Protein AF-A0A3M0L104-F1 (afdb_monomer_lite)

Foldseek 3Di:
DVVVVVVVVVVVVVVVVVVVVVVVVVVVVVVVVVVVVVVVVVVVVVVVVVVVVVVVVVVVVVVVVVVVVVVVVVVVVVVVVVVVVVVVVVVVVVVVVVVVVVVVVVVVVVVVVVVVVVVVVVVVVVVVVVVVVVVVVVVVVVVVVVVVVVVVVVVVVVVVVVVVVVVVVVVVVVVVVVVVVVVVVVVVVVVVVVVVVVVVVVVVVVCVVVVVVPCVPPPDDDDPDDDDPPPPVVVVVVVVVVVVVVVVVVVVVVVVVVVVVVVVVVVVVVVVVVVVVVVVVVVVVVVVVVVVVVVVVVVVVVVVVVVVVVVVVVVVVVVVVVVVVVVVVVVVVVVVVVVVVVVVVVVVVVVVVVVVVVVCVVVVCCVVVCPPPVVVVVVVVVVVVVVVVVVVVVVVVVVVVVVVVVDDDDDDDDDDDDDDDYDDDPPPVVVVVVVVVVVVVVVVVVVVVVVVVVVVVVVVVVVVVVVVVVVVVVVVVVVVVVVVVVVVVVVVVVVVVVVVVVVVVVVVVVVVVVVVVVVVVVVVVVVVVVVVVVVVVVVVVVVVVVVVVVVVVVVVVVVVVVVVVVVVVVVVVVVVVVVVVVVVVVVVVVVVVVVVVVVVVVVVVVVVVVVVVVVVVVVVVVVVVVVVVVVVVVVVVVVVCVVPPDDDPVVVVVVVVVVVVVVVVVVVVVVVVVVVVVVVVVVVVVVVVPVVPDDDDDDDDDDDDDDDDDDDDDDDDDDDDDDDDDDDDDDDDDDDDDDDDDDDDDDDDDDDDDDDDDDDDDDDDDDDDDDDDDDDDDDDDDDDDDDDDDDDDDPDDDDDDD

Radius of gyration: 108.73 Å; chains: 1; bounding box: 279×98×340 Å

pLDDT: mean 78.34, std 21.87, range [24.23, 98.19]

Organism: NCBI:txid333673

Sequence (802 aa):
MLRKNLGKLKTELQMVQDEAASLREKCQKLQVALGTAENSVQVLQKQLEDVKDEELSLLSKHKEVESELAAARERLQQQATDLVLKASHIGMLQATQMTQEVTIRDLESEKSRLKEKLSQLEEERNLLQSKTQSLDERQRQQILALEKKVNEARETQREYYEKELVKLQARLEGEAAQLKEAHSKTLEELAWKHHTAIEAALSNANKDKKKLQMVCRLQDLVRKSEQGLGTAEGHISSLQEAQEILQKELELTRARLRETTDSLYSVEGELDQERQQHEAMIAAMREEEKFKVDRMARDLEIKWTENLRQECNKLREELRLQHEEDKKAAMTQLLQLKEREKNAARDGWQKKVEDLLDQAQPSWYYLLGSSPLNMVKLINMCLVLKLNELEEEAEYALQLSVTHKLHKDAPLSPPPELISCEPNGFCAQELEERLQQKHSEELHALKETHKQAMEGFKLEMEQELQTLRFELEDEGKAMLASLRSELNHQHAAAIDQLRHNHQQELVAAKMELERSIELGRRQEKEFLCRISDLQDELRHRDHHIAELDKEILHLHENISALTKELEFKGKEILRIHSESNQQIRMHEQDLSKKHETELDVLTADHIREKQSMLADFNKTQELLKEINSALQISLEEMEEKYKNRESRPEDLQLISELKDLIAERDQLIKKLIEDKKFYQLELVNRETNYNKMFNASPNVGVINPLVKQKKKNDKSTNRFVSVPNLSALESSGVVGNGHPNRLEPIPNSPIHDIEFNSSKPLPQPMPPKEPKTFLSPPQTDASPVASPDPQRQEWFARYFTF

Secondary structure (DSSP, 8-state):
-HHHHHHHHHHHHHHHHHHHHHHHHHHHHHHHHHHHHHHHHHHHHHHHHHHHHHHHHHHHHHHHHHHHHHHHHHHHHHHHHHHHHHHHHHHHHHHHHHHHHHHHHHHHHHHHHHHHHHHHHHHHHHHHHHHHHHHHHHHHHHHHHHHHHHHHHHHHHHHHHHHHHHHHHHHHHHHHHHHHHHHHHHHHHHHHHHHHHHHHHHHHHHHHTTTHHHHTT---S-TTSS-SSHHHHHHHHHHHHHHHHHHHHHHHHHHHHHHHHHHHHHHHHHHHHHHHHHHHHHHHHHHHHHHHHHHHHHHHHHHHHHHHHHHHHHHHHHHHHHHHHHHHHHHHHHHHHHHHHHHHHHHHHHHHHHHHHHHHHHHHHHHHHSTTHHHHHHHHHHHHHHHHHHHHHHHHHHHHHHHHTSS------------------TTTHHHHHHHHHHHHHHHHHHHHHHHHHHHHHHHHHHHHHHHHHHHHHHHHHHHHHHHHHHHHHHHHHHHHHHHHHHHHHHHHHHHHHHHHHHHHHHHHHHHHHHHHHHHHHHHHHHHHHHHHHHHHHHHHHHHHHHHHHHHHHHHHHHHHHHHHHHHHHHHHHHHHHHHHHHHHHHHHHHHHHHHHHHHHHHHHHHHHHHHHHHHHHHHHHHHHHHHTPPPPHHHHHHHHHHHHHHHHHHHHHHHHHHHHHHHHHHHHHHHHHHTTT-----------------------------------------------------S---------------PPP-------------------------------------

Structure (mmCIF, N/CA/C/O backbone):
data_AF-A0A3M0L104-F1
#
_entry.id   AF-A0A3M0L104-F1
#
loop_
_atom_site.group_PDB
_atom_site.id
_atom_site.type_symbol
_atom_site.label_atom_id
_atom_site.label_alt_id
_atom_site.label_comp_id
_atom_site.label_asym_id
_atom_site.label_entity_id
_atom_site.label_seq_id
_atom_site.pdbx_PDB_ins_code
_atom_site.Cartn_x
_atom_site.Cartn_y
_atom_site.Cartn_z
_atom_site.occupancy
_atom_site.B_iso_or_equiv
_atom_site.auth_seq_id
_atom_site.auth_comp_id
_atom_site.auth_asym_id
_atom_site.auth_atom_id
_atom_site.pdbx_PDB_model_num
ATOM 1 N N . MET A 1 1 ? 78.487 -18.669 -152.848 1.00 59.34 1 MET A N 1
ATOM 2 C CA . MET A 1 1 ? 78.178 -17.614 -151.856 1.00 59.34 1 MET A CA 1
ATOM 3 C C . MET A 1 1 ? 76.698 -17.591 -151.484 1.00 59.34 1 MET A C 1
ATOM 5 O O . MET A 1 1 ? 76.347 -18.328 -150.575 1.00 59.34 1 MET A O 1
ATOM 9 N N . LEU A 1 2 ? 75.831 -16.847 -152.189 1.00 69.06 2 LEU A N 1
ATOM 10 C CA . LEU A 1 2 ? 74.470 -16.465 -151.745 1.00 69.06 2 LEU A CA 1
ATOM 11 C C . LEU A 1 2 ? 73.643 -17.540 -151.006 1.00 69.06 2 LEU A C 1
ATOM 13 O O . LEU A 1 2 ? 73.234 -17.285 -149.877 1.00 69.06 2 LEU A O 1
ATOM 17 N N . ARG A 1 3 ? 73.461 -18.755 -151.556 1.00 71.25 3 ARG A N 1
ATOM 18 C CA . ARG A 1 3 ? 72.707 -19.841 -150.877 1.00 71.25 3 ARG A CA 1
ATOM 19 C C . ARG A 1 3 ? 73.221 -20.174 -149.462 1.00 71.25 3 ARG A C 1
ATOM 21 O O . ARG A 1 3 ? 72.421 -20.541 -148.613 1.00 71.25 3 ARG A O 1
ATOM 28 N N . LYS A 1 4 ? 74.526 -20.033 -149.192 1.00 70.25 4 LYS A N 1
ATOM 29 C CA . LYS A 1 4 ? 75.130 -20.326 -147.877 1.00 70.25 4 LYS A CA 1
ATOM 30 C C . LYS A 1 4 ? 74.826 -19.227 -146.848 1.00 70.25 4 LYS A C 1
ATOM 32 O O . LYS A 1 4 ? 74.558 -19.544 -145.695 1.00 70.25 4 LYS A O 1
ATOM 37 N N . ASN A 1 5 ? 74.791 -17.963 -147.274 1.00 70.56 5 ASN A N 1
ATOM 38 C CA . ASN A 1 5 ? 74.420 -16.835 -146.410 1.00 70.56 5 ASN A CA 1
ATOM 39 C C . ASN A 1 5 ? 72.906 -16.798 -146.163 1.00 70.56 5 ASN A C 1
ATOM 41 O O . ASN A 1 5 ? 72.479 -16.557 -145.043 1.00 70.56 5 ASN A O 1
ATOM 45 N N . LEU A 1 6 ? 72.094 -17.104 -147.180 1.00 76.06 6 LEU A N 1
ATOM 46 C CA . LEU A 1 6 ? 70.638 -17.189 -147.036 1.00 76.06 6 LEU A CA 1
ATOM 47 C C . LEU A 1 6 ? 70.219 -18.387 -146.159 1.00 76.06 6 LEU A C 1
ATOM 49 O O . LEU A 1 6 ? 69.241 -18.297 -145.427 1.00 76.06 6 LEU A O 1
ATOM 53 N N . GLY A 1 7 ? 71.007 -19.471 -146.161 1.00 77.81 7 GLY A N 1
ATOM 54 C CA . GLY A 1 7 ? 70.900 -20.548 -145.172 1.00 77.81 7 GLY A CA 1
ATOM 55 C C . GLY A 1 7 ? 71.182 -20.073 -143.741 1.00 77.81 7 GLY A C 1
ATOM 56 O O . GLY A 1 7 ? 70.358 -20.319 -142.867 1.00 77.81 7 GLY A O 1
ATOM 57 N N . LYS A 1 8 ? 72.288 -19.341 -143.521 1.00 77.25 8 LYS A N 1
ATOM 58 C CA . LYS A 1 8 ? 72.630 -18.750 -142.211 1.00 77.25 8 LYS A CA 1
ATOM 59 C C . LYS A 1 8 ? 71.542 -17.819 -141.675 1.00 77.25 8 LYS A C 1
ATOM 61 O O . LYS A 1 8 ? 71.042 -18.051 -140.582 1.00 77.25 8 LYS A O 1
ATOM 66 N N . LEU A 1 9 ? 71.108 -16.849 -142.481 1.00 78.50 9 LEU A N 1
ATOM 67 C CA . LEU A 1 9 ? 70.027 -15.924 -142.125 1.00 78.50 9 LEU A CA 1
ATOM 68 C C . LEU A 1 9 ? 68.716 -16.656 -141.810 1.00 78.50 9 LEU A C 1
ATOM 70 O O . LEU A 1 9 ? 67.980 -16.231 -140.926 1.00 78.50 9 LEU A O 1
ATOM 74 N N . LYS A 1 10 ? 68.428 -17.782 -142.479 1.00 81.81 10 LYS A N 1
ATOM 75 C CA . LYS A 1 10 ? 67.262 -18.611 -142.146 1.00 81.81 10 LYS A CA 1
ATOM 76 C C . LYS A 1 10 ? 67.424 -19.339 -140.805 1.00 81.81 10 LYS A C 1
ATOM 78 O O . LYS A 1 10 ? 66.449 -19.420 -140.068 1.00 81.81 10 LYS A O 1
ATOM 83 N N . THR A 1 11 ? 68.614 -19.840 -140.466 1.00 81.31 11 THR A N 1
ATOM 84 C CA . THR A 1 11 ? 68.870 -20.434 -139.137 1.00 81.31 11 THR A CA 1
ATOM 85 C C . THR A 1 11 ? 68.900 -19.393 -138.018 1.00 81.31 11 THR A C 1
ATOM 87 O O . THR A 1 11 ? 68.367 -19.653 -136.949 1.00 81.31 11 THR A O 1
ATOM 90 N N . GLU A 1 12 ? 69.444 -18.202 -138.272 1.00 80.88 12 GLU A N 1
ATOM 91 C CA . GLU A 1 12 ? 69.465 -17.080 -137.325 1.00 80.88 12 GLU A CA 1
ATOM 92 C C . GLU A 1 12 ? 68.038 -16.562 -137.066 1.00 80.88 12 GLU A C 1
ATOM 94 O O . GLU A 1 12 ? 67.639 -16.404 -135.915 1.00 80.88 12 GLU A O 1
ATOM 99 N N . LEU A 1 13 ? 67.219 -16.405 -138.116 1.00 82.81 13 LEU A N 1
ATOM 100 C CA . LEU A 1 13 ? 65.799 -16.061 -137.980 1.00 82.81 13 LEU A CA 1
ATOM 101 C C . LEU A 1 13 ? 65.005 -17.146 -137.236 1.00 82.81 13 LEU A C 1
ATOM 103 O O . LEU A 1 13 ? 64.150 -16.802 -136.425 1.00 82.81 13 LEU A O 1
ATOM 107 N N . GLN A 1 14 ? 65.285 -18.431 -137.482 1.00 85.81 14 GLN A N 1
ATOM 108 C CA . GLN A 1 14 ? 64.649 -19.531 -136.750 1.00 85.81 14 GLN A CA 1
ATOM 109 C C . GLN A 1 14 ? 65.016 -19.483 -135.261 1.00 85.81 14 GLN A C 1
ATOM 111 O O . GLN A 1 14 ? 64.119 -19.478 -134.430 1.00 85.81 14 GLN A O 1
ATOM 116 N N . MET A 1 15 ? 66.303 -19.334 -134.923 1.00 84.44 15 MET A N 1
ATOM 117 C CA . MET A 1 15 ? 66.759 -19.177 -133.536 1.00 84.44 15 MET A CA 1
ATOM 118 C C . MET A 1 15 ? 66.071 -18.003 -132.829 1.00 84.44 15 MET A C 1
ATOM 120 O O . MET A 1 15 ? 65.601 -18.167 -131.709 1.00 84.44 15 MET A O 1
ATOM 124 N N . VAL A 1 16 ? 65.947 -16.843 -133.485 1.00 83.38 16 VAL A N 1
ATOM 125 C CA . VAL A 1 16 ? 65.248 -15.674 -132.919 1.00 83.38 16 VAL A CA 1
ATOM 126 C C . VAL A 1 16 ? 63.737 -15.915 -132.792 1.00 83.38 16 VAL A C 1
ATOM 128 O O . VAL A 1 16 ? 63.120 -15.430 -131.846 1.00 83.38 16 VAL A O 1
ATOM 131 N N . GLN A 1 17 ? 63.114 -16.682 -133.692 1.00 83.94 17 GLN A N 1
ATOM 132 C CA . GLN A 1 17 ? 61.703 -17.074 -133.568 1.00 83.94 17 GLN A CA 1
ATOM 133 C C . GLN A 1 17 ? 61.472 -18.078 -132.430 1.00 83.94 17 GLN A C 1
ATOM 135 O O . GLN A 1 17 ? 60.492 -17.932 -131.695 1.00 83.94 17 GLN A O 1
ATOM 140 N N . ASP A 1 18 ? 62.380 -19.036 -132.248 1.00 86.38 18 ASP A N 1
ATOM 141 C CA . ASP A 1 18 ? 62.353 -20.032 -131.172 1.00 86.38 18 ASP A CA 1
ATOM 142 C C . ASP A 1 18 ? 62.639 -19.373 -129.808 1.00 86.38 18 ASP A C 1
ATOM 144 O O . ASP A 1 18 ? 61.960 -19.648 -128.819 1.00 86.38 18 ASP A O 1
ATOM 148 N N . GLU A 1 19 ? 63.572 -18.418 -129.754 1.00 87.12 19 GLU A N 1
ATOM 149 C CA . GLU A 1 19 ? 63.847 -17.600 -128.570 1.00 87.12 19 GLU A CA 1
ATOM 150 C C . GLU A 1 19 ? 62.669 -16.673 -128.241 1.00 87.12 19 GLU A C 1
ATOM 152 O O . GLU A 1 19 ? 62.225 -16.630 -127.095 1.00 87.12 19 GLU A O 1
ATOM 157 N N . ALA A 1 20 ? 62.067 -16.010 -129.234 1.00 84.44 20 ALA A N 1
ATOM 158 C CA . ALA A 1 20 ? 60.852 -15.217 -129.044 1.00 84.44 20 ALA A CA 1
ATOM 159 C C . ALA A 1 20 ? 59.621 -16.077 -128.692 1.00 84.44 20 ALA A C 1
ATOM 161 O O . ALA A 1 20 ? 58.664 -15.571 -128.101 1.00 84.44 20 ALA A O 1
ATOM 162 N N . ALA A 1 21 ? 59.598 -17.366 -129.045 1.00 87.94 21 ALA A N 1
ATOM 163 C CA . ALA A 1 21 ? 58.610 -18.321 -128.545 1.00 87.94 21 ALA A CA 1
ATOM 164 C C . ALA A 1 21 ? 58.893 -18.685 -127.077 1.00 87.94 21 ALA A C 1
ATOM 166 O O . ALA A 1 21 ? 57.993 -18.561 -126.250 1.00 87.94 21 ALA A O 1
ATOM 167 N N . SER A 1 22 ? 60.143 -19.009 -126.727 1.00 89.56 22 SER A N 1
ATOM 168 C CA . SER A 1 22 ? 60.571 -19.278 -125.345 1.00 89.56 22 SER A CA 1
ATOM 169 C C . SER A 1 22 ? 60.326 -18.086 -124.413 1.00 89.56 22 SER A C 1
ATOM 171 O O . SER A 1 22 ? 59.881 -18.267 -123.282 1.00 89.56 22 SER A O 1
ATOM 173 N N . LEU A 1 23 ? 60.567 -16.855 -124.872 1.00 88.81 23 LEU A N 1
ATOM 174 C CA . LEU A 1 23 ? 60.281 -15.633 -124.119 1.00 88.81 23 LEU A CA 1
ATOM 175 C C . LEU A 1 23 ? 58.776 -15.427 -123.924 1.00 88.81 23 LEU A C 1
ATOM 177 O O . LEU A 1 23 ? 58.362 -15.139 -122.806 1.00 88.81 23 LEU A O 1
ATOM 181 N N . ARG A 1 24 ? 57.940 -15.657 -124.947 1.00 89.56 24 ARG A N 1
ATOM 182 C CA . ARG A 1 24 ? 56.473 -15.621 -124.784 1.00 89.56 24 ARG A CA 1
ATOM 183 C C . ARG A 1 24 ? 55.970 -16.700 -123.825 1.00 89.56 24 ARG A C 1
ATOM 185 O O . ARG A 1 24 ? 55.132 -16.402 -122.983 1.00 89.56 24 ARG A O 1
ATOM 192 N N . GLU A 1 25 ? 56.518 -17.911 -123.888 1.00 92.12 25 GLU A N 1
ATOM 193 C CA . GLU A 1 25 ? 56.200 -18.997 -122.955 1.00 92.12 25 GLU A CA 1
ATOM 194 C C . GLU A 1 25 ? 56.617 -18.646 -121.512 1.00 92.12 25 GLU A C 1
ATOM 196 O O . GLU A 1 25 ? 55.854 -18.870 -120.572 1.00 92.12 25 GLU A O 1
ATOM 201 N N . LYS A 1 26 ? 57.796 -18.034 -121.321 1.00 92.25 26 LYS A N 1
ATOM 202 C CA . LYS A 1 26 ? 58.255 -17.505 -120.024 1.00 92.25 26 LYS A CA 1
ATOM 203 C C . LYS A 1 26 ? 57.335 -16.394 -119.513 1.00 92.25 26 LYS A C 1
ATOM 205 O O . LYS A 1 26 ? 56.918 -16.460 -118.363 1.00 92.25 26 LYS A O 1
ATOM 210 N N . CYS A 1 27 ? 56.964 -15.423 -120.350 1.00 88.88 27 CYS A N 1
ATOM 211 C CA . CYS A 1 27 ? 56.012 -14.369 -119.988 1.00 88.88 27 CYS A CA 1
ATOM 212 C C . CYS A 1 27 ? 54.639 -14.941 -119.612 1.00 88.88 27 CYS A C 1
ATOM 214 O O . CYS A 1 27 ? 54.069 -14.521 -118.613 1.00 88.88 27 CYS A O 1
ATOM 216 N N . GLN A 1 28 ? 54.135 -15.939 -120.343 1.00 92.19 28 GLN A N 1
ATOM 217 C CA . GLN A 1 28 ? 52.866 -16.596 -120.024 1.00 92.19 28 GLN A CA 1
ATOM 218 C C . GLN A 1 28 ? 52.941 -17.365 -118.694 1.00 92.19 28 GLN A C 1
ATOM 220 O O . GLN A 1 28 ? 52.027 -17.264 -117.879 1.00 92.19 28 GLN A O 1
ATOM 225 N N . LYS A 1 29 ? 54.049 -18.070 -118.421 1.00 92.94 29 LYS A N 1
ATOM 226 C CA . LYS A 1 29 ? 54.299 -18.719 -117.120 1.00 92.94 29 LYS A CA 1
ATOM 227 C C . LYS A 1 29 ? 54.402 -17.704 -115.979 1.00 92.94 29 LYS A C 1
ATOM 229 O O . LYS A 1 29 ? 53.830 -17.943 -114.922 1.00 92.94 29 LYS A O 1
ATOM 234 N N . LEU A 1 30 ? 55.068 -16.568 -116.196 1.00 92.31 30 LEU A N 1
ATOM 235 C CA . LEU A 1 30 ? 55.146 -15.470 -115.227 1.00 92.31 30 LEU A CA 1
ATOM 236 C C . LEU A 1 30 ? 53.781 -14.813 -114.987 1.00 92.31 30 LEU A C 1
ATOM 238 O O . LEU A 1 30 ? 53.471 -14.492 -113.848 1.00 92.31 30 LEU A O 1
ATOM 242 N N . GLN A 1 31 ? 52.943 -14.662 -116.014 1.00 92.31 31 GLN A N 1
ATOM 243 C CA . GLN A 1 31 ? 51.594 -14.105 -115.874 1.00 92.31 31 GLN A CA 1
ATOM 244 C C . GLN A 1 31 ? 50.651 -15.060 -115.125 1.00 92.31 31 GLN A C 1
ATOM 246 O O . GLN A 1 31 ? 49.868 -14.614 -114.291 1.00 92.31 31 GLN A O 1
ATOM 251 N N . VAL A 1 32 ? 50.760 -16.375 -115.358 1.00 93.75 32 VAL A N 1
ATOM 252 C CA . VAL A 1 32 ? 50.052 -17.387 -114.553 1.00 93.75 32 VAL A CA 1
ATOM 253 C C . VAL A 1 32 ? 50.558 -17.380 -113.107 1.00 93.75 32 VAL A C 1
ATOM 255 O O . VAL A 1 32 ? 49.742 -17.368 -112.191 1.00 93.75 32 VAL A O 1
ATOM 258 N N . ALA A 1 33 ? 51.878 -17.322 -112.892 1.00 92.75 33 ALA A N 1
ATOM 259 C CA . ALA A 1 33 ? 52.469 -17.243 -111.557 1.00 92.75 33 ALA A CA 1
ATOM 260 C C . ALA A 1 33 ? 52.025 -15.979 -110.797 1.00 92.75 33 ALA A C 1
ATOM 262 O O . ALA A 1 33 ? 51.647 -16.072 -109.628 1.00 92.75 33 ALA A O 1
ATOM 263 N N . LEU A 1 34 ? 51.994 -14.824 -111.471 1.00 93.06 34 LEU A N 1
ATOM 264 C CA . LEU A 1 34 ? 51.481 -13.567 -110.927 1.00 93.06 34 LEU A CA 1
ATOM 265 C C . LEU A 1 34 ? 50.007 -13.703 -110.534 1.00 93.06 34 LEU A C 1
ATOM 267 O O . LEU A 1 34 ? 49.683 -13.462 -109.379 1.00 93.06 34 LEU A O 1
ATOM 271 N N . GLY A 1 35 ? 49.144 -14.207 -111.422 1.00 93.75 35 GLY A N 1
ATOM 272 C CA . GLY A 1 35 ? 47.732 -14.439 -111.099 1.00 93.75 35 GLY A CA 1
ATOM 273 C C . GLY A 1 35 ? 47.525 -15.426 -109.940 1.00 93.75 35 GLY A C 1
ATOM 274 O O . GLY A 1 35 ? 46.625 -15.246 -109.122 1.00 93.75 35 GLY A O 1
ATOM 275 N N . THR A 1 36 ? 48.369 -16.456 -109.796 1.00 94.12 36 THR A N 1
ATOM 276 C CA . THR A 1 36 ? 48.325 -17.331 -108.608 1.00 94.12 36 THR A CA 1
ATOM 277 C C . THR A 1 36 ? 48.806 -16.630 -107.337 1.00 94.12 36 THR A C 1
ATOM 279 O O . THR A 1 36 ? 48.259 -16.895 -106.267 1.00 94.12 36 THR A O 1
ATOM 282 N N . ALA A 1 37 ? 49.772 -15.712 -107.432 1.00 92.75 37 ALA A N 1
ATOM 283 C CA . ALA A 1 37 ? 50.237 -14.914 -106.301 1.00 92.75 37 ALA A CA 1
ATOM 284 C C . ALA A 1 37 ? 49.195 -13.865 -105.880 1.00 92.75 37 ALA A C 1
ATOM 286 O O . ALA A 1 37 ? 48.902 -13.758 -104.695 1.00 92.75 37 ALA A O 1
ATOM 287 N N . GLU A 1 38 ? 48.567 -13.165 -106.827 1.00 94.12 38 GLU A N 1
ATOM 288 C CA . GLU A 1 38 ? 47.474 -12.212 -106.592 1.00 94.12 38 GLU A CA 1
ATOM 289 C C . GLU A 1 38 ? 46.281 -12.888 -105.903 1.00 94.12 38 GLU A C 1
ATOM 291 O O . GLU A 1 38 ? 45.821 -12.414 -104.865 1.00 94.12 38 GLU A O 1
ATOM 296 N N . ASN A 1 39 ? 45.840 -14.048 -106.405 1.00 94.50 39 ASN A N 1
ATOM 297 C CA . ASN A 1 39 ? 44.797 -14.848 -105.752 1.00 94.50 39 ASN A CA 1
ATOM 298 C C . ASN A 1 39 ? 45.212 -15.300 -104.338 1.00 94.50 39 ASN A C 1
ATOM 300 O O . ASN A 1 39 ? 44.397 -15.273 -103.418 1.00 94.50 39 ASN A O 1
ATOM 304 N N . SER A 1 40 ? 46.479 -15.679 -104.137 1.00 94.31 40 SER A N 1
ATOM 305 C CA . SER A 1 40 ? 46.990 -16.064 -102.810 1.00 94.31 40 SER A CA 1
ATOM 306 C C . SER A 1 40 ? 47.021 -14.877 -101.841 1.00 94.31 40 SER A C 1
ATOM 308 O O . SER A 1 40 ? 46.653 -15.030 -100.680 1.00 94.31 40 SER A O 1
ATOM 310 N N . VAL A 1 41 ? 47.397 -13.684 -102.313 1.00 94.50 41 VAL A N 1
ATOM 311 C CA . VAL A 1 41 ? 47.356 -12.439 -101.531 1.00 94.50 41 VAL A CA 1
ATOM 312 C C . VAL A 1 41 ? 45.919 -12.074 -101.164 1.00 94.50 41 VAL A C 1
ATOM 314 O O . VAL A 1 41 ? 45.682 -11.736 -100.011 1.00 94.50 41 VAL A O 1
ATOM 317 N N . GLN A 1 42 ? 44.949 -12.213 -102.073 1.00 94.25 42 GLN A N 1
ATOM 318 C CA . GLN A 1 42 ? 43.531 -11.977 -101.761 1.00 94.25 42 GLN A CA 1
ATOM 319 C C . GLN A 1 42 ? 42.986 -12.964 -100.715 1.00 94.25 42 GLN A C 1
ATOM 321 O O . GLN A 1 42 ? 42.256 -12.559 -99.811 1.00 94.25 42 GLN A O 1
ATOM 326 N N . VAL A 1 43 ? 43.369 -14.246 -100.784 1.00 95.56 43 VAL A N 1
ATOM 327 C CA . VAL A 1 43 ? 43.000 -15.244 -99.761 1.00 95.56 43 VAL A CA 1
ATOM 328 C C . VAL A 1 43 ? 43.623 -14.903 -98.405 1.00 95.56 43 VAL A C 1
ATOM 330 O O . VAL A 1 43 ? 42.914 -14.920 -97.403 1.00 95.56 43 VAL A O 1
ATOM 333 N N . LEU A 1 44 ? 44.908 -14.535 -98.367 1.00 95.06 44 LEU A N 1
ATOM 334 C CA . LEU A 1 44 ? 45.593 -14.122 -97.136 1.00 95.06 44 LEU A CA 1
ATOM 335 C C . LEU A 1 44 ? 45.028 -12.814 -96.560 1.00 95.06 44 LEU A C 1
ATOM 337 O O . LEU A 1 44 ? 44.891 -12.697 -95.347 1.00 95.06 44 LEU A O 1
ATOM 341 N N . GLN A 1 45 ? 44.650 -11.852 -97.407 1.00 94.12 45 GLN A N 1
ATOM 342 C CA . GLN A 1 45 ? 43.962 -10.625 -96.993 1.00 94.12 45 GLN A CA 1
ATOM 343 C C . GLN A 1 45 ? 42.596 -10.934 -96.376 1.00 94.12 45 GLN A C 1
ATOM 345 O O . GLN A 1 45 ? 42.281 -10.390 -95.323 1.00 94.12 45 GLN A O 1
ATOM 350 N N . LYS A 1 46 ? 41.809 -11.840 -96.977 1.00 95.44 46 LYS A N 1
ATOM 351 C CA . LYS A 1 46 ? 40.531 -12.252 -96.386 1.00 95.44 46 LYS A CA 1
ATOM 352 C C . LYS A 1 46 ? 40.735 -12.967 -95.050 1.00 95.44 46 LYS A C 1
ATOM 354 O O . LYS A 1 46 ? 40.070 -12.619 -94.088 1.00 95.44 46 LYS A O 1
ATOM 359 N N . GLN A 1 47 ? 41.678 -13.908 -94.974 1.00 94.81 47 GLN A N 1
ATOM 360 C CA . GLN A 1 47 ? 42.006 -14.611 -93.728 1.00 94.81 47 GLN A CA 1
ATOM 361 C C . GLN A 1 47 ? 42.476 -13.650 -92.627 1.00 94.81 47 GLN A C 1
ATOM 363 O O . GLN A 1 47 ? 42.129 -13.844 -91.468 1.00 94.81 47 GLN A O 1
ATOM 368 N N . LEU A 1 48 ? 43.224 -12.600 -92.979 1.00 94.12 48 LEU A N 1
ATOM 369 C CA . LEU A 1 48 ? 43.626 -11.553 -92.043 1.00 94.12 48 LEU A CA 1
ATOM 370 C C . LEU A 1 48 ? 42.427 -10.731 -91.540 1.00 94.12 48 LEU A C 1
ATOM 372 O O . LEU A 1 48 ? 42.408 -10.370 -90.368 1.00 94.12 48 LEU A O 1
ATOM 376 N N . GLU A 1 49 ? 41.434 -10.445 -92.385 1.00 94.56 49 GLU A N 1
ATOM 377 C CA . GLU A 1 49 ? 40.214 -9.741 -91.962 1.00 94.56 49 GLU A CA 1
ATOM 378 C C . GLU A 1 49 ? 39.293 -10.637 -91.121 1.00 94.56 49 GLU A C 1
ATOM 380 O O . GLU A 1 49 ? 38.861 -10.220 -90.050 1.00 94.56 49 GLU A O 1
ATOM 385 N N . ASP A 1 50 ? 39.086 -11.892 -91.541 1.00 94.62 50 ASP A N 1
ATOM 386 C CA . ASP A 1 50 ? 38.329 -12.903 -90.788 1.00 94.62 50 ASP A CA 1
ATOM 387 C C . ASP A 1 50 ? 38.917 -13.066 -89.358 1.00 94.62 50 ASP A C 1
ATOM 389 O O . ASP A 1 50 ? 38.175 -13.123 -88.380 1.00 94.62 50 ASP A O 1
ATOM 393 N N . VAL A 1 51 ? 40.254 -13.060 -89.215 1.00 94.94 51 VAL A N 1
ATOM 394 C CA . VAL A 1 51 ? 40.953 -13.127 -87.912 1.00 94.94 51 VAL A CA 1
ATOM 395 C C . VAL A 1 51 ? 40.801 -11.850 -87.072 1.00 94.94 51 VAL A C 1
ATOM 397 O O . VAL A 1 51 ? 40.684 -11.957 -85.852 1.00 94.94 51 VAL A O 1
ATOM 400 N N . LYS A 1 52 ? 40.758 -10.651 -87.673 1.00 94.75 52 LYS A N 1
ATOM 401 C CA . LYS A 1 52 ? 40.475 -9.406 -86.926 1.00 94.75 52 LYS A CA 1
ATOM 402 C C . LYS A 1 52 ? 39.051 -9.387 -86.379 1.00 94.75 52 LYS A C 1
ATOM 404 O O . LYS A 1 52 ? 38.846 -8.958 -85.247 1.00 94.75 52 LYS A O 1
ATOM 409 N N . ASP A 1 53 ? 38.072 -9.842 -87.159 1.00 94.56 53 ASP A N 1
ATOM 410 C CA . ASP A 1 53 ? 36.679 -9.923 -86.708 1.00 94.56 53 ASP A CA 1
ATOM 411 C C . ASP A 1 53 ? 36.530 -10.942 -85.561 1.00 94.56 53 ASP A C 1
ATOM 413 O O . ASP A 1 53 ? 35.811 -10.688 -84.588 1.00 94.56 53 ASP A O 1
ATOM 417 N N . GLU A 1 54 ? 37.270 -12.059 -85.604 1.00 95.19 54 GLU A N 1
ATOM 418 C CA . GLU A 1 54 ? 37.384 -12.985 -84.469 1.00 95.19 54 GLU A CA 1
ATOM 419 C C . GLU A 1 54 ? 38.065 -12.338 -83.247 1.00 95.19 54 GLU A C 1
ATOM 421 O O . GLU A 1 54 ? 37.540 -12.456 -82.136 1.00 95.19 54 GLU A O 1
ATOM 426 N N . GLU A 1 55 ? 39.171 -11.605 -83.423 1.00 94.00 55 GLU A N 1
ATOM 427 C CA . GLU A 1 55 ? 39.865 -10.880 -82.345 1.00 94.00 55 GLU A CA 1
ATOM 428 C C . GLU A 1 55 ? 38.956 -9.830 -81.683 1.00 94.00 55 GLU A C 1
ATOM 430 O O . GLU A 1 55 ? 38.835 -9.797 -80.457 1.00 94.00 55 GLU A O 1
ATOM 435 N N . LEU A 1 56 ? 38.239 -9.024 -82.472 1.00 94.38 56 LEU A N 1
ATOM 436 C CA . LEU A 1 56 ? 37.265 -8.046 -81.980 1.00 94.38 56 LEU A CA 1
ATOM 437 C C . LEU A 1 56 ? 36.097 -8.724 -81.244 1.00 94.38 56 LEU A C 1
ATOM 439 O O . LEU A 1 56 ? 35.661 -8.243 -80.194 1.00 94.38 56 LEU A O 1
ATOM 443 N N . SER A 1 57 ? 35.623 -9.873 -81.740 1.00 95.19 57 SER A N 1
ATOM 444 C CA . SER A 1 57 ? 34.592 -10.672 -81.067 1.00 95.19 57 SER A CA 1
ATOM 445 C C . SER A 1 57 ? 35.075 -11.230 -79.723 1.00 95.19 57 SER A C 1
ATOM 447 O O . SER A 1 57 ? 34.319 -11.237 -78.748 1.00 95.19 57 SER A O 1
ATOM 449 N N . LEU A 1 58 ? 36.327 -11.689 -79.647 1.00 95.44 58 LEU A N 1
ATOM 450 C CA . LEU A 1 58 ? 36.955 -12.155 -78.409 1.00 95.44 58 LEU A CA 1
ATOM 451 C C . LEU A 1 58 ? 37.202 -11.000 -77.429 1.00 95.44 58 LEU A C 1
ATOM 453 O O . LEU A 1 58 ? 36.963 -11.167 -76.235 1.00 95.44 58 LEU A O 1
ATOM 457 N N . LEU A 1 59 ? 37.589 -9.819 -77.915 1.00 95.62 59 LEU A N 1
ATOM 458 C CA . LEU A 1 59 ? 37.792 -8.624 -77.094 1.00 95.62 59 LEU A CA 1
ATOM 459 C C . LEU A 1 59 ? 36.481 -8.093 -76.486 1.00 95.62 59 LEU A C 1
ATOM 461 O O . LEU A 1 59 ? 36.496 -7.625 -75.348 1.00 95.62 59 LEU A O 1
ATOM 465 N N . SER A 1 60 ? 35.348 -8.198 -77.194 1.00 94.62 60 SER A N 1
ATOM 466 C CA . SER A 1 60 ? 34.021 -7.901 -76.618 1.00 94.62 60 SER A CA 1
ATOM 467 C C . SER A 1 60 ? 33.700 -8.860 -75.471 1.00 94.62 60 SER A C 1
ATOM 469 O O . SER A 1 60 ? 33.500 -8.425 -74.339 1.00 94.62 60 SER A O 1
ATOM 471 N N . LYS A 1 61 ? 33.789 -10.173 -75.729 1.00 95.69 61 LYS A N 1
ATOM 472 C CA . LYS A 1 61 ? 33.553 -11.228 -74.727 1.00 95.69 61 LYS A CA 1
ATOM 473 C C . LYS A 1 61 ? 34.482 -11.104 -73.519 1.00 95.69 61 LYS A C 1
ATOM 475 O O . LYS A 1 61 ? 34.068 -11.376 -72.396 1.00 95.69 61 LYS A O 1
ATOM 480 N N . HIS A 1 62 ? 35.729 -10.676 -73.725 1.00 94.25 62 HIS A N 1
ATOM 481 C CA . HIS A 1 62 ? 36.663 -10.426 -72.633 1.00 94.25 62 HIS A CA 1
ATOM 482 C C . HIS A 1 62 ? 36.167 -9.292 -71.727 1.00 94.25 62 HIS A C 1
ATOM 484 O O . HIS A 1 62 ? 36.063 -9.506 -70.522 1.00 94.25 62 HIS A O 1
ATOM 490 N N . LYS A 1 63 ? 35.777 -8.145 -72.300 1.00 95.06 63 LYS A N 1
ATOM 491 C CA . LYS A 1 63 ? 35.222 -6.997 -71.559 1.00 95.06 63 LYS A CA 1
ATOM 492 C C . LYS A 1 63 ? 33.900 -7.326 -70.863 1.00 95.06 63 LYS A C 1
ATOM 494 O O . LYS A 1 63 ? 33.665 -6.874 -69.744 1.00 95.06 63 LYS A O 1
ATOM 499 N N . GLU A 1 64 ? 33.053 -8.138 -71.494 1.00 95.12 64 GLU A N 1
ATOM 500 C CA . GLU A 1 64 ? 31.829 -8.675 -70.889 1.00 95.12 64 GLU A CA 1
ATOM 501 C C . GLU A 1 64 ? 32.173 -9.479 -69.621 1.00 95.12 64 GLU A C 1
ATOM 503 O O . GLU A 1 64 ? 31.706 -9.132 -68.535 1.00 95.12 64 GLU A O 1
ATOM 508 N N . VAL A 1 65 ? 33.086 -10.455 -69.714 1.00 95.75 65 VAL A N 1
ATOM 509 C CA . VAL A 1 65 ? 33.550 -11.266 -68.569 1.00 95.75 65 VAL A CA 1
ATOM 510 C C . VAL A 1 65 ? 34.268 -10.430 -67.498 1.00 95.75 65 VAL A C 1
ATOM 512 O O . VAL A 1 65 ? 34.094 -10.687 -66.306 1.00 95.75 65 VAL A O 1
ATOM 515 N N . GLU A 1 66 ? 35.040 -9.406 -67.872 1.00 94.44 66 GLU A N 1
ATOM 516 C CA . GLU A 1 66 ? 35.634 -8.461 -66.915 1.00 94.44 66 GLU A CA 1
ATOM 517 C C . GLU A 1 66 ? 34.562 -7.680 -66.143 1.00 94.44 66 GLU A C 1
ATOM 519 O O . GLU A 1 66 ? 34.679 -7.521 -64.925 1.00 94.44 66 GLU A O 1
ATOM 524 N N . SER A 1 67 ? 33.490 -7.247 -66.817 1.00 94.31 67 SER A N 1
ATOM 525 C CA . SER A 1 67 ? 32.367 -6.549 -66.180 1.00 94.31 67 SER A CA 1
ATOM 526 C C . SER A 1 67 ? 31.567 -7.464 -65.241 1.00 94.31 67 SER A C 1
ATOM 528 O O . SER A 1 67 ? 31.222 -7.061 -64.126 1.00 94.31 67 SER A O 1
ATOM 530 N N . GLU A 1 68 ? 31.354 -8.729 -65.622 1.00 95.44 68 GLU A N 1
ATOM 531 C CA . GLU A 1 68 ? 30.727 -9.733 -64.758 1.00 95.44 68 GLU A CA 1
ATOM 532 C C . GLU A 1 68 ? 31.592 -10.042 -63.529 1.00 95.44 68 GLU A C 1
ATOM 534 O O . GLU A 1 68 ? 31.069 -10.136 -62.414 1.00 95.44 68 GLU A O 1
ATOM 539 N N . LEU A 1 69 ? 32.914 -10.142 -63.707 1.00 94.56 69 LEU A N 1
ATOM 540 C CA . LEU A 1 69 ? 33.881 -10.361 -62.631 1.00 94.56 69 LEU A CA 1
ATOM 541 C C . LEU A 1 69 ? 33.956 -9.164 -61.671 1.00 94.56 69 LEU A C 1
ATOM 543 O O . LEU A 1 69 ? 34.041 -9.364 -60.457 1.00 94.56 69 LEU A O 1
ATOM 547 N N . ALA A 1 70 ? 33.889 -7.931 -62.180 1.00 93.94 70 ALA A N 1
ATOM 548 C CA . ALA A 1 70 ? 33.802 -6.726 -61.359 1.00 93.94 70 ALA A CA 1
ATOM 549 C C . ALA A 1 70 ? 32.520 -6.731 -60.507 1.00 93.94 70 ALA A C 1
ATOM 551 O O . ALA A 1 70 ? 32.596 -6.636 -59.281 1.00 93.94 70 ALA A O 1
ATOM 552 N N . ALA A 1 71 ? 31.361 -6.977 -61.125 1.00 95.00 71 ALA A N 1
ATOM 553 C CA . ALA A 1 71 ? 30.089 -7.082 -60.412 1.00 95.00 71 ALA A CA 1
ATOM 554 C C . ALA A 1 71 ? 30.045 -8.279 -59.435 1.00 95.00 71 ALA A C 1
ATOM 556 O O . ALA A 1 71 ? 29.376 -8.231 -58.404 1.00 95.00 71 ALA A O 1
ATOM 557 N N . ALA A 1 72 ? 30.754 -9.378 -59.715 1.00 94.06 72 ALA A N 1
ATOM 558 C CA . ALA A 1 72 ? 30.895 -10.499 -58.784 1.00 94.06 72 ALA A CA 1
ATOM 559 C C . ALA A 1 72 ? 31.746 -10.128 -57.556 1.00 94.06 72 ALA A C 1
ATOM 561 O O . ALA A 1 72 ? 31.371 -10.470 -56.434 1.00 94.06 72 ALA A O 1
ATOM 562 N N . ARG A 1 73 ? 32.848 -9.389 -57.749 1.00 95.75 73 ARG A N 1
ATOM 563 C CA . ARG A 1 73 ? 33.684 -8.860 -56.656 1.00 95.75 73 ARG A CA 1
ATOM 564 C C . ARG A 1 73 ? 32.906 -7.889 -55.770 1.00 95.75 73 ARG A C 1
ATOM 566 O O . ARG A 1 73 ? 32.957 -8.033 -54.554 1.00 95.75 73 ARG A O 1
ATOM 573 N N . GLU A 1 74 ? 32.142 -6.972 -56.361 1.00 95.75 74 GLU A N 1
ATOM 574 C CA . GLU A 1 74 ? 31.292 -6.025 -55.624 1.00 95.75 74 GLU A CA 1
ATOM 575 C C . GLU A 1 74 ? 30.244 -6.749 -54.760 1.00 95.75 74 GLU A C 1
ATOM 577 O O . GLU A 1 74 ? 30.140 -6.492 -53.560 1.00 95.75 74 GLU A O 1
ATOM 582 N N . ARG A 1 75 ? 29.527 -7.734 -55.325 1.00 96.06 75 ARG A N 1
ATOM 583 C CA . ARG A 1 75 ? 28.565 -8.559 -54.568 1.00 96.06 75 ARG A CA 1
ATOM 584 C C . ARG A 1 75 ? 29.226 -9.311 -53.408 1.00 96.06 75 ARG A C 1
ATOM 586 O O . ARG A 1 75 ? 28.656 -9.354 -52.321 1.00 96.06 75 ARG A O 1
ATOM 593 N N . LEU A 1 76 ? 30.417 -9.880 -53.614 1.00 96.00 76 LEU A N 1
ATOM 594 C CA . LEU A 1 76 ? 31.173 -10.564 -52.557 1.00 96.00 76 LEU A CA 1
ATOM 595 C C . LEU A 1 76 ? 31.658 -9.594 -51.471 1.00 96.00 76 LEU A C 1
ATOM 597 O O . LEU A 1 76 ? 31.583 -9.919 -50.288 1.00 96.00 76 LEU A O 1
ATOM 601 N N . GLN A 1 77 ? 32.097 -8.390 -51.845 1.00 95.44 77 GLN A N 1
ATOM 602 C CA . GLN A 1 77 ? 32.475 -7.340 -50.899 1.00 95.44 77 GLN A CA 1
ATOM 603 C C . GLN A 1 77 ? 31.272 -6.889 -50.057 1.00 95.44 77 GLN A C 1
ATOM 605 O O . GLN A 1 77 ? 31.395 -6.775 -48.839 1.00 95.44 77 GLN A O 1
ATOM 610 N N . GLN A 1 78 ? 30.096 -6.722 -50.671 1.00 95.38 78 GLN A N 1
ATOM 611 C CA . GLN A 1 78 ? 28.866 -6.360 -49.962 1.00 95.38 78 GLN A CA 1
ATOM 612 C C . GLN A 1 78 ? 28.326 -7.496 -49.070 1.00 95.38 78 GLN A C 1
ATOM 614 O O . GLN A 1 78 ? 27.739 -7.236 -48.021 1.00 95.38 78 GLN A O 1
ATOM 619 N N . GLN A 1 79 ? 28.549 -8.761 -49.438 1.00 96.38 79 GLN A N 1
ATOM 620 C CA . GLN A 1 79 ? 28.276 -9.902 -48.555 1.00 96.38 79 GLN A CA 1
ATOM 621 C C . GLN A 1 79 ? 29.267 -9.967 -47.383 1.00 96.38 79 GLN A C 1
ATOM 623 O O . GLN A 1 79 ? 28.869 -10.281 -46.263 1.00 96.38 79 GLN A O 1
ATOM 628 N N . ALA A 1 80 ? 30.542 -9.635 -47.602 1.00 93.88 80 ALA A N 1
ATOM 629 C CA . ALA A 1 80 ? 31.541 -9.592 -46.539 1.00 93.88 80 ALA A CA 1
ATOM 630 C C . ALA A 1 80 ? 31.255 -8.479 -45.513 1.00 93.88 80 ALA A C 1
ATOM 632 O O . ALA A 1 80 ? 31.366 -8.723 -44.311 1.00 93.88 80 ALA A O 1
ATOM 633 N N . THR A 1 81 ? 30.835 -7.284 -45.950 1.00 95.69 81 THR A N 1
ATOM 634 C CA . THR A 1 81 ? 30.445 -6.196 -45.033 1.00 95.69 81 THR A CA 1
ATOM 635 C C . THR A 1 81 ? 29.180 -6.540 -44.244 1.00 95.69 81 THR A C 1
ATOM 637 O O . THR A 1 81 ? 29.166 -6.360 -43.028 1.00 95.69 81 THR A O 1
ATOM 640 N N . ASP A 1 82 ? 28.157 -7.114 -44.884 1.00 95.69 82 ASP A N 1
ATOM 641 C CA . ASP A 1 82 ? 26.945 -7.620 -44.222 1.00 95.69 82 ASP A CA 1
ATOM 642 C C . ASP A 1 82 ? 27.253 -8.708 -43.171 1.00 95.69 82 ASP A C 1
ATOM 644 O O . ASP A 1 82 ? 26.742 -8.654 -42.050 1.00 95.69 82 ASP A O 1
ATOM 648 N N . LEU A 1 83 ? 28.151 -9.652 -43.475 1.00 96.81 83 LEU A N 1
ATOM 649 C CA . LEU A 1 83 ? 28.601 -10.671 -42.519 1.00 96.81 83 LEU A CA 1
ATOM 650 C C . LEU A 1 83 ? 29.358 -10.068 -41.324 1.00 96.81 83 LEU A C 1
ATOM 652 O O . LEU A 1 83 ? 29.123 -10.486 -40.190 1.00 96.81 83 LEU A O 1
ATOM 656 N N . VAL A 1 84 ? 30.219 -9.068 -41.543 1.00 95.75 84 VAL A N 1
ATOM 657 C CA . VAL A 1 84 ? 30.924 -8.354 -40.460 1.00 95.75 84 VAL A CA 1
ATOM 658 C C . VAL A 1 84 ? 29.944 -7.561 -39.586 1.00 95.75 84 VAL A C 1
ATOM 660 O O . VAL A 1 84 ? 30.034 -7.618 -38.358 1.00 95.75 84 VAL A O 1
ATOM 663 N N . LEU A 1 85 ? 28.962 -6.882 -40.188 1.00 96.12 85 LEU A N 1
ATOM 664 C CA . LEU A 1 85 ? 27.905 -6.183 -39.452 1.00 96.12 85 LEU A CA 1
ATOM 665 C C . LEU A 1 85 ? 27.071 -7.158 -38.610 1.00 96.12 85 LEU A C 1
ATOM 667 O O . LEU A 1 85 ? 26.814 -6.881 -37.437 1.00 96.12 85 LEU A O 1
ATOM 671 N N . LYS A 1 86 ? 26.699 -8.320 -39.158 1.00 97.25 86 LYS A N 1
ATOM 672 C CA . LYS A 1 86 ? 25.970 -9.370 -38.428 1.00 97.25 86 LYS A CA 1
ATOM 673 C C . LYS A 1 86 ? 26.795 -9.974 -37.293 1.00 97.25 86 LYS A C 1
ATOM 675 O O . LYS A 1 86 ? 26.262 -10.143 -36.200 1.00 97.25 86 LYS A O 1
ATOM 680 N N . ALA A 1 87 ? 28.087 -10.225 -37.502 1.00 94.06 87 ALA A N 1
ATOM 681 C CA . ALA A 1 87 ? 28.990 -10.680 -36.443 1.00 94.06 87 ALA A CA 1
ATOM 682 C C . ALA A 1 87 ? 29.097 -9.654 -35.297 1.00 94.06 87 ALA A C 1
ATOM 684 O O . ALA A 1 87 ? 29.033 -10.034 -34.129 1.00 94.06 87 ALA A O 1
ATOM 685 N N . SER A 1 88 ? 29.170 -8.357 -35.621 1.00 95.44 88 SER A N 1
ATOM 686 C CA . SER A 1 88 ? 29.140 -7.272 -34.629 1.00 95.44 88 SER A CA 1
ATOM 687 C C . SER A 1 88 ? 27.828 -7.252 -33.829 1.00 95.44 88 SER A C 1
ATOM 689 O O . SER A 1 88 ? 27.852 -7.225 -32.599 1.00 95.44 88 SER A O 1
ATOM 691 N N . HIS A 1 89 ? 26.674 -7.373 -34.500 1.00 96.31 89 HIS A N 1
ATOM 692 C CA . HIS A 1 89 ? 25.369 -7.450 -33.830 1.00 96.31 89 HIS A CA 1
ATOM 693 C C . HIS A 1 89 ? 25.244 -8.677 -32.916 1.00 96.31 89 HIS A C 1
ATOM 695 O O . HIS A 1 89 ? 24.737 -8.550 -31.804 1.00 96.31 89 HIS A O 1
ATOM 701 N N . ILE A 1 90 ? 25.742 -9.844 -33.338 1.00 95.56 90 ILE A N 1
ATOM 702 C CA . ILE A 1 90 ? 25.785 -11.051 -32.497 1.00 95.56 90 ILE A CA 1
ATOM 703 C C . ILE A 1 90 ? 26.664 -10.812 -31.259 1.00 95.56 90 ILE A C 1
ATOM 705 O O . ILE A 1 90 ? 26.246 -11.147 -30.155 1.00 95.56 90 ILE A O 1
ATOM 709 N N . GLY A 1 91 ? 27.826 -10.166 -31.412 1.00 96.00 91 GLY A N 1
ATOM 710 C CA . GLY A 1 91 ? 28.689 -9.790 -30.288 1.00 96.00 91 GLY A CA 1
ATOM 711 C C . GLY A 1 91 ? 28.014 -8.834 -29.296 1.00 96.00 91 GLY A C 1
ATOM 712 O O . GLY A 1 91 ? 28.090 -9.052 -28.088 1.00 96.00 91 GLY A O 1
ATOM 713 N N . MET A 1 92 ? 27.295 -7.818 -29.789 1.00 94.81 92 MET A N 1
ATOM 714 C CA . MET A 1 92 ? 26.515 -6.906 -28.940 1.00 94.81 92 MET A CA 1
ATOM 715 C C . MET A 1 92 ? 25.387 -7.633 -28.195 1.00 94.81 92 MET A C 1
ATOM 717 O O . MET A 1 92 ? 25.232 -7.439 -26.991 1.00 94.81 92 MET A O 1
ATOM 721 N N . LEU A 1 93 ? 24.631 -8.497 -28.882 1.00 95.69 93 LEU A N 1
ATOM 722 C CA . LEU A 1 93 ? 23.564 -9.300 -28.273 1.00 95.69 93 LEU A CA 1
ATOM 723 C C . LEU A 1 93 ? 24.107 -10.275 -27.219 1.00 95.69 93 LEU A C 1
ATOM 725 O O . LEU A 1 93 ? 23.513 -10.427 -26.157 1.00 95.69 93 LEU A O 1
ATOM 729 N N . GLN A 1 94 ? 25.260 -10.897 -27.469 1.00 96.38 94 GLN A N 1
ATOM 730 C CA . GLN A 1 94 ? 25.902 -11.785 -26.501 1.00 96.38 94 GLN A CA 1
ATOM 731 C C . GLN A 1 94 ? 26.401 -11.015 -25.264 1.00 96.38 94 GLN A C 1
ATOM 733 O O . GLN A 1 94 ? 26.254 -11.499 -24.142 1.00 96.38 94 GLN A O 1
ATOM 738 N N . ALA A 1 95 ? 26.927 -9.797 -25.433 1.00 93.69 95 ALA A N 1
ATOM 739 C CA . ALA A 1 95 ? 27.331 -8.940 -24.317 1.00 93.69 95 ALA A CA 1
ATOM 740 C C . ALA A 1 95 ? 26.135 -8.480 -23.456 1.00 93.69 95 ALA A C 1
ATOM 742 O O . ALA A 1 95 ? 26.210 -8.508 -22.221 1.00 93.69 95 ALA A O 1
ATOM 743 N N . THR A 1 96 ? 25.012 -8.098 -24.079 1.00 94.44 96 THR A N 1
ATOM 744 C CA . THR A 1 96 ? 23.790 -7.743 -23.338 1.00 94.44 96 THR A CA 1
ATOM 745 C C . THR A 1 96 ? 23.167 -8.959 -22.655 1.00 94.44 96 THR A C 1
ATOM 747 O O . THR A 1 96 ? 22.795 -8.845 -21.487 1.00 94.44 96 THR A O 1
ATOM 750 N N . GLN A 1 97 ? 23.151 -10.130 -23.303 1.00 95.69 97 GLN A N 1
ATOM 751 C CA . GLN A 1 97 ? 22.734 -11.395 -22.687 1.00 95.69 97 GLN A CA 1
ATOM 752 C C . GLN A 1 97 ? 23.576 -11.715 -21.444 1.00 95.69 97 GLN A C 1
ATOM 754 O O . GLN A 1 97 ? 23.014 -11.923 -20.374 1.00 95.69 97 GLN A O 1
ATOM 759 N N . MET A 1 98 ? 24.911 -11.696 -21.540 1.00 95.56 98 MET A N 1
ATOM 760 C CA . MET A 1 98 ? 25.784 -11.983 -20.391 1.00 95.56 98 MET A CA 1
ATOM 761 C C . MET A 1 98 ? 25.569 -11.001 -19.231 1.00 95.56 98 MET A C 1
ATOM 763 O O . MET A 1 98 ? 25.625 -11.397 -18.068 1.00 95.56 98 MET A O 1
ATOM 767 N N . THR A 1 99 ? 25.274 -9.734 -19.531 1.00 94.56 99 THR A N 1
ATOM 768 C CA . THR A 1 99 ? 24.963 -8.721 -18.512 1.00 94.56 99 THR A CA 1
ATOM 769 C C . THR A 1 99 ? 23.613 -9.006 -17.840 1.00 94.56 99 THR A C 1
ATOM 771 O O . THR A 1 99 ? 23.506 -8.935 -16.617 1.00 94.56 99 THR A O 1
ATOM 774 N N . GLN A 1 100 ? 22.595 -9.397 -18.614 1.00 94.38 100 GLN A N 1
ATOM 775 C CA . GLN A 1 100 ? 21.285 -9.805 -18.092 1.00 94.38 100 GLN A CA 1
ATOM 776 C C . GLN A 1 100 ? 21.366 -11.101 -17.267 1.00 94.38 100 GLN A C 1
ATOM 778 O O . GLN A 1 100 ? 20.750 -11.196 -16.212 1.00 94.38 100 GLN A O 1
ATOM 783 N N . GLU A 1 101 ? 22.169 -12.083 -17.679 1.00 96.00 101 GLU A N 1
ATOM 784 C CA . GLU A 1 101 ? 22.398 -13.315 -16.911 1.00 96.00 101 GLU A CA 1
ATOM 785 C C . GLU A 1 101 ? 23.082 -13.063 -15.559 1.00 96.00 101 GLU A C 1
ATOM 787 O O . GLU A 1 101 ? 22.867 -13.824 -14.614 1.00 96.00 101 GLU A O 1
ATOM 792 N N . VAL A 1 102 ? 23.906 -12.016 -15.440 1.00 96.00 102 VAL A N 1
ATOM 793 C CA . VAL A 1 102 ? 24.450 -11.572 -14.146 1.00 96.00 102 VAL A CA 1
ATOM 794 C C . VAL A 1 102 ? 23.351 -10.950 -13.289 1.00 96.00 102 VAL A C 1
ATOM 796 O O . VAL A 1 102 ? 23.119 -11.439 -12.186 1.00 96.00 102 VAL A O 1
ATOM 799 N N . THR A 1 103 ? 22.600 -9.970 -13.802 1.00 94.94 103 THR A N 1
ATOM 800 C CA . THR A 1 103 ? 21.555 -9.305 -13.000 1.00 94.94 103 THR A CA 1
ATOM 801 C C . THR A 1 103 ? 20.420 -10.246 -12.586 1.00 94.94 103 THR A C 1
ATOM 803 O O . THR A 1 103 ? 19.906 -10.123 -11.476 1.00 94.94 103 THR A O 1
ATOM 806 N N . ILE A 1 104 ? 20.061 -11.233 -13.416 1.00 93.88 104 ILE A N 1
ATOM 807 C CA . ILE A 1 104 ? 19.110 -12.296 -13.052 1.00 93.88 104 ILE A CA 1
ATOM 808 C C . ILE A 1 104 ? 19.646 -13.114 -11.871 1.00 93.88 104 ILE A C 1
ATOM 810 O O . ILE A 1 104 ? 18.928 -13.303 -10.891 1.00 93.88 104 ILE A O 1
ATOM 814 N N . ARG A 1 105 ? 20.912 -13.546 -11.920 1.00 97.00 105 ARG A N 1
ATOM 815 C CA . ARG A 1 105 ? 21.550 -14.338 -10.855 1.00 97.00 105 ARG A CA 1
ATOM 816 C C . ARG A 1 105 ? 21.645 -13.565 -9.536 1.00 97.00 105 ARG A C 1
ATOM 818 O O . ARG A 1 105 ? 21.393 -14.132 -8.473 1.00 97.00 105 ARG A O 1
ATOM 825 N N . ASP A 1 106 ? 21.941 -12.270 -9.605 1.00 95.06 106 ASP A N 1
ATOM 826 C CA . ASP A 1 106 ? 21.977 -11.391 -8.434 1.00 95.06 106 ASP A CA 1
ATOM 827 C C . ASP A 1 106 ? 20.574 -11.252 -7.811 1.00 95.06 106 ASP A C 1
ATOM 829 O O . ASP A 1 106 ? 20.410 -11.442 -6.602 1.00 95.06 106 ASP A O 1
ATOM 833 N N . LEU A 1 107 ? 19.539 -11.035 -8.634 1.00 94.81 107 LEU A N 1
ATOM 834 C CA . LEU A 1 107 ? 18.136 -10.987 -8.197 1.00 94.81 107 LEU A CA 1
ATOM 835 C C . LEU A 1 107 ? 17.638 -12.329 -7.631 1.00 94.81 107 LEU A C 1
ATOM 837 O O . LEU A 1 107 ? 16.866 -12.340 -6.671 1.00 94.81 107 LEU A O 1
ATOM 841 N N . GLU A 1 108 ? 18.083 -13.465 -8.172 1.00 94.69 108 GLU A N 1
ATOM 842 C CA . GLU A 1 108 ? 17.799 -14.795 -7.620 1.00 94.69 108 GLU A CA 1
ATOM 843 C C . GLU A 1 108 ? 18.473 -15.016 -6.258 1.00 94.69 108 GLU A C 1
ATOM 845 O O . GLU A 1 108 ? 17.871 -15.627 -5.365 1.00 94.69 108 GLU A O 1
ATOM 850 N N . SER A 1 109 ? 19.678 -14.471 -6.055 1.00 94.56 109 SER A N 1
ATOM 851 C CA . SER A 1 109 ? 20.361 -14.505 -4.757 1.00 94.56 109 SER A CA 1
ATOM 852 C C . SER A 1 109 ? 19.630 -13.659 -3.704 1.00 94.56 109 SER A C 1
ATOM 854 O O . SER A 1 109 ? 19.360 -14.144 -2.603 1.00 94.56 109 SER A O 1
ATOM 856 N N . GLU A 1 110 ? 19.183 -12.449 -4.061 1.00 94.31 110 GLU A N 1
ATOM 857 C CA . GLU A 1 110 ? 18.393 -11.581 -3.178 1.00 94.31 110 GLU A CA 1
ATOM 858 C C . GLU A 1 110 ? 17.022 -12.181 -2.857 1.00 94.31 110 GLU A C 1
ATOM 860 O O . GLU A 1 110 ? 16.618 -12.233 -1.696 1.00 94.31 110 GLU A O 1
ATOM 865 N N . LYS A 1 111 ? 16.329 -12.734 -3.858 1.00 91.31 111 LYS A N 1
ATOM 866 C CA . LYS A 1 111 ? 15.079 -13.488 -3.675 1.00 91.31 111 LYS A CA 1
ATOM 867 C C . LYS A 1 111 ? 15.254 -14.654 -2.698 1.00 91.31 111 LYS A C 1
ATOM 869 O O . LYS A 1 111 ? 14.367 -14.904 -1.882 1.00 91.31 111 LYS A O 1
ATOM 874 N N . SER A 1 112 ? 16.389 -15.350 -2.758 1.00 94.31 112 SER A N 1
ATOM 875 C CA . SER A 1 112 ? 16.710 -16.454 -1.847 1.00 94.31 112 SER A CA 1
ATOM 876 C C . SER A 1 112 ? 16.963 -15.952 -0.421 1.00 94.31 112 SER A C 1
ATOM 878 O O . SER A 1 112 ? 16.352 -16.462 0.517 1.00 94.31 112 SER A O 1
ATOM 880 N N . ARG A 1 113 ? 17.757 -14.884 -0.263 1.00 96.12 113 ARG A N 1
ATOM 881 C CA . ARG A 1 113 ? 18.032 -14.222 1.026 1.00 96.12 113 ARG A CA 1
ATOM 882 C C . ARG A 1 113 ? 16.766 -13.666 1.690 1.00 96.12 113 ARG A C 1
ATOM 884 O O . ARG A 1 113 ? 16.570 -13.818 2.893 1.00 96.12 113 ARG A O 1
ATOM 891 N N . LEU A 1 114 ? 15.881 -13.046 0.909 1.00 92.38 114 LEU A N 1
ATOM 892 C CA . LEU A 1 114 ? 14.589 -12.545 1.385 1.00 92.38 114 LEU A CA 1
ATOM 893 C C . LEU A 1 114 ? 13.653 -13.686 1.803 1.00 92.38 114 LEU A C 1
ATOM 895 O O . LEU A 1 114 ? 12.955 -13.554 2.806 1.00 92.38 114 LEU A O 1
ATOM 899 N N . LYS A 1 115 ? 13.665 -14.818 1.086 1.00 95.62 115 LYS A N 1
ATOM 900 C CA . LYS A 1 115 ? 12.884 -16.009 1.450 1.00 95.62 115 LYS A CA 1
ATOM 901 C C . LYS A 1 115 ? 13.382 -16.654 2.749 1.00 95.62 115 LYS A C 1
ATOM 903 O O . LYS A 1 115 ? 12.561 -17.043 3.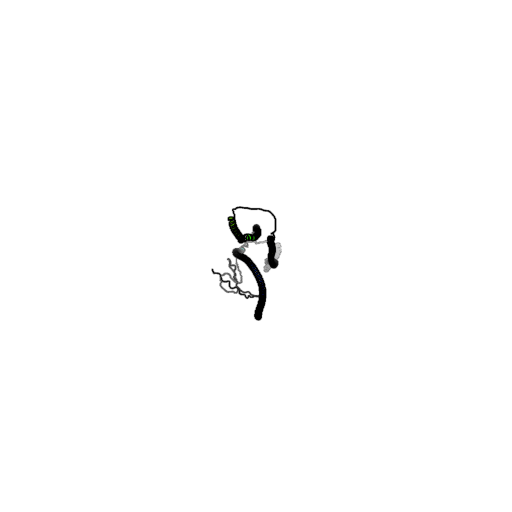573 1.00 95.62 115 LYS A O 1
ATOM 908 N N . GLU A 1 116 ? 14.696 -16.736 2.952 1.00 96.00 116 GLU A N 1
ATOM 909 C CA . GLU A 1 116 ? 15.287 -17.219 4.207 1.00 96.00 116 GLU A CA 1
ATOM 910 C C . GLU A 1 116 ? 14.895 -16.318 5.387 1.00 96.00 116 GLU A C 1
ATOM 912 O O . GLU A 1 116 ? 14.371 -16.801 6.391 1.00 96.00 116 GLU A O 1
ATOM 917 N N . LYS A 1 117 ? 15.039 -14.995 5.231 1.00 95.38 117 LYS A N 1
ATOM 918 C CA . LYS A 1 117 ? 14.617 -14.018 6.245 1.00 95.38 117 LYS A CA 1
ATOM 919 C C . LYS A 1 117 ? 13.113 -14.084 6.542 1.00 95.38 117 LYS A C 1
ATOM 921 O O . LYS A 1 117 ? 12.707 -13.862 7.679 1.00 95.38 117 LYS A O 1
ATOM 926 N N . LEU A 1 118 ? 12.283 -14.392 5.543 1.00 91.75 118 LEU A N 1
ATOM 927 C CA . LEU A 1 118 ? 10.849 -14.601 5.742 1.00 91.75 118 LEU A CA 1
ATOM 928 C C . LEU A 1 118 ? 10.583 -15.862 6.582 1.00 91.75 118 LEU A C 1
ATOM 930 O O . LEU A 1 118 ? 9.808 -15.770 7.526 1.00 91.75 118 LEU A O 1
ATOM 934 N N . SER A 1 119 ? 11.276 -16.983 6.326 1.00 94.00 119 SER A N 1
ATOM 935 C CA . SER A 1 119 ? 11.191 -18.195 7.170 1.00 94.00 119 SER A CA 1
ATOM 936 C C . SER A 1 119 ? 11.541 -17.890 8.627 1.00 94.00 119 SER A C 1
ATOM 938 O O . SER A 1 119 ? 10.767 -18.210 9.524 1.00 94.00 119 SER A O 1
ATOM 940 N N . GLN A 1 120 ? 12.649 -17.176 8.859 1.00 94.81 120 GLN A N 1
ATOM 941 C CA . GLN A 1 120 ? 13.087 -16.771 10.200 1.00 94.81 120 GLN A CA 1
ATOM 942 C C . GLN A 1 120 ? 12.019 -15.929 10.923 1.00 94.81 120 GLN A C 1
ATOM 944 O O . GLN A 1 120 ? 11.710 -16.190 12.083 1.00 94.81 120 GLN A O 1
ATOM 949 N N . LEU A 1 121 ? 11.393 -14.968 10.234 1.00 91.12 121 LEU A N 1
ATOM 950 C CA . LEU A 1 121 ? 10.312 -14.151 10.801 1.00 91.12 121 LEU A CA 1
ATOM 951 C C . LEU A 1 121 ? 9.017 -14.945 11.043 1.00 91.12 121 LEU A C 1
ATOM 953 O O . LEU A 1 121 ? 8.284 -14.647 11.987 1.00 91.12 121 LEU A O 1
ATOM 957 N N . GLU A 1 122 ? 8.715 -15.962 10.231 1.00 91.56 122 GLU A N 1
ATOM 958 C CA . GLU A 1 122 ? 7.592 -16.868 10.495 1.00 91.56 122 GLU A CA 1
ATOM 959 C C . GLU A 1 122 ? 7.867 -17.796 11.684 1.00 91.56 122 GLU A C 1
ATOM 961 O O . GLU A 1 122 ? 6.972 -18.020 12.498 1.00 91.56 122 GLU A O 1
ATOM 966 N N . GLU A 1 123 ? 9.098 -18.283 11.840 1.00 94.94 123 GLU A N 1
ATOM 967 C CA . GLU A 1 123 ? 9.545 -19.055 13.003 1.00 94.94 123 GLU A CA 1
ATOM 968 C C . GLU A 1 123 ? 9.488 -18.213 14.290 1.00 94.94 123 GLU A C 1
ATOM 970 O O . GLU A 1 123 ? 8.902 -18.659 15.280 1.00 94.94 123 GLU A O 1
ATOM 975 N N . GLU A 1 124 ? 9.978 -16.967 14.266 1.00 93.62 124 GLU A N 1
ATOM 976 C CA . GLU A 1 124 ? 9.843 -16.010 15.375 1.00 93.62 124 GLU A CA 1
ATOM 977 C C . GLU A 1 124 ? 8.372 -15.716 15.710 1.00 93.62 124 GLU A C 1
ATOM 979 O O . GLU A 1 124 ? 7.985 -15.766 16.881 1.00 93.62 124 GLU A O 1
ATOM 984 N N . ARG A 1 125 ? 7.522 -15.470 14.701 1.00 93.19 125 ARG A N 1
ATOM 985 C CA . ARG A 1 125 ? 6.072 -15.269 14.882 1.00 93.19 125 ARG A CA 1
ATOM 986 C C . ARG A 1 125 ? 5.427 -16.479 15.556 1.00 93.19 125 ARG A C 1
ATOM 988 O O . ARG A 1 125 ? 4.667 -16.311 16.508 1.00 93.19 125 ARG A O 1
ATOM 995 N N . ASN A 1 126 ? 5.725 -17.688 15.083 1.00 94.12 126 ASN A N 1
ATOM 996 C CA . ASN A 1 126 ? 5.160 -18.927 15.619 1.00 94.12 126 ASN A CA 1
ATOM 997 C C . ASN A 1 126 ? 5.649 -19.183 17.061 1.00 94.12 126 ASN A C 1
ATOM 999 O O . ASN A 1 126 ? 4.860 -19.569 17.928 1.00 94.12 126 ASN A O 1
ATOM 1003 N N . LEU A 1 127 ? 6.925 -18.897 17.353 1.00 95.50 127 LEU A N 1
ATOM 1004 C CA . LEU A 1 127 ? 7.490 -18.966 18.701 1.00 95.50 127 LEU A CA 1
ATOM 1005 C C . LEU A 1 127 ? 6.793 -17.975 19.647 1.00 95.50 127 LEU A C 1
ATOM 1007 O O . LEU A 1 127 ? 6.336 -18.375 20.719 1.00 95.50 127 LEU A O 1
ATOM 1011 N N . LEU A 1 128 ? 6.645 -16.711 19.240 1.00 93.12 128 LEU A N 1
ATOM 1012 C CA . LEU A 1 128 ? 5.923 -15.690 20.007 1.00 93.12 128 LEU A CA 1
ATOM 1013 C C . LEU A 1 128 ? 4.453 -16.072 20.225 1.00 93.12 128 LEU A C 1
ATOM 1015 O O . LEU A 1 128 ? 3.965 -15.959 21.346 1.00 93.12 128 LEU A O 1
ATOM 1019 N N . GLN A 1 129 ? 3.772 -16.601 19.206 1.00 93.75 129 GLN A N 1
ATOM 1020 C CA . GLN A 1 129 ? 2.391 -17.075 19.314 1.00 93.75 129 GLN A CA 1
ATOM 1021 C C . GLN A 1 129 ? 2.254 -18.208 20.343 1.00 93.75 129 GLN A C 1
ATOM 1023 O O . GLN A 1 129 ? 1.374 -18.143 21.202 1.00 93.75 129 GLN A O 1
ATOM 1028 N N . SER A 1 130 ? 3.150 -19.202 20.318 1.00 94.56 130 SER A N 1
ATOM 1029 C CA . SER A 1 130 ? 3.164 -20.284 21.315 1.00 94.56 130 SER A CA 1
ATOM 1030 C C . SER A 1 130 ? 3.459 -19.771 22.732 1.00 94.56 130 SER A C 1
ATOM 1032 O O . SER A 1 130 ? 2.848 -20.221 23.703 1.00 94.56 130 SER A O 1
ATOM 1034 N N . LYS A 1 131 ? 4.335 -18.763 22.861 1.00 93.81 131 LYS A N 1
ATOM 1035 C CA . LYS A 1 131 ? 4.646 -18.110 24.136 1.00 93.81 131 LYS A CA 1
ATOM 1036 C C . LYS A 1 131 ? 3.428 -17.371 24.691 1.00 93.81 131 LYS A C 1
ATOM 1038 O O . LYS A 1 131 ? 3.120 -17.561 25.866 1.00 93.81 131 LYS A O 1
ATOM 1043 N N . THR A 1 132 ? 2.710 -16.607 23.867 1.00 92.19 132 THR A N 1
ATOM 1044 C CA . THR A 1 132 ? 1.452 -15.948 24.254 1.00 92.19 132 THR A CA 1
ATOM 1045 C C . THR A 1 132 ? 0.411 -16.976 24.691 1.00 92.19 132 THR A C 1
ATOM 1047 O O . THR A 1 132 ? -0.065 -16.892 25.815 1.00 92.19 132 THR A O 1
ATOM 1050 N N . GLN A 1 133 ? 0.171 -18.031 23.903 1.00 92.19 133 GLN A N 1
ATOM 1051 C CA . GLN A 1 133 ? -0.749 -19.115 24.283 1.00 92.19 133 GLN A CA 1
ATOM 1052 C C . GLN A 1 133 ? -0.372 -19.772 25.625 1.00 92.19 133 GLN A C 1
ATOM 1054 O O . GLN A 1 133 ? -1.247 -20.056 26.441 1.00 92.19 133 GLN A O 1
ATOM 1059 N N . SER A 1 134 ? 0.925 -19.970 25.895 1.00 94.25 134 SER A N 1
ATOM 1060 C CA . SER A 1 134 ? 1.399 -20.513 27.179 1.00 94.25 134 SER A CA 1
ATOM 1061 C C . SER A 1 134 ? 1.197 -19.557 28.365 1.00 94.25 134 SER A C 1
ATOM 1063 O O . SER A 1 134 ? 1.014 -20.009 29.497 1.00 94.25 134 SER A O 1
ATOM 1065 N N . LEU A 1 135 ? 1.211 -18.241 28.121 1.00 92.00 135 LEU A N 1
ATOM 1066 C CA . LEU A 1 135 ? 0.937 -17.214 29.127 1.00 92.00 135 LEU A CA 1
ATOM 1067 C C . LEU A 1 135 ? -0.567 -17.083 29.381 1.00 92.00 135 LEU A C 1
ATOM 1069 O O . LEU A 1 135 ? -0.963 -17.069 30.543 1.00 92.00 135 LEU A O 1
ATOM 1073 N N . ASP A 1 136 ? -1.389 -17.074 28.331 1.00 92.69 136 ASP A N 1
ATOM 1074 C CA . ASP A 1 136 ? -2.853 -17.048 28.419 1.00 92.69 136 ASP A CA 1
ATOM 1075 C C . ASP A 1 136 ? -3.376 -18.263 29.197 1.00 92.69 136 ASP A C 1
ATOM 1077 O O . ASP A 1 136 ? -4.193 -18.128 30.107 1.00 92.69 136 ASP A O 1
ATOM 1081 N N . GLU A 1 137 ? -2.863 -19.459 28.895 1.00 94.50 137 GLU A N 1
ATOM 1082 C CA . GLU A 1 137 ? -3.228 -20.688 29.602 1.00 94.50 137 GLU A CA 1
ATOM 1083 C C . GLU A 1 137 ? -2.767 -20.659 31.069 1.00 94.50 137 GLU A C 1
ATOM 1085 O O . GLU A 1 137 ? -3.527 -21.014 31.971 1.00 94.50 137 GLU A O 1
ATOM 1090 N N . ARG A 1 138 ? -1.565 -20.137 31.352 1.00 93.62 138 ARG A N 1
ATOM 1091 C CA . ARG A 1 138 ? -1.095 -19.935 32.732 1.00 93.62 138 ARG A CA 1
ATOM 1092 C C . ARG A 1 138 ? -1.968 -18.935 33.500 1.00 93.62 138 ARG A C 1
ATOM 1094 O O . ARG A 1 138 ? -2.256 -19.164 34.674 1.00 93.62 138 ARG A O 1
ATOM 1101 N N . GLN A 1 139 ? -2.404 -17.851 32.855 1.00 91.12 139 GLN A N 1
ATOM 1102 C CA . GLN A 1 139 ? -3.320 -16.872 33.445 1.00 91.12 139 GLN A CA 1
ATOM 1103 C C . GLN A 1 139 ? -4.696 -17.491 33.714 1.00 91.12 139 GLN A C 1
ATOM 1105 O O . GLN A 1 139 ? -5.209 -17.345 34.821 1.00 91.12 139 GLN A O 1
ATOM 1110 N N . ARG A 1 140 ? -5.259 -18.256 32.769 1.00 94.44 140 ARG A N 1
ATOM 1111 C CA . ARG A 1 140 ? -6.516 -19.005 32.956 1.00 94.44 140 ARG A CA 1
ATOM 1112 C C . ARG A 1 140 ? -6.436 -19.971 34.134 1.00 94.44 140 ARG A C 1
ATOM 1114 O O . ARG A 1 140 ? -7.314 -19.954 34.991 1.00 94.44 140 ARG A O 1
ATOM 1121 N N . GLN A 1 141 ? -5.363 -20.756 34.233 1.00 94.56 141 GLN A N 1
ATOM 1122 C CA . GLN A 1 141 ? -5.141 -21.664 35.364 1.00 94.56 141 GLN A CA 1
ATOM 1123 C C . GLN A 1 141 ? -5.015 -20.911 36.698 1.00 94.56 141 GLN A C 1
ATOM 1125 O O . GLN A 1 141 ? -5.533 -21.372 37.716 1.00 94.56 141 GLN A O 1
ATOM 1130 N N . GLN A 1 142 ? -4.382 -19.733 36.706 1.00 93.19 142 GLN A N 1
ATOM 1131 C CA . GLN A 1 142 ? -4.287 -18.887 37.898 1.00 93.19 142 GLN A CA 1
ATOM 1132 C C . GLN A 1 142 ? -5.639 -18.264 38.290 1.00 93.19 142 GLN A C 1
ATOM 1134 O O . GLN A 1 142 ? -5.950 -18.221 39.480 1.00 93.19 142 GLN A O 1
ATOM 1139 N N . ILE A 1 143 ? -6.462 -17.847 37.322 1.00 92.62 143 ILE A N 1
ATOM 1140 C CA . ILE A 1 143 ? -7.835 -17.365 37.547 1.00 92.62 143 ILE A CA 1
ATOM 1141 C C . ILE A 1 143 ? -8.694 -18.491 38.132 1.00 92.62 143 ILE A C 1
ATOM 1143 O O . ILE A 1 143 ? -9.224 -18.325 39.227 1.00 92.62 143 ILE A O 1
ATOM 1147 N N . LEU A 1 144 ? -8.730 -19.669 37.500 1.00 94.44 144 LEU A N 1
ATOM 1148 C CA . LEU A 1 144 ? -9.469 -20.843 37.990 1.00 94.44 144 LEU A CA 1
ATOM 1149 C C . LEU A 1 144 ? -9.044 -21.254 39.414 1.00 94.44 144 LEU A C 1
ATOM 1151 O O . LEU A 1 144 ? -9.876 -21.633 40.241 1.00 94.44 144 LEU A O 1
ATOM 1155 N N . ALA A 1 145 ? -7.751 -21.150 39.739 1.00 94.19 145 ALA A N 1
ATOM 1156 C CA . ALA A 1 145 ? -7.239 -21.422 41.082 1.00 94.19 145 ALA A CA 1
ATOM 1157 C C . ALA A 1 145 ? -7.656 -20.363 42.125 1.00 94.19 145 ALA A C 1
ATOM 1159 O O . ALA A 1 145 ? -7.803 -20.696 43.304 1.00 94.19 145 ALA A O 1
ATOM 1160 N N . LEU A 1 146 ? -7.852 -19.104 41.718 1.00 91.94 146 LEU A N 1
ATOM 1161 C CA . LEU A 1 146 ? -8.387 -18.041 42.574 1.00 91.94 146 LEU A CA 1
ATOM 1162 C C . LEU A 1 146 ? -9.905 -18.173 42.744 1.00 91.94 146 LEU A C 1
ATOM 1164 O O . LEU A 1 146 ? -10.385 -18.130 43.874 1.00 91.94 146 LEU A O 1
ATOM 1168 N N . GLU A 1 147 ? -10.650 -18.418 41.665 1.00 92.19 147 GLU A N 1
ATOM 1169 C CA . GLU A 1 147 ? -12.095 -18.681 41.691 1.00 92.19 147 GLU A CA 1
ATOM 1170 C C . GLU A 1 147 ? -12.435 -19.865 42.600 1.00 92.19 147 GLU A C 1
ATOM 1172 O O . GLU A 1 147 ? -13.326 -19.763 43.445 1.00 92.19 147 GLU A O 1
ATOM 1177 N N . LYS A 1 148 ? -11.672 -20.963 42.500 1.00 94.56 148 LYS A N 1
ATOM 1178 C CA . LYS A 1 148 ? -11.805 -22.111 43.401 1.00 94.56 148 LYS A CA 1
ATOM 1179 C C . LYS A 1 148 ? -11.630 -21.703 44.869 1.00 94.56 148 LYS A C 1
ATOM 1181 O O . LYS A 1 148 ? -12.513 -21.990 45.671 1.00 94.56 148 LYS A O 1
ATOM 1186 N N . LYS A 1 149 ? -10.558 -20.978 45.212 1.00 94.06 149 LYS A N 1
ATOM 1187 C CA . LYS A 1 149 ? -10.315 -20.500 46.588 1.00 94.06 149 LYS A CA 1
ATOM 1188 C C . LYS A 1 149 ? -11.405 -19.551 47.091 1.00 94.06 149 LYS A C 1
ATOM 1190 O O . LYS A 1 149 ? -11.773 -19.614 48.260 1.00 94.06 149 LYS A O 1
ATOM 1195 N N . VAL A 1 150 ? -11.937 -18.683 46.229 1.00 92.38 150 VAL A N 1
ATOM 1196 C CA . VAL A 1 150 ? -13.054 -17.782 46.564 1.00 92.38 150 VAL A CA 1
ATOM 1197 C C . VAL A 1 150 ? -14.338 -18.573 46.825 1.00 92.38 150 VAL A C 1
ATOM 1199 O O . VAL A 1 150 ? -15.086 -18.234 47.741 1.00 92.38 150 VAL A O 1
ATOM 1202 N N . ASN A 1 151 ? -14.588 -19.648 46.077 1.00 91.12 151 ASN A N 1
ATOM 1203 C CA . ASN A 1 151 ? -15.734 -20.525 46.310 1.00 91.12 151 ASN A CA 1
ATOM 1204 C C . ASN A 1 151 ? -15.574 -21.360 47.594 1.00 91.12 151 ASN A C 1
ATOM 1206 O O . ASN A 1 151 ? -16.504 -21.390 48.394 1.00 91.12 151 ASN A O 1
ATOM 1210 N N . GLU A 1 152 ? -14.389 -21.918 47.864 1.00 94.06 152 GLU A N 1
ATOM 1211 C CA . GLU A 1 152 ? -14.065 -22.610 49.127 1.00 94.06 152 GLU A CA 1
ATOM 1212 C C . GLU A 1 152 ? -14.204 -21.670 50.348 1.00 94.06 152 GLU A C 1
ATOM 1214 O O . GLU A 1 152 ? -14.761 -22.047 51.384 1.00 94.06 152 GLU A O 1
ATOM 1219 N N . ALA A 1 153 ? -13.778 -20.407 50.223 1.00 92.06 153 ALA A N 1
ATOM 1220 C CA . ALA A 1 153 ? -13.972 -19.380 51.250 1.00 92.06 153 ALA A CA 1
ATOM 1221 C C . ALA A 1 153 ? -15.459 -19.026 51.459 1.00 92.06 153 ALA A C 1
ATOM 1223 O O . ALA A 1 153 ? -15.910 -18.863 52.593 1.00 92.06 153 ALA A O 1
ATOM 1224 N N . ARG A 1 154 ? -16.251 -18.952 50.380 1.00 91.25 154 ARG A N 1
ATOM 1225 C CA . ARG A 1 154 ? -17.706 -18.728 50.453 1.00 91.25 154 ARG A CA 1
ATOM 1226 C C . ARG A 1 154 ? -18.451 -19.915 51.064 1.00 91.25 154 ARG A C 1
ATOM 1228 O O . ARG A 1 154 ? -19.416 -19.703 51.791 1.00 91.25 154 ARG A O 1
ATOM 1235 N N . GLU A 1 155 ? -18.026 -21.147 50.798 1.00 91.25 155 GLU A N 1
ATOM 1236 C CA . GLU A 1 155 ? -18.614 -22.347 51.405 1.00 91.25 155 GLU A CA 1
ATOM 1237 C C . GLU A 1 155 ? -18.307 -22.438 52.895 1.00 91.25 155 GLU A C 1
ATOM 1239 O O . GLU A 1 155 ? -19.232 -22.568 53.693 1.00 91.25 155 GLU A O 1
ATOM 1244 N N . THR A 1 156 ? -17.049 -22.243 53.290 1.00 92.69 156 THR A N 1
ATOM 1245 C CA . THR A 1 156 ? -16.668 -22.223 54.712 1.00 92.69 156 THR A CA 1
ATOM 1246 C C . THR A 1 156 ? -17.326 -21.074 55.490 1.00 92.69 156 THR A C 1
ATOM 1248 O O . THR A 1 156 ? -17.722 -21.275 56.639 1.00 92.69 156 THR A O 1
ATOM 1251 N N . GLN A 1 157 ? -17.549 -19.906 54.870 1.00 90.31 157 GLN A N 1
ATOM 1252 C CA . GLN A 1 157 ? -18.392 -18.851 55.452 1.00 90.31 157 GLN A CA 1
ATOM 1253 C C . GLN A 1 157 ? -19.863 -19.272 55.587 1.00 90.31 157 GLN A C 1
ATOM 1255 O O . GLN A 1 157 ? -20.445 -19.069 56.652 1.00 90.31 157 GLN A O 1
ATOM 1260 N N . ARG A 1 158 ? -20.475 -19.875 54.554 1.00 91.62 158 ARG A N 1
ATOM 1261 C CA . ARG A 1 158 ? -21.863 -20.374 54.632 1.00 91.62 158 ARG A CA 1
ATOM 1262 C C . ARG A 1 158 ? -22.028 -21.401 55.749 1.00 91.62 158 ARG A C 1
ATOM 1264 O O . ARG A 1 158 ? -22.907 -21.226 56.585 1.00 91.62 158 ARG A O 1
ATOM 1271 N N . GLU A 1 159 ? -21.141 -22.392 55.820 1.00 91.69 159 GLU A N 1
ATOM 1272 C CA . GLU A 1 159 ? -21.120 -23.383 56.899 1.00 91.69 159 GLU A CA 1
ATOM 1273 C C . GLU A 1 159 ? -20.994 -22.743 58.289 1.00 91.69 159 GLU A C 1
ATOM 1275 O O . GLU A 1 159 ? -21.601 -23.221 59.246 1.00 91.69 159 GLU A O 1
ATOM 1280 N N . TYR A 1 160 ? -20.183 -21.690 58.433 1.00 92.94 160 TYR A N 1
ATOM 1281 C CA . TYR A 1 160 ? -20.034 -20.979 59.702 1.00 92.94 160 TYR A CA 1
ATOM 1282 C C . TYR A 1 160 ? -21.338 -20.280 60.111 1.00 92.94 160 TYR A C 1
ATOM 1284 O O . TYR A 1 160 ? -21.808 -20.470 61.234 1.00 92.94 160 TYR A O 1
ATOM 1292 N N . TYR A 1 161 ? -21.962 -19.528 59.197 1.00 90.88 161 TYR A N 1
ATOM 1293 C CA . TYR A 1 161 ? -23.235 -18.857 59.471 1.00 90.88 161 TYR A CA 1
ATOM 1294 C C . TYR A 1 161 ? -24.378 -19.848 59.724 1.00 90.88 161 TYR A C 1
ATOM 1296 O O . TYR A 1 161 ? -25.185 -19.619 60.619 1.00 90.88 161 TYR A O 1
ATOM 1304 N N . GLU A 1 162 ? -24.423 -20.973 59.009 1.00 93.00 162 GLU A N 1
ATOM 1305 C CA . GLU A 1 162 ? -25.390 -22.051 59.241 1.00 93.00 162 GLU A CA 1
ATOM 1306 C C . GLU A 1 162 ? -25.218 -22.673 60.639 1.00 93.00 162 GLU A C 1
ATOM 1308 O O . GLU A 1 162 ? -26.193 -22.835 61.375 1.00 93.00 162 GLU A O 1
ATOM 1313 N N . LYS A 1 163 ? -23.973 -22.922 61.073 1.00 94.12 163 LYS A N 1
ATOM 1314 C CA . LYS A 1 163 ? -23.670 -23.416 62.428 1.00 94.12 163 LYS A CA 1
ATOM 1315 C C . LYS A 1 163 ? -24.052 -22.408 63.520 1.00 94.12 163 LYS A C 1
ATOM 1317 O O . LYS A 1 163 ? -24.542 -22.831 64.567 1.00 94.12 163 LYS A O 1
ATOM 1322 N N . GLU A 1 164 ? -23.878 -21.103 63.304 1.00 92.56 164 GLU A N 1
ATOM 1323 C CA . GLU A 1 164 ? -24.356 -20.079 64.250 1.00 92.56 164 GLU A CA 1
ATOM 1324 C C . GLU A 1 164 ? -25.886 -19.931 64.248 1.00 92.56 164 GLU A C 1
ATOM 1326 O O . GLU A 1 164 ? -26.480 -19.817 65.319 1.00 92.56 164 GLU A O 1
ATOM 1331 N N . LEU A 1 165 ? -26.555 -20.024 63.094 1.00 89.56 165 LEU A N 1
ATOM 1332 C CA . LEU A 1 165 ? -28.022 -20.032 63.021 1.00 89.56 165 LEU A CA 1
ATOM 1333 C C . LEU A 1 165 ? -28.621 -21.218 63.792 1.00 89.56 165 LEU A C 1
ATOM 1335 O O . LEU A 1 165 ? -29.550 -21.025 64.575 1.00 89.56 165 LEU A O 1
ATOM 1339 N N . VAL A 1 166 ? -28.046 -22.418 63.655 1.00 94.00 166 VAL A N 1
ATOM 1340 C CA . VAL A 1 166 ? -28.465 -23.608 64.417 1.00 94.00 166 VAL A CA 1
ATOM 1341 C C . VAL A 1 166 ? -28.216 -23.435 65.923 1.00 94.00 166 VAL A C 1
ATOM 1343 O O . VAL A 1 166 ? -29.076 -23.799 66.727 1.00 94.00 166 VAL A O 1
ATOM 1346 N N . LYS A 1 167 ? -27.093 -22.830 66.341 1.00 93.00 167 LYS A N 1
ATOM 1347 C CA . LYS A 1 167 ? -26.850 -22.492 67.760 1.00 93.00 167 LYS A CA 1
ATOM 1348 C C . LYS A 1 167 ? -27.873 -21.491 68.298 1.00 93.00 167 LYS A C 1
ATOM 1350 O O . LYS A 1 167 ? -28.362 -21.670 69.412 1.00 93.00 167 LYS A O 1
ATOM 1355 N N . LEU A 1 168 ? -28.205 -20.455 67.526 1.00 91.38 168 LEU A N 1
ATOM 1356 C CA . LEU A 1 168 ? -29.197 -19.446 67.903 1.00 91.38 168 LEU A CA 1
ATOM 1357 C C . LEU A 1 168 ? -30.602 -20.052 67.998 1.00 91.38 168 LEU A C 1
ATOM 1359 O O . LEU A 1 168 ? -31.290 -19.804 68.985 1.00 91.38 168 LEU A O 1
ATOM 1363 N N . GLN A 1 169 ? -31.000 -20.913 67.056 1.00 91.19 169 GLN A N 1
ATOM 1364 C CA . GLN A 1 169 ? -32.246 -21.683 67.152 1.00 91.19 169 GLN A CA 1
ATOM 1365 C C . GLN A 1 169 ? -32.268 -22.571 68.401 1.00 91.19 169 GLN A C 1
ATOM 1367 O O . GLN A 1 169 ? -33.202 -22.477 69.192 1.00 91.19 169 GLN A O 1
ATOM 1372 N N . ALA A 1 170 ? -31.223 -23.371 68.641 1.00 90.44 170 ALA A N 1
ATOM 1373 C CA . ALA A 1 170 ? -31.138 -24.237 69.819 1.00 90.44 170 ALA A CA 1
ATOM 1374 C C . ALA A 1 170 ? -31.172 -23.447 71.142 1.00 90.44 170 ALA A C 1
ATOM 1376 O O . ALA A 1 170 ? -31.758 -23.907 72.127 1.00 90.44 170 ALA A O 1
ATOM 1377 N N . ARG A 1 171 ? -30.590 -22.239 71.164 1.00 92.25 171 ARG A N 1
ATOM 1378 C CA . ARG A 1 171 ? -30.663 -21.312 72.299 1.00 92.25 171 ARG A CA 1
ATOM 1379 C C . ARG A 1 171 ? -32.079 -20.767 72.500 1.00 92.25 171 ARG A C 1
ATOM 1381 O O . ARG A 1 171 ? -32.582 -20.859 73.615 1.00 92.25 171 ARG A O 1
ATOM 1388 N N . LEU A 1 172 ? -32.733 -20.272 71.449 1.00 87.69 172 LEU A N 1
ATOM 1389 C CA . LEU A 1 172 ? -34.109 -19.761 71.509 1.00 87.69 172 LEU A CA 1
ATOM 1390 C C . LEU A 1 172 ? -35.108 -20.862 71.897 1.00 87.69 172 LEU A C 1
ATOM 1392 O O . LEU A 1 172 ? -35.982 -20.640 72.729 1.00 87.69 172 LEU A O 1
ATOM 1396 N N . GLU A 1 173 ? -34.946 -22.083 71.381 1.00 90.75 173 GLU A N 1
ATOM 1397 C CA . GLU A 1 173 ? -35.702 -23.254 71.836 1.00 90.75 173 GLU A CA 1
ATOM 1398 C C . GLU A 1 173 ? -35.394 -23.625 73.296 1.00 90.75 173 GLU A C 1
ATOM 1400 O O . GLU A 1 173 ? -36.230 -24.234 73.969 1.00 90.75 173 GLU A O 1
ATOM 1405 N N . GLY A 1 174 ? -34.184 -23.345 73.783 1.00 90.88 174 GLY A N 1
ATOM 1406 C CA . GLY A 1 174 ? -33.790 -23.505 75.182 1.00 90.88 174 GLY A CA 1
ATOM 1407 C C . GLY A 1 174 ? -34.515 -22.510 76.084 1.00 90.88 174 GLY A C 1
ATOM 1408 O O . GLY A 1 174 ? -35.224 -22.920 77.000 1.00 90.88 174 GLY A O 1
ATOM 1409 N N . GLU A 1 175 ? -34.405 -21.221 75.772 1.00 88.81 175 GLU A N 1
ATOM 1410 C CA . GLU A 1 175 ? -35.046 -20.114 76.490 1.00 88.81 175 GLU A CA 1
ATOM 1411 C C . GLU A 1 175 ? -36.581 -20.247 76.462 1.00 88.81 175 GLU A C 1
ATOM 1413 O O . GLU A 1 175 ? -37.225 -20.169 77.506 1.00 88.81 175 GLU A O 1
ATOM 1418 N N . ALA A 1 176 ? -37.183 -20.588 75.316 1.00 88.25 176 ALA A N 1
ATOM 1419 C CA . ALA A 1 176 ? -38.622 -20.843 75.205 1.00 88.25 176 ALA A CA 1
ATOM 1420 C C . ALA A 1 176 ? -39.091 -22.079 75.998 1.00 88.25 176 ALA A C 1
ATOM 1422 O O . ALA A 1 176 ? -40.228 -22.113 76.474 1.00 88.25 176 ALA A O 1
ATOM 1423 N N . ALA A 1 177 ? -38.242 -23.099 76.162 1.00 87.56 177 ALA A N 1
ATOM 1424 C CA . ALA A 1 177 ? -38.554 -24.254 77.002 1.00 87.56 177 ALA A CA 1
ATOM 1425 C C . ALA A 1 177 ? -38.436 -23.924 78.496 1.00 87.56 177 ALA A C 1
ATOM 1427 O O . ALA A 1 177 ? -39.323 -24.300 79.256 1.00 87.56 177 ALA A O 1
ATOM 1428 N N . GLN A 1 178 ? -37.417 -23.159 78.902 1.00 86.38 178 GLN A N 1
ATOM 1429 C CA . GLN A 1 178 ? -37.298 -22.634 80.267 1.00 86.38 178 GLN A CA 1
ATOM 1430 C C . GLN A 1 178 ? -38.483 -21.726 80.622 1.00 86.38 178 GLN A C 1
ATOM 1432 O O . GLN A 1 178 ? -39.025 -21.834 81.718 1.00 86.38 178 GLN A O 1
ATOM 1437 N N . LEU A 1 179 ? -38.944 -20.889 79.684 1.00 88.00 179 LEU A N 1
ATOM 1438 C CA . LEU A 1 179 ? -40.123 -20.042 79.870 1.00 88.00 179 LEU A CA 1
ATOM 1439 C C . LEU A 1 179 ? -41.398 -20.882 80.065 1.00 88.00 179 LEU A C 1
ATOM 1441 O O . LEU A 1 179 ? -42.182 -20.607 80.972 1.00 88.00 179 LEU A O 1
ATOM 1445 N N . LYS A 1 180 ? -41.586 -21.943 79.265 1.00 87.94 180 LYS A N 1
ATOM 1446 C CA . LYS A 1 180 ? -42.697 -22.899 79.429 1.00 87.94 180 LYS A CA 1
ATOM 1447 C C . LYS A 1 180 ? -42.618 -23.666 80.750 1.00 87.94 180 LYS A C 1
ATOM 1449 O O . LYS A 1 180 ? -43.642 -23.840 81.398 1.00 87.94 180 LYS A O 1
ATOM 1454 N N . GLU A 1 181 ? -41.429 -24.089 81.173 1.00 88.81 181 GLU A N 1
ATOM 1455 C CA . GLU A 1 181 ? -41.219 -24.785 82.447 1.00 88.81 181 GLU A CA 1
ATOM 1456 C C . GLU A 1 181 ? -41.476 -23.858 83.647 1.00 88.81 181 GLU A C 1
ATOM 1458 O O . GLU A 1 181 ? -42.147 -24.252 84.598 1.00 88.81 181 GLU A O 1
ATOM 1463 N N . ALA A 1 182 ? -41.024 -22.602 83.589 1.00 86.81 182 ALA A N 1
ATOM 1464 C CA . ALA A 1 182 ? -41.333 -21.583 84.590 1.00 86.81 182 ALA A CA 1
ATOM 1465 C C . ALA A 1 182 ? -42.835 -21.242 84.624 1.00 86.81 182 ALA A C 1
ATOM 1467 O O . ALA A 1 182 ? -43.400 -21.040 85.701 1.00 86.81 182 ALA A O 1
ATOM 1468 N N . HIS A 1 183 ? -43.507 -21.231 83.469 1.00 84.88 183 HIS A N 1
ATOM 1469 C CA . HIS A 1 183 ? -44.957 -21.049 83.396 1.00 84.88 183 HIS A CA 1
ATOM 1470 C C . HIS A 1 183 ? -45.721 -22.256 83.968 1.00 84.88 183 HIS A C 1
ATOM 1472 O O . HIS A 1 183 ? -46.650 -22.063 84.746 1.00 84.88 183 HIS A O 1
ATOM 1478 N N . SER A 1 184 ? -45.282 -23.490 83.685 1.00 88.12 184 SER A N 1
ATOM 1479 C CA . SER A 1 184 ? -45.834 -24.705 84.307 1.00 88.12 184 SER A CA 1
ATOM 1480 C C . SER A 1 184 ? -45.656 -24.671 85.823 1.00 88.12 184 SER A C 1
ATOM 1482 O O . SER A 1 184 ? -46.633 -24.786 86.548 1.00 88.12 184 SER A O 1
ATOM 1484 N N . LYS A 1 185 ? -44.450 -24.370 86.322 1.00 86.19 185 LYS A N 1
ATOM 1485 C CA . LYS A 1 185 ? -44.179 -24.268 87.766 1.00 86.19 185 LYS A CA 1
ATOM 1486 C C . LYS A 1 185 ? -44.980 -23.165 88.449 1.00 86.19 185 LYS A C 1
ATOM 1488 O O . LYS A 1 185 ? -45.462 -23.376 89.553 1.00 86.19 185 LYS A O 1
ATOM 1493 N N . THR A 1 186 ? -45.172 -22.010 87.811 1.00 85.62 186 THR A N 1
ATOM 1494 C CA . THR A 1 186 ? -46.018 -20.944 88.380 1.00 85.62 186 THR A CA 1
ATOM 1495 C C . THR A 1 186 ? -47.509 -21.287 88.330 1.00 85.62 186 THR A C 1
ATOM 1497 O O . THR A 1 186 ? -48.222 -20.933 89.268 1.00 85.62 186 THR A O 1
ATOM 1500 N N . LEU A 1 187 ? -47.979 -22.038 87.326 1.00 82.19 187 LEU A N 1
ATOM 1501 C CA . LEU A 1 187 ? -49.328 -22.620 87.290 1.00 82.19 187 LEU A CA 1
ATOM 1502 C C . LEU A 1 187 ? -49.518 -23.725 88.340 1.00 82.19 187 LEU A C 1
ATOM 1504 O O . LEU A 1 187 ? -50.534 -23.726 89.025 1.00 82.19 187 LEU A O 1
ATOM 1508 N N . GLU A 1 188 ? -48.550 -24.622 88.513 1.00 83.25 188 GLU A N 1
ATOM 1509 C CA . GLU A 1 188 ? -48.538 -25.686 89.526 1.00 83.25 188 GLU A CA 1
ATOM 1510 C C . GLU A 1 188 ? -48.481 -25.096 90.940 1.00 83.25 188 GLU A C 1
ATOM 1512 O O . GLU A 1 188 ? -49.269 -25.482 91.801 1.00 83.25 188 GLU A O 1
ATOM 1517 N N . GLU A 1 189 ? -47.632 -24.092 91.178 1.00 84.12 189 GLU A N 1
ATOM 1518 C CA . GLU A 1 189 ? -47.617 -23.327 92.425 1.00 84.12 189 GLU A CA 1
ATOM 1519 C C . GLU A 1 189 ? -48.944 -22.604 92.669 1.00 84.12 189 GLU A C 1
ATOM 1521 O O . GLU A 1 189 ? -49.405 -22.567 93.808 1.00 84.12 189 GLU A O 1
ATOM 1526 N N . LEU A 1 190 ? -49.560 -22.006 91.644 1.00 82.62 190 LEU A N 1
ATOM 1527 C CA . LEU A 1 190 ? -50.849 -21.324 91.783 1.00 82.62 190 LEU A CA 1
ATOM 1528 C C . LEU A 1 190 ? -51.969 -22.330 92.073 1.00 82.62 190 LEU A C 1
ATOM 1530 O O . LEU A 1 190 ? -52.752 -22.111 92.994 1.00 82.62 190 LEU A O 1
ATOM 1534 N N . ALA A 1 191 ? -52.001 -23.459 91.366 1.00 80.56 191 ALA A N 1
ATOM 1535 C CA . ALA A 1 191 ? -52.934 -24.556 91.591 1.00 80.56 191 ALA A CA 1
ATOM 1536 C C . ALA A 1 191 ? -52.756 -25.171 92.987 1.00 80.56 191 ALA A C 1
ATOM 1538 O O . ALA A 1 191 ? -53.746 -25.398 93.676 1.00 80.56 191 ALA A O 1
ATOM 1539 N N . TRP A 1 192 ? -51.520 -25.357 93.457 1.00 86.62 192 TRP A N 1
ATOM 1540 C CA . TRP A 1 192 ? -51.224 -25.836 94.809 1.00 86.62 192 TRP A CA 1
ATOM 1541 C C . TRP A 1 192 ? -51.592 -24.805 95.884 1.00 86.62 192 TRP A C 1
ATOM 1543 O O . TRP A 1 192 ? -52.192 -25.166 96.897 1.00 86.62 192 TRP A O 1
ATOM 1553 N N . LYS A 1 193 ? -51.323 -23.511 95.660 1.00 81.69 193 LYS A N 1
ATOM 1554 C CA . LYS A 1 193 ? -51.778 -22.413 96.536 1.00 81.69 193 LYS A CA 1
ATOM 1555 C C . LYS A 1 193 ? -53.305 -22.331 96.574 1.00 81.69 193 LYS A C 1
ATOM 1557 O O . LYS A 1 193 ? -53.862 -22.102 97.638 1.00 81.69 193 LYS A O 1
ATOM 1562 N N . HIS A 1 194 ? -53.992 -22.562 95.455 1.00 77.38 194 HIS A N 1
ATOM 1563 C CA . HIS A 1 194 ? -55.454 -22.624 95.395 1.00 77.38 194 HIS A CA 1
ATOM 1564 C C . HIS A 1 194 ? -55.993 -23.876 96.099 1.00 77.38 194 HIS A C 1
ATOM 1566 O O . HIS A 1 194 ? -56.921 -23.762 96.891 1.00 77.38 194 HIS A O 1
ATOM 1572 N N . HIS A 1 195 ? -55.395 -25.049 95.879 1.00 79.00 195 HIS A N 1
ATOM 1573 C CA . HIS A 1 195 ? -55.783 -26.303 96.525 1.00 79.00 195 HIS A CA 1
ATOM 1574 C C . HIS A 1 195 ? -55.611 -26.215 98.044 1.00 79.00 195 HIS A C 1
ATOM 1576 O O . HIS A 1 195 ? -56.580 -26.378 98.779 1.00 79.00 195 HIS A O 1
ATOM 1582 N N . THR A 1 196 ? -54.426 -25.826 98.520 1.00 80.81 196 THR A N 1
ATOM 1583 C CA . THR A 1 196 ? -54.172 -25.614 99.953 1.00 80.81 196 THR A CA 1
ATOM 1584 C C . THR A 1 196 ? -54.996 -24.467 100.535 1.00 80.81 196 THR A C 1
ATOM 1586 O O . THR A 1 196 ? -55.402 -24.561 101.690 1.00 80.81 196 THR A O 1
ATOM 1589 N N . ALA A 1 197 ? -55.332 -23.419 99.771 1.00 77.56 197 ALA A N 1
ATOM 1590 C CA . ALA A 1 197 ? -56.284 -22.397 100.213 1.00 77.56 197 ALA A CA 1
ATOM 1591 C C . ALA A 1 197 ? -57.724 -22.928 100.312 1.00 77.56 197 ALA A C 1
ATOM 1593 O O . ALA A 1 197 ? -58.440 -22.518 101.221 1.00 77.56 197 ALA A O 1
ATOM 1594 N N . ILE A 1 198 ? -58.149 -23.849 99.441 1.00 75.88 198 ILE A N 1
ATOM 1595 C CA . ILE A 1 198 ? -59.467 -24.504 99.487 1.00 75.88 198 ILE A CA 1
ATOM 1596 C C . ILE A 1 198 ? -59.529 -25.511 100.643 1.00 75.88 198 ILE A C 1
ATOM 1598 O O . ILE A 1 198 ? -60.479 -25.481 101.423 1.00 75.88 198 ILE A O 1
ATOM 1602 N N . GLU A 1 199 ? -58.505 -26.344 100.833 1.00 74.38 199 GLU A N 1
ATOM 1603 C CA . GLU A 1 199 ? -58.390 -27.233 101.995 1.00 74.38 199 GLU A CA 1
ATOM 1604 C C . GLU A 1 199 ? -58.323 -26.440 103.304 1.00 74.38 199 GLU A C 1
ATOM 1606 O O . GLU A 1 199 ? -59.030 -26.755 104.265 1.00 74.38 199 GLU A O 1
ATOM 1611 N N . ALA A 1 200 ? -57.536 -25.360 103.343 1.00 71.00 200 ALA A N 1
ATOM 1612 C CA . ALA A 1 200 ? -57.506 -24.444 104.473 1.00 71.00 200 ALA A CA 1
ATOM 1613 C C . ALA A 1 200 ? -58.862 -23.758 104.667 1.00 71.00 200 ALA A C 1
ATOM 1615 O O . ALA A 1 200 ? -59.285 -23.632 105.809 1.00 71.00 200 ALA A O 1
ATOM 1616 N N . ALA A 1 201 ? -59.581 -23.373 103.610 1.00 66.50 201 ALA A N 1
ATOM 1617 C CA . ALA A 1 201 ? -60.918 -22.788 103.706 1.00 66.50 201 ALA A CA 1
ATOM 1618 C C . ALA A 1 201 ? -61.973 -23.796 104.189 1.00 66.50 201 ALA A C 1
ATOM 1620 O O . ALA A 1 201 ? -62.840 -23.412 104.963 1.00 66.50 201 ALA A O 1
ATOM 1621 N N . LEU A 1 202 ? -61.885 -25.080 103.833 1.00 64.19 202 LEU A N 1
ATOM 1622 C CA . LEU A 1 202 ? -62.766 -26.142 104.341 1.00 64.19 202 LEU A CA 1
ATOM 1623 C C . LEU A 1 202 ? -62.436 -26.505 105.800 1.00 64.19 202 LEU A C 1
ATOM 1625 O O . LEU A 1 202 ? -63.325 -26.639 106.647 1.00 64.19 202 LEU A O 1
ATOM 1629 N N . SER A 1 203 ? -61.144 -26.605 106.120 1.00 65.88 203 SER A N 1
ATOM 1630 C CA . SER A 1 203 ? -60.638 -26.828 107.477 1.00 65.88 203 SER A CA 1
ATOM 1631 C C . SER A 1 203 ? -60.969 -25.650 108.398 1.00 65.88 203 SER A C 1
ATOM 1633 O O . SER A 1 203 ? -61.344 -25.853 109.556 1.00 65.88 203 SER A O 1
ATOM 1635 N N . ASN A 1 204 ? -60.876 -24.423 107.883 1.00 59.88 204 ASN A N 1
ATOM 1636 C CA . ASN A 1 204 ? -61.248 -23.205 108.586 1.00 59.88 204 ASN A CA 1
ATOM 1637 C C . ASN A 1 204 ? -62.763 -23.052 108.657 1.00 59.88 204 ASN A C 1
ATOM 1639 O O . ASN A 1 204 ? -63.231 -22.860 109.759 1.00 59.88 204 ASN A O 1
ATOM 1643 N N . ALA A 1 205 ? -63.566 -23.304 107.618 1.00 56.22 205 ALA A N 1
ATOM 1644 C CA . ALA A 1 205 ? -65.034 -23.281 107.714 1.00 56.22 205 ALA A CA 1
ATOM 1645 C C . ALA A 1 205 ? -65.571 -24.204 108.830 1.00 56.22 205 ALA A C 1
ATOM 1647 O O . ALA A 1 205 ? -66.449 -23.808 109.600 1.00 56.22 205 ALA A O 1
ATOM 1648 N N . ASN A 1 206 ? -64.981 -25.393 109.009 1.00 54.31 206 ASN A N 1
ATOM 1649 C CA . ASN A 1 206 ? -65.296 -26.285 110.135 1.00 54.31 206 ASN A CA 1
ATOM 1650 C C . ASN A 1 206 ? -64.871 -25.735 111.516 1.00 54.31 206 ASN A C 1
ATOM 1652 O O . ASN A 1 206 ? -65.513 -26.030 112.528 1.00 54.31 206 ASN A O 1
ATOM 1656 N N . LYS A 1 207 ? -63.810 -24.922 111.580 1.00 52.75 207 LYS A N 1
ATOM 1657 C CA . LYS A 1 207 ? -63.359 -24.207 112.793 1.00 52.75 207 LYS A CA 1
ATOM 1658 C C . LYS A 1 207 ? -64.108 -22.884 113.000 1.00 52.75 207 LYS A C 1
ATOM 1660 O O . LYS A 1 207 ? -64.287 -22.464 114.137 1.00 52.75 207 LYS A O 1
ATOM 1665 N N . ASP A 1 208 ? -64.603 -22.270 111.936 1.00 46.81 208 ASP A N 1
ATOM 1666 C CA . ASP A 1 208 ? -65.173 -20.928 111.894 1.00 46.81 208 ASP A CA 1
ATOM 1667 C C . ASP A 1 208 ? -66.686 -20.966 112.086 1.00 46.81 208 ASP A C 1
ATOM 1669 O O . ASP A 1 208 ? -67.222 -20.089 112.754 1.00 46.81 208 ASP A O 1
ATOM 1673 N N . LYS A 1 209 ? -67.346 -22.090 111.777 1.00 48.56 209 LYS A N 1
ATOM 1674 C CA . LYS A 1 209 ? -68.622 -22.463 112.418 1.00 48.56 209 LYS A CA 1
ATOM 1675 C C . LYS A 1 209 ? -68.541 -22.452 113.962 1.00 48.56 209 LYS A C 1
ATOM 1677 O O . LYS A 1 209 ? -69.573 -22.362 114.620 1.00 48.56 209 LYS A O 1
ATOM 1682 N N . LYS A 1 210 ? -67.332 -22.501 114.548 1.00 48.41 210 LYS A N 1
ATOM 1683 C CA . LYS A 1 210 ? -67.058 -22.330 115.990 1.00 48.41 210 LYS A CA 1
ATOM 1684 C C . LYS A 1 210 ? -66.318 -21.023 116.354 1.00 48.41 210 LYS A C 1
ATOM 1686 O O . LYS A 1 210 ? -65.998 -20.840 117.525 1.00 48.41 210 LYS A O 1
ATOM 1691 N N . LYS A 1 211 ? -66.051 -20.109 115.405 1.00 44.50 211 LYS A N 1
ATOM 1692 C CA . LYS A 1 211 ? -65.371 -18.808 115.644 1.00 44.50 211 LYS A CA 1
ATOM 1693 C C . LYS A 1 211 ? -66.097 -17.576 115.083 1.00 44.50 211 LYS A C 1
ATOM 1695 O O . LYS A 1 211 ? -65.797 -16.467 115.521 1.00 44.50 211 LYS A O 1
ATOM 1700 N N . LEU A 1 212 ? -67.092 -17.731 114.202 1.00 43.72 212 LEU A N 1
ATOM 1701 C CA . LEU A 1 212 ? -67.945 -16.634 113.710 1.00 43.72 212 LEU A CA 1
ATOM 1702 C C . LEU A 1 212 ? -68.647 -15.876 114.851 1.00 43.72 212 LEU A C 1
ATOM 1704 O O . LEU A 1 212 ? -68.926 -14.689 114.718 1.00 43.72 212 LEU A O 1
ATOM 1708 N N . GLN A 1 213 ? -68.846 -16.530 115.999 1.00 44.19 213 GLN A N 1
ATOM 1709 C CA . GLN A 1 213 ? -69.379 -15.923 117.222 1.00 44.19 213 GLN A CA 1
ATOM 1710 C C . GLN A 1 213 ? -68.411 -14.924 117.903 1.00 44.19 213 GLN A C 1
ATOM 1712 O O . GLN A 1 213 ? -68.805 -14.264 118.858 1.00 44.19 213 GLN A O 1
ATOM 1717 N N . MET A 1 214 ? -67.157 -14.806 117.439 1.00 47.00 214 MET A N 1
ATOM 1718 C CA . MET A 1 214 ? -66.103 -14.007 118.087 1.00 47.00 214 MET A CA 1
ATOM 1719 C C . MET A 1 214 ? -65.351 -13.051 117.140 1.00 47.00 214 MET A C 1
ATOM 1721 O O . MET A 1 214 ? -64.845 -12.024 117.587 1.00 47.00 214 MET A O 1
ATOM 1725 N N . VAL A 1 215 ? -65.260 -13.358 115.838 1.00 46.66 215 VAL A N 1
ATOM 1726 C CA . VAL A 1 215 ? -64.405 -12.606 114.886 1.00 46.66 215 VAL A CA 1
ATOM 1727 C C . VAL A 1 215 ? -65.074 -11.340 114.319 1.00 46.66 215 VAL A C 1
ATOM 1729 O O . VAL A 1 215 ? -64.379 -10.454 113.825 1.00 46.66 215 VAL A O 1
ATOM 1732 N N . CYS A 1 216 ? -66.386 -11.154 114.509 1.00 45.25 216 CYS A N 1
ATOM 1733 C CA . CYS A 1 216 ? -67.130 -9.930 114.148 1.00 45.25 216 CYS A CA 1
ATOM 1734 C C . CYS A 1 216 ? -66.749 -8.670 114.970 1.00 45.25 216 CYS A C 1
ATOM 1736 O O . CYS A 1 216 ? -67.548 -7.746 115.086 1.00 45.25 216 CYS A O 1
ATOM 1738 N N . ARG A 1 217 ? -65.564 -8.640 115.597 1.00 45.59 217 ARG A N 1
ATOM 1739 C CA . ARG A 1 217 ? -65.096 -7.546 116.464 1.00 45.59 217 ARG A CA 1
ATOM 1740 C C . ARG A 1 217 ? -63.675 -7.048 116.166 1.00 45.59 217 ARG A C 1
ATOM 1742 O O . ARG A 1 217 ? -63.238 -6.140 116.860 1.00 45.59 217 ARG A O 1
ATOM 1749 N N . LEU A 1 218 ? -62.964 -7.661 115.209 1.00 46.78 218 LEU A N 1
ATOM 1750 C CA . LEU A 1 218 ? -61.557 -7.389 114.854 1.00 46.78 218 LEU A CA 1
ATOM 1751 C C . LEU A 1 218 ? -61.267 -7.879 113.405 1.00 46.78 218 LEU A C 1
ATOM 1753 O O . LEU A 1 218 ? -60.494 -8.809 113.200 1.00 46.78 218 LEU A O 1
ATOM 1757 N N . GLN A 1 219 ? -61.875 -7.430 112.305 1.00 47.69 219 GLN A N 1
ATOM 1758 C CA . GLN A 1 219 ? -62.299 -6.090 111.871 1.00 47.69 219 GLN A CA 1
ATOM 1759 C C . GLN A 1 219 ? -61.278 -4.943 112.050 1.00 47.69 219 GLN A C 1
ATOM 1761 O O . GLN A 1 219 ? -61.608 -3.789 111.793 1.00 47.69 219 GLN A O 1
ATOM 1766 N N . ASP A 1 220 ? -60.007 -5.250 112.345 1.00 38.53 220 ASP A N 1
ATOM 1767 C CA . ASP A 1 220 ? -58.932 -4.247 112.424 1.00 38.53 220 ASP A CA 1
ATOM 1768 C C . ASP A 1 220 ? -58.348 -3.854 111.047 1.00 38.53 220 ASP A C 1
ATOM 1770 O O . ASP A 1 220 ? -57.260 -4.251 110.622 1.00 38.53 220 ASP A O 1
ATOM 1774 N N . LEU A 1 221 ? -59.135 -3.030 110.357 1.00 50.81 221 LEU A N 1
ATOM 1775 C CA . LEU A 1 221 ? -58.781 -1.662 109.946 1.00 50.81 221 LEU A CA 1
ATOM 1776 C C . LEU A 1 221 ? -57.593 -1.349 109.001 1.00 50.81 221 LEU A C 1
ATOM 1778 O O . LEU A 1 221 ? -57.583 -0.235 108.493 1.00 50.81 221 LEU A O 1
ATOM 1782 N N . VAL A 1 222 ? -56.604 -2.222 108.750 1.00 46.88 222 VAL A N 1
ATOM 1783 C CA . VAL A 1 222 ? -55.296 -1.744 108.207 1.00 46.88 222 VAL A CA 1
ATOM 1784 C C . VAL A 1 222 ? -54.866 -2.301 106.835 1.00 46.88 222 VAL A C 1
ATOM 1786 O O . VAL A 1 222 ? -54.366 -1.570 105.989 1.00 46.88 222 VAL A O 1
ATOM 1789 N N . ARG A 1 223 ? -54.988 -3.607 106.577 1.00 44.34 223 ARG A N 1
ATOM 1790 C CA . ARG A 1 223 ? -54.045 -4.310 105.668 1.00 44.34 223 ARG A CA 1
ATOM 1791 C C . ARG A 1 223 ? -54.465 -4.456 104.186 1.00 44.34 223 ARG A C 1
ATOM 1793 O O . ARG A 1 223 ? -54.174 -5.493 103.595 1.00 44.34 223 ARG A O 1
ATOM 1800 N N . LYS A 1 224 ? -55.186 -3.499 103.580 1.00 42.62 224 LYS A N 1
ATOM 1801 C CA . LYS A 1 224 ? -55.654 -3.620 102.168 1.00 42.62 224 LYS A CA 1
ATOM 1802 C C . LYS A 1 224 ? -55.676 -2.336 101.310 1.00 42.62 224 LYS A C 1
ATOM 1804 O O . LYS A 1 224 ? -56.217 -2.380 100.211 1.00 42.62 224 LYS A O 1
ATOM 1809 N N . SER A 1 225 ? -55.091 -1.225 101.757 1.00 51.97 225 SER A N 1
ATOM 1810 C CA . SER A 1 225 ? -55.059 0.041 100.992 1.00 51.97 225 SER A CA 1
ATOM 1811 C C . SER A 1 225 ? -53.795 0.271 100.151 1.00 51.97 225 SER A C 1
ATOM 1813 O O . SER A 1 225 ? -53.819 1.119 99.266 1.00 51.97 225 SER A O 1
ATOM 1815 N N . GLU A 1 226 ? -52.700 -0.457 100.397 1.00 44.12 226 GLU A N 1
ATOM 1816 C CA . GLU A 1 226 ? -51.375 -0.133 99.842 1.00 44.12 226 GLU A CA 1
ATOM 1817 C C . GLU A 1 226 ? -50.663 -1.357 99.243 1.00 44.12 226 GLU A C 1
ATOM 1819 O O . GLU A 1 226 ? -49.937 -2.056 99.944 1.00 44.12 226 GLU A O 1
ATOM 1824 N N . GLN A 1 227 ? -50.873 -1.605 97.942 1.00 51.97 227 GLN A N 1
ATOM 1825 C CA . GLN A 1 227 ? -49.908 -2.207 96.996 1.00 51.97 227 GLN A CA 1
ATOM 1826 C C . GLN A 1 227 ? -50.567 -2.364 95.613 1.00 51.97 227 GLN A C 1
ATOM 1828 O O . GLN A 1 227 ? -51.375 -3.265 95.402 1.00 51.97 227 GLN A O 1
ATOM 1833 N N . GLY A 1 228 ? -50.234 -1.474 94.669 1.00 54.09 228 GLY A N 1
ATOM 1834 C CA . GLY A 1 228 ? -50.834 -1.499 93.324 1.00 54.09 228 GLY A CA 1
ATOM 1835 C C . GLY A 1 228 ? -50.296 -0.495 92.295 1.00 54.09 228 GLY A C 1
ATOM 1836 O O . GLY A 1 228 ? -50.963 -0.282 91.291 1.00 54.09 228 GLY A O 1
ATOM 1837 N N . LEU A 1 229 ? -49.137 0.139 92.530 1.00 49.09 229 LEU A N 1
ATOM 1838 C CA . LEU A 1 229 ? -48.595 1.197 91.651 1.00 49.09 229 LEU A CA 1
ATOM 1839 C C . LEU A 1 229 ? -47.154 0.962 91.150 1.00 49.09 229 LEU A C 1
ATOM 1841 O O . LEU A 1 229 ? -46.737 1.604 90.194 1.00 49.09 229 LEU A O 1
ATOM 1845 N N . GLY A 1 230 ? -46.400 0.022 91.734 1.00 50.72 230 GLY A N 1
ATOM 1846 C CA . GLY A 1 230 ? -44.960 -0.139 91.458 1.00 50.72 230 GLY A CA 1
ATOM 1847 C C . GLY A 1 230 ? -44.576 -0.812 90.130 1.00 50.72 230 GLY A C 1
ATOM 1848 O O . GLY A 1 230 ? -43.391 -0.939 89.844 1.00 50.72 230 GLY A O 1
ATOM 1849 N N . THR A 1 231 ? -45.532 -1.279 89.322 1.00 58.78 231 THR A N 1
ATOM 1850 C CA . THR A 1 231 ? -45.247 -1.966 88.045 1.00 58.78 231 THR A CA 1
ATOM 1851 C C . THR A 1 231 ? -45.083 -1.020 86.856 1.00 58.78 231 THR A C 1
ATOM 1853 O O . THR A 1 231 ? -44.350 -1.349 85.928 1.00 58.78 231 THR A O 1
ATOM 1856 N N . ALA A 1 232 ? -45.728 0.151 86.860 1.00 55.19 232 ALA A N 1
ATOM 1857 C CA . ALA A 1 232 ? -45.687 1.070 85.718 1.00 55.19 232 ALA A CA 1
ATOM 1858 C C . ALA A 1 232 ? -44.323 1.771 85.566 1.00 55.19 232 ALA A C 1
ATOM 1860 O O . ALA A 1 232 ? -43.808 1.887 84.454 1.00 55.19 232 ALA A O 1
ATOM 1861 N N . GLU A 1 233 ? -43.712 2.191 86.678 1.00 54.31 233 GLU A N 1
ATOM 1862 C CA . GLU A 1 233 ? -42.440 2.930 86.674 1.00 54.31 233 GLU A CA 1
ATOM 1863 C C . GLU A 1 233 ? -41.281 2.089 86.114 1.00 54.31 233 GLU A C 1
ATOM 1865 O O . GLU A 1 233 ? -40.507 2.578 85.295 1.00 54.31 233 GLU A O 1
ATOM 1870 N N . GLY A 1 234 ? -41.203 0.799 86.469 1.00 63.69 234 GLY A N 1
ATOM 1871 C CA . GLY A 1 234 ? -40.145 -0.098 85.984 1.00 63.69 234 GLY A CA 1
ATOM 1872 C C . GLY A 1 234 ? -40.132 -0.272 84.460 1.00 63.69 234 GLY A C 1
ATOM 1873 O O . GLY A 1 234 ? -39.063 -0.287 83.849 1.00 63.69 234 GLY A O 1
ATOM 1874 N N . HIS A 1 235 ? -41.309 -0.332 83.826 1.00 66.19 235 HIS A N 1
ATOM 1875 C CA . HIS A 1 235 ? -41.404 -0.388 82.365 1.00 66.19 235 HIS A CA 1
ATOM 1876 C C . HIS A 1 235 ? -40.946 0.921 81.707 1.00 66.19 235 HIS A C 1
ATOM 1878 O O . HIS A 1 235 ? -40.222 0.870 80.711 1.00 66.19 235 HIS A O 1
ATOM 1884 N N . ILE A 1 236 ? -41.294 2.078 82.282 1.00 71.69 236 ILE A N 1
ATOM 1885 C CA . ILE A 1 236 ? -40.866 3.392 81.776 1.00 71.69 236 ILE A CA 1
ATOM 1886 C C . ILE A 1 236 ? -39.337 3.520 81.836 1.00 71.69 236 ILE A C 1
ATOM 1888 O O . ILE A 1 236 ? -38.728 3.873 80.826 1.00 71.69 236 ILE A O 1
ATOM 1892 N N . SER A 1 237 ? -38.709 3.148 82.957 1.00 72.31 237 SER A N 1
ATOM 1893 C CA . SER A 1 237 ? -37.245 3.161 83.089 1.00 72.31 237 SER A CA 1
ATOM 1894 C C . SER A 1 237 ? -36.560 2.255 82.059 1.00 72.31 237 SER A C 1
ATOM 1896 O O . SER A 1 237 ? -35.619 2.689 81.400 1.00 72.31 237 SER A O 1
ATOM 1898 N N . SER A 1 238 ? -37.065 1.032 81.843 1.00 77.94 238 SER A N 1
ATOM 1899 C CA . SER A 1 238 ? -36.478 0.107 80.856 1.00 77.94 238 SER A CA 1
ATOM 1900 C C . SER A 1 238 ? -36.572 0.610 79.408 1.00 77.94 238 SER A C 1
ATOM 1902 O O . SER A 1 238 ? -35.671 0.370 78.606 1.00 77.94 238 SER A O 1
ATOM 1904 N N . LEU A 1 239 ? -37.635 1.351 79.068 1.00 80.62 239 LEU A N 1
ATOM 1905 C CA . LEU A 1 239 ? -37.800 1.959 77.744 1.00 80.62 239 LEU A CA 1
ATOM 1906 C C . LEU A 1 239 ? -36.884 3.174 77.552 1.00 80.62 239 LEU A C 1
ATOM 1908 O O . LEU A 1 239 ? -36.350 3.361 76.460 1.00 80.62 239 LEU A O 1
ATOM 1912 N N . GLN A 1 240 ? -36.659 3.968 78.603 1.00 80.12 240 GLN A N 1
ATOM 1913 C CA . GLN A 1 240 ? -35.699 5.076 78.584 1.00 80.12 240 GLN A CA 1
ATOM 1914 C C . GLN A 1 240 ? -34.256 4.569 78.431 1.00 80.12 240 GLN A C 1
ATOM 1916 O O . GLN A 1 240 ? -33.509 5.086 77.602 1.00 80.12 240 GLN A O 1
ATOM 1921 N N . GLU A 1 241 ? -33.886 3.513 79.158 1.00 86.56 241 GLU A N 1
ATOM 1922 C CA . GLU A 1 241 ? -32.563 2.882 79.072 1.00 86.56 241 GLU A CA 1
ATOM 1923 C C . GLU A 1 241 ? -32.317 2.272 77.676 1.00 86.56 241 GLU A C 1
ATOM 1925 O O . GLU A 1 241 ? -31.276 2.514 77.061 1.00 86.56 241 GLU A O 1
ATOM 1930 N N . ALA A 1 242 ? -33.312 1.581 77.106 1.00 84.50 242 ALA A N 1
ATOM 1931 C CA . ALA A 1 242 ? -33.254 1.079 75.730 1.00 84.50 242 ALA A CA 1
ATOM 1932 C C . ALA A 1 242 ? -33.156 2.206 74.680 1.00 84.50 242 ALA A C 1
ATOM 1934 O O . ALA A 1 242 ? -32.407 2.082 73.708 1.00 84.50 242 ALA A O 1
ATOM 1935 N N . GLN A 1 243 ? -33.866 3.324 74.877 1.00 87.12 243 GLN A N 1
ATOM 1936 C CA . GLN A 1 243 ? -33.769 4.500 74.008 1.00 87.12 243 GLN A CA 1
ATOM 1937 C C . GLN A 1 243 ? -32.359 5.114 74.039 1.00 87.12 243 GLN A C 1
ATOM 1939 O O . GLN A 1 243 ? -31.827 5.467 72.985 1.00 87.12 243 GLN A O 1
ATOM 1944 N N . GLU A 1 244 ? -31.737 5.220 75.216 1.00 89.94 244 GLU A N 1
ATOM 1945 C CA . GLU A 1 244 ? -30.388 5.778 75.364 1.00 89.94 244 GLU A CA 1
ATOM 1946 C C . GLU A 1 244 ? -29.315 4.872 74.727 1.00 89.94 244 GLU A C 1
ATOM 1948 O O . GLU A 1 244 ? -28.368 5.366 74.109 1.00 89.94 244 GLU A O 1
ATOM 1953 N N . ILE A 1 245 ? -29.478 3.545 74.812 1.00 91.06 245 ILE A N 1
ATOM 1954 C CA . ILE A 1 245 ? -28.613 2.570 74.124 1.00 91.06 245 ILE A CA 1
ATOM 1955 C C . ILE A 1 245 ? -28.712 2.742 72.601 1.00 91.06 245 ILE A C 1
ATOM 1957 O O . ILE A 1 245 ? -27.688 2.921 71.940 1.00 91.06 245 ILE A O 1
ATOM 1961 N N . LEU A 1 246 ? -29.928 2.779 72.045 1.00 87.69 246 LEU A N 1
ATOM 1962 C CA . LEU A 1 246 ? -30.143 2.950 70.601 1.00 87.69 246 LEU A CA 1
ATOM 1963 C C . LEU A 1 246 ? -29.620 4.300 70.079 1.00 87.69 246 LEU A C 1
ATOM 1965 O O . LEU A 1 246 ? -29.117 4.374 68.957 1.00 87.69 246 LEU A O 1
ATOM 1969 N N . GLN A 1 247 ? -29.681 5.367 70.884 1.00 88.69 247 GLN A N 1
ATOM 1970 C CA . GLN A 1 247 ? -29.059 6.651 70.539 1.00 88.69 247 GLN A CA 1
ATOM 1971 C C . GLN A 1 247 ? -27.528 6.547 70.470 1.00 88.69 247 GLN A C 1
ATOM 1973 O O . GLN A 1 247 ? -26.935 7.014 69.496 1.00 88.69 247 GLN A O 1
ATOM 1978 N N . LYS A 1 248 ? -26.886 5.874 71.433 1.00 91.56 248 LYS A N 1
ATOM 1979 C CA . LYS A 1 248 ? -25.430 5.646 71.420 1.00 91.56 248 LYS A CA 1
ATOM 1980 C C . LYS A 1 248 ? -24.996 4.791 70.227 1.00 91.56 248 LYS A C 1
ATOM 1982 O O . LYS A 1 248 ? -24.000 5.113 69.583 1.00 91.56 248 LYS A O 1
ATOM 1987 N N . GLU A 1 249 ? -25.749 3.750 69.871 1.00 90.31 249 GLU A N 1
ATOM 1988 C CA . GLU A 1 249 ? -25.475 2.939 68.674 1.00 90.31 249 GLU A CA 1
ATOM 1989 C C . GLU A 1 249 ? -25.641 3.738 67.369 1.00 90.31 249 GLU A C 1
ATOM 1991 O O . GLU A 1 249 ? -24.826 3.605 66.449 1.00 90.31 249 GLU A O 1
ATOM 1996 N N . LEU A 1 250 ? -26.637 4.629 67.295 1.00 88.69 250 LEU A N 1
ATOM 1997 C CA . LEU A 1 250 ? -26.831 5.544 66.165 1.00 88.69 250 LEU A CA 1
ATOM 1998 C C . LEU A 1 250 ? -25.673 6.549 66.026 1.00 88.69 250 LEU A C 1
ATOM 2000 O O . LEU A 1 250 ? -25.234 6.849 64.917 1.00 88.69 250 LEU A O 1
ATOM 2004 N N . GLU A 1 251 ? -25.145 7.071 67.132 1.00 90.19 251 GLU A N 1
ATOM 2005 C CA . GLU A 1 251 ? -23.980 7.965 67.112 1.00 90.19 251 GLU A CA 1
ATOM 2006 C C . GLU A 1 251 ? -22.686 7.228 66.748 1.00 90.19 251 GLU A C 1
ATOM 2008 O O . GLU A 1 251 ? -21.896 7.731 65.946 1.00 90.19 251 GLU A O 1
ATOM 2013 N N . LEU A 1 252 ? -22.495 6.008 67.253 1.00 93.94 252 LEU A N 1
ATOM 2014 C CA . LEU A 1 252 ? -21.312 5.185 66.988 1.00 93.94 252 LEU A CA 1
ATOM 2015 C C . LEU A 1 252 ? -21.288 4.686 65.529 1.00 93.94 252 LEU A C 1
ATOM 2017 O O . LEU A 1 252 ? -20.239 4.692 64.884 1.00 93.94 252 LEU A O 1
ATOM 2021 N N . THR A 1 253 ? -22.444 4.353 64.949 1.00 88.25 253 THR A N 1
ATOM 2022 C CA . THR A 1 253 ? -22.563 4.069 63.504 1.00 88.25 253 THR A CA 1
ATOM 2023 C C . THR A 1 253 ? -22.340 5.317 62.642 1.00 88.25 253 THR A C 1
ATOM 2025 O O . THR A 1 253 ? -21.640 5.230 61.635 1.00 88.25 253 THR A O 1
ATOM 2028 N N . ARG A 1 254 ? -22.820 6.501 63.055 1.00 92.25 254 ARG A N 1
ATOM 2029 C CA . ARG A 1 254 ? -22.505 7.794 62.402 1.00 92.25 254 ARG A CA 1
ATOM 2030 C C . ARG A 1 254 ? -21.041 8.229 62.546 1.00 92.25 254 ARG A C 1
ATOM 2032 O O . ARG A 1 254 ? -20.562 9.020 61.733 1.00 92.25 254 ARG A O 1
ATOM 2039 N N . ALA A 1 255 ? -20.331 7.778 63.579 1.00 91.19 255 ALA A N 1
ATOM 2040 C CA . ALA A 1 255 ? -18.887 7.967 63.708 1.00 91.19 255 ALA A CA 1
ATOM 2041 C C . ALA A 1 255 ? -18.145 7.085 62.695 1.00 91.19 255 ALA A C 1
ATOM 2043 O O . ALA A 1 255 ? -17.467 7.621 61.823 1.00 91.19 255 ALA A O 1
ATOM 2044 N N . ARG A 1 256 ? -18.404 5.770 62.713 1.00 93.44 256 ARG A N 1
ATOM 2045 C CA . ARG A 1 256 ? -17.827 4.809 61.756 1.00 93.44 256 ARG A CA 1
ATOM 2046 C C . ARG A 1 256 ? -18.087 5.188 60.300 1.00 93.44 256 ARG A C 1
ATOM 2048 O O . ARG A 1 256 ? -17.183 5.090 59.483 1.00 93.44 256 ARG A O 1
ATOM 2055 N N . LEU A 1 257 ? -19.296 5.657 59.970 1.00 90.19 257 LEU A N 1
ATOM 2056 C CA . LEU A 1 257 ? -19.630 6.071 58.604 1.00 90.19 257 LEU A CA 1
ATOM 2057 C C . LEU A 1 257 ? -18.754 7.241 58.127 1.00 90.19 257 LEU A C 1
ATOM 2059 O O . LEU A 1 257 ? -18.305 7.231 56.982 1.00 90.19 257 LEU A O 1
ATOM 2063 N N . ARG A 1 258 ? -18.468 8.216 59.003 1.00 93.31 258 ARG A N 1
ATOM 2064 C CA . ARG A 1 258 ? -17.524 9.305 58.705 1.00 93.31 258 ARG A CA 1
ATOM 2065 C C . ARG A 1 258 ? -16.106 8.772 58.541 1.00 93.31 258 ARG A C 1
ATOM 2067 O O . ARG A 1 258 ? -15.540 8.983 57.483 1.00 93.31 258 ARG A O 1
ATOM 2074 N N . GLU A 1 259 ? -15.609 7.965 59.478 1.00 92.38 259 GLU A N 1
ATOM 2075 C CA . GLU A 1 259 ? -14.280 7.336 59.371 1.00 92.38 259 GLU A CA 1
ATOM 2076 C C . GLU A 1 259 ? -14.105 6.561 58.050 1.00 92.38 259 GLU A C 1
ATOM 2078 O O . GLU A 1 259 ? -13.074 6.687 57.391 1.00 92.38 259 GLU A O 1
ATOM 2083 N N . THR A 1 260 ? -15.124 5.816 57.598 1.00 88.69 260 THR A N 1
ATOM 2084 C CA . THR A 1 260 ? -15.095 5.126 56.293 1.00 88.69 260 THR A CA 1
ATOM 2085 C C . THR A 1 260 ? -15.196 6.063 55.088 1.00 88.69 260 THR A C 1
ATOM 2087 O O . THR A 1 260 ? -14.675 5.730 54.029 1.00 88.69 260 THR A O 1
ATOM 2090 N N . THR A 1 261 ? -15.833 7.228 55.237 1.00 92.69 261 THR A N 1
ATOM 2091 C CA . THR A 1 261 ? -15.949 8.255 54.185 1.00 92.69 261 THR A CA 1
ATOM 2092 C C . THR A 1 261 ? -14.635 9.028 54.042 1.00 92.69 261 THR A C 1
ATOM 2094 O O . THR A 1 261 ? -14.140 9.202 52.934 1.00 92.69 261 THR A O 1
ATOM 2097 N N . ASP A 1 262 ? -14.023 9.416 55.162 1.00 93.69 262 ASP A N 1
ATOM 2098 C CA . ASP A 1 262 ? -12.717 10.078 55.212 1.00 93.69 262 ASP A CA 1
ATOM 2099 C C . ASP A 1 262 ? -11.613 9.134 54.690 1.00 93.69 262 ASP A C 1
ATOM 2101 O O . ASP A 1 262 ? -10.738 9.546 53.928 1.00 93.69 262 ASP A O 1
ATOM 2105 N N . SER A 1 263 ? -11.706 7.835 55.015 1.00 93.31 263 SER A N 1
ATOM 2106 C CA . SER A 1 263 ? -10.835 6.792 54.446 1.00 93.31 263 SER A CA 1
ATOM 2107 C C . SER A 1 263 ? -11.032 6.621 52.936 1.00 93.31 263 SER A C 1
ATOM 2109 O O . SER A 1 263 ? -10.053 6.434 52.216 1.00 93.31 263 SER A O 1
ATOM 2111 N N . LEU A 1 264 ? -12.275 6.701 52.441 1.00 91.81 264 LEU A N 1
ATOM 2112 C CA . LEU A 1 264 ? -12.572 6.661 51.006 1.00 91.81 264 LEU A CA 1
ATOM 2113 C C . LEU A 1 264 ? -11.932 7.844 50.276 1.00 91.81 264 LEU A C 1
ATOM 2115 O O . LEU A 1 264 ? -11.205 7.613 49.317 1.00 91.81 264 LEU A O 1
ATOM 2119 N N . TYR A 1 265 ? -12.104 9.074 50.771 1.00 92.88 265 TYR A N 1
ATOM 2120 C CA . TYR A 1 265 ? -11.468 10.253 50.174 1.00 92.88 265 TYR A CA 1
ATOM 2121 C C . TYR A 1 265 ? -9.931 10.179 50.181 1.00 92.88 265 TYR A C 1
ATOM 2123 O O . TYR A 1 265 ? -9.299 10.657 49.239 1.00 92.88 265 TYR A O 1
ATOM 2131 N N . SER A 1 266 ? -9.313 9.555 51.195 1.00 94.00 266 SER A N 1
ATOM 2132 C CA . SER A 1 266 ? -7.861 9.301 51.194 1.00 94.00 266 SER A CA 1
ATOM 2133 C C . SER A 1 266 ? -7.454 8.354 50.060 1.00 94.00 266 SER A C 1
ATOM 2135 O O . SER A 1 266 ? -6.531 8.655 49.309 1.00 94.00 266 SER A O 1
ATOM 2137 N N . VAL A 1 267 ? -8.176 7.240 49.892 1.00 91.75 267 VAL A N 1
ATOM 2138 C CA . VAL A 1 267 ? -7.898 6.240 48.844 1.00 91.75 267 VAL A CA 1
ATOM 2139 C C . VAL A 1 267 ? -8.211 6.774 47.441 1.00 91.75 267 VAL A C 1
ATOM 2141 O O . VAL A 1 267 ? -7.490 6.458 46.498 1.00 91.75 267 VAL A O 1
ATOM 2144 N N . GLU A 1 268 ? -9.238 7.612 47.281 1.00 92.44 268 GLU A N 1
ATOM 2145 C CA . GLU A 1 268 ? -9.515 8.323 46.025 1.00 92.44 268 GLU A CA 1
ATOM 2146 C C . GLU A 1 268 ? -8.387 9.312 45.683 1.00 92.44 268 GLU A C 1
ATOM 2148 O O . GLU A 1 268 ? -7.921 9.333 44.545 1.00 92.44 268 GLU A O 1
ATOM 2153 N N . GLY A 1 269 ? -7.875 10.057 46.671 1.00 94.25 269 GLY A N 1
ATOM 2154 C CA . GLY A 1 269 ? -6.724 10.948 46.495 1.00 94.25 269 GLY A CA 1
ATOM 2155 C C . GLY A 1 269 ? -5.432 10.212 46.117 1.00 94.25 269 GLY A C 1
ATOM 2156 O O . GLY A 1 269 ? -4.726 10.640 45.205 1.00 94.25 269 GLY A O 1
ATOM 2157 N N . GLU A 1 270 ? -5.143 9.078 46.762 1.00 95.00 270 GLU A N 1
ATOM 2158 C CA . GLU A 1 270 ? -4.013 8.203 46.412 1.00 95.00 270 GLU A CA 1
ATOM 2159 C C . GLU A 1 270 ? -4.163 7.617 44.995 1.00 95.00 270 GLU A C 1
ATOM 2161 O O . GLU A 1 270 ? -3.202 7.602 44.221 1.00 95.00 270 GLU A O 1
ATOM 2166 N N . LEU A 1 271 ? -5.376 7.197 44.614 1.00 90.50 271 LEU A N 1
ATOM 2167 C CA . LEU A 1 271 ? -5.675 6.674 43.279 1.00 90.50 271 LEU A CA 1
ATOM 2168 C C . LEU A 1 271 ? -5.485 7.735 42.185 1.00 90.50 271 LEU A C 1
ATOM 2170 O O . LEU A 1 271 ? -4.911 7.432 41.137 1.00 90.50 271 LEU A O 1
ATOM 2174 N N . ASP A 1 272 ? -5.935 8.969 42.412 1.00 92.12 272 ASP A N 1
ATOM 2175 C CA . ASP A 1 272 ? -5.725 10.079 41.477 1.00 92.12 272 ASP A CA 1
ATOM 2176 C C . ASP A 1 272 ? -4.254 10.519 41.415 1.00 92.12 272 ASP A C 1
ATOM 2178 O O . ASP A 1 272 ? -3.768 10.883 40.340 1.00 92.12 272 ASP A O 1
ATOM 2182 N N . GLN A 1 273 ? -3.504 10.406 42.514 1.00 95.12 273 GLN A N 1
ATOM 2183 C CA . GLN A 1 273 ? -2.064 10.667 42.517 1.00 95.12 273 GLN A CA 1
ATOM 2184 C C . GLN A 1 273 ? -1.275 9.599 41.736 1.00 95.12 273 GLN A C 1
ATOM 2186 O O . GLN A 1 273 ? -0.362 9.945 40.983 1.00 95.12 273 GLN A O 1
ATOM 2191 N N . GLU A 1 274 ? -1.627 8.313 41.837 1.00 90.31 274 GLU A N 1
ATOM 2192 C CA . GLU A 1 274 ? -1.046 7.259 40.987 1.00 90.31 274 GLU A CA 1
ATOM 2193 C C . GLU A 1 274 ? -1.459 7.403 39.514 1.00 90.31 274 GLU A C 1
ATOM 2195 O O . GLU A 1 274 ? -0.615 7.264 38.628 1.00 90.31 274 GLU A O 1
ATOM 2200 N N . ARG A 1 275 ? -2.714 7.782 39.222 1.00 92.25 275 ARG A N 1
ATOM 2201 C CA . ARG A 1 275 ? -3.154 8.111 37.850 1.00 92.25 275 ARG A CA 1
ATOM 2202 C C . ARG A 1 275 ? -2.295 9.215 37.233 1.00 92.25 275 ARG A C 1
ATOM 2204 O O . ARG A 1 275 ? -1.801 9.036 36.121 1.00 92.25 275 ARG A O 1
ATOM 2211 N N . GLN A 1 276 ? -2.069 10.313 37.956 1.00 93.94 276 GLN A N 1
ATOM 2212 C CA . GLN A 1 276 ? -1.230 11.423 37.488 1.00 93.94 276 GLN A CA 1
ATOM 2213 C C . GLN A 1 276 ? 0.238 11.006 37.301 1.00 93.94 276 GLN A C 1
ATOM 2215 O O . GLN A 1 276 ? 0.859 11.390 36.310 1.00 93.94 276 GLN A O 1
ATOM 2220 N N . GLN A 1 277 ? 0.793 10.179 38.196 1.00 93.19 277 GLN A N 1
ATOM 2221 C CA . GLN A 1 277 ? 2.148 9.636 38.039 1.00 93.19 277 GLN A CA 1
ATOM 2222 C C . GLN A 1 277 ? 2.269 8.716 36.815 1.00 93.19 277 GLN A C 1
ATOM 2224 O O . GLN A 1 277 ? 3.226 8.837 36.049 1.00 93.19 277 GLN A O 1
ATOM 2229 N N . HIS A 1 278 ? 1.302 7.823 36.592 1.00 92.25 278 HIS A N 1
ATOM 2230 C CA . HIS A 1 278 ? 1.271 6.955 35.413 1.00 92.25 278 HIS A CA 1
ATOM 2231 C C . HIS A 1 278 ? 1.105 7.758 34.115 1.00 92.25 278 HIS A C 1
ATOM 2233 O O . HIS A 1 278 ? 1.798 7.481 33.138 1.00 92.25 278 HIS A O 1
ATOM 2239 N N . GLU A 1 279 ? 0.242 8.776 34.093 1.00 93.06 279 GLU A N 1
ATOM 2240 C CA . GLU A 1 279 ? 0.050 9.637 32.921 1.00 93.06 279 GLU A CA 1
ATOM 2241 C C . GLU A 1 279 ? 1.308 10.465 32.605 1.00 93.06 279 GLU A C 1
ATOM 2243 O O . GLU A 1 279 ? 1.738 10.511 31.449 1.00 93.06 279 GLU A O 1
ATOM 2248 N N . ALA A 1 280 ? 1.978 11.013 33.626 1.00 94.56 280 ALA A N 1
ATOM 2249 C CA . ALA A 1 280 ? 3.269 11.686 33.478 1.00 94.56 280 ALA A CA 1
ATOM 2250 C C . ALA A 1 280 ? 4.379 10.735 32.986 1.00 94.56 280 ALA A C 1
ATOM 2252 O O . ALA A 1 280 ? 5.163 11.104 32.111 1.00 94.56 280 ALA A O 1
ATOM 2253 N N . MET A 1 281 ? 4.424 9.494 33.485 1.00 95.62 281 MET A N 1
ATOM 2254 C CA . MET A 1 281 ? 5.375 8.476 33.024 1.00 95.62 281 MET A CA 1
ATOM 2255 C C . MET A 1 281 ? 5.119 8.079 31.561 1.00 95.62 281 MET A C 1
ATOM 2257 O O . MET A 1 281 ? 6.057 7.968 30.773 1.00 95.62 281 MET A O 1
ATOM 2261 N N . ILE A 1 282 ? 3.853 7.922 31.160 1.00 90.62 282 ILE A N 1
ATOM 2262 C CA . ILE A 1 282 ? 3.465 7.652 29.767 1.00 90.62 282 ILE A CA 1
ATOM 2263 C C . ILE A 1 282 ? 3.829 8.837 28.858 1.00 90.62 282 ILE A C 1
ATOM 2265 O O . ILE A 1 282 ? 4.294 8.620 27.737 1.00 90.62 282 ILE A O 1
ATOM 2269 N N . ALA A 1 283 ? 3.665 10.079 29.321 1.00 92.69 283 ALA A N 1
ATOM 2270 C CA . ALA A 1 283 ? 4.103 11.265 28.589 1.00 92.69 283 ALA A CA 1
ATOM 2271 C C . ALA A 1 283 ? 5.632 11.283 28.397 1.00 92.69 283 ALA A C 1
ATOM 2273 O O . ALA A 1 283 ? 6.095 11.406 27.264 1.00 92.69 283 ALA A O 1
ATOM 2274 N N . ALA A 1 284 ? 6.409 11.057 29.461 1.00 94.44 284 ALA A N 1
ATOM 2275 C CA . ALA A 1 284 ? 7.872 11.007 29.397 1.00 94.44 284 ALA A CA 1
ATOM 2276 C C . ALA A 1 284 ? 8.390 9.892 28.465 1.00 94.44 284 ALA A C 1
ATOM 2278 O O . ALA A 1 284 ? 9.288 10.127 27.656 1.00 94.44 284 ALA A O 1
ATOM 2279 N N . MET A 1 285 ? 7.785 8.698 28.513 1.00 89.62 285 MET A N 1
ATOM 2280 C CA . MET A 1 285 ? 8.105 7.598 27.593 1.00 89.62 285 MET A CA 1
ATOM 2281 C C . MET A 1 285 ? 7.835 7.978 26.129 1.00 89.62 285 MET A C 1
ATOM 2283 O O . MET A 1 285 ? 8.686 7.746 25.271 1.00 89.62 285 MET A O 1
ATOM 2287 N N . ARG A 1 286 ? 6.694 8.623 25.840 1.00 91.44 286 ARG A N 1
ATOM 2288 C CA . ARG A 1 286 ? 6.356 9.115 24.491 1.00 91.44 286 ARG A CA 1
ATOM 2289 C C . ARG A 1 286 ? 7.324 10.194 24.001 1.00 91.44 286 ARG A C 1
ATOM 2291 O O . ARG A 1 286 ? 7.650 10.214 22.816 1.00 91.44 286 ARG A O 1
ATOM 2298 N N . GLU A 1 287 ? 7.803 11.076 24.878 1.00 94.38 287 GLU A N 1
ATOM 2299 C CA . GLU A 1 287 ? 8.831 12.062 24.522 1.00 94.38 287 GLU A CA 1
ATOM 2300 C C . GLU A 1 287 ? 10.191 11.408 24.237 1.00 94.38 287 GLU A C 1
ATOM 2302 O O . GLU A 1 287 ? 10.863 11.797 23.280 1.00 94.38 287 GLU A O 1
ATOM 2307 N N . GLU A 1 288 ? 10.582 10.375 24.991 1.00 93.56 288 GLU A N 1
ATOM 2308 C CA . GLU A 1 288 ? 11.824 9.637 24.728 1.00 93.56 288 GLU A CA 1
ATOM 2309 C C . GLU A 1 288 ? 11.750 8.829 23.417 1.00 93.56 288 GLU A C 1
ATOM 2311 O O . GLU A 1 288 ? 12.708 8.812 22.641 1.00 93.56 288 GLU A O 1
ATOM 2316 N N . GLU A 1 289 ? 10.610 8.192 23.127 1.00 88.12 289 GLU A N 1
ATOM 2317 C CA . GLU A 1 289 ? 10.346 7.524 21.844 1.00 88.12 289 GLU A CA 1
ATOM 2318 C C . GLU A 1 289 ? 10.358 8.513 20.678 1.00 88.12 289 GLU A C 1
ATOM 2320 O O . GLU A 1 289 ? 11.054 8.282 19.686 1.00 88.12 289 GLU A O 1
ATOM 2325 N N . LYS A 1 290 ? 9.681 9.659 20.817 1.00 94.00 290 LYS A N 1
ATOM 2326 C CA . LYS A 1 290 ? 9.732 10.739 19.829 1.00 94.00 290 LYS A CA 1
ATOM 2327 C C . LYS A 1 290 ? 11.169 11.210 19.596 1.00 94.00 290 LYS A C 1
ATOM 2329 O O . LYS A 1 290 ? 11.593 11.300 18.451 1.00 94.00 290 LYS A O 1
ATOM 2334 N N . PHE A 1 291 ? 11.956 11.434 20.649 1.00 95.12 291 PHE A N 1
ATOM 2335 C CA . PHE A 1 291 ? 13.356 11.844 20.514 1.00 95.12 291 PHE A CA 1
ATOM 2336 C C . PHE A 1 291 ? 14.228 10.781 19.817 1.00 95.12 291 PHE A C 1
ATOM 2338 O O . PHE A 1 291 ? 15.124 11.134 19.043 1.00 95.12 291 PHE A O 1
ATOM 2345 N N . LYS A 1 292 ? 13.961 9.485 20.039 1.00 95.25 292 LYS A N 1
ATOM 2346 C CA . LYS A 1 292 ? 14.609 8.375 19.314 1.00 95.25 292 LYS A CA 1
ATOM 2347 C C . LYS A 1 292 ? 14.250 8.399 17.823 1.00 95.25 292 LYS A C 1
ATOM 2349 O O . LYS A 1 292 ? 15.159 8.306 16.998 1.00 95.25 292 LYS A O 1
ATOM 2354 N N . VAL A 1 293 ? 12.974 8.592 17.478 1.00 90.56 293 VAL A N 1
ATOM 2355 C CA . VAL A 1 293 ? 12.505 8.729 16.085 1.00 90.56 293 VAL A CA 1
ATOM 2356 C C . VAL A 1 293 ? 13.099 9.975 15.422 1.00 90.56 293 VAL A C 1
ATOM 2358 O O . VAL A 1 293 ? 13.704 9.864 14.358 1.00 90.56 293 VAL A O 1
ATOM 2361 N N . ASP A 1 294 ? 13.037 11.135 16.077 1.00 92.38 294 ASP A N 1
ATOM 2362 C CA . ASP A 1 294 ? 13.605 12.395 15.585 1.00 92.38 294 ASP A CA 1
ATOM 2363 C C . ASP A 1 294 ? 15.125 12.289 15.379 1.00 92.38 294 ASP A C 1
ATOM 2365 O O . ASP A 1 294 ? 15.672 12.930 14.480 1.00 92.38 294 ASP A O 1
ATOM 2369 N N . ARG A 1 295 ? 15.839 11.510 16.211 1.00 96.12 295 ARG A N 1
ATOM 2370 C CA . ARG A 1 295 ? 17.268 11.204 16.014 1.00 96.12 295 ARG A CA 1
ATOM 2371 C C . ARG A 1 295 ? 17.467 10.302 14.798 1.00 96.12 295 ARG A C 1
ATOM 2373 O O . ARG A 1 295 ? 18.267 10.653 13.940 1.00 96.12 295 ARG A O 1
ATOM 2380 N N . MET A 1 296 ? 16.732 9.194 14.691 1.00 94.56 296 MET A N 1
ATOM 2381 C CA . MET A 1 296 ? 16.829 8.280 13.545 1.00 94.56 296 MET A CA 1
ATOM 2382 C C . MET A 1 296 ? 16.523 8.976 12.213 1.00 94.56 296 MET A C 1
ATOM 2384 O O . MET A 1 296 ? 17.219 8.729 11.232 1.00 94.56 296 MET A O 1
ATOM 2388 N N . ALA A 1 297 ? 15.538 9.878 12.182 1.00 92.00 297 ALA A N 1
ATOM 2389 C CA . ALA A 1 297 ? 15.213 10.685 11.009 1.00 92.00 297 ALA A CA 1
ATOM 2390 C C . ALA A 1 297 ? 16.398 11.568 10.580 1.00 92.00 297 ALA A C 1
ATOM 2392 O O . ALA A 1 297 ? 16.808 11.515 9.422 1.00 92.00 297 ALA A O 1
ATOM 2393 N N . ARG A 1 298 ? 17.016 12.300 11.519 1.00 93.81 298 ARG A N 1
ATOM 2394 C CA . ARG A 1 298 ? 18.213 13.122 11.255 1.00 93.81 298 ARG A CA 1
ATOM 2395 C C . ARG A 1 298 ? 19.433 12.285 10.864 1.00 93.81 298 ARG A C 1
ATOM 2397 O O . ARG A 1 298 ? 20.146 12.647 9.935 1.00 93.81 298 ARG A O 1
ATOM 2404 N N . ASP A 1 299 ? 19.657 11.146 11.516 1.00 95.12 299 ASP A N 1
ATOM 2405 C CA . ASP A 1 299 ? 20.758 10.232 11.186 1.00 95.12 299 ASP A CA 1
ATOM 2406 C C . ASP A 1 299 ? 20.589 9.613 9.785 1.00 95.12 299 ASP A C 1
ATOM 2408 O O . ASP A 1 299 ? 21.582 9.307 9.122 1.00 95.12 299 ASP A O 1
ATOM 2412 N N . LEU A 1 300 ? 19.348 9.421 9.320 1.00 94.25 300 LEU A N 1
ATOM 2413 C CA . LEU A 1 300 ? 19.043 9.028 7.943 1.00 94.25 300 LEU A CA 1
ATOM 2414 C C . LEU A 1 300 ? 19.226 10.199 6.973 1.00 94.25 300 LEU A C 1
ATOM 2416 O O . LEU A 1 300 ? 19.882 10.019 5.954 1.00 94.25 300 LEU A O 1
ATOM 2420 N N . GLU A 1 301 ? 18.717 11.390 7.284 1.00 94.69 301 GLU A N 1
ATOM 2421 C CA . GLU A 1 301 ? 18.861 12.593 6.451 1.00 94.69 301 GLU A CA 1
ATOM 2422 C C . GLU A 1 301 ? 20.339 12.952 6.207 1.00 94.69 301 GLU A C 1
ATOM 2424 O O . GLU A 1 301 ? 20.739 13.210 5.070 1.00 94.69 301 GLU A O 1
ATOM 2429 N N . ILE A 1 302 ? 21.187 12.855 7.237 1.00 95.12 302 ILE A N 1
ATOM 2430 C CA . ILE A 1 302 ? 22.645 13.028 7.130 1.00 95.12 302 ILE A CA 1
ATOM 2431 C C . ILE A 1 302 ? 23.266 11.967 6.202 1.00 95.12 302 ILE A C 1
ATOM 2433 O O . ILE A 1 302 ? 24.107 12.296 5.366 1.00 95.12 302 ILE A O 1
ATOM 2437 N N . LYS A 1 303 ? 22.840 10.699 6.293 1.00 97.00 303 LYS A N 1
ATOM 2438 C CA . LYS A 1 303 ? 23.330 9.627 5.404 1.00 97.00 303 LYS A CA 1
ATOM 2439 C C . LYS A 1 303 ? 22.877 9.823 3.958 1.00 97.00 303 LYS A C 1
ATOM 2441 O O . LYS A 1 303 ? 23.685 9.650 3.053 1.00 97.00 303 LYS A O 1
ATOM 2446 N N . TRP A 1 304 ? 21.621 10.203 3.732 1.00 93.06 304 TRP A N 1
ATOM 2447 C CA . TRP A 1 304 ? 21.081 10.462 2.394 1.00 93.06 304 TRP A CA 1
ATOM 2448 C C . TRP A 1 304 ? 21.746 11.673 1.734 1.00 93.06 304 TRP A C 1
ATOM 2450 O O . TRP A 1 304 ? 22.125 11.592 0.567 1.00 93.06 304 TRP A O 1
ATOM 2460 N N . THR A 1 305 ? 21.942 12.768 2.472 1.00 93.19 305 THR A N 1
ATOM 2461 C CA . THR A 1 305 ? 22.602 13.977 1.951 1.00 93.19 305 THR A CA 1
ATOM 2462 C C . THR A 1 305 ? 24.086 13.754 1.659 1.00 93.19 305 THR A C 1
ATOM 2464 O O . THR A 1 305 ? 24.555 14.167 0.599 1.00 93.19 305 THR A O 1
ATOM 2467 N N . GLU A 1 306 ? 24.824 13.051 2.523 1.00 94.56 306 GLU A N 1
ATOM 2468 C CA . GLU A 1 306 ? 26.232 12.720 2.264 1.00 94.56 306 GLU A CA 1
ATOM 2469 C C . GLU A 1 306 ? 26.385 11.665 1.150 1.00 94.56 306 GLU A C 1
ATOM 2471 O O . GLU A 1 306 ? 27.264 11.812 0.305 1.00 94.56 306 GLU A O 1
ATOM 2476 N N . ASN A 1 307 ? 25.494 10.671 1.041 1.00 95.94 307 ASN A N 1
ATOM 2477 C CA . ASN A 1 307 ? 25.509 9.727 -0.085 1.00 95.94 307 ASN A CA 1
ATOM 2478 C C . ASN A 1 307 ? 25.210 10.432 -1.421 1.00 95.94 307 ASN A C 1
ATOM 2480 O O . ASN A 1 307 ? 25.948 10.264 -2.389 1.00 95.94 307 ASN A O 1
ATOM 2484 N N . LEU A 1 308 ? 24.190 11.299 -1.468 1.00 93.62 308 LEU A N 1
ATOM 2485 C CA . LEU A 1 308 ? 23.883 12.116 -2.650 1.00 93.62 308 LEU A CA 1
ATOM 2486 C C . LEU A 1 308 ? 25.061 13.025 -3.037 1.00 93.62 308 LEU A C 1
ATOM 2488 O O . LEU A 1 308 ? 25.351 13.199 -4.220 1.00 93.62 308 LEU A O 1
ATOM 2492 N N . ARG A 1 309 ? 25.770 13.579 -2.047 1.00 95.44 309 ARG A N 1
ATOM 2493 C CA . ARG A 1 309 ? 26.987 14.372 -2.252 1.00 95.44 309 ARG A CA 1
ATOM 2494 C C . ARG A 1 309 ? 28.133 13.529 -2.816 1.00 95.44 309 ARG A C 1
ATOM 2496 O O . ARG A 1 309 ? 28.857 14.017 -3.680 1.00 95.44 309 ARG A O 1
ATOM 2503 N N . GLN A 1 310 ? 28.294 12.286 -2.363 1.00 95.25 310 GLN A N 1
ATOM 2504 C CA . GLN A 1 310 ? 29.303 11.362 -2.881 1.00 95.25 310 GLN A CA 1
ATOM 2505 C C . GLN A 1 310 ? 29.008 10.955 -4.328 1.00 95.25 310 GLN A C 1
ATOM 2507 O O . GLN A 1 310 ? 29.907 11.074 -5.157 1.00 95.25 310 GLN A O 1
ATOM 2512 N N . GLU A 1 311 ? 27.766 10.608 -4.680 1.00 93.31 311 GLU A N 1
ATOM 2513 C CA . GLU A 1 311 ? 27.389 10.362 -6.084 1.00 93.31 311 GLU A CA 1
ATOM 2514 C C . GLU A 1 311 ? 27.568 11.619 -6.955 1.00 93.31 311 GLU A C 1
ATOM 2516 O O . GLU A 1 311 ? 28.158 11.551 -8.032 1.00 93.31 311 GLU A O 1
ATOM 2521 N N . CYS A 1 312 ? 27.177 12.803 -6.464 1.00 92.25 312 CYS A N 1
ATOM 2522 C CA . CYS A 1 312 ? 27.439 14.069 -7.159 1.00 92.25 312 CYS A CA 1
ATOM 2523 C C . CYS A 1 312 ? 28.937 14.355 -7.359 1.00 92.25 312 CYS A C 1
ATOM 2525 O O . CYS A 1 312 ? 29.296 15.031 -8.322 1.00 92.25 312 CYS A O 1
ATOM 2527 N N . ASN A 1 313 ? 29.811 13.881 -6.466 1.00 94.00 313 ASN A N 1
ATOM 2528 C CA . ASN A 1 313 ? 31.261 14.012 -6.615 1.00 94.00 313 ASN A CA 1
ATOM 2529 C C . ASN A 1 313 ? 31.831 12.971 -7.592 1.00 94.00 313 ASN A C 1
ATOM 2531 O O . ASN A 1 313 ? 32.673 13.339 -8.407 1.00 94.00 313 ASN A O 1
ATOM 2535 N N . LYS A 1 314 ? 31.347 11.719 -7.567 1.00 95.25 314 LYS A N 1
ATOM 2536 C CA . LYS A 1 314 ? 31.717 10.677 -8.544 1.00 95.25 314 LYS A CA 1
ATOM 2537 C C . LYS A 1 314 ? 31.387 11.114 -9.967 1.00 95.25 314 LYS A C 1
ATOM 2539 O O . LYS A 1 314 ? 32.295 11.208 -10.779 1.00 95.25 314 LYS A O 1
ATOM 2544 N N . LEU A 1 315 ? 30.143 11.522 -10.228 1.00 93.81 315 LEU A N 1
ATOM 2545 C CA . LEU A 1 315 ? 29.697 11.983 -11.551 1.00 93.81 315 LEU A CA 1
ATOM 2546 C C . LEU A 1 315 ? 30.509 13.184 -12.070 1.00 93.81 315 LEU A C 1
ATOM 2548 O O . LEU A 1 315 ? 30.748 13.310 -13.270 1.00 93.81 315 LEU A O 1
ATOM 2552 N N . ARG A 1 316 ? 30.967 14.075 -11.177 1.00 95.25 316 ARG A N 1
ATOM 2553 C CA . ARG A 1 316 ? 31.871 15.184 -11.538 1.00 95.25 316 ARG A CA 1
ATOM 2554 C C . ARG A 1 316 ? 33.271 14.701 -11.898 1.00 95.25 316 ARG A C 1
ATOM 2556 O O . ARG A 1 316 ? 33.869 15.252 -12.816 1.00 95.25 316 ARG A O 1
ATOM 2563 N N . GLU A 1 317 ? 33.792 13.715 -11.177 1.00 94.25 317 GLU A N 1
ATOM 2564 C CA . GLU A 1 317 ? 35.124 13.154 -11.408 1.00 94.25 317 GLU A CA 1
ATOM 2565 C C . GLU A 1 317 ? 35.154 12.251 -12.650 1.00 94.25 317 GLU A C 1
ATOM 2567 O O . GLU A 1 317 ? 36.086 12.340 -13.440 1.00 94.25 317 GLU A O 1
ATOM 2572 N N . GLU A 1 318 ? 34.100 11.473 -12.894 1.00 93.44 318 GLU A N 1
ATOM 2573 C CA . GLU A 1 318 ? 33.872 10.710 -14.127 1.00 93.44 318 GLU A CA 1
ATOM 2574 C C . GLU A 1 318 ? 33.817 11.641 -15.346 1.00 93.44 318 GLU A C 1
ATOM 2576 O O . GLU A 1 318 ? 34.565 11.445 -16.303 1.00 93.44 318 GLU A O 1
ATOM 2581 N N . LEU A 1 319 ? 33.032 12.725 -15.280 1.00 94.12 319 LEU A N 1
ATOM 2582 C CA . LEU A 1 319 ? 32.982 13.740 -16.338 1.00 94.12 319 LEU A CA 1
ATOM 2583 C C . LEU A 1 319 ? 34.337 14.451 -16.531 1.00 94.12 319 LEU A C 1
ATOM 2585 O O . LEU A 1 319 ? 34.734 14.741 -17.662 1.00 94.12 319 LEU A O 1
ATOM 2589 N N . ARG A 1 320 ? 35.082 14.709 -15.444 1.00 95.94 320 ARG A N 1
ATOM 2590 C CA . ARG A 1 320 ? 36.440 15.281 -15.499 1.00 95.94 320 ARG A CA 1
ATOM 2591 C C . ARG A 1 320 ? 37.417 14.330 -16.197 1.00 95.94 320 ARG A C 1
ATOM 2593 O O . ARG A 1 320 ? 38.191 14.776 -17.042 1.00 95.94 320 ARG A O 1
ATOM 2600 N N . LEU A 1 321 ? 37.376 13.042 -15.858 1.00 94.25 321 LEU A N 1
ATOM 2601 C CA . LEU A 1 321 ? 38.210 12.000 -16.457 1.00 94.25 321 LEU A CA 1
ATOM 2602 C C . LEU A 1 321 ? 37.876 11.810 -17.938 1.00 94.25 321 LEU A C 1
ATOM 2604 O O . LEU A 1 321 ? 38.794 11.831 -18.754 1.00 94.25 321 LEU A O 1
ATOM 2608 N N . GLN A 1 322 ? 36.591 11.741 -18.298 1.00 92.00 322 GLN A N 1
ATOM 2609 C CA . GLN A 1 322 ? 36.155 11.645 -19.692 1.00 92.00 322 GLN A CA 1
ATOM 2610 C C . GLN A 1 322 ? 36.646 12.845 -20.514 1.00 92.00 322 GLN A C 1
ATOM 2612 O O . GLN A 1 322 ? 37.262 12.654 -21.559 1.00 92.00 322 GLN A O 1
ATOM 2617 N N . HIS A 1 323 ? 36.510 14.078 -20.012 1.00 93.38 323 HIS A N 1
ATOM 2618 C CA . HIS A 1 323 ? 37.070 15.257 -20.684 1.00 93.38 323 HIS A CA 1
ATOM 2619 C C . HIS A 1 323 ? 38.606 15.238 -20.796 1.00 93.38 323 HIS A C 1
ATOM 2621 O O . HIS A 1 323 ? 39.162 15.783 -21.754 1.00 93.38 323 HIS A O 1
ATOM 2627 N N . GLU A 1 324 ? 39.325 14.618 -19.856 1.00 93.56 324 GLU A N 1
ATOM 2628 C CA . GLU A 1 324 ? 40.771 14.406 -19.986 1.00 93.56 324 GLU A CA 1
ATOM 2629 C C . GLU A 1 324 ? 41.125 13.304 -20.989 1.00 93.56 324 GLU A C 1
ATOM 2631 O O . GLU A 1 324 ? 42.174 13.393 -21.627 1.00 93.56 324 GLU A O 1
ATOM 2636 N N . GLU A 1 325 ? 40.284 12.288 -21.158 1.00 93.19 325 GLU A N 1
ATOM 2637 C CA . GLU A 1 325 ? 40.452 11.226 -22.153 1.00 93.19 325 GLU A CA 1
ATOM 2638 C C . GLU A 1 325 ? 40.104 11.697 -23.566 1.00 93.19 325 GLU A C 1
ATOM 2640 O O . GLU A 1 325 ? 40.935 11.527 -24.457 1.00 93.19 325 GLU A O 1
ATOM 2645 N N . ASP A 1 326 ? 38.997 12.419 -23.754 1.00 92.31 326 ASP A N 1
ATOM 2646 C CA . ASP A 1 326 ? 38.660 13.123 -24.999 1.00 92.31 326 ASP A CA 1
ATOM 2647 C C . ASP A 1 326 ? 39.806 14.052 -25.428 1.00 92.31 326 ASP A C 1
ATOM 2649 O O . ASP A 1 326 ? 40.249 14.051 -26.580 1.00 92.31 326 ASP A O 1
ATOM 2653 N N . LYS A 1 327 ? 40.358 14.817 -24.474 1.00 95.38 327 LYS A N 1
ATOM 2654 C CA . LYS A 1 327 ? 41.502 15.707 -24.707 1.00 95.38 327 LYS A CA 1
ATOM 2655 C C . LYS A 1 327 ? 42.771 14.938 -25.081 1.00 95.38 327 LYS A C 1
ATOM 2657 O O . LYS A 1 327 ? 43.480 15.376 -25.987 1.00 95.38 327 LYS A O 1
ATOM 2662 N N . LYS A 1 328 ? 43.072 13.808 -24.425 1.00 94.81 328 LYS A N 1
ATOM 2663 C CA . LYS A 1 328 ? 44.198 12.929 -24.802 1.00 94.81 328 LYS A CA 1
ATOM 2664 C C . LYS A 1 328 ? 43.986 12.362 -26.207 1.00 94.81 328 LYS A C 1
ATOM 2666 O O . LYS A 1 328 ? 44.898 12.452 -27.021 1.00 94.81 328 LYS A O 1
ATOM 2671 N N . ALA A 1 329 ? 42.790 11.863 -26.520 1.00 92.81 329 ALA A N 1
ATOM 2672 C CA . ALA A 1 329 ? 42.443 11.305 -27.823 1.00 92.81 329 ALA A CA 1
ATOM 2673 C C . ALA A 1 329 ? 42.586 12.345 -28.945 1.00 92.81 329 ALA A C 1
ATOM 2675 O O . ALA A 1 329 ? 43.277 12.084 -29.930 1.00 92.81 329 ALA A O 1
ATOM 2676 N N . ALA A 1 330 ? 42.033 13.549 -28.770 1.00 93.62 330 ALA A N 1
ATOM 2677 C CA . ALA A 1 330 ? 42.188 14.655 -29.713 1.00 93.62 330 ALA A CA 1
ATOM 2678 C C . ALA A 1 330 ? 43.665 15.062 -29.891 1.00 93.62 330 ALA A C 1
ATOM 2680 O O . ALA A 1 330 ? 44.133 15.229 -31.019 1.00 93.62 330 ALA A O 1
ATOM 2681 N N . MET A 1 331 ? 44.434 15.152 -28.798 1.00 92.50 331 MET A N 1
ATOM 2682 C CA . MET A 1 331 ? 45.873 15.442 -28.849 1.00 92.50 331 MET A CA 1
ATOM 2683 C C . MET A 1 331 ? 46.649 14.354 -29.612 1.00 92.50 331 MET A C 1
ATOM 2685 O O . MET A 1 331 ? 47.523 14.669 -30.419 1.00 92.50 331 MET A O 1
ATOM 2689 N N . THR A 1 332 ? 46.307 13.077 -29.412 1.00 93.69 332 THR A N 1
ATOM 2690 C CA . THR A 1 332 ? 46.897 11.935 -30.127 1.00 93.69 332 THR A CA 1
ATOM 2691 C C . THR A 1 332 ? 46.517 11.929 -31.608 1.00 93.69 332 THR A C 1
ATOM 2693 O O . THR A 1 332 ? 47.383 11.689 -32.447 1.00 93.69 332 THR A O 1
ATOM 2696 N N . GLN A 1 333 ? 45.265 12.237 -31.961 1.00 92.94 333 GLN A N 1
ATOM 2697 C CA . GLN A 1 333 ? 44.827 12.367 -33.355 1.00 92.94 333 GLN A CA 1
ATOM 2698 C C . GLN A 1 333 ? 45.572 13.502 -34.072 1.00 92.94 333 GLN A C 1
ATOM 2700 O O . GLN A 1 333 ? 46.081 13.292 -35.173 1.00 92.94 333 GLN A O 1
ATOM 2705 N N . LEU A 1 334 ? 45.721 14.668 -33.432 1.00 93.31 334 LEU A N 1
ATOM 2706 C CA . LEU A 1 334 ? 46.518 15.785 -33.952 1.00 93.31 334 LEU A CA 1
ATOM 2707 C C . LEU A 1 334 ? 47.996 15.405 -34.133 1.00 93.31 334 LEU A C 1
ATOM 2709 O O . LEU A 1 334 ? 48.586 15.738 -35.161 1.00 93.31 334 LEU A O 1
ATOM 2713 N N . LEU A 1 335 ? 48.582 14.660 -33.189 1.00 93.12 335 LEU A N 1
ATOM 2714 C CA . LEU A 1 335 ? 49.942 14.121 -33.310 1.00 93.12 335 LEU A CA 1
ATOM 2715 C C . LEU A 1 335 ? 50.080 13.165 -34.502 1.00 93.12 335 LEU A C 1
ATOM 2717 O O . LEU A 1 335 ? 51.014 13.305 -35.288 1.00 93.12 335 LEU A O 1
ATOM 2721 N N . GLN A 1 336 ? 49.137 12.237 -34.687 1.00 93.00 336 GLN A N 1
ATOM 2722 C CA . GLN A 1 336 ? 49.140 11.337 -35.843 1.00 93.00 336 GLN A CA 1
ATOM 2723 C C . GLN A 1 336 ? 48.957 12.090 -37.167 1.00 93.00 336 GLN A C 1
ATOM 2725 O O . GLN A 1 336 ? 49.593 11.737 -38.155 1.00 93.00 336 GLN A O 1
ATOM 2730 N N . LEU A 1 337 ? 48.102 13.117 -37.214 1.00 92.62 337 LEU A N 1
ATOM 2731 C CA . LEU A 1 337 ? 47.933 13.959 -38.402 1.00 92.62 337 LEU A CA 1
ATOM 2732 C C . LEU A 1 337 ? 49.225 14.717 -38.726 1.00 92.62 337 LEU A C 1
ATOM 2734 O O . LEU A 1 337 ? 49.661 14.686 -39.873 1.00 92.62 337 LEU A O 1
ATOM 2738 N N . LYS A 1 338 ? 49.899 15.299 -37.727 1.00 92.25 338 LYS A N 1
ATOM 2739 C CA . LYS A 1 338 ? 51.199 15.958 -37.925 1.00 92.25 338 LYS A CA 1
ATOM 2740 C C . LYS A 1 338 ? 52.307 14.989 -38.334 1.00 92.25 338 LYS A C 1
ATOM 2742 O O . LYS A 1 338 ? 53.140 15.353 -39.157 1.00 92.25 338 LYS A O 1
ATOM 2747 N N . GLU A 1 339 ? 52.297 13.753 -37.842 1.00 91.44 339 GLU A N 1
ATOM 2748 C CA . GLU A 1 339 ? 53.244 12.729 -38.292 1.00 91.44 339 GLU A CA 1
ATOM 2749 C C . GLU A 1 339 ? 52.956 12.278 -39.734 1.00 91.44 339 GLU A C 1
ATOM 2751 O O . GLU A 1 339 ? 53.892 12.134 -40.518 1.00 91.44 339 GLU A O 1
ATOM 2756 N N . ARG A 1 340 ? 51.679 12.143 -40.129 1.00 90.44 340 ARG A N 1
ATOM 2757 C CA . ARG A 1 340 ? 51.274 11.886 -41.526 1.00 90.44 340 ARG A CA 1
ATOM 2758 C C . ARG A 1 340 ? 51.679 13.031 -42.456 1.00 90.44 340 ARG A C 1
ATOM 2760 O O . ARG A 1 340 ? 52.258 12.757 -43.498 1.00 90.44 340 ARG A O 1
ATOM 2767 N N . GLU A 1 341 ? 51.445 14.288 -42.074 1.00 91.88 341 GLU A N 1
ATOM 2768 C CA . GLU A 1 341 ? 51.911 15.467 -42.823 1.00 91.88 341 GLU A CA 1
ATOM 2769 C C . GLU A 1 341 ? 53.439 15.476 -42.973 1.00 91.88 341 GLU A C 1
ATOM 2771 O O . GLU A 1 341 ? 53.952 15.662 -44.073 1.00 91.88 341 GLU A O 1
ATOM 2776 N N . LYS A 1 342 ? 54.178 15.246 -41.878 1.00 89.81 342 LYS A N 1
ATOM 2777 C CA . LYS A 1 342 ? 55.648 15.227 -41.875 1.00 89.81 342 LYS A CA 1
ATOM 2778 C C . LYS A 1 342 ? 56.208 14.080 -42.719 1.00 89.81 342 LYS A C 1
ATOM 2780 O O . LYS A 1 342 ? 57.225 14.263 -43.383 1.00 89.81 342 LYS A O 1
ATOM 2785 N N . ASN A 1 343 ? 55.555 12.918 -42.703 1.00 91.12 343 ASN A N 1
ATOM 2786 C CA . ASN A 1 343 ? 55.929 11.783 -43.538 1.00 91.12 343 ASN A CA 1
ATOM 2787 C C . ASN A 1 343 ? 55.609 12.072 -45.007 1.00 91.12 343 ASN A C 1
ATOM 2789 O O . ASN A 1 343 ? 56.541 12.094 -45.790 1.00 91.12 343 ASN A O 1
ATOM 2793 N N . ALA A 1 344 ? 54.387 12.478 -45.364 1.00 92.06 344 ALA A N 1
ATOM 2794 C CA . ALA A 1 344 ? 54.049 12.867 -46.738 1.00 92.06 344 ALA A CA 1
ATOM 2795 C C . ALA A 1 344 ? 54.952 13.993 -47.289 1.00 92.06 344 ALA A C 1
ATOM 2797 O O . ALA A 1 344 ? 55.305 13.988 -48.467 1.00 92.06 344 ALA A O 1
ATOM 2798 N N . ALA A 1 345 ? 55.385 14.931 -46.439 1.00 89.50 345 ALA A N 1
ATOM 2799 C CA . ALA A 1 345 ? 56.393 15.925 -46.795 1.00 89.50 345 ALA A CA 1
ATOM 2800 C C . ALA A 1 345 ? 57.784 15.301 -47.007 1.00 89.50 345 ALA A C 1
ATOM 2802 O O . ALA A 1 345 ? 58.440 15.638 -47.990 1.00 89.50 345 ALA A O 1
ATOM 2803 N N . ARG A 1 346 ? 58.242 14.389 -46.133 1.00 90.69 346 ARG A N 1
ATOM 2804 C CA . ARG A 1 346 ? 59.503 13.646 -46.328 1.00 90.69 346 ARG A CA 1
ATOM 2805 C C . ARG A 1 346 ? 59.458 12.823 -47.610 1.00 90.69 346 ARG A C 1
ATOM 2807 O O . ARG A 1 346 ? 60.408 12.887 -48.371 1.00 90.69 346 ARG A O 1
ATOM 2814 N N . ASP A 1 347 ? 58.372 12.108 -47.853 1.00 91.12 347 ASP A N 1
ATOM 2815 C CA . ASP A 1 347 ? 58.200 11.200 -48.983 1.00 91.12 347 ASP A CA 1
ATOM 2816 C C . ASP A 1 347 ? 58.095 12.003 -50.292 1.00 91.12 347 ASP A C 1
ATOM 2818 O O . ASP A 1 347 ? 58.685 11.628 -51.299 1.00 91.12 347 ASP A O 1
ATOM 2822 N N . GLY A 1 348 ? 57.454 13.180 -50.268 1.00 90.12 348 GLY A N 1
ATOM 2823 C CA . GLY A 1 348 ? 57.472 14.141 -51.375 1.00 90.12 348 GLY A CA 1
ATOM 2824 C C . GLY A 1 348 ? 58.849 14.772 -51.628 1.00 90.12 348 GLY A C 1
ATOM 2825 O O . GLY A 1 348 ? 59.226 14.975 -52.781 1.00 90.12 348 GLY A O 1
ATOM 2826 N N . TRP A 1 349 ? 59.634 15.049 -50.579 1.00 87.88 349 TRP A N 1
ATOM 2827 C CA . TRP A 1 349 ? 61.031 15.485 -50.716 1.00 87.88 349 TRP A CA 1
ATOM 2828 C C . TRP A 1 349 ? 61.944 14.362 -51.207 1.00 87.88 349 TRP A C 1
ATOM 2830 O O . TRP A 1 349 ? 62.793 14.617 -52.054 1.00 87.88 349 TRP A O 1
ATOM 2840 N N . GLN A 1 350 ? 61.767 13.137 -50.712 1.00 87.06 350 GLN A N 1
ATOM 2841 C CA . GLN A 1 350 ? 62.532 11.967 -51.124 1.00 87.06 350 GLN A CA 1
ATOM 2842 C C . GLN A 1 350 ? 62.221 11.631 -52.577 1.00 87.06 350 GLN A C 1
ATOM 2844 O O . GLN A 1 350 ? 63.157 11.553 -53.363 1.00 87.06 350 GLN A O 1
ATOM 2849 N N . LYS A 1 351 ? 60.941 11.581 -52.969 1.00 90.50 351 LYS A N 1
ATOM 2850 C CA . LYS A 1 351 ? 60.568 11.455 -54.376 1.00 90.50 351 LYS A CA 1
ATOM 2851 C C . LYS A 1 351 ? 61.175 12.579 -55.212 1.00 90.50 351 LYS A C 1
ATOM 2853 O O . LYS A 1 351 ? 61.683 12.308 -56.282 1.00 90.50 351 LYS A O 1
ATOM 2858 N N . LYS A 1 352 ? 61.216 13.825 -54.731 1.00 90.25 352 LYS A N 1
ATOM 2859 C CA . LYS A 1 352 ? 61.871 14.910 -55.481 1.00 90.25 352 LYS A CA 1
ATOM 2860 C C . LYS A 1 352 ? 63.400 14.774 -55.556 1.00 90.25 352 LYS A C 1
ATOM 2862 O O . LYS A 1 352 ? 64.001 15.285 -56.494 1.00 90.25 352 LYS A O 1
ATOM 2867 N N . VAL A 1 353 ? 64.035 14.097 -54.599 1.00 86.12 353 VAL A N 1
ATOM 2868 C CA . VAL A 1 353 ? 65.455 13.710 -54.659 1.00 86.12 353 VAL A CA 1
ATOM 2869 C C . VAL A 1 353 ? 65.660 12.532 -55.614 1.00 86.12 353 VAL A C 1
ATOM 2871 O O . VAL A 1 353 ? 66.641 12.543 -56.346 1.00 86.12 353 VAL A O 1
ATOM 2874 N N . GLU A 1 354 ? 64.732 11.577 -55.668 1.00 85.94 354 GLU A N 1
ATOM 2875 C CA . GLU A 1 354 ? 64.698 10.473 -56.635 1.00 85.94 354 GLU A CA 1
ATOM 2876 C C . GLU A 1 354 ? 64.459 11.007 -58.059 1.00 85.94 354 GLU A C 1
ATOM 2878 O O . GLU A 1 354 ? 65.295 10.782 -58.918 1.00 85.94 354 GLU A O 1
ATOM 2883 N N . ASP A 1 355 ? 63.449 11.853 -58.293 1.00 85.94 355 ASP A N 1
ATOM 2884 C CA . ASP A 1 355 ? 63.186 12.544 -59.567 1.00 85.94 355 ASP A CA 1
ATOM 2885 C C . ASP A 1 355 ? 64.410 13.363 -60.045 1.00 85.94 355 ASP A C 1
ATOM 2887 O O . ASP A 1 355 ? 64.650 13.485 -61.246 1.00 85.94 355 ASP A O 1
ATOM 2891 N N . LEU A 1 356 ? 65.186 13.957 -59.123 1.00 84.50 356 LEU A N 1
ATOM 2892 C CA . LEU A 1 356 ? 66.423 14.691 -59.437 1.00 84.50 356 LEU A CA 1
ATOM 2893 C C . LEU A 1 356 ? 67.626 13.762 -59.651 1.00 84.50 356 LEU A C 1
ATOM 2895 O O . LEU A 1 356 ? 68.476 14.066 -60.488 1.00 84.50 356 LEU A O 1
ATOM 2899 N N . LEU A 1 357 ? 67.700 12.638 -58.935 1.00 78.31 357 LEU A N 1
ATOM 2900 C CA . LEU A 1 357 ? 68.668 11.573 -59.187 1.00 78.31 357 LEU A CA 1
ATOM 2901 C C . LEU A 1 357 ? 68.414 10.923 -60.543 1.00 78.31 357 LEU A C 1
ATOM 2903 O O . LEU A 1 357 ? 69.381 10.705 -61.254 1.00 78.31 357 LEU A O 1
ATOM 2907 N N . ASP A 1 358 ? 67.159 10.714 -60.935 1.00 78.12 358 ASP A N 1
ATOM 2908 C CA . ASP A 1 358 ? 66.728 10.124 -62.206 1.00 78.12 358 ASP A CA 1
ATOM 2909 C C . ASP A 1 358 ? 66.762 11.127 -63.369 1.00 78.12 358 ASP A C 1
ATOM 2911 O O . ASP A 1 358 ? 66.907 10.724 -64.516 1.00 78.12 358 ASP A O 1
ATOM 2915 N N . GLN A 1 359 ? 66.732 12.440 -63.113 1.00 77.50 359 GLN A N 1
ATOM 2916 C CA . GLN A 1 359 ? 67.139 13.453 -64.103 1.00 77.50 359 GLN A CA 1
ATOM 2917 C C . GLN A 1 359 ? 68.664 13.514 -64.249 1.00 77.50 359 GLN A C 1
ATOM 2919 O O . GLN A 1 359 ? 69.190 13.675 -65.354 1.00 77.50 359 GLN A O 1
ATOM 2924 N N . ALA A 1 360 ? 69.397 13.348 -63.146 1.00 67.62 360 ALA A N 1
ATOM 2925 C CA . ALA A 1 360 ? 70.845 13.221 -63.179 1.00 67.62 360 ALA A CA 1
ATOM 2926 C C . ALA A 1 360 ? 71.299 11.857 -63.725 1.00 67.62 360 ALA A C 1
ATOM 2928 O O . ALA A 1 360 ? 72.415 11.775 -64.225 1.00 67.62 360 ALA A O 1
ATOM 2929 N N . GLN A 1 361 ? 70.484 10.797 -63.671 1.00 63.81 361 GLN A N 1
ATOM 2930 C CA . GLN A 1 361 ? 70.913 9.441 -64.011 1.00 63.81 361 GLN A CA 1
ATOM 2931 C C . GLN A 1 361 ? 71.223 9.309 -65.505 1.00 63.81 361 GLN A C 1
ATOM 2933 O O . GLN A 1 361 ? 72.305 8.813 -65.794 1.00 63.81 361 GLN A O 1
ATOM 2938 N N . PRO A 1 362 ? 70.428 9.841 -66.457 1.00 64.31 362 PRO A N 1
ATOM 2939 C CA . PRO A 1 362 ? 70.855 10.015 -67.837 1.00 64.31 362 PRO A CA 1
ATOM 2940 C C . PRO A 1 362 ? 72.143 10.825 -67.949 1.00 64.31 362 PRO A C 1
ATOM 2942 O O . PRO A 1 362 ? 73.028 10.407 -68.676 1.00 64.31 362 PRO A O 1
ATOM 2945 N N . SER A 1 363 ? 72.324 11.922 -67.206 1.00 57.16 363 SER A N 1
ATOM 2946 C CA . SER A 1 363 ? 73.579 12.696 -67.254 1.00 57.16 363 SER A CA 1
ATOM 2947 C C . SER A 1 363 ? 74.793 11.852 -66.824 1.00 57.16 363 SER A C 1
ATOM 2949 O O . SER A 1 363 ? 75.786 11.765 -67.546 1.00 57.16 363 SER A O 1
ATOM 2951 N N . TRP A 1 364 ? 74.684 11.121 -65.710 1.00 54.12 364 TRP A N 1
ATOM 2952 C CA . TRP A 1 364 ? 75.695 10.173 -65.236 1.00 54.12 364 TRP A CA 1
ATOM 2953 C C . TRP A 1 364 ? 75.879 8.976 -66.176 1.00 54.12 364 TRP A C 1
ATOM 2955 O O . TRP A 1 364 ? 77.006 8.537 -66.369 1.00 54.12 364 TRP A O 1
ATOM 2965 N N . TYR A 1 365 ? 74.818 8.460 -66.796 1.00 56.09 365 TYR A N 1
ATOM 2966 C CA . TYR A 1 365 ? 74.858 7.321 -67.719 1.00 56.09 365 TYR A CA 1
ATOM 2967 C C . TYR A 1 365 ? 75.341 7.733 -69.119 1.00 56.09 365 TYR A C 1
ATOM 2969 O O . TYR A 1 365 ? 75.953 6.930 -69.813 1.00 56.09 365 TYR A O 1
ATOM 2977 N N . TYR A 1 366 ? 75.188 8.997 -69.515 1.00 55.19 366 TYR A N 1
ATOM 2978 C CA . TYR A 1 366 ? 75.877 9.573 -70.667 1.00 55.19 366 TYR A CA 1
ATOM 2979 C C . TYR A 1 366 ? 77.357 9.819 -70.344 1.00 55.19 366 TYR A C 1
ATOM 2981 O O . TYR A 1 366 ? 78.191 9.466 -71.174 1.00 55.19 366 TYR A O 1
ATOM 2989 N N . LEU A 1 367 ? 77.727 10.313 -69.153 1.00 52.34 367 LEU A N 1
ATOM 2990 C CA . LEU A 1 367 ? 79.142 10.439 -68.755 1.00 52.34 367 LEU A CA 1
ATOM 2991 C C . LEU A 1 367 ? 79.852 9.074 -68.647 1.00 52.34 367 LEU A C 1
ATOM 2993 O O . LEU A 1 367 ? 80.959 8.916 -69.156 1.00 52.34 367 LEU A O 1
ATOM 2997 N N . LEU A 1 368 ? 79.221 8.088 -68.003 1.00 51.56 368 LEU A N 1
ATOM 2998 C CA . LEU A 1 368 ? 79.815 6.786 -67.668 1.00 51.56 368 LEU A CA 1
ATOM 2999 C C . LEU A 1 368 ? 79.566 5.715 -68.749 1.00 51.56 368 LEU A C 1
ATOM 3001 O O . LEU A 1 368 ? 80.398 4.841 -68.968 1.00 51.56 368 LEU A O 1
ATOM 3005 N N . GLY A 1 369 ? 78.449 5.792 -69.473 1.00 50.62 369 GLY A N 1
ATOM 3006 C CA . GLY A 1 369 ? 78.135 4.914 -70.607 1.00 50.62 369 GLY A CA 1
ATOM 3007 C C . GLY A 1 369 ? 78.820 5.337 -71.911 1.00 50.62 369 GLY A C 1
ATOM 3008 O O . GLY A 1 369 ? 79.204 4.476 -72.701 1.00 50.62 369 GLY A O 1
ATOM 3009 N N . SER A 1 370 ? 79.084 6.637 -72.117 1.00 48.62 370 SER A N 1
ATOM 3010 C CA . SER A 1 370 ? 79.927 7.095 -73.242 1.00 48.62 370 SER A CA 1
ATOM 3011 C C . SER A 1 370 ? 81.429 6.910 -72.975 1.00 48.62 370 SER A C 1
ATOM 3013 O O . SER A 1 370 ? 82.237 6.981 -73.903 1.00 48.62 370 SER A O 1
ATOM 3015 N N . SER A 1 371 ? 81.821 6.629 -71.727 1.00 57.69 371 SER A N 1
ATOM 3016 C CA . SER A 1 371 ? 83.208 6.398 -71.318 1.00 57.69 371 SER A CA 1
ATOM 3017 C C . SER A 1 371 ? 83.290 5.283 -70.265 1.00 57.69 371 SER A C 1
ATOM 3019 O O . SER A 1 371 ? 83.199 5.558 -69.069 1.00 57.69 371 SER A O 1
ATOM 3021 N N . PRO A 1 372 ? 83.543 4.032 -70.698 1.00 52.94 372 PRO A N 1
ATOM 3022 C CA . PRO A 1 372 ? 84.845 3.791 -71.323 1.00 52.94 372 PRO A CA 1
ATOM 3023 C C . PRO A 1 372 ? 84.808 3.437 -72.808 1.00 52.94 372 PRO A C 1
ATOM 3025 O O . PRO A 1 372 ? 85.767 3.742 -73.500 1.00 52.94 372 PRO A O 1
ATOM 3028 N N . LEU A 1 373 ? 83.768 2.777 -73.331 1.00 55.38 373 LEU A N 1
ATOM 3029 C CA . LEU A 1 373 ? 83.929 2.047 -74.600 1.00 55.38 373 LEU A CA 1
ATOM 3030 C C . LEU A 1 373 ? 84.028 2.955 -75.837 1.00 55.38 373 LEU A C 1
ATOM 3032 O O . LEU A 1 373 ? 84.814 2.658 -76.733 1.00 55.38 373 LEU A O 1
ATOM 3036 N N . ASN A 1 374 ? 83.292 4.070 -75.886 1.00 56.84 374 ASN A N 1
ATOM 3037 C CA . ASN A 1 374 ? 83.428 5.029 -76.987 1.00 56.84 374 ASN A CA 1
ATOM 3038 C C . ASN A 1 374 ? 84.654 5.932 -76.813 1.00 56.84 374 ASN A C 1
ATOM 3040 O O . ASN A 1 374 ? 85.329 6.193 -77.803 1.00 56.84 374 ASN A O 1
ATOM 3044 N N . MET A 1 375 ? 85.022 6.311 -75.583 1.00 53.00 375 MET A N 1
ATOM 3045 C CA . MET A 1 375 ? 86.300 6.992 -75.345 1.00 53.00 375 MET A CA 1
ATOM 3046 C C . MET A 1 375 ? 87.497 6.095 -75.707 1.00 53.00 375 MET A C 1
ATOM 3048 O O . MET A 1 375 ? 88.395 6.559 -76.390 1.00 53.00 375 MET A O 1
ATOM 3052 N N . VAL A 1 376 ? 87.492 4.803 -75.361 1.00 61.19 376 VAL A N 1
ATOM 3053 C CA . VAL A 1 376 ? 88.532 3.834 -75.757 1.00 61.19 376 VAL A CA 1
ATOM 3054 C C . VAL A 1 376 ? 88.475 3.515 -77.249 1.00 61.19 376 VAL A C 1
ATOM 3056 O O . VAL A 1 376 ? 89.526 3.312 -77.835 1.00 61.19 376 VAL A O 1
ATOM 3059 N N . LYS A 1 377 ? 87.312 3.525 -77.915 1.00 59.66 377 LYS A N 1
ATOM 3060 C CA . LYS A 1 377 ? 87.262 3.431 -79.386 1.00 59.66 377 LYS A CA 1
ATOM 3061 C C . LYS A 1 377 ? 87.831 4.673 -80.061 1.00 59.66 377 LYS A C 1
ATOM 3063 O O . LYS A 1 377 ? 88.585 4.518 -81.011 1.00 59.66 377 LYS A O 1
ATOM 3068 N N . LEU A 1 378 ? 87.523 5.878 -79.580 1.00 62.25 378 LEU A N 1
ATOM 3069 C CA . LEU A 1 378 ? 88.082 7.107 -80.143 1.00 62.25 378 LEU A CA 1
ATOM 3070 C C . LEU A 1 378 ? 89.569 7.252 -79.798 1.00 62.25 378 LEU A C 1
ATOM 3072 O O . LEU A 1 378 ? 90.336 7.669 -80.649 1.00 62.25 378 LEU A O 1
ATOM 3076 N N . ILE A 1 379 ? 90.004 6.834 -78.607 1.00 64.62 379 ILE A N 1
ATOM 3077 C CA . ILE A 1 379 ? 91.418 6.807 -78.213 1.00 64.62 379 ILE A CA 1
ATOM 3078 C C . ILE A 1 379 ? 92.172 5.689 -78.934 1.00 64.62 379 ILE A C 1
ATOM 3080 O O . ILE A 1 379 ? 93.276 5.956 -79.367 1.00 64.62 379 ILE A O 1
ATOM 3084 N N . ASN A 1 380 ? 91.615 4.495 -79.166 1.00 64.38 380 ASN A N 1
ATOM 3085 C CA . ASN A 1 380 ? 92.261 3.491 -80.023 1.00 64.38 380 ASN A CA 1
ATOM 3086 C C . ASN A 1 380 ? 92.242 3.905 -81.492 1.00 64.38 380 ASN A C 1
ATOM 3088 O O . ASN A 1 380 ? 93.203 3.617 -82.183 1.00 64.38 380 ASN A O 1
ATOM 3092 N N . MET A 1 381 ? 91.201 4.571 -81.994 1.00 68.94 381 MET A N 1
ATOM 3093 C CA . MET A 1 381 ? 91.189 5.031 -83.384 1.00 68.94 381 MET A CA 1
ATOM 3094 C C . MET A 1 381 ? 92.131 6.221 -83.573 1.00 68.94 381 MET A C 1
ATOM 3096 O O . MET A 1 381 ? 92.856 6.241 -84.552 1.00 68.94 381 MET A O 1
ATOM 3100 N N . CYS A 1 382 ? 92.225 7.145 -82.614 1.00 64.69 382 CYS A N 1
ATOM 3101 C CA . CYS A 1 382 ? 93.240 8.198 -82.610 1.00 64.69 382 CYS A CA 1
ATOM 3102 C C . CYS A 1 382 ? 94.641 7.678 -82.265 1.00 64.69 382 CYS A C 1
ATOM 3104 O O . CYS A 1 382 ? 95.598 8.259 -82.743 1.00 64.69 382 CYS A O 1
ATOM 3106 N N . LEU A 1 383 ? 94.810 6.601 -81.490 1.00 70.38 383 LEU A N 1
ATOM 3107 C CA . LEU A 1 383 ? 96.118 5.969 -81.273 1.00 70.38 383 LEU A CA 1
ATOM 3108 C C . LEU A 1 383 ? 96.528 5.117 -82.465 1.00 70.38 383 LEU A C 1
ATOM 3110 O O . LEU A 1 383 ? 97.702 5.104 -82.760 1.00 70.38 383 LEU A O 1
ATOM 3114 N N . VAL A 1 384 ? 95.618 4.448 -83.174 1.00 72.12 384 VAL A N 1
ATOM 3115 C CA . VAL A 1 384 ? 95.936 3.742 -84.425 1.00 72.12 384 VAL A CA 1
ATOM 3116 C C . VAL A 1 384 ? 96.161 4.746 -85.548 1.00 72.12 384 VAL A C 1
ATOM 3118 O O . VAL A 1 384 ? 97.120 4.595 -86.279 1.00 72.12 384 VAL A O 1
ATOM 3121 N N . LEU A 1 385 ? 95.381 5.825 -85.650 1.00 71.69 385 LEU A N 1
ATOM 3122 C CA . LEU A 1 385 ? 95.669 6.899 -86.605 1.00 71.69 385 LEU A CA 1
ATOM 3123 C C . LEU A 1 385 ? 96.942 7.663 -86.234 1.00 71.69 385 LEU A C 1
ATOM 3125 O O . LEU A 1 385 ? 97.712 7.956 -87.131 1.00 71.69 385 LEU A O 1
ATOM 3129 N N . LYS A 1 386 ? 97.235 7.928 -84.952 1.00 75.25 386 LYS A N 1
ATOM 3130 C CA . LYS A 1 386 ? 98.489 8.589 -84.550 1.00 75.25 386 LYS A CA 1
ATOM 3131 C C . LYS A 1 386 ? 99.683 7.632 -84.517 1.00 75.25 386 LYS A C 1
ATOM 3133 O O . LYS A 1 386 ? 100.792 8.111 -84.675 1.00 75.25 386 LYS A O 1
ATOM 3138 N N . LEU A 1 387 ? 99.500 6.318 -84.368 1.00 70.88 387 LEU A N 1
ATOM 3139 C CA . LEU A 1 387 ? 100.555 5.317 -84.582 1.00 70.88 387 LEU A CA 1
ATOM 3140 C C . LEU A 1 387 ? 100.800 5.112 -86.071 1.00 70.88 387 LEU A C 1
ATOM 3142 O O . LEU A 1 387 ? 101.954 5.110 -86.443 1.00 70.88 387 LEU A O 1
ATOM 3146 N N . ASN A 1 388 ? 99.776 5.059 -86.923 1.00 69.50 388 ASN A N 1
ATOM 3147 C CA . ASN A 1 388 ? 99.956 5.054 -88.374 1.00 69.50 388 ASN A CA 1
ATOM 3148 C C . ASN A 1 388 ? 100.552 6.380 -88.868 1.00 69.50 388 ASN A C 1
ATOM 3150 O O . ASN A 1 388 ? 101.442 6.346 -89.698 1.00 69.50 388 ASN A O 1
ATOM 3154 N N . GLU A 1 389 ? 100.144 7.539 -88.342 1.00 70.50 389 GLU A N 1
ATOM 3155 C CA . GLU A 1 389 ? 100.801 8.820 -88.640 1.00 70.50 389 GLU A CA 1
ATOM 3156 C C . GLU A 1 389 ? 102.219 8.868 -88.064 1.00 70.50 389 GLU A C 1
ATOM 3158 O O . GLU A 1 389 ? 103.063 9.493 -88.677 1.00 70.50 389 GLU A O 1
ATOM 3163 N N . LEU A 1 390 ? 102.523 8.227 -86.927 1.00 68.75 390 LEU A N 1
ATOM 3164 C CA . LEU A 1 390 ? 103.892 8.149 -86.392 1.00 68.75 390 LEU A CA 1
ATOM 3165 C C . LEU A 1 390 ? 104.738 7.058 -87.058 1.00 68.75 390 LEU A C 1
ATOM 3167 O O . LEU A 1 390 ? 105.956 7.173 -87.026 1.00 68.75 390 LEU A O 1
ATOM 3171 N N . GLU A 1 391 ? 104.142 6.033 -87.664 1.00 67.56 391 GLU A N 1
ATOM 3172 C CA . GLU A 1 391 ? 104.813 5.027 -88.490 1.00 67.56 391 GLU A CA 1
ATOM 3173 C C . GLU A 1 391 ? 105.026 5.573 -89.904 1.00 67.56 391 GLU A C 1
ATOM 3175 O O . GLU A 1 391 ? 106.135 5.460 -90.400 1.00 67.56 391 GLU A O 1
ATOM 3180 N N . GLU A 1 392 ? 104.071 6.291 -90.505 1.00 66.75 392 GLU A N 1
ATOM 3181 C CA . GLU A 1 392 ? 104.293 7.054 -91.740 1.00 66.75 392 GLU A CA 1
ATOM 3182 C C . GLU A 1 392 ? 105.234 8.246 -91.506 1.00 66.75 392 GLU A C 1
ATOM 3184 O O . GLU A 1 392 ? 106.129 8.452 -92.315 1.00 66.75 392 GLU A O 1
ATOM 3189 N N . GLU A 1 393 ? 105.144 9.001 -90.401 1.00 66.69 393 GLU A N 1
ATOM 3190 C CA . GLU A 1 393 ? 106.143 10.030 -90.057 1.00 66.69 393 GLU A CA 1
ATOM 3191 C C . GLU A 1 393 ? 107.504 9.395 -89.729 1.00 66.69 393 GLU A C 1
ATOM 3193 O O . GLU A 1 393 ? 108.523 9.999 -90.053 1.00 66.69 393 GLU A O 1
ATOM 3198 N N . ALA A 1 394 ? 107.574 8.190 -89.145 1.00 63.22 394 ALA A N 1
ATOM 3199 C CA . ALA A 1 394 ? 108.844 7.499 -88.899 1.00 63.22 394 ALA A CA 1
ATOM 3200 C C . ALA A 1 394 ? 109.437 6.879 -90.167 1.00 63.22 394 ALA A C 1
ATOM 3202 O O . ALA A 1 394 ? 110.646 6.981 -90.350 1.00 63.22 394 ALA A O 1
ATOM 3203 N N . GLU A 1 395 ? 108.643 6.287 -91.059 1.00 63.12 395 GLU A N 1
ATOM 3204 C CA . GLU A 1 395 ? 109.094 5.790 -92.360 1.00 63.12 395 GLU A CA 1
ATOM 3205 C C . GLU A 1 395 ? 109.460 6.960 -93.274 1.00 63.12 395 GLU A C 1
ATOM 3207 O O . GLU A 1 395 ? 110.550 6.962 -93.842 1.00 63.12 395 GLU A O 1
ATOM 3212 N N . TYR A 1 396 ? 108.655 8.023 -93.324 1.00 62.31 396 TYR A N 1
ATOM 3213 C CA . TYR A 1 396 ? 108.971 9.250 -94.055 1.00 62.31 396 TYR A CA 1
ATOM 3214 C C . TYR A 1 396 ? 110.175 9.983 -93.449 1.00 62.31 396 TYR A C 1
ATOM 3216 O O . TYR A 1 396 ? 110.992 10.496 -94.206 1.00 62.31 396 TYR A O 1
ATOM 3224 N N . ALA A 1 397 ? 110.390 9.973 -92.127 1.00 60.75 397 ALA A N 1
ATOM 3225 C CA . ALA A 1 397 ? 111.617 10.489 -91.503 1.00 60.75 397 ALA A CA 1
ATOM 3226 C C . ALA A 1 397 ? 112.821 9.546 -91.667 1.00 60.75 397 ALA A C 1
ATOM 3228 O O . ALA A 1 397 ? 113.962 10.011 -91.736 1.00 60.75 397 ALA A O 1
ATOM 3229 N N . LEU A 1 398 ? 112.620 8.232 -91.779 1.00 60.81 398 LEU A N 1
ATOM 3230 C CA . LEU A 1 398 ? 113.674 7.272 -92.107 1.00 60.81 398 LEU A CA 1
ATOM 3231 C C . LEU A 1 398 ? 114.090 7.441 -93.574 1.00 60.81 398 LEU A C 1
ATOM 3233 O O . LEU A 1 398 ? 115.278 7.489 -93.868 1.00 60.81 398 LEU A O 1
ATOM 3237 N N . GLN A 1 399 ? 113.137 7.657 -94.478 1.00 59.81 399 GLN A N 1
ATOM 3238 C CA . GLN A 1 399 ? 113.341 7.874 -95.909 1.00 59.81 399 GLN A CA 1
ATOM 3239 C C . GLN A 1 399 ? 113.877 9.290 -96.210 1.00 59.81 399 GLN A C 1
ATOM 3241 O O . GLN A 1 399 ? 114.816 9.439 -97.000 1.00 59.81 399 GLN A O 1
ATOM 3246 N N . LEU A 1 400 ? 113.405 10.323 -95.500 1.00 57.84 400 LEU A N 1
ATOM 3247 C CA . LEU A 1 400 ? 114.008 11.663 -95.488 1.00 57.84 400 LEU A CA 1
ATOM 3248 C C . LEU A 1 400 ? 115.398 11.659 -94.856 1.00 57.84 400 LEU A C 1
ATOM 3250 O O . LEU A 1 400 ? 116.271 12.365 -95.344 1.00 57.84 400 LEU A O 1
ATOM 3254 N N . SER A 1 401 ? 115.663 10.876 -93.805 1.00 54.00 401 SER A N 1
ATOM 3255 C CA . SER A 1 401 ? 117.008 10.822 -93.211 1.00 54.00 401 SER A CA 1
ATOM 3256 C C . SER A 1 401 ? 117.976 9.929 -93.989 1.00 54.00 401 SER A C 1
ATOM 3258 O O . SER A 1 401 ? 119.172 10.207 -93.963 1.00 54.00 401 SER A O 1
ATOM 3260 N N . VAL A 1 402 ? 117.503 8.934 -94.745 1.00 56.56 402 VAL A N 1
ATOM 3261 C CA . VAL A 1 402 ? 118.303 8.195 -95.739 1.00 56.56 402 VAL A CA 1
ATOM 3262 C C . VAL A 1 402 ? 118.657 9.094 -96.928 1.00 56.56 402 VAL A C 1
ATOM 3264 O O . VAL A 1 402 ? 119.813 9.109 -97.345 1.00 56.56 402 VAL A O 1
ATOM 3267 N N . THR A 1 403 ? 117.725 9.916 -97.424 1.00 54.31 403 THR A N 1
ATOM 3268 C CA . THR A 1 403 ? 118.031 10.892 -98.488 1.00 54.31 403 THR A CA 1
ATOM 3269 C C . THR A 1 403 ? 118.903 12.053 -97.984 1.00 54.31 403 THR A C 1
ATOM 3271 O O . THR A 1 403 ? 119.909 12.374 -98.619 1.00 54.31 403 THR A O 1
ATOM 3274 N N . HIS A 1 404 ? 118.647 12.613 -96.794 1.00 49.03 404 HIS A N 1
ATOM 3275 C CA . HIS A 1 404 ? 119.502 13.658 -96.205 1.00 49.03 404 HIS A CA 1
ATOM 3276 C C . HIS A 1 404 ? 120.895 13.177 -95.772 1.00 49.03 404 HIS A C 1
ATOM 3278 O O . HIS A 1 404 ? 121.816 13.993 -95.745 1.00 49.03 404 HIS A O 1
ATOM 3284 N N . LYS A 1 405 ? 121.093 11.886 -95.463 1.00 43.97 405 LYS A N 1
ATOM 3285 C CA . LYS A 1 405 ? 122.425 11.317 -95.163 1.00 43.97 405 LYS A CA 1
ATOM 3286 C C . LYS A 1 405 ? 123.239 10.951 -96.408 1.00 43.97 405 LYS A C 1
ATOM 3288 O O . LYS A 1 405 ? 124.392 10.558 -96.265 1.00 43.97 405 LYS A O 1
ATOM 3293 N N . LEU A 1 406 ? 122.681 11.123 -97.609 1.00 44.84 406 LEU A N 1
ATOM 3294 C CA . LEU A 1 406 ? 123.419 11.022 -98.873 1.00 44.84 406 LEU A CA 1
ATOM 3295 C C . LEU A 1 406 ? 123.630 12.374 -99.573 1.00 44.84 406 LEU A C 1
ATOM 3297 O O . LEU A 1 406 ? 124.313 12.399 -100.591 1.00 44.84 406 LEU A O 1
ATOM 3301 N N . HIS A 1 407 ? 123.085 13.485 -99.057 1.00 43.38 407 HIS A N 1
ATOM 3302 C CA . HIS A 1 407 ? 123.227 14.832 -99.640 1.00 43.38 407 HIS A CA 1
ATOM 3303 C C . HIS A 1 407 ? 123.482 15.931 -98.584 1.00 43.38 407 HIS A C 1
ATOM 3305 O O . HIS A 1 407 ? 122.767 16.931 -98.493 1.00 43.38 407 HIS A O 1
ATOM 3311 N N . LYS A 1 408 ? 124.564 15.768 -97.813 1.00 31.92 408 LYS A N 1
ATOM 3312 C CA . LYS A 1 408 ? 125.290 16.867 -97.150 1.00 31.92 408 LYS A CA 1
ATOM 3313 C C . LYS A 1 408 ? 126.797 16.591 -97.169 1.00 31.92 408 LYS A C 1
ATOM 3315 O O . LYS A 1 408 ? 127.271 15.806 -96.359 1.00 31.92 408 LYS A O 1
ATOM 3320 N N . ASP A 1 409 ? 127.497 17.175 -98.149 1.00 31.34 409 ASP A N 1
ATOM 3321 C CA . ASP A 1 409 ? 128.665 18.062 -97.937 1.00 31.34 409 ASP A CA 1
ATOM 3322 C C . ASP A 1 409 ? 129.501 18.288 -99.223 1.00 31.34 409 ASP A C 1
ATOM 3324 O O . ASP A 1 409 ? 130.585 17.736 -99.381 1.00 31.34 409 ASP A O 1
ATOM 3328 N N . ALA A 1 410 ? 129.020 19.219 -100.069 1.00 30.91 410 ALA A N 1
ATOM 3329 C CA . ALA A 1 410 ? 129.817 20.090 -100.964 1.00 30.91 410 ALA A CA 1
ATOM 3330 C C . ALA A 1 410 ? 130.638 19.419 -102.118 1.00 30.91 410 ALA A C 1
ATOM 3332 O O . ALA A 1 410 ? 130.716 18.194 -102.177 1.00 30.91 410 ALA A O 1
ATOM 3333 N N . PRO A 1 411 ? 131.266 20.175 -103.062 1.00 38.81 411 PRO A N 1
ATOM 3334 C CA . PRO A 1 411 ? 131.336 21.641 -103.212 1.00 38.81 411 PRO A CA 1
ATOM 3335 C C . PRO A 1 411 ? 131.086 22.187 -104.656 1.00 38.81 411 PRO A C 1
ATOM 3337 O O . PRO A 1 411 ? 130.726 21.445 -105.560 1.00 38.81 411 PRO A O 1
ATOM 3340 N N . LEU A 1 412 ? 131.389 23.486 -104.851 1.00 30.31 412 LEU A N 1
ATOM 3341 C CA . LEU A 1 412 ? 131.703 24.207 -106.114 1.00 30.31 412 LEU A CA 1
ATOM 3342 C C . LEU A 1 412 ? 130.575 24.642 -107.091 1.00 30.31 412 LEU A C 1
ATOM 3344 O O . LEU A 1 412 ? 130.033 23.859 -107.862 1.00 30.31 412 LEU A O 1
ATOM 3348 N N . SER A 1 413 ? 130.385 25.968 -107.172 1.00 27.81 413 SER A N 1
ATOM 3349 C CA . SER A 1 413 ? 130.079 26.749 -108.400 1.00 27.81 413 SER A CA 1
ATOM 3350 C C . SER A 1 413 ? 131.367 26.941 -109.248 1.00 27.81 413 SER A C 1
ATOM 3352 O O . SER A 1 413 ? 132.416 26.476 -108.788 1.00 27.81 413 SER A O 1
ATOM 3354 N N . PRO A 1 414 ? 131.416 27.697 -110.382 1.00 49.00 414 PRO A N 1
ATOM 3355 C CA . PRO A 1 414 ? 130.400 28.412 -111.198 1.00 49.00 414 PRO A CA 1
ATOM 3356 C C . PRO A 1 414 ? 130.510 27.918 -112.684 1.00 49.00 414 PRO A C 1
ATOM 3358 O O . PRO A 1 414 ? 130.687 26.708 -112.823 1.00 49.00 414 PRO A O 1
ATOM 3361 N N . PRO A 1 415 ? 130.564 28.709 -113.796 1.00 45.50 415 PRO A N 1
ATOM 3362 C CA . PRO A 1 415 ? 130.025 30.032 -114.222 1.00 45.50 415 PRO A CA 1
ATOM 3363 C C . PRO A 1 415 ? 129.240 29.908 -115.580 1.00 45.50 415 PRO A C 1
ATOM 3365 O O . PRO A 1 415 ? 128.853 28.786 -115.907 1.00 45.50 415 PRO A O 1
ATOM 3368 N N . PRO A 1 416 ? 129.067 30.940 -116.453 1.00 43.97 416 PRO A N 1
ATOM 3369 C CA . PRO A 1 416 ? 129.098 32.410 -116.313 1.00 43.97 416 PRO A CA 1
ATOM 3370 C C . PRO A 1 416 ? 127.768 33.107 -116.720 1.00 43.97 416 PRO A C 1
ATOM 3372 O O . PRO A 1 416 ? 126.778 32.465 -117.058 1.00 43.97 416 PRO A O 1
ATOM 3375 N N . GLU A 1 417 ? 127.755 34.443 -116.693 1.00 28.52 417 GLU A N 1
ATOM 3376 C CA . GLU A 1 417 ? 126.631 35.305 -117.100 1.00 28.52 417 GLU A CA 1
ATOM 3377 C C . GLU A 1 417 ? 126.437 35.393 -118.635 1.00 28.52 417 GLU A C 1
ATOM 3379 O O . GLU A 1 417 ? 127.414 35.317 -119.378 1.00 28.52 417 GLU A O 1
ATOM 3384 N N . LEU A 1 418 ? 125.216 35.706 -119.112 1.00 30.86 418 LEU A N 1
ATOM 3385 C CA . LEU A 1 418 ? 124.925 37.051 -119.658 1.00 30.86 418 LEU A CA 1
ATOM 3386 C C . LEU A 1 418 ? 123.419 37.351 -119.885 1.00 30.86 418 LEU A C 1
ATOM 3388 O O . LEU A 1 418 ? 122.578 36.470 -120.031 1.00 30.86 418 LEU A O 1
ATOM 3392 N N . ILE A 1 419 ? 123.134 38.654 -119.931 1.00 40.66 419 ILE A N 1
ATOM 3393 C CA . ILE A 1 419 ? 121.906 39.385 -120.324 1.00 40.66 419 ILE A CA 1
ATOM 3394 C C . ILE A 1 419 ? 121.634 39.182 -121.850 1.00 40.66 419 ILE A C 1
ATOM 3396 O O . ILE A 1 419 ? 122.603 38.981 -122.577 1.00 40.66 419 ILE A O 1
ATOM 3400 N N . SER A 1 420 ? 120.426 39.195 -122.457 1.00 41.00 420 SER A N 1
ATOM 3401 C CA . SER A 1 420 ? 119.091 39.781 -122.148 1.00 41.00 420 SER A CA 1
ATOM 3402 C C . SER A 1 420 ? 117.904 39.102 -122.886 1.00 41.00 420 SER A C 1
ATOM 3404 O O . SER A 1 420 ? 118.069 38.689 -124.027 1.00 41.00 420 SER A O 1
ATOM 3406 N N . CYS A 1 421 ? 116.699 39.220 -122.299 1.00 40.94 421 CYS A N 1
ATOM 3407 C CA . CYS A 1 421 ? 115.352 39.347 -122.918 1.00 40.94 421 CYS A CA 1
ATOM 3408 C C . CYS A 1 421 ? 114.730 38.237 -123.812 1.00 40.94 421 CYS A C 1
ATOM 3410 O O . CYS A 1 421 ? 115.084 38.112 -124.975 1.00 40.94 421 CYS A O 1
ATOM 3412 N N . GLU A 1 422 ? 113.633 37.654 -123.286 1.00 45.47 422 GLU A N 1
ATOM 3413 C CA . GLU A 1 422 ? 112.321 37.378 -123.940 1.00 45.47 422 GLU A CA 1
ATOM 3414 C C . GLU A 1 422 ? 112.174 36.424 -125.167 1.00 45.47 422 GLU A C 1
ATOM 3416 O O . GLU A 1 422 ? 113.072 36.316 -125.996 1.00 45.47 422 GLU A O 1
ATOM 3421 N N . PRO A 1 423 ? 110.970 35.838 -125.413 1.00 53.50 423 PRO A N 1
ATOM 3422 C CA . PRO A 1 423 ? 109.947 35.363 -124.458 1.00 53.50 423 PRO A CA 1
ATOM 3423 C C . PRO A 1 423 ? 109.287 34.000 -124.852 1.00 53.50 423 PRO A C 1
ATOM 3425 O O . PRO A 1 423 ? 109.664 33.358 -125.827 1.00 53.50 423 PRO A O 1
ATOM 3428 N N . ASN A 1 424 ? 108.203 33.648 -124.136 1.00 37.16 424 ASN A N 1
ATOM 3429 C CA . ASN A 1 424 ? 107.121 32.686 -124.458 1.00 37.16 424 ASN A CA 1
ATOM 3430 C C . ASN A 1 424 ? 107.288 31.186 -124.117 1.00 37.16 424 ASN A C 1
ATOM 3432 O O . ASN A 1 424 ? 108.019 30.444 -124.762 1.00 37.16 424 ASN A O 1
ATOM 3436 N N . GLY A 1 425 ? 106.445 30.722 -123.178 1.00 46.97 425 GLY A N 1
ATOM 3437 C CA . GLY A 1 425 ? 106.240 29.302 -122.832 1.00 46.97 425 GLY A CA 1
ATOM 3438 C C . GLY A 1 425 ? 105.022 29.012 -121.928 1.00 46.97 425 GLY A C 1
ATOM 3439 O O . GLY A 1 425 ? 104.960 27.961 -121.306 1.00 46.97 425 GLY A O 1
ATOM 3440 N N . PHE A 1 426 ? 104.061 29.940 -121.817 1.00 49.22 426 PHE A N 1
ATOM 3441 C CA . PHE A 1 426 ? 103.108 30.022 -120.690 1.00 49.22 426 PHE A CA 1
ATOM 3442 C C . PHE A 1 426 ? 101.916 29.036 -120.690 1.00 49.22 426 PHE A C 1
ATOM 3444 O O . PHE A 1 426 ? 101.251 28.879 -119.672 1.00 49.22 426 PHE A O 1
ATOM 3451 N N . CYS A 1 427 ? 101.597 28.391 -121.815 1.00 51.22 427 CYS A N 1
ATOM 3452 C CA . CYS A 1 427 ? 100.235 27.886 -122.070 1.00 51.22 427 CYS A CA 1
ATOM 3453 C C . CYS A 1 427 ? 99.882 26.517 -121.434 1.00 51.22 427 CYS A C 1
ATOM 3455 O O . CYS A 1 427 ? 98.740 26.076 -121.535 1.00 51.22 427 CYS A O 1
ATOM 3457 N N . ALA A 1 428 ? 100.831 25.822 -120.795 1.00 56.44 428 ALA A N 1
ATOM 3458 C CA . ALA A 1 428 ? 100.592 24.485 -120.230 1.00 56.44 428 ALA A CA 1
ATOM 3459 C C . ALA A 1 428 ? 100.088 24.511 -118.772 1.00 56.44 428 ALA A C 1
ATOM 3461 O O . ALA A 1 428 ? 99.097 23.855 -118.461 1.00 56.44 428 ALA A O 1
ATOM 3462 N N . GLN A 1 429 ? 100.734 25.288 -117.892 1.00 59.88 429 GLN A N 1
ATOM 3463 C CA . GLN A 1 429 ? 100.390 25.339 -116.460 1.00 59.88 429 GLN A CA 1
ATOM 3464 C C . GLN A 1 429 ? 99.003 25.952 -116.214 1.00 59.88 429 GLN A C 1
ATOM 3466 O O . GLN A 1 429 ? 98.237 25.435 -115.408 1.00 59.88 429 GLN A O 1
ATOM 3471 N N . GLU A 1 430 ? 98.643 26.991 -116.974 1.00 59.88 430 GLU A N 1
ATOM 3472 C CA . GLU A 1 430 ? 97.363 27.704 -116.849 1.00 59.88 430 GLU A CA 1
ATOM 3473 C C . GLU A 1 430 ? 96.138 26.789 -117.067 1.00 59.88 430 GLU A C 1
ATOM 3475 O O . GLU A 1 430 ? 95.060 27.041 -116.527 1.00 59.88 430 GLU A O 1
ATOM 3480 N N . LEU A 1 431 ? 96.276 25.701 -117.835 1.00 64.19 431 LEU A N 1
ATOM 3481 C CA . LEU A 1 431 ? 95.199 24.724 -118.019 1.00 64.19 431 LEU A CA 1
ATOM 3482 C C . LEU A 1 431 ? 95.056 23.789 -116.808 1.00 64.19 431 LEU A C 1
ATOM 3484 O O . LEU A 1 431 ? 93.937 23.452 -116.423 1.00 64.19 431 LEU A O 1
ATOM 3488 N N . GLU A 1 432 ? 96.178 23.383 -116.211 1.00 66.62 432 GLU A N 1
ATOM 3489 C CA . GLU A 1 432 ? 96.216 22.483 -115.058 1.00 66.62 432 GLU A CA 1
ATOM 3490 C C . GLU A 1 432 ? 95.734 23.189 -113.784 1.00 66.62 432 GLU A C 1
ATOM 3492 O O . GLU A 1 432 ? 94.856 22.667 -113.095 1.00 66.62 432 GLU A O 1
ATOM 3497 N N . GLU A 1 433 ? 96.190 24.423 -113.537 1.00 71.50 433 GLU A N 1
ATOM 3498 C CA . GLU A 1 433 ? 95.705 25.268 -112.437 1.00 71.50 433 GLU A CA 1
ATOM 3499 C C . GLU A 1 433 ? 94.188 25.486 -112.518 1.00 71.50 433 GLU A C 1
ATOM 3501 O O . GLU A 1 433 ? 93.481 25.311 -111.527 1.00 71.50 433 GLU A O 1
ATOM 3506 N N . ARG A 1 434 ? 93.645 25.777 -113.710 1.00 74.44 434 ARG A N 1
ATOM 3507 C CA . ARG A 1 434 ? 92.195 25.973 -113.902 1.00 74.44 434 ARG A CA 1
ATOM 3508 C C . ARG A 1 434 ? 91.377 24.692 -113.716 1.00 74.44 434 ARG A C 1
ATOM 3510 O O . ARG A 1 434 ? 90.195 24.780 -113.380 1.00 74.44 434 ARG A O 1
ATOM 3517 N N . LEU A 1 435 ? 91.970 23.516 -113.924 1.00 75.44 435 LEU A N 1
ATOM 3518 C CA . LEU A 1 435 ? 91.309 22.226 -113.707 1.00 75.44 435 LEU A CA 1
ATOM 3519 C C . LEU A 1 435 ? 91.342 21.840 -112.218 1.00 75.44 435 LEU A C 1
ATOM 3521 O O . LEU A 1 435 ? 90.312 21.443 -111.672 1.00 75.44 435 LEU A O 1
ATOM 3525 N N . GLN A 1 436 ? 92.471 22.059 -111.535 1.00 74.81 436 GLN A N 1
ATOM 3526 C CA . GLN A 1 436 ? 92.579 21.915 -110.078 1.00 74.81 436 GLN A CA 1
ATOM 3527 C C . GLN A 1 436 ? 91.660 22.901 -109.339 1.00 74.81 436 GLN A C 1
ATOM 3529 O O . GLN A 1 436 ? 90.939 22.494 -108.426 1.00 74.81 436 GLN A O 1
ATOM 3534 N N . GLN A 1 437 ? 91.606 24.164 -109.781 1.00 81.06 437 GLN A N 1
ATOM 3535 C CA . GLN A 1 437 ? 90.684 25.169 -109.252 1.00 81.06 437 GLN A CA 1
ATOM 3536 C C . GLN A 1 437 ? 89.237 24.681 -109.371 1.00 81.06 437 GLN A C 1
ATOM 3538 O O . GLN A 1 437 ? 88.560 24.576 -108.350 1.00 81.06 437 GLN A O 1
ATOM 3543 N N . LYS A 1 438 ? 88.789 24.280 -110.570 1.00 78.75 438 LYS A N 1
ATOM 3544 C CA . LYS A 1 438 ? 87.438 23.733 -110.762 1.00 78.75 438 LYS A CA 1
ATOM 3545 C C . LYS A 1 438 ? 87.140 22.534 -109.869 1.00 78.75 438 LYS A C 1
ATOM 3547 O O . LYS A 1 438 ? 86.079 22.494 -109.259 1.00 78.75 438 LYS A O 1
ATOM 3552 N N . HIS A 1 439 ? 88.066 21.585 -109.746 1.00 77.06 439 HIS A N 1
ATOM 3553 C CA . HIS A 1 439 ? 87.851 20.425 -108.886 1.00 77.06 439 HIS A CA 1
ATOM 3554 C C . HIS A 1 439 ? 87.731 20.817 -107.402 1.00 77.06 439 HIS A C 1
ATOM 3556 O O . HIS A 1 439 ? 86.913 20.254 -106.676 1.00 77.06 439 HIS A O 1
ATOM 3562 N N . SER A 1 440 ? 88.491 21.821 -106.951 1.00 77.06 440 SER A N 1
ATOM 3563 C CA . SER A 1 440 ? 88.372 22.361 -105.591 1.00 77.06 440 SER A CA 1
ATOM 3564 C C . SER A 1 440 ? 87.075 23.156 -105.367 1.00 77.06 440 SER A C 1
ATOM 3566 O O . SER A 1 440 ? 86.472 23.029 -104.303 1.00 77.06 440 SER A O 1
ATOM 3568 N N . GLU A 1 441 ? 86.594 23.895 -106.374 1.00 82.81 441 GLU A N 1
ATOM 3569 C CA . GLU A 1 441 ? 85.300 24.594 -106.364 1.00 82.81 441 GLU A CA 1
ATOM 3570 C C . GLU A 1 441 ? 84.130 23.597 -106.332 1.00 82.81 441 GLU A C 1
ATOM 3572 O O . GLU A 1 441 ? 83.223 23.739 -105.514 1.00 82.81 441 GLU A O 1
ATOM 3577 N N . GLU A 1 442 ? 84.177 22.540 -107.148 1.00 81.81 442 GLU A N 1
ATOM 3578 C CA . GLU A 1 442 ? 83.193 21.449 -107.168 1.00 81.81 442 GLU A CA 1
ATOM 3579 C C . GLU A 1 442 ? 83.180 20.670 -105.842 1.00 81.81 442 GLU A C 1
ATOM 3581 O O . GLU A 1 442 ? 82.110 20.417 -105.284 1.00 81.81 442 GLU A O 1
ATOM 3586 N N . LEU A 1 443 ? 84.352 20.358 -105.272 1.00 81.12 443 LEU A N 1
ATOM 3587 C CA . LEU A 1 443 ? 84.458 19.758 -103.937 1.00 81.12 443 LEU A CA 1
ATOM 3588 C C . LEU A 1 443 ? 83.947 20.690 -102.832 1.00 81.12 443 LEU A C 1
ATOM 3590 O O . LEU A 1 443 ? 83.366 20.203 -101.863 1.00 81.12 443 LEU A O 1
ATOM 3594 N N . HIS A 1 444 ? 84.143 22.007 -102.942 1.00 83.00 444 HIS A N 1
ATOM 3595 C CA . HIS A 1 444 ? 83.609 22.957 -101.965 1.00 83.00 444 HIS A CA 1
ATOM 3596 C C . HIS A 1 444 ? 82.087 23.092 -102.092 1.00 83.00 444 HIS A C 1
ATOM 3598 O O . HIS A 1 444 ? 81.399 23.109 -101.073 1.00 83.00 444 HIS A O 1
ATOM 3604 N N . ALA A 1 445 ? 81.543 23.122 -103.310 1.00 84.31 445 ALA A N 1
ATOM 3605 C CA . ALA A 1 445 ? 80.102 23.126 -103.541 1.00 84.31 445 ALA A CA 1
ATOM 3606 C C . ALA A 1 445 ? 79.444 21.835 -103.017 1.00 84.31 445 ALA A C 1
ATOM 3608 O O . ALA A 1 445 ? 78.410 21.897 -102.351 1.00 84.31 445 ALA A O 1
ATOM 3609 N N . LEU A 1 446 ? 80.067 20.671 -103.241 1.00 87.50 446 LEU A N 1
ATOM 3610 C CA . LEU A 1 446 ? 79.593 19.386 -102.715 1.00 87.50 446 LEU A CA 1
ATOM 3611 C C . LEU A 1 446 ? 79.673 19.312 -101.179 1.00 87.50 446 LEU A C 1
ATOM 3613 O O . LEU A 1 446 ? 78.747 18.821 -100.538 1.00 87.50 446 LEU A O 1
ATOM 3617 N N . LYS A 1 447 ? 80.742 19.843 -100.570 1.00 85.88 447 LYS A N 1
ATOM 3618 C CA . LYS A 1 447 ? 80.856 19.963 -99.106 1.00 85.88 447 LYS A CA 1
ATOM 3619 C C . LYS A 1 447 ? 79.801 20.898 -98.521 1.00 85.88 447 LYS A C 1
ATOM 3621 O O . LYS A 1 447 ? 79.193 20.546 -97.517 1.00 85.88 447 LYS A O 1
ATOM 3626 N N . GLU A 1 448 ? 79.563 22.053 -99.138 1.00 88.06 448 GLU A N 1
ATOM 3627 C CA . GLU A 1 448 ? 78.620 23.048 -98.618 1.00 88.06 448 GLU A CA 1
ATOM 3628 C C . GLU A 1 448 ? 77.164 22.586 -98.783 1.00 88.06 448 GLU A C 1
ATOM 3630 O O . GLU A 1 448 ? 76.367 22.746 -97.865 1.00 88.06 448 GLU A O 1
ATOM 3635 N N . THR A 1 449 ? 76.822 21.923 -99.894 1.00 86.94 449 THR A N 1
ATOM 3636 C CA . THR A 1 449 ? 75.498 21.295 -100.075 1.00 86.94 449 THR A CA 1
ATOM 3637 C C . THR A 1 449 ? 75.279 20.102 -99.145 1.00 86.94 449 THR A C 1
ATOM 3639 O O . THR A 1 449 ? 74.199 19.976 -98.570 1.00 86.94 449 THR A O 1
ATOM 3642 N N . HIS A 1 450 ? 76.292 19.258 -98.916 1.00 86.00 450 HIS A N 1
ATOM 3643 C CA . HIS A 1 450 ? 76.196 18.193 -97.914 1.00 86.00 450 HIS A CA 1
ATOM 3644 C C . HIS A 1 450 ? 76.046 18.761 -96.495 1.00 86.00 450 HIS A C 1
ATOM 3646 O O . HIS A 1 450 ? 75.198 18.294 -95.738 1.00 86.00 450 HIS A O 1
ATOM 3652 N N . LYS A 1 451 ? 76.803 19.808 -96.150 1.00 90.69 451 LYS A N 1
ATOM 3653 C CA . LYS A 1 451 ? 76.676 20.539 -94.884 1.00 90.69 451 LYS A CA 1
ATOM 3654 C C . LYS A 1 451 ? 75.269 21.120 -94.710 1.00 90.69 451 LYS A C 1
ATOM 3656 O O . LYS A 1 451 ? 74.665 20.879 -93.675 1.00 90.69 451 LYS A O 1
ATOM 3661 N N . GLN A 1 452 ? 74.720 21.795 -95.721 1.00 90.19 452 GLN A N 1
ATOM 3662 C CA . GLN A 1 452 ? 73.351 22.328 -95.692 1.00 90.19 452 GLN A CA 1
ATOM 3663 C C . GLN A 1 452 ? 72.301 21.221 -95.517 1.00 90.19 452 GLN A C 1
ATOM 3665 O O . GLN A 1 452 ? 71.356 21.398 -94.754 1.00 90.19 452 GLN A O 1
ATOM 3670 N N . ALA A 1 453 ? 72.480 20.058 -96.154 1.00 89.31 453 ALA A N 1
ATOM 3671 C CA . ALA A 1 453 ? 71.611 18.902 -95.936 1.00 89.31 453 ALA A CA 1
ATOM 3672 C C . ALA A 1 453 ? 71.721 18.353 -94.499 1.00 89.31 453 ALA A C 1
ATOM 3674 O O . ALA A 1 453 ? 70.706 18.050 -93.882 1.00 89.31 453 ALA A O 1
ATOM 3675 N N . MET A 1 454 ? 72.931 18.270 -93.935 1.00 86.88 454 MET A N 1
ATOM 3676 C CA . MET A 1 454 ? 73.150 17.837 -92.547 1.00 86.88 454 MET A CA 1
ATOM 3677 C C . MET A 1 454 ? 72.627 18.853 -91.516 1.00 86.88 454 MET A C 1
ATOM 3679 O O . MET A 1 454 ? 72.118 18.453 -90.472 1.00 86.88 454 MET A O 1
ATOM 3683 N N . GLU A 1 455 ? 72.715 20.154 -91.801 1.00 90.00 455 GLU A N 1
ATOM 3684 C CA . GLU A 1 455 ? 72.114 21.226 -90.997 1.00 90.00 455 GLU A CA 1
ATOM 3685 C C . GLU A 1 455 ? 70.577 21.182 -91.075 1.00 90.00 455 GLU A C 1
ATOM 3687 O O . GLU A 1 455 ? 69.917 21.334 -90.047 1.00 90.00 455 GLU A O 1
ATOM 3692 N N . GLY A 1 456 ? 70.016 20.877 -92.253 1.00 89.44 456 GLY A N 1
ATOM 3693 C CA . GLY A 1 456 ? 68.591 20.606 -92.463 1.00 89.44 456 GLY A CA 1
ATOM 3694 C C . GLY A 1 456 ? 68.096 19.408 -91.651 1.00 89.44 456 GLY A C 1
ATOM 3695 O O . GLY A 1 456 ? 67.253 19.585 -90.777 1.00 89.44 456 GLY A O 1
ATOM 3696 N N . PHE A 1 457 ? 68.690 18.224 -91.839 1.00 90.12 457 PHE A N 1
ATOM 3697 C CA . PHE A 1 457 ? 68.345 17.021 -91.068 1.00 90.12 457 PHE A CA 1
ATOM 3698 C C . PHE A 1 457 ? 68.521 17.210 -89.555 1.00 90.12 457 PHE A C 1
ATOM 3700 O O . PHE A 1 457 ? 67.742 16.670 -88.771 1.00 90.12 457 PHE A O 1
ATOM 3707 N N . LYS A 1 458 ? 69.524 17.986 -89.113 1.00 90.50 458 LYS A N 1
ATOM 3708 C CA . LYS A 1 458 ? 69.665 18.330 -87.692 1.00 90.50 458 LYS A CA 1
ATOM 3709 C C . LYS A 1 458 ? 68.477 19.164 -87.213 1.00 90.50 458 LYS A C 1
ATOM 3711 O O . LYS A 1 458 ? 67.948 18.874 -86.147 1.00 90.50 458 LYS A O 1
ATOM 3716 N N . LEU A 1 459 ? 68.073 20.182 -87.973 1.00 92.81 459 LEU A N 1
ATOM 3717 C CA . LEU A 1 459 ? 66.951 21.053 -87.623 1.00 92.81 459 LEU A CA 1
ATOM 3718 C C . LEU A 1 459 ? 65.611 20.299 -87.638 1.00 92.81 459 LEU A C 1
ATOM 3720 O O . LEU A 1 459 ? 64.792 20.523 -86.753 1.00 92.81 459 LEU A O 1
ATOM 3724 N N . GLU A 1 460 ? 65.407 19.393 -88.595 1.00 90.94 460 GLU A N 1
ATOM 3725 C CA . GLU A 1 460 ? 64.243 18.500 -88.667 1.00 90.94 460 GLU A CA 1
ATOM 3726 C C . GLU A 1 460 ? 64.186 17.579 -87.439 1.00 90.94 460 GLU A C 1
ATOM 3728 O O . GLU A 1 460 ? 63.206 17.610 -86.699 1.00 90.94 460 GLU A O 1
ATOM 3733 N N . MET A 1 461 ? 65.272 16.864 -87.126 1.00 90.62 461 MET A N 1
ATOM 3734 C CA . MET A 1 461 ? 65.353 16.004 -85.937 1.00 90.62 461 MET A CA 1
ATOM 3735 C C . MET A 1 461 ? 65.226 16.794 -84.618 1.00 90.62 461 MET A C 1
ATOM 3737 O O . MET A 1 461 ? 64.677 16.292 -83.640 1.00 90.62 461 MET A O 1
ATOM 3741 N N . GLU A 1 462 ? 65.717 18.035 -84.560 1.00 93.00 462 GLU A N 1
ATOM 3742 C CA . GLU A 1 462 ? 65.571 18.921 -83.395 1.00 93.00 462 GLU A CA 1
ATOM 3743 C C . GLU A 1 462 ? 64.115 19.406 -83.233 1.00 93.00 462 GLU A C 1
ATOM 3745 O O . GLU A 1 462 ? 63.633 19.506 -82.104 1.00 93.00 462 GLU A O 1
ATOM 3750 N N . GLN A 1 463 ? 63.378 19.597 -84.337 1.00 94.19 463 GLN A N 1
ATOM 3751 C CA . GLN A 1 463 ? 61.932 19.852 -84.324 1.00 94.19 463 GLN A CA 1
ATOM 3752 C C . GLN A 1 463 ? 61.124 18.609 -83.924 1.00 94.19 463 GLN A C 1
ATOM 3754 O O . GLN A 1 463 ? 60.283 18.723 -83.035 1.00 94.19 463 GLN A O 1
ATOM 3759 N N . GLU A 1 464 ? 61.407 17.430 -84.489 1.00 93.06 464 GLU A N 1
ATOM 3760 C CA . GLU A 1 464 ? 60.749 16.159 -84.128 1.00 93.06 464 GLU A CA 1
ATOM 3761 C C . GLU A 1 464 ? 60.950 15.808 -82.645 1.00 93.06 464 GLU A C 1
ATOM 3763 O O . GLU A 1 464 ? 60.014 15.424 -81.942 1.00 93.06 464 GLU A O 1
ATOM 3768 N N . LEU A 1 465 ? 62.165 16.009 -82.121 1.00 93.50 465 LEU A N 1
ATOM 3769 C CA . LEU A 1 465 ? 62.443 15.852 -80.692 1.00 93.50 465 LEU A CA 1
ATOM 3770 C C . LEU A 1 465 ? 61.702 16.884 -79.833 1.00 93.50 465 LEU A C 1
ATOM 3772 O O . LEU A 1 465 ? 61.438 16.606 -78.663 1.00 93.50 465 LEU A O 1
ATOM 3776 N N . GLN A 1 466 ? 61.380 18.066 -80.362 1.00 93.50 466 GLN A N 1
ATOM 3777 C CA . GLN A 1 466 ? 60.658 19.100 -79.623 1.00 93.50 466 GLN A CA 1
ATOM 3778 C C . GLN A 1 466 ? 59.131 18.925 -79.688 1.00 93.50 466 GLN A C 1
ATOM 3780 O O . GLN A 1 466 ? 58.470 19.189 -78.682 1.00 93.50 466 GLN A O 1
ATOM 3785 N N . THR A 1 467 ? 58.570 18.408 -80.788 1.00 93.94 467 THR A N 1
ATOM 3786 C CA . THR A 1 467 ? 57.157 17.992 -80.844 1.00 93.94 467 THR A CA 1
ATOM 3787 C C . THR A 1 467 ? 56.911 16.790 -79.940 1.00 93.94 467 THR A C 1
ATOM 3789 O O . THR A 1 467 ? 56.037 16.868 -79.082 1.00 93.94 467 THR A O 1
ATOM 3792 N N . LEU A 1 468 ? 57.754 15.751 -80.007 1.00 93.81 468 LEU A N 1
ATOM 3793 C CA . LEU A 1 468 ? 57.630 14.567 -79.146 1.00 93.81 468 LEU A CA 1
ATOM 3794 C C . LEU A 1 468 ? 57.743 14.917 -77.650 1.00 93.81 468 LEU A C 1
ATOM 3796 O O . LEU A 1 468 ? 57.046 14.347 -76.814 1.00 93.81 468 LEU A O 1
ATOM 3800 N N . ARG A 1 469 ? 58.593 15.890 -77.287 1.00 93.12 469 ARG A N 1
ATOM 3801 C CA . ARG A 1 469 ? 58.656 16.421 -75.911 1.00 93.12 469 ARG A CA 1
ATOM 3802 C C . ARG A 1 469 ? 57.354 17.088 -75.485 1.00 93.12 469 ARG A C 1
ATOM 3804 O O . ARG A 1 469 ? 56.946 16.894 -74.346 1.00 93.12 469 ARG A O 1
ATOM 3811 N N . PHE A 1 470 ? 56.732 17.873 -76.363 1.00 94.50 470 PHE A N 1
ATOM 3812 C CA . PHE A 1 470 ? 55.466 18.542 -76.070 1.00 94.50 470 PHE A CA 1
ATOM 3813 C C . PHE A 1 470 ? 54.317 17.534 -75.935 1.00 94.50 470 PHE A C 1
ATOM 3815 O O . PHE A 1 470 ? 53.554 17.611 -74.977 1.00 94.50 470 PHE A O 1
ATOM 3822 N N . GLU A 1 471 ? 54.248 16.550 -76.834 1.00 94.44 471 GLU A N 1
ATOM 3823 C CA . GLU A 1 471 ? 53.274 15.453 -76.794 1.00 94.44 471 GLU A CA 1
ATOM 3824 C C . GLU A 1 471 ? 53.378 14.665 -75.480 1.00 94.44 471 GLU A C 1
ATOM 3826 O O . GLU A 1 471 ? 52.390 14.553 -74.761 1.00 94.44 471 GLU A O 1
ATOM 3831 N N . LEU A 1 472 ? 54.583 14.231 -75.089 1.00 92.62 472 LEU A N 1
ATOM 3832 C CA . LEU A 1 472 ? 54.814 13.539 -73.813 1.00 92.62 472 LEU A CA 1
ATOM 3833 C C . LEU A 1 472 ? 54.518 14.419 -72.581 1.00 92.62 472 LEU A C 1
ATOM 3835 O O . LEU A 1 472 ? 54.093 13.909 -71.541 1.00 92.62 472 LEU A O 1
ATOM 3839 N N . GLU A 1 473 ? 54.728 15.739 -72.662 1.00 94.00 473 GLU A N 1
ATOM 3840 C CA . GLU A 1 473 ? 54.386 16.664 -71.573 1.00 94.00 473 GLU A CA 1
ATOM 3841 C C . GLU A 1 473 ? 52.862 16.826 -71.428 1.00 94.00 473 GLU A C 1
ATOM 3843 O O . GLU A 1 473 ? 52.350 16.845 -70.305 1.00 94.00 473 GLU A O 1
ATOM 3848 N N . ASP A 1 474 ? 52.126 16.904 -72.539 1.00 94.75 474 ASP A N 1
ATOM 3849 C CA . ASP A 1 474 ? 50.663 17.009 -72.551 1.00 94.75 474 ASP A CA 1
ATOM 3850 C C . ASP A 1 474 ? 49.972 15.673 -72.226 1.00 94.75 474 ASP A C 1
ATOM 3852 O O . ASP A 1 474 ? 49.001 15.675 -71.466 1.00 94.75 474 ASP A O 1
ATOM 3856 N N . GLU A 1 475 ? 50.515 14.528 -72.651 1.00 93.31 475 GLU A N 1
ATOM 3857 C CA . GLU A 1 475 ? 50.121 13.201 -72.150 1.00 93.31 475 GLU A CA 1
ATOM 3858 C C . GLU A 1 475 ? 50.342 13.091 -70.634 1.00 93.31 475 GLU A C 1
ATOM 3860 O O . GLU A 1 475 ? 49.454 12.649 -69.898 1.00 93.31 475 GLU A O 1
ATOM 3865 N N . GLY A 1 476 ? 51.491 13.562 -70.135 1.00 90.69 476 GLY A N 1
ATOM 3866 C CA . GLY A 1 476 ? 51.789 13.633 -68.705 1.00 90.69 476 GLY A CA 1
ATOM 3867 C C . GLY A 1 476 ? 50.783 14.494 -67.932 1.00 90.69 476 GLY A C 1
ATOM 3868 O O . GLY A 1 476 ? 50.276 14.075 -66.885 1.00 90.69 476 GLY A O 1
ATOM 3869 N N . LYS A 1 477 ? 50.424 15.673 -68.460 1.00 96.12 477 LYS A N 1
ATOM 3870 C CA . LYS A 1 477 ? 49.366 16.535 -67.896 1.00 96.12 477 LYS A CA 1
ATOM 3871 C C . LYS A 1 477 ? 48.001 15.849 -67.930 1.00 96.12 477 LYS A C 1
ATOM 3873 O O . LYS A 1 477 ? 47.283 15.917 -66.933 1.00 96.12 477 LYS A O 1
ATOM 3878 N N . ALA A 1 478 ? 47.647 15.185 -69.031 1.00 95.19 478 ALA A N 1
ATOM 3879 C CA . ALA A 1 478 ? 46.372 14.494 -69.198 1.00 95.19 478 ALA A CA 1
ATOM 3880 C C . ALA A 1 478 ? 46.232 13.312 -68.226 1.00 95.19 478 ALA A C 1
ATOM 3882 O O . ALA A 1 478 ? 45.212 13.199 -67.544 1.00 95.19 478 ALA A O 1
ATOM 3883 N N . MET A 1 479 ? 47.275 12.491 -68.070 1.00 94.88 479 MET A N 1
ATOM 3884 C CA . MET A 1 479 ? 47.316 11.422 -67.067 1.00 94.88 479 MET A CA 1
ATOM 3885 C C . MET A 1 479 ? 47.208 11.978 -65.641 1.00 94.88 479 MET A C 1
ATOM 3887 O O . MET A 1 479 ? 46.400 11.488 -64.854 1.00 94.88 479 MET A O 1
ATOM 3891 N N . LEU A 1 480 ? 47.946 13.042 -65.303 1.00 95.31 480 LEU A N 1
ATOM 3892 C CA . LEU A 1 480 ? 47.850 13.681 -63.983 1.00 95.31 480 LEU A CA 1
ATOM 3893 C C . LEU A 1 480 ? 46.474 14.316 -63.725 1.00 95.31 480 LEU A C 1
ATOM 3895 O O . LEU A 1 480 ? 45.999 14.293 -62.589 1.00 95.31 480 LEU A O 1
ATOM 3899 N N . ALA A 1 481 ? 45.818 14.868 -64.747 1.00 94.94 481 ALA A N 1
ATOM 3900 C CA . ALA A 1 481 ? 44.449 15.368 -64.651 1.00 94.94 481 ALA A CA 1
ATOM 3901 C C . ALA A 1 481 ? 43.443 14.222 -64.452 1.00 94.94 481 ALA A C 1
ATOM 3903 O O . ALA A 1 481 ? 42.572 14.328 -63.589 1.00 94.94 481 ALA A O 1
ATOM 3904 N N . SER A 1 482 ? 43.613 13.111 -65.175 1.00 95.62 482 SER A N 1
ATOM 3905 C CA . SER A 1 482 ? 42.803 11.897 -65.036 1.00 95.62 482 SER A CA 1
ATOM 3906 C C . SER A 1 482 ? 42.919 11.297 -63.630 1.00 95.62 482 SER A C 1
ATOM 3908 O O . SER A 1 482 ? 41.907 11.174 -62.943 1.00 95.62 482 SER A O 1
ATOM 3910 N N . LEU A 1 483 ? 44.138 11.059 -63.122 1.00 95.06 483 LEU A N 1
ATOM 3911 C CA . LEU A 1 483 ? 44.349 10.559 -61.754 1.00 95.06 483 LEU A CA 1
ATOM 3912 C C . LEU A 1 483 ? 43.787 11.506 -60.683 1.00 95.06 483 LEU A C 1
ATOM 3914 O O . LEU A 1 483 ? 43.264 11.043 -59.673 1.00 95.06 483 LEU A O 1
ATOM 3918 N N . ARG A 1 484 ? 43.867 12.830 -60.881 1.00 96.38 484 ARG A N 1
ATOM 3919 C CA . ARG A 1 484 ? 43.243 13.806 -59.967 1.00 96.38 484 ARG A CA 1
ATOM 3920 C C . ARG A 1 484 ? 41.718 13.749 -60.017 1.00 96.38 484 ARG A C 1
ATOM 3922 O O . ARG A 1 484 ? 41.087 13.877 -58.973 1.00 96.38 484 ARG A O 1
ATOM 3929 N N . SER A 1 485 ? 41.132 13.572 -61.200 1.00 94.19 485 SER A N 1
ATOM 3930 C CA . SER A 1 485 ? 39.684 13.418 -61.366 1.00 94.19 485 SER A CA 1
ATOM 3931 C C . SER A 1 485 ? 39.188 12.130 -60.707 1.00 94.19 485 SER A C 1
ATOM 3933 O O . SER A 1 485 ? 38.223 12.171 -59.951 1.00 94.19 485 SER A O 1
ATOM 3935 N N . GLU A 1 486 ? 39.889 11.019 -60.928 1.00 95.12 486 GLU A N 1
ATOM 3936 C CA . GLU A 1 486 ? 39.580 9.712 -60.344 1.00 95.12 486 GLU A CA 1
ATOM 3937 C C . GLU A 1 486 ? 39.709 9.729 -58.815 1.00 95.12 486 GLU A C 1
ATOM 3939 O O . GLU A 1 486 ? 38.773 9.359 -58.111 1.00 95.12 486 GLU A O 1
ATOM 3944 N N . LEU A 1 487 ? 40.810 10.262 -58.272 1.00 95.69 487 LEU A N 1
ATOM 3945 C CA . LEU A 1 487 ? 40.985 10.390 -56.822 1.00 95.69 487 LEU A CA 1
ATOM 3946 C C . LEU A 1 487 ? 39.907 11.291 -56.193 1.00 95.69 487 LEU A C 1
ATOM 3948 O O . LEU A 1 487 ? 39.354 10.951 -55.149 1.00 95.69 487 LEU A O 1
ATOM 3952 N N . ASN A 1 488 ? 39.558 12.410 -56.839 1.00 95.19 488 ASN A N 1
ATOM 3953 C CA . ASN A 1 488 ? 38.464 13.272 -56.384 1.00 95.19 488 ASN A CA 1
ATOM 3954 C C . ASN A 1 488 ? 37.102 12.561 -56.452 1.00 95.19 488 ASN A C 1
ATOM 3956 O O . ASN A 1 488 ? 36.279 12.758 -55.558 1.00 95.19 488 ASN A O 1
ATOM 3960 N N . HIS A 1 489 ? 36.861 11.730 -57.470 1.00 95.31 489 HIS A N 1
ATOM 3961 C CA . HIS A 1 489 ? 35.636 10.940 -57.595 1.00 95.31 489 HIS A CA 1
ATOM 3962 C C . HIS A 1 489 ? 35.538 9.879 -56.492 1.00 95.31 489 HIS A C 1
ATOM 3964 O O . HIS A 1 489 ? 34.525 9.823 -55.797 1.00 95.31 489 HIS A O 1
ATOM 3970 N N . GLN A 1 490 ? 36.611 9.120 -56.248 1.00 93.38 490 GLN A N 1
ATOM 3971 C CA . GLN A 1 490 ? 36.692 8.146 -55.154 1.00 93.38 490 GLN A CA 1
ATOM 3972 C C . GLN A 1 490 ? 36.519 8.811 -53.779 1.00 93.38 490 GLN A C 1
ATOM 3974 O O . GLN A 1 490 ? 35.776 8.309 -52.937 1.00 93.38 490 GLN A O 1
ATOM 3979 N N . HIS A 1 491 ? 37.141 9.975 -53.556 1.00 94.12 491 HIS A N 1
ATOM 3980 C CA . HIS A 1 491 ? 36.962 10.753 -52.327 1.00 94.12 491 HIS A CA 1
ATOM 3981 C C . HIS A 1 491 ? 35.517 11.249 -52.159 1.00 94.12 491 HIS A C 1
ATOM 3983 O O . HIS A 1 491 ? 34.973 11.165 -51.058 1.00 94.12 491 HIS A O 1
ATOM 3989 N N . ALA A 1 492 ? 34.875 11.738 -53.226 1.00 95.25 492 ALA A N 1
ATOM 3990 C CA . ALA A 1 492 ? 33.474 12.158 -53.188 1.00 95.25 492 ALA A CA 1
ATOM 3991 C C . ALA A 1 492 ? 32.539 10.974 -52.891 1.00 95.25 492 ALA A C 1
ATOM 3993 O O . ALA A 1 492 ? 31.722 11.061 -51.976 1.00 95.25 492 ALA A O 1
ATOM 3994 N N . ALA A 1 493 ? 32.720 9.844 -53.582 1.00 94.94 493 ALA A N 1
ATOM 3995 C CA . ALA A 1 493 ? 31.950 8.622 -53.366 1.00 94.94 493 ALA A CA 1
ATOM 3996 C C . ALA A 1 493 ? 32.097 8.089 -51.929 1.00 94.94 493 ALA A C 1
ATOM 3998 O O . ALA A 1 493 ? 31.097 7.755 -51.298 1.00 94.94 493 ALA A O 1
ATOM 3999 N N . ALA A 1 494 ? 33.312 8.081 -51.370 1.00 95.06 494 ALA A N 1
ATOM 4000 C CA . ALA A 1 494 ? 33.551 7.680 -49.983 1.00 95.06 494 ALA A CA 1
ATOM 4001 C C . ALA A 1 494 ? 32.898 8.638 -48.966 1.00 95.06 494 ALA A C 1
ATOM 4003 O O . ALA A 1 494 ? 32.337 8.192 -47.964 1.00 95.06 494 ALA A O 1
ATOM 4004 N N . ILE A 1 495 ? 32.927 9.952 -49.226 1.00 95.44 495 ILE A N 1
ATOM 4005 C CA . ILE A 1 495 ? 32.253 10.959 -48.392 1.00 95.44 495 ILE A CA 1
ATOM 4006 C C . ILE A 1 495 ? 30.730 10.784 -48.444 1.00 95.44 495 ILE A C 1
ATOM 4008 O O . ILE A 1 495 ? 30.079 10.834 -47.399 1.00 95.44 495 ILE A O 1
ATOM 4012 N N . ASP A 1 496 ? 30.153 10.559 -49.623 1.00 95.44 496 ASP A N 1
ATOM 4013 C CA . ASP A 1 496 ? 28.707 10.394 -49.781 1.00 95.44 496 ASP A CA 1
ATOM 4014 C C . ASP A 1 496 ? 28.211 9.031 -49.275 1.00 95.44 496 ASP A C 1
ATOM 4016 O O . ASP A 1 496 ? 27.140 8.971 -48.671 1.00 95.44 496 ASP A O 1
ATOM 4020 N N . GLN A 1 497 ? 29.015 7.966 -49.372 1.00 96.00 497 GLN A N 1
ATOM 4021 C CA . GLN A 1 497 ? 28.744 6.694 -48.696 1.00 96.00 497 GLN A CA 1
ATOM 4022 C C . GLN A 1 497 ? 28.770 6.853 -47.168 1.00 96.00 497 GLN A C 1
ATOM 4024 O O . GLN A 1 497 ? 27.856 6.387 -46.489 1.00 96.00 497 GLN A O 1
ATOM 4029 N N . LEU A 1 498 ? 29.761 7.560 -46.610 1.00 96.06 498 LEU A N 1
ATOM 4030 C CA . LEU A 1 498 ? 29.832 7.830 -45.169 1.00 96.06 498 LEU A CA 1
ATOM 4031 C C . LEU A 1 498 ? 28.640 8.676 -44.688 1.00 96.06 498 LEU A C 1
ATOM 4033 O O . LEU A 1 498 ? 28.040 8.365 -43.659 1.00 96.06 498 LEU A O 1
ATOM 4037 N N . ARG A 1 499 ? 28.250 9.706 -45.453 1.00 96.31 499 ARG A N 1
ATOM 4038 C CA . ARG A 1 499 ? 27.032 10.499 -45.204 1.00 96.31 499 ARG A CA 1
ATOM 4039 C C . ARG A 1 499 ? 25.775 9.635 -45.253 1.00 96.31 499 ARG A C 1
ATOM 4041 O O . ARG A 1 499 ? 24.908 9.797 -44.400 1.00 96.31 499 ARG A O 1
ATOM 4048 N N . HIS A 1 500 ? 25.671 8.730 -46.225 1.00 96.25 500 HIS A N 1
ATOM 4049 C CA . HIS A 1 500 ? 24.523 7.840 -46.369 1.00 96.25 500 HIS A CA 1
ATOM 4050 C C . HIS A 1 500 ? 24.410 6.874 -45.184 1.00 96.25 500 HIS A C 1
ATOM 4052 O O . HIS A 1 500 ? 23.345 6.790 -44.577 1.00 96.25 500 HIS A O 1
ATOM 4058 N N . ASN A 1 501 ? 25.513 6.227 -44.795 1.00 94.25 501 ASN A N 1
ATOM 4059 C CA . ASN A 1 501 ? 25.567 5.340 -43.632 1.00 94.25 501 ASN A CA 1
ATOM 4060 C C . ASN A 1 501 ? 25.186 6.089 -42.347 1.00 94.25 501 ASN A C 1
ATOM 4062 O O . ASN A 1 501 ? 24.278 5.665 -41.638 1.00 94.25 501 ASN A O 1
ATOM 4066 N N . HIS A 1 502 ? 25.786 7.256 -42.096 1.00 94.81 502 HIS A N 1
ATOM 4067 C CA . HIS A 1 502 ? 25.464 8.059 -40.915 1.00 94.81 502 HIS A CA 1
ATOM 4068 C C . HIS A 1 502 ? 24.000 8.539 -40.908 1.00 94.81 502 HIS A C 1
ATOM 4070 O O . HIS A 1 502 ? 23.347 8.560 -39.867 1.00 94.81 502 HIS A O 1
ATOM 4076 N N . GLN A 1 503 ? 23.436 8.873 -42.072 1.00 95.81 503 GLN A N 1
ATOM 4077 C CA . GLN A 1 503 ? 22.020 9.219 -42.190 1.00 95.81 503 GLN A CA 1
ATOM 4078 C C . GLN A 1 503 ? 21.104 8.011 -41.916 1.00 95.81 503 GLN A C 1
ATOM 4080 O O . GLN A 1 503 ? 20.052 8.191 -41.301 1.00 95.81 503 GLN A O 1
ATOM 4085 N N . GLN A 1 504 ? 21.488 6.792 -42.319 1.00 96.19 504 GLN A N 1
ATOM 4086 C CA . GLN A 1 504 ? 20.768 5.566 -41.945 1.00 96.19 504 GLN A CA 1
ATOM 4087 C C . GLN A 1 504 ? 20.839 5.314 -40.431 1.00 96.19 504 GLN A C 1
ATOM 4089 O O . GLN A 1 504 ? 19.801 5.091 -39.810 1.00 96.19 504 GLN A O 1
ATOM 4094 N N . GLU A 1 505 ? 22.025 5.419 -39.823 1.00 94.06 505 GLU A N 1
ATOM 4095 C CA . GLU A 1 505 ? 22.234 5.285 -38.371 1.00 94.06 505 GLU A CA 1
ATOM 4096 C C . GLU A 1 505 ? 21.384 6.290 -37.580 1.00 94.06 505 GLU A C 1
ATOM 4098 O O . GLU A 1 505 ? 20.682 5.911 -36.642 1.00 94.06 505 GLU A O 1
ATOM 4103 N N . LEU A 1 506 ? 21.372 7.564 -37.993 1.00 94.06 506 LEU A N 1
ATOM 4104 C CA . LEU A 1 506 ? 20.548 8.610 -37.382 1.00 94.06 506 LEU A CA 1
ATOM 4105 C C . LEU A 1 506 ? 19.044 8.333 -37.500 1.00 94.06 506 LEU A C 1
ATOM 4107 O O . LEU A 1 506 ? 18.290 8.699 -36.599 1.00 94.06 506 LEU A O 1
ATOM 4111 N N . VAL A 1 507 ? 18.583 7.722 -38.596 1.00 96.75 507 VAL A N 1
ATOM 4112 C CA . VAL A 1 507 ? 17.174 7.330 -38.762 1.00 96.75 507 VAL A CA 1
ATOM 4113 C C . VAL A 1 507 ? 16.844 6.111 -37.896 1.00 96.75 507 VAL A C 1
ATOM 4115 O O . VAL A 1 507 ? 15.828 6.130 -37.203 1.00 96.75 507 VAL A O 1
ATOM 4118 N N . ALA A 1 508 ? 17.713 5.099 -37.856 1.00 94.69 508 ALA A N 1
ATOM 4119 C CA . ALA A 1 508 ? 17.535 3.916 -37.015 1.00 94.69 508 ALA A CA 1
ATOM 4120 C C . ALA A 1 508 ? 17.503 4.275 -35.517 1.00 94.69 508 ALA A C 1
ATOM 4122 O O . ALA A 1 508 ? 16.583 3.871 -34.807 1.00 94.69 508 ALA A O 1
ATOM 4123 N N . ALA A 1 509 ? 18.439 5.109 -35.053 1.00 93.12 509 ALA A N 1
ATOM 4124 C CA . ALA A 1 509 ? 18.486 5.583 -33.670 1.00 93.12 509 ALA A CA 1
ATOM 4125 C C . ALA A 1 509 ? 17.240 6.403 -33.283 1.00 93.12 509 ALA A C 1
ATOM 4127 O O . ALA A 1 509 ? 16.725 6.255 -32.174 1.00 93.12 509 ALA A O 1
ATOM 4128 N N . LYS A 1 510 ? 16.705 7.223 -34.202 1.00 95.50 510 LYS A N 1
ATOM 4129 C CA . LYS A 1 510 ? 15.432 7.936 -33.994 1.00 95.50 510 LYS A CA 1
ATOM 4130 C C . LYS A 1 510 ? 14.250 6.977 -33.893 1.00 95.50 510 LYS A C 1
ATOM 4132 O O . LYS A 1 510 ? 13.465 7.108 -32.962 1.00 95.50 510 LYS A O 1
ATOM 4137 N N . MET A 1 511 ? 14.153 5.985 -34.780 1.00 95.88 511 MET A N 1
ATOM 4138 C CA . MET A 1 511 ? 13.084 4.979 -34.728 1.00 95.88 511 MET A CA 1
ATOM 4139 C C . MET A 1 511 ? 13.126 4.138 -33.443 1.00 95.88 511 MET A C 1
ATOM 4141 O O . MET A 1 511 ? 12.073 3.783 -32.914 1.00 95.88 511 MET A O 1
ATOM 4145 N N . GLU A 1 512 ? 14.314 3.834 -32.913 1.00 93.94 512 GLU A N 1
ATOM 4146 C CA . GLU A 1 512 ? 14.453 3.115 -31.641 1.00 93.94 512 GLU A CA 1
ATOM 4147 C C . GLU A 1 512 ? 14.072 3.990 -30.436 1.00 93.94 512 GLU A C 1
ATOM 4149 O O . GLU A 1 512 ? 13.384 3.532 -29.520 1.00 93.94 512 GLU A O 1
ATOM 4154 N N . LEU A 1 513 ? 14.437 5.277 -30.461 1.00 93.50 513 LEU A N 1
ATOM 4155 C CA . LEU A 1 513 ? 14.017 6.255 -29.456 1.00 93.50 513 LEU A CA 1
ATOM 4156 C C . LEU A 1 513 ? 12.493 6.463 -29.473 1.00 93.50 513 LEU A C 1
ATOM 4158 O O . LEU A 1 513 ? 11.857 6.410 -28.423 1.00 93.50 513 LEU A O 1
ATOM 4162 N N . GLU A 1 514 ? 11.889 6.632 -30.650 1.00 96.12 514 GLU A N 1
ATOM 4163 C CA . GLU A 1 514 ? 10.435 6.749 -30.826 1.00 96.12 514 GLU A CA 1
ATOM 4164 C C . GLU A 1 514 ? 9.701 5.490 -30.338 1.00 96.12 514 GLU A C 1
ATOM 4166 O O . GLU A 1 514 ? 8.699 5.596 -29.625 1.00 96.12 514 GLU A O 1
ATOM 4171 N N . ARG A 1 515 ? 10.227 4.293 -30.639 1.00 96.62 515 ARG A N 1
ATOM 4172 C CA . ARG A 1 515 ? 9.692 3.021 -30.125 1.00 96.62 515 ARG A CA 1
ATOM 4173 C C . ARG A 1 515 ? 9.786 2.935 -28.603 1.00 96.62 515 ARG A C 1
ATOM 4175 O O . ARG A 1 515 ? 8.826 2.502 -27.970 1.00 96.62 515 ARG A O 1
ATOM 4182 N N . SER A 1 516 ? 10.905 3.366 -28.024 1.00 93.19 516 SER A N 1
ATOM 4183 C CA . SER A 1 516 ? 11.132 3.371 -26.574 1.00 93.19 516 SER A CA 1
ATOM 4184 C C . SER A 1 516 ? 10.190 4.340 -25.852 1.00 93.19 516 SER A C 1
ATOM 4186 O O . SER A 1 516 ? 9.591 3.979 -24.840 1.00 93.19 516 SER A O 1
ATOM 4188 N N . ILE A 1 517 ? 9.985 5.539 -26.409 1.00 95.50 517 ILE A N 1
ATOM 4189 C CA . ILE A 1 517 ? 9.028 6.536 -25.903 1.00 95.50 517 ILE A CA 1
ATOM 4190 C C . ILE A 1 517 ? 7.595 5.991 -25.964 1.00 95.50 517 ILE A C 1
ATOM 4192 O O . ILE A 1 517 ? 6.855 6.084 -24.986 1.00 95.50 517 ILE A O 1
ATOM 4196 N N . GLU A 1 518 ? 7.193 5.382 -27.081 1.00 96.62 518 GLU A N 1
ATOM 4197 C CA . GLU A 1 518 ? 5.849 4.814 -27.231 1.00 96.62 518 GLU A CA 1
ATOM 4198 C C . GLU A 1 518 ? 5.626 3.564 -26.355 1.00 96.62 518 GLU A C 1
ATOM 4200 O O . GLU A 1 518 ? 4.505 3.342 -25.896 1.00 96.62 518 GLU A O 1
ATOM 4205 N N . LEU A 1 519 ? 6.669 2.775 -26.065 1.00 95.56 519 LEU A N 1
ATOM 4206 C CA . LEU A 1 519 ? 6.609 1.695 -25.073 1.00 95.56 519 LEU A CA 1
ATOM 4207 C C . LEU A 1 519 ? 6.386 2.263 -23.662 1.00 95.56 519 LEU A C 1
ATOM 4209 O O . LEU A 1 519 ? 5.454 1.844 -22.976 1.00 95.56 519 LEU A O 1
ATOM 4213 N N . GLY A 1 520 ? 7.182 3.261 -23.260 1.00 93.94 520 GLY A N 1
ATOM 4214 C CA . GLY A 1 520 ? 7.030 3.944 -21.973 1.00 93.94 520 GLY A CA 1
ATOM 4215 C C . GLY A 1 520 ? 5.643 4.571 -21.809 1.00 93.94 520 GLY A C 1
ATOM 4216 O O . GLY A 1 520 ? 5.002 4.387 -20.780 1.00 93.94 520 GLY A O 1
ATOM 4217 N N . ARG A 1 521 ? 5.108 5.204 -22.862 1.00 96.94 521 ARG A N 1
ATOM 4218 C CA . ARG A 1 521 ? 3.750 5.778 -22.882 1.00 96.94 521 ARG A CA 1
ATOM 4219 C C . ARG A 1 521 ? 2.634 4.723 -22.789 1.00 96.94 521 ARG A C 1
ATOM 4221 O O . ARG A 1 521 ? 1.513 5.050 -22.402 1.00 96.94 521 ARG A O 1
ATOM 4228 N N . ARG A 1 522 ? 2.886 3.462 -23.162 1.00 96.25 522 ARG A N 1
ATOM 4229 C CA . ARG A 1 522 ? 1.934 2.353 -22.938 1.00 96.25 522 ARG A CA 1
ATOM 4230 C C . ARG A 1 522 ? 1.971 1.890 -21.490 1.00 96.25 522 ARG A C 1
ATOM 4232 O O . ARG A 1 522 ? 0.918 1.836 -20.868 1.00 96.25 522 ARG A O 1
ATOM 4239 N N . GLN A 1 523 ? 3.165 1.692 -20.936 1.00 96.62 523 GLN A N 1
ATOM 4240 C CA . GLN A 1 523 ? 3.349 1.358 -19.521 1.00 96.62 523 GLN A CA 1
ATOM 4241 C C . GLN A 1 523 ? 2.760 2.442 -18.604 1.00 96.62 523 GLN A C 1
ATOM 4243 O O . GLN A 1 523 ? 2.022 2.128 -17.679 1.00 96.62 523 GLN A O 1
ATOM 4248 N N . GLU A 1 524 ? 2.985 3.724 -18.907 1.00 94.81 524 GLU A N 1
ATOM 4249 C CA . GLU A 1 524 ? 2.373 4.858 -18.200 1.00 94.81 524 GLU A CA 1
ATOM 4250 C C . GLU A 1 524 ? 0.837 4.777 -18.204 1.00 94.81 524 GLU A C 1
ATOM 4252 O O . GLU A 1 524 ? 0.210 4.942 -17.160 1.00 94.81 524 GLU A O 1
ATOM 4257 N N . LYS A 1 525 ? 0.216 4.455 -19.347 1.00 97.31 525 LYS A N 1
ATOM 4258 C CA . LYS A 1 525 ? -1.240 4.251 -19.433 1.00 97.31 525 LYS A CA 1
ATOM 4259 C C . LYS A 1 525 ? -1.714 3.034 -18.650 1.00 97.31 525 LYS A C 1
ATOM 4261 O O . LYS A 1 525 ? -2.742 3.124 -17.994 1.00 97.31 525 LYS A O 1
ATOM 4266 N N . GLU A 1 526 ? -0.992 1.920 -18.708 1.00 97.00 526 GLU A N 1
ATOM 4267 C CA . GLU A 1 526 ? -1.314 0.705 -17.952 1.00 97.00 526 GLU A CA 1
ATOM 4268 C C . GLU A 1 526 ? -1.254 0.973 -16.439 1.00 97.00 526 GLU A C 1
ATOM 4270 O O . GLU A 1 526 ? -2.173 0.594 -15.710 1.00 97.00 526 GLU A O 1
ATOM 4275 N N . PHE A 1 527 ? -0.249 1.724 -15.971 1.00 97.12 527 PHE A N 1
ATOM 4276 C CA . PHE A 1 527 ? -0.175 2.188 -14.586 1.00 97.12 527 PHE A CA 1
ATOM 4277 C C . PHE A 1 527 ? -1.294 3.179 -14.237 1.00 97.12 527 PHE A C 1
ATOM 4279 O O . PHE A 1 527 ? -1.908 3.029 -13.185 1.00 97.12 527 PHE A O 1
ATOM 4286 N N . LEU A 1 528 ? -1.616 4.150 -15.100 1.00 97.38 528 LEU A N 1
ATOM 4287 C CA . LEU A 1 528 ? -2.719 5.097 -14.871 1.00 97.38 528 LEU A CA 1
ATOM 4288 C C . LEU A 1 528 ? -4.087 4.400 -14.816 1.00 97.38 528 LEU A C 1
ATOM 4290 O O . LEU A 1 528 ? -4.891 4.716 -13.940 1.00 97.38 528 LEU A O 1
ATOM 4294 N N . CYS A 1 529 ? -4.337 3.420 -15.690 1.00 96.88 529 CYS A N 1
ATOM 4295 C CA . CYS A 1 529 ? -5.519 2.563 -15.619 1.00 96.88 529 CYS A CA 1
ATOM 4296 C C . CYS A 1 529 ? -5.549 1.791 -14.298 1.00 96.88 529 CYS A C 1
ATOM 4298 O O . CYS A 1 529 ? -6.527 1.909 -13.567 1.00 96.88 529 CYS A O 1
ATOM 4300 N N . ARG A 1 530 ? -4.459 1.106 -13.917 1.00 97.81 530 ARG A N 1
ATOM 4301 C CA . ARG A 1 530 ? -4.433 0.343 -12.659 1.00 97.81 530 ARG A CA 1
ATOM 4302 C C . ARG A 1 530 ? -4.561 1.229 -11.414 1.00 97.81 530 ARG A C 1
ATOM 4304 O O . ARG A 1 530 ? -5.137 0.792 -10.421 1.00 97.81 530 ARG A O 1
ATOM 4311 N N . ILE A 1 531 ? -4.071 2.469 -11.461 1.00 97.44 531 ILE A N 1
ATOM 4312 C CA . ILE A 1 531 ? -4.297 3.481 -10.419 1.00 97.44 531 ILE A CA 1
ATOM 4313 C C . ILE A 1 531 ? -5.779 3.874 -10.362 1.00 97.44 531 ILE A C 1
ATOM 4315 O O . ILE A 1 531 ? -6.315 3.975 -9.262 1.00 97.44 531 ILE A O 1
ATOM 4319 N N . SER A 1 532 ? -6.458 4.050 -11.502 1.00 97.69 532 SER A N 1
ATOM 4320 C CA . SER A 1 532 ? -7.907 4.299 -11.525 1.00 97.69 532 SER A CA 1
ATOM 4321 C C . SER A 1 532 ? -8.689 3.116 -10.954 1.00 97.69 532 SER A C 1
ATOM 4323 O O . SER A 1 532 ? -9.505 3.324 -10.062 1.00 97.69 532 SER A O 1
ATOM 4325 N N . ASP A 1 533 ? -8.387 1.885 -11.385 1.00 97.31 533 ASP A N 1
ATOM 4326 C CA . ASP A 1 533 ? -9.031 0.668 -10.874 1.00 97.31 533 ASP A CA 1
ATOM 4327 C C . ASP A 1 533 ? -8.896 0.574 -9.348 1.00 97.31 533 ASP A C 1
ATOM 4329 O O . ASP A 1 533 ? -9.872 0.336 -8.645 1.00 97.31 533 ASP A O 1
ATOM 4333 N N . LEU A 1 534 ? -7.689 0.810 -8.817 1.00 97.12 534 LEU A N 1
ATOM 4334 C CA . LEU A 1 534 ? -7.422 0.798 -7.378 1.00 97.12 534 LEU A CA 1
ATOM 4335 C C . LEU A 1 534 ? -8.122 1.947 -6.637 1.00 97.12 534 LEU A C 1
ATOM 4337 O O . LEU A 1 534 ? -8.528 1.770 -5.491 1.00 97.12 534 LEU A O 1
ATOM 4341 N N . GLN A 1 535 ? -8.295 3.111 -7.268 1.00 97.62 535 GLN A N 1
ATOM 4342 C CA . GLN A 1 535 ? -9.094 4.199 -6.703 1.00 97.62 535 GLN A CA 1
ATOM 4343 C C . GLN A 1 535 ? -10.590 3.866 -6.681 1.00 97.62 535 GLN A C 1
ATOM 4345 O O . GLN A 1 535 ? -11.262 4.252 -5.729 1.00 97.62 535 GLN A O 1
ATOM 4350 N N . ASP A 1 536 ? -11.118 3.139 -7.668 1.00 97.31 536 ASP A N 1
ATOM 4351 C CA . ASP A 1 536 ? -12.498 2.644 -7.644 1.00 97.31 536 ASP A CA 1
ATOM 4352 C C . ASP A 1 536 ? -12.682 1.494 -6.638 1.00 97.31 536 ASP A C 1
ATOM 4354 O O . ASP A 1 536 ? -13.638 1.515 -5.864 1.00 97.31 536 ASP A O 1
ATOM 4358 N N . GLU A 1 537 ? -11.727 0.559 -6.536 1.00 97.81 537 GLU A N 1
ATOM 4359 C CA . GLU A 1 537 ? -11.686 -0.450 -5.463 1.00 97.81 537 GLU A CA 1
ATOM 4360 C C . GLU A 1 537 ? -11.699 0.206 -4.066 1.00 97.81 537 GLU A C 1
ATOM 4362 O O . GLU A 1 537 ? -12.382 -0.288 -3.166 1.00 97.81 537 GLU A O 1
ATOM 4367 N N . LEU A 1 538 ? -10.979 1.320 -3.874 1.00 96.88 538 LEU A N 1
ATOM 4368 C CA . LEU A 1 538 ? -11.004 2.105 -2.633 1.00 96.88 538 LEU A CA 1
ATOM 4369 C C . LEU A 1 538 ? -12.345 2.826 -2.436 1.00 96.88 538 LEU A C 1
ATOM 4371 O O . LEU A 1 538 ? -12.965 2.633 -1.395 1.00 96.88 538 LEU A O 1
ATOM 4375 N N . ARG A 1 539 ? -12.856 3.552 -3.444 1.00 97.81 539 ARG A N 1
ATOM 4376 C CA . ARG A 1 539 ? -14.172 4.227 -3.387 1.00 97.81 539 ARG A CA 1
ATOM 4377 C C . ARG A 1 539 ? -15.300 3.266 -2.996 1.00 97.81 539 ARG A C 1
ATOM 4379 O O . ARG A 1 539 ? -16.170 3.635 -2.210 1.00 97.81 539 ARG A O 1
ATOM 4386 N N . HIS A 1 540 ? -15.284 2.035 -3.510 1.00 97.44 540 HIS A N 1
ATOM 4387 C CA . HIS A 1 540 ? -16.257 1.004 -3.144 1.00 97.44 540 HIS A CA 1
ATOM 4388 C C . HIS A 1 540 ? -16.098 0.511 -1.697 1.00 97.44 540 HIS A C 1
ATOM 4390 O O . HIS A 1 540 ? -17.103 0.306 -1.017 1.00 97.44 540 HIS A O 1
ATOM 4396 N N . ARG A 1 541 ? -14.863 0.356 -1.197 1.00 97.00 541 ARG A N 1
ATOM 4397 C CA . ARG A 1 541 ? -14.604 -0.012 0.208 1.00 97.00 541 ARG A CA 1
ATOM 4398 C C . ARG A 1 541 ? -15.011 1.103 1.168 1.00 97.00 541 ARG A C 1
ATOM 4400 O O . ARG A 1 541 ? -15.684 0.813 2.150 1.00 97.00 541 ARG A O 1
ATOM 4407 N N . ASP A 1 542 ? -14.681 2.354 0.856 1.00 97.44 542 ASP A N 1
ATOM 4408 C CA . ASP A 1 542 ? -15.074 3.526 1.646 1.00 97.44 542 ASP A CA 1
ATOM 4409 C C . ASP A 1 542 ? -16.603 3.664 1.711 1.00 97.44 542 ASP A C 1
ATOM 4411 O O . ASP A 1 542 ? -17.160 3.944 2.773 1.00 97.44 542 ASP A O 1
ATOM 4415 N N . HIS A 1 543 ? -17.304 3.400 0.599 1.00 97.69 543 HIS A N 1
ATOM 4416 C CA . HIS A 1 543 ? -18.768 3.374 0.587 1.00 97.69 543 HIS A CA 1
ATOM 4417 C C . HIS A 1 543 ? -19.324 2.279 1.501 1.00 97.69 543 HIS A C 1
ATOM 4419 O O . HIS A 1 543 ? -20.218 2.558 2.294 1.00 97.69 543 HIS A O 1
ATOM 4425 N N . HIS A 1 544 ? -18.771 1.065 1.431 1.00 98.19 544 HIS A N 1
ATOM 4426 C CA . HIS A 1 544 ? -19.223 -0.061 2.244 1.00 98.19 544 HIS A CA 1
ATOM 4427 C C . HIS A 1 544 ? -18.932 0.130 3.743 1.00 98.19 544 HIS A C 1
ATOM 4429 O O . HIS A 1 544 ? -19.778 -0.172 4.582 1.00 98.19 544 HIS A O 1
ATOM 4435 N N . ILE A 1 545 ? -17.786 0.719 4.100 1.00 97.62 545 ILE A N 1
ATOM 4436 C CA . ILE A 1 545 ? -17.498 1.144 5.480 1.00 97.62 545 ILE A CA 1
ATOM 4437 C C . ILE A 1 545 ? -18.555 2.160 5.938 1.00 97.62 545 ILE A C 1
ATOM 4439 O O . ILE A 1 545 ? -19.168 1.977 6.985 1.00 97.62 545 ILE A O 1
ATOM 4443 N N . ALA A 1 546 ? -18.874 3.154 5.105 1.00 97.56 546 ALA A N 1
ATOM 4444 C CA . ALA A 1 546 ? -19.924 4.128 5.393 1.00 97.56 546 ALA A CA 1
ATOM 4445 C C . ALA A 1 546 ? -21.361 3.554 5.347 1.00 97.56 546 ALA A C 1
ATOM 4447 O O . ALA A 1 546 ? -22.303 4.266 5.700 1.00 97.56 546 ALA A O 1
ATOM 4448 N N . GLU A 1 547 ? -21.588 2.322 4.886 1.00 97.44 547 GLU A N 1
ATOM 4449 C CA . GLU A 1 547 ? -22.846 1.581 5.073 1.00 97.44 547 GLU A CA 1
ATOM 4450 C C . GLU A 1 547 ? -22.855 0.881 6.435 1.00 97.44 547 GLU A C 1
ATOM 4452 O O . GLU A 1 547 ? -23.805 1.054 7.199 1.00 97.44 547 GLU A O 1
ATOM 4457 N N . LEU A 1 548 ? -21.769 0.176 6.770 1.00 97.56 548 LEU A N 1
ATOM 4458 C CA . LEU A 1 548 ? -21.589 -0.494 8.059 1.00 97.56 548 LEU A CA 1
ATOM 4459 C C . LEU A 1 548 ? -21.645 0.497 9.231 1.00 97.56 548 LEU A C 1
ATOM 4461 O O . LEU A 1 548 ? -22.310 0.218 10.223 1.00 97.56 548 LEU A O 1
ATOM 4465 N N . ASP A 1 549 ? -21.054 1.688 9.105 1.00 97.88 549 ASP A N 1
ATOM 4466 C CA . ASP A 1 549 ? -21.150 2.749 10.119 1.00 97.88 549 ASP A CA 1
ATOM 4467 C C . ASP A 1 549 ? -22.603 3.202 10.352 1.00 97.88 549 ASP A C 1
ATOM 4469 O O . ASP A 1 549 ? -23.003 3.456 11.491 1.00 97.88 549 ASP A O 1
ATOM 4473 N N . LYS A 1 550 ? -23.436 3.262 9.300 1.00 97.81 550 LYS A N 1
ATOM 4474 C CA . LYS A 1 550 ? -24.871 3.584 9.434 1.00 97.81 550 LYS A CA 1
ATOM 4475 C C . LYS A 1 550 ? -25.635 2.452 10.115 1.00 97.81 550 LYS A C 1
ATOM 4477 O O . LYS A 1 550 ? -26.509 2.729 10.934 1.00 97.81 550 LYS A O 1
ATOM 4482 N N . GLU A 1 551 ? -25.316 1.198 9.799 1.00 98.00 551 GLU A N 1
ATOM 4483 C CA . GLU A 1 551 ? -25.917 0.037 10.461 1.00 98.00 551 GLU A CA 1
ATOM 4484 C C . GLU A 1 551 ? -25.521 -0.018 11.945 1.00 98.00 551 GLU A C 1
ATOM 4486 O O . GLU A 1 551 ? -26.385 -0.186 12.804 1.00 98.00 551 GLU A O 1
ATOM 4491 N N . ILE A 1 552 ? -24.251 0.244 12.269 1.00 97.38 552 ILE A N 1
ATOM 4492 C CA . ILE A 1 552 ? -23.751 0.367 13.643 1.00 97.38 552 ILE A CA 1
ATOM 4493 C C . ILE A 1 552 ? -24.477 1.495 14.390 1.00 97.38 552 ILE A C 1
ATOM 4495 O O . ILE A 1 552 ? -24.912 1.276 15.522 1.00 97.38 552 ILE A O 1
ATOM 4499 N N . LEU A 1 553 ? -24.654 2.675 13.784 1.00 97.44 553 LEU A N 1
ATOM 4500 C CA . LEU A 1 553 ? -25.408 3.782 14.388 1.00 97.44 553 LEU A CA 1
ATOM 4501 C C . LEU A 1 553 ? -26.877 3.406 14.631 1.00 97.44 553 LEU A C 1
ATOM 4503 O O . LEU A 1 553 ? -27.367 3.564 15.747 1.00 97.44 553 LEU A O 1
ATOM 4507 N N . HIS A 1 554 ? -27.555 2.829 13.637 1.00 97.62 554 HIS A N 1
ATOM 4508 C CA . HIS A 1 554 ? -28.936 2.357 13.764 1.00 97.62 554 HIS A CA 1
ATOM 4509 C C . HIS A 1 554 ? -29.082 1.281 14.857 1.00 97.62 554 HIS A C 1
ATOM 4511 O O . HIS A 1 554 ? -30.040 1.299 15.632 1.00 97.62 554 HIS A O 1
ATOM 4517 N N . LEU A 1 555 ? -28.120 0.363 14.992 1.00 97.25 555 LEU A N 1
ATOM 4518 C CA . LEU A 1 555 ? -28.100 -0.616 16.083 1.00 97.25 555 LEU A CA 1
ATOM 4519 C C . LEU A 1 555 ? -27.904 0.055 17.454 1.00 97.25 555 LEU A C 1
ATOM 4521 O O . LEU A 1 555 ? -28.601 -0.308 18.400 1.00 97.25 555 LEU A O 1
ATOM 4525 N N . HIS A 1 556 ? -27.043 1.072 17.570 1.00 97.94 556 HIS A N 1
ATOM 4526 C CA . HIS A 1 556 ? -26.893 1.853 18.808 1.00 97.94 556 HIS A CA 1
ATOM 4527 C C . HIS A 1 556 ? -28.163 2.641 19.169 1.00 97.94 556 HIS A C 1
ATOM 4529 O O . HIS A 1 556 ? -28.537 2.690 20.344 1.00 97.94 556 HIS A O 1
ATOM 4535 N N . GLU A 1 557 ? -28.862 3.217 18.189 1.00 97.62 557 GLU A N 1
ATOM 4536 C CA . GLU A 1 557 ? -30.152 3.888 18.400 1.00 97.62 557 GLU A CA 1
ATOM 4537 C C . GLU A 1 557 ? -31.221 2.909 18.905 1.00 97.62 557 GLU A C 1
ATOM 4539 O O . GLU A 1 557 ? -31.888 3.191 19.905 1.00 97.62 557 GLU A O 1
ATOM 4544 N N . ASN A 1 558 ? -31.322 1.723 18.295 1.00 98.19 558 ASN A N 1
ATOM 4545 C CA . ASN A 1 558 ? -32.234 0.663 18.733 1.00 98.19 558 ASN A CA 1
ATOM 4546 C C . ASN A 1 558 ? -31.896 0.149 20.145 1.00 98.19 558 ASN A C 1
ATOM 4548 O O . ASN A 1 558 ? -32.793 0.007 20.976 1.00 98.19 558 ASN A O 1
ATOM 4552 N N . ILE A 1 559 ? -30.613 -0.060 20.468 1.00 97.19 559 ILE A N 1
ATOM 4553 C CA . ILE A 1 559 ? -30.169 -0.423 21.826 1.00 97.19 559 ILE A CA 1
ATOM 4554 C C . ILE A 1 559 ? -30.533 0.686 22.827 1.00 97.19 559 ILE A C 1
ATOM 4556 O O . ILE A 1 559 ? -31.042 0.397 23.912 1.00 97.19 559 ILE A O 1
ATOM 4560 N N . SER A 1 560 ? -30.338 1.960 22.469 1.00 97.50 560 SER A N 1
ATOM 4561 C CA . SER A 1 560 ? -30.718 3.100 23.312 1.00 97.50 560 SER A CA 1
ATOM 4562 C C . SER A 1 560 ? -32.233 3.170 23.543 1.00 97.50 560 SER A C 1
ATOM 4564 O O . SER A 1 560 ? -32.668 3.430 24.667 1.00 97.50 560 SER A O 1
ATOM 4566 N N . ALA A 1 561 ? -33.043 2.913 22.513 1.00 97.06 561 ALA A N 1
ATOM 4567 C CA . ALA A 1 561 ? -34.501 2.870 22.612 1.00 97.06 561 ALA A CA 1
ATOM 4568 C C . ALA A 1 561 ? -34.980 1.723 23.520 1.00 97.06 561 ALA A C 1
ATOM 4570 O O . ALA A 1 561 ? -35.753 1.962 24.448 1.00 97.06 561 ALA A O 1
ATOM 4571 N N . LEU A 1 562 ? -34.455 0.509 23.323 1.00 96.75 562 LEU A N 1
ATOM 4572 C CA . LEU A 1 562 ? -34.772 -0.663 24.148 1.00 96.75 562 LEU A CA 1
ATOM 4573 C C . LEU A 1 562 ? -34.329 -0.485 25.607 1.00 96.75 562 LEU A C 1
ATOM 4575 O O . LEU A 1 562 ? -35.065 -0.858 26.517 1.00 96.75 562 LEU A O 1
ATOM 4579 N N . THR A 1 563 ? -33.177 0.147 25.850 1.00 96.94 563 THR A N 1
ATOM 4580 C CA . THR A 1 563 ? -32.707 0.478 27.209 1.00 96.94 563 THR A CA 1
ATOM 4581 C C . THR A 1 563 ? -33.672 1.446 27.902 1.00 96.94 563 THR A C 1
ATOM 4583 O O . THR A 1 563 ? -34.061 1.209 29.045 1.00 96.94 563 THR A O 1
ATOM 4586 N N . LYS A 1 564 ? -34.131 2.495 27.202 1.00 97.38 564 LYS A N 1
ATOM 4587 C CA . LYS A 1 564 ? -35.118 3.461 27.722 1.00 97.38 564 LYS A CA 1
ATOM 4588 C C . LYS A 1 564 ? -36.481 2.818 27.987 1.00 97.38 564 LYS A C 1
ATOM 4590 O O . LYS A 1 564 ? -37.106 3.141 28.997 1.00 97.38 564 LYS A O 1
ATOM 4595 N N . GLU A 1 565 ? -36.939 1.901 27.130 1.00 96.81 565 GLU A N 1
ATOM 4596 C CA . GLU A 1 565 ? -38.160 1.139 27.413 1.00 96.81 565 GLU A CA 1
ATOM 4597 C C . GLU A 1 565 ? -37.970 0.230 28.635 1.00 96.81 565 GLU A C 1
ATOM 4599 O O . GLU A 1 565 ? -38.821 0.234 29.521 1.00 96.81 565 GLU A O 1
ATOM 4604 N N . LEU A 1 566 ? -36.852 -0.492 28.744 1.00 95.69 566 LEU A N 1
ATOM 4605 C CA . LEU A 1 566 ? -36.576 -1.385 29.873 1.00 95.69 566 LEU A CA 1
ATOM 4606 C C . LEU A 1 566 ? -36.487 -0.617 31.204 1.00 95.69 566 LEU A C 1
ATOM 4608 O O . LEU A 1 566 ? -37.081 -1.044 32.196 1.00 95.69 566 LEU A O 1
ATOM 4612 N N . GLU A 1 567 ? -35.854 0.559 31.219 1.00 96.50 567 GLU A N 1
ATOM 4613 C CA . GLU A 1 567 ? -35.912 1.497 32.348 1.00 96.50 567 GLU A CA 1
ATOM 4614 C C . GLU A 1 567 ? -37.348 1.911 32.699 1.00 96.50 567 GLU A C 1
ATOM 4616 O O . GLU A 1 567 ? -37.706 1.978 33.877 1.00 96.50 567 GLU A O 1
ATOM 4621 N N . PHE A 1 568 ? -38.172 2.224 31.694 1.00 96.75 568 PHE A N 1
ATOM 4622 C CA . PHE A 1 568 ? -39.564 2.626 31.895 1.00 96.75 568 PHE A CA 1
ATOM 4623 C C . PHE A 1 568 ? -40.408 1.476 32.465 1.00 96.75 568 PHE A C 1
ATOM 4625 O O . PHE A 1 568 ? -41.121 1.682 33.447 1.00 96.75 568 PHE A O 1
ATOM 4632 N N . LYS A 1 569 ? -40.273 0.248 31.939 1.00 96.69 569 LYS A N 1
ATOM 4633 C CA . LYS A 1 569 ? -40.922 -0.946 32.516 1.00 96.69 569 LYS A CA 1
ATOM 4634 C C . LYS A 1 569 ? -40.435 -1.209 33.942 1.00 96.69 569 LYS A C 1
ATOM 4636 O O . LYS A 1 569 ? -41.249 -1.544 34.793 1.00 96.69 569 LYS A O 1
ATOM 4641 N N . GLY A 1 570 ? -39.145 -1.019 34.229 1.00 96.06 570 GLY A N 1
ATOM 4642 C CA . GLY A 1 570 ? -38.597 -1.143 35.584 1.00 96.06 570 GLY A CA 1
ATOM 4643 C C . GLY A 1 570 ? -39.228 -0.151 36.568 1.00 96.06 570 GLY A C 1
ATOM 4644 O O . GLY A 1 570 ? -39.656 -0.542 37.653 1.00 96.06 570 GLY A O 1
ATOM 4645 N N . LYS A 1 571 ? -39.365 1.119 36.163 1.00 96.50 571 LYS A N 1
ATOM 4646 C CA . LYS A 1 571 ? -40.054 2.166 36.941 1.00 96.50 571 LYS A CA 1
ATOM 4647 C C . LYS A 1 571 ? -41.540 1.832 37.150 1.00 96.50 571 LYS A C 1
ATOM 4649 O O . LYS A 1 571 ? -42.048 2.002 38.255 1.00 96.50 571 LYS A O 1
ATOM 4654 N N . GLU A 1 572 ? -42.212 1.289 36.136 1.00 96.38 572 GLU A N 1
ATOM 4655 C CA . GLU A 1 572 ? -43.617 0.863 36.217 1.00 96.38 572 GLU A CA 1
ATOM 4656 C C . GLU A 1 572 ? -43.822 -0.359 37.134 1.00 96.38 572 GLU A C 1
ATOM 4658 O O . GLU A 1 572 ? -44.745 -0.373 37.946 1.00 96.38 572 GLU A O 1
ATOM 4663 N N . ILE A 1 573 ? -42.927 -1.353 37.092 1.00 96.00 573 ILE A N 1
ATOM 4664 C CA . ILE A 1 573 ? -42.940 -2.500 38.019 1.00 96.00 573 ILE A CA 1
ATOM 4665 C C . ILE A 1 573 ? -42.762 -2.023 39.467 1.00 96.00 573 ILE A C 1
ATOM 4667 O O . ILE A 1 573 ? -43.490 -2.470 40.355 1.00 96.00 573 ILE A O 1
ATOM 4671 N N . LEU A 1 574 ? -41.845 -1.080 39.714 1.00 95.94 574 LEU A N 1
ATOM 4672 C CA . LEU A 1 574 ? -41.662 -0.475 41.038 1.00 95.94 574 LEU A CA 1
ATOM 4673 C C . LEU A 1 574 ? -42.908 0.300 41.495 1.00 95.94 574 LEU A C 1
ATOM 4675 O O . LEU A 1 574 ? -43.290 0.181 42.662 1.00 95.94 574 LEU A O 1
ATOM 4679 N N . ARG A 1 575 ? -43.578 1.030 40.590 1.00 97.00 575 ARG A N 1
ATOM 4680 C CA . ARG A 1 575 ? -44.851 1.712 40.873 1.00 97.00 575 ARG A CA 1
ATOM 4681 C C . ARG A 1 575 ? -45.928 0.710 41.293 1.00 97.00 575 ARG A C 1
ATOM 4683 O O . ARG A 1 575 ? -46.440 0.820 42.405 1.00 97.00 575 ARG A O 1
ATOM 4690 N N . ILE A 1 576 ? -46.193 -0.308 40.472 1.00 95.31 576 ILE A N 1
ATOM 4691 C CA . ILE A 1 576 ? -47.191 -1.358 40.744 1.00 95.31 576 ILE A CA 1
ATOM 4692 C C . ILE A 1 576 ? -46.889 -2.083 42.066 1.00 95.31 576 ILE A C 1
ATOM 4694 O O . ILE A 1 576 ? -47.790 -2.300 42.874 1.00 95.31 576 ILE A O 1
ATOM 4698 N N . HIS A 1 577 ? -45.621 -2.404 42.338 1.00 93.69 577 HIS A N 1
ATOM 4699 C CA . HIS A 1 577 ? -45.209 -3.023 43.599 1.00 93.69 577 HIS A CA 1
ATOM 4700 C C . HIS A 1 577 ? -45.430 -2.094 44.808 1.00 93.69 577 HIS A C 1
ATOM 4702 O O . HIS A 1 577 ? -45.871 -2.550 45.865 1.00 93.69 577 HIS A O 1
ATOM 4708 N N . SER A 1 578 ? -45.182 -0.786 44.668 1.00 95.25 578 SER A N 1
ATOM 4709 C CA . SER A 1 578 ? -45.452 0.192 45.731 1.00 95.25 578 SER A CA 1
ATOM 4710 C C . SER A 1 578 ? -46.951 0.368 46.009 1.00 95.25 578 SER A C 1
ATOM 4712 O O . SER A 1 578 ? -47.351 0.394 47.173 1.00 95.25 578 SER A O 1
ATOM 4714 N N . GLU A 1 579 ? -47.781 0.388 44.962 1.00 95.38 579 GLU A N 1
ATOM 4715 C CA . GLU A 1 579 ? -49.242 0.492 45.052 1.00 95.38 579 GLU A CA 1
ATOM 4716 C C . GLU A 1 579 ? -49.850 -0.777 45.663 1.00 95.38 579 GLU A C 1
ATOM 4718 O O . GLU A 1 579 ? -50.653 -0.687 46.591 1.00 95.38 579 GLU A O 1
ATOM 4723 N N . SER A 1 580 ? -49.392 -1.962 45.245 1.00 94.81 580 SER A N 1
ATOM 4724 C CA . SER A 1 580 ? -49.774 -3.247 45.848 1.00 94.81 580 SER A CA 1
ATOM 4725 C C . SER A 1 580 ? -49.415 -3.300 47.338 1.00 94.81 580 SER A C 1
ATOM 4727 O O . SER A 1 580 ? -50.259 -3.622 48.171 1.00 94.81 580 SER A O 1
ATOM 4729 N N . ASN A 1 581 ? -48.192 -2.910 47.713 1.00 96.00 581 ASN A N 1
ATOM 4730 C CA . ASN A 1 581 ? -47.772 -2.869 49.118 1.00 96.00 581 ASN A CA 1
ATOM 4731 C C . ASN A 1 581 ? -48.455 -1.753 49.928 1.00 96.00 581 ASN A C 1
ATOM 4733 O O . ASN A 1 581 ? -48.428 -1.781 51.159 1.00 96.00 581 ASN A O 1
ATOM 4737 N N . GLN A 1 582 ? -49.063 -0.752 49.287 1.00 95.81 582 GLN A N 1
ATOM 4738 C CA . GLN A 1 582 ? -49.950 0.200 49.955 1.00 95.81 582 GLN A CA 1
ATOM 4739 C C . GLN A 1 582 ? -51.350 -0.397 50.160 1.00 95.81 582 GLN A C 1
ATOM 4741 O O . GLN A 1 582 ? -51.891 -0.281 51.257 1.00 95.81 582 GLN A O 1
ATOM 4746 N N . GLN A 1 583 ? -51.908 -1.087 49.160 1.00 95.06 583 GLN A N 1
ATOM 4747 C CA . GLN A 1 583 ? -53.200 -1.779 49.263 1.00 95.06 583 GLN A CA 1
ATOM 4748 C C . GLN A 1 583 ? -53.182 -2.877 50.336 1.00 95.06 583 GLN A C 1
ATOM 4750 O O . GLN A 1 583 ? -54.096 -2.931 51.154 1.00 95.06 583 GLN A O 1
ATOM 4755 N N . ILE A 1 584 ? -52.117 -3.687 50.399 1.00 93.75 584 ILE A N 1
ATOM 4756 C CA . ILE A 1 584 ? -51.929 -4.706 51.446 1.00 93.75 584 ILE A CA 1
ATOM 4757 C C . ILE A 1 584 ? -51.985 -4.058 52.836 1.00 93.75 584 ILE A C 1
ATOM 4759 O O . ILE A 1 584 ? -52.834 -4.432 53.639 1.00 93.75 584 ILE A O 1
ATOM 4763 N N . ARG A 1 585 ? -51.186 -3.010 53.087 1.00 94.38 585 ARG A N 1
ATOM 4764 C CA . ARG A 1 585 ? -51.174 -2.306 54.385 1.00 94.38 585 ARG A CA 1
ATOM 4765 C C . ARG A 1 585 ? -52.504 -1.632 54.731 1.00 94.38 585 ARG A C 1
ATOM 4767 O O . ARG A 1 585 ? -52.872 -1.596 55.902 1.00 94.38 585 ARG A O 1
ATOM 4774 N N . MET A 1 586 ? -53.248 -1.128 53.743 1.00 94.50 586 MET A N 1
ATOM 4775 C CA . MET A 1 586 ? -54.614 -0.629 53.957 1.00 94.50 586 MET A CA 1
ATOM 4776 C C . MET A 1 586 ? -55.560 -1.757 54.394 1.00 94.50 586 MET A C 1
ATOM 4778 O O . MET A 1 586 ? -56.287 -1.599 55.372 1.00 94.50 586 MET A O 1
ATOM 4782 N N . HIS A 1 587 ? -55.521 -2.912 53.723 1.00 93.81 587 HIS A N 1
ATOM 4783 C CA . HIS A 1 587 ? -56.342 -4.071 54.079 1.00 93.81 587 HIS A CA 1
ATOM 4784 C C . HIS A 1 587 ? -55.965 -4.674 55.440 1.00 93.81 587 HIS A C 1
ATOM 4786 O O . HIS A 1 587 ? -56.861 -5.014 56.209 1.00 93.81 587 HIS A O 1
ATOM 4792 N N . GLU A 1 588 ? -54.676 -4.752 55.774 1.00 92.44 588 GLU A N 1
ATOM 4793 C CA . GLU A 1 588 ? -54.189 -5.159 57.099 1.00 92.44 588 GLU A CA 1
ATOM 4794 C C . GLU A 1 588 ? -54.692 -4.209 58.195 1.00 92.44 588 GLU A C 1
ATOM 4796 O O . GLU A 1 588 ? -55.185 -4.661 59.232 1.00 92.44 588 GLU A O 1
ATOM 4801 N N . GLN A 1 589 ? -54.633 -2.891 57.960 1.00 94.69 589 GLN A N 1
ATOM 4802 C CA . GLN A 1 589 ? -55.116 -1.900 58.922 1.00 94.69 589 GLN A CA 1
ATOM 4803 C C . GLN A 1 589 ? -56.640 -1.973 59.096 1.00 94.69 589 GLN A C 1
ATOM 4805 O O . GLN A 1 589 ? -57.128 -1.928 60.222 1.00 94.69 589 GLN A O 1
ATOM 4810 N N . ASP A 1 590 ? -57.402 -2.107 58.009 1.00 94.56 590 ASP A N 1
ATOM 4811 C CA . ASP A 1 590 ? -58.865 -2.186 58.067 1.00 94.56 590 ASP A CA 1
ATOM 4812 C C . ASP A 1 590 ? -59.369 -3.519 58.635 1.00 94.56 590 ASP A C 1
ATOM 4814 O O . ASP A 1 590 ? -60.418 -3.546 59.278 1.00 94.56 590 ASP A O 1
ATOM 4818 N N . LEU A 1 591 ? -58.626 -4.616 58.459 1.00 94.69 591 LEU A N 1
ATOM 4819 C CA . LEU A 1 591 ? -58.889 -5.881 59.148 1.00 94.69 591 LEU A CA 1
ATOM 4820 C C . LEU A 1 591 ? -58.583 -5.770 60.650 1.00 94.69 591 LEU A C 1
ATOM 4822 O O . LEU A 1 591 ? -59.373 -6.230 61.469 1.00 94.69 591 LEU A O 1
ATOM 4826 N N . SER A 1 592 ? -57.483 -5.104 61.014 1.00 93.94 592 SER A N 1
ATOM 4827 C CA . SER A 1 592 ? -57.113 -4.869 62.417 1.00 93.94 592 SER A CA 1
ATOM 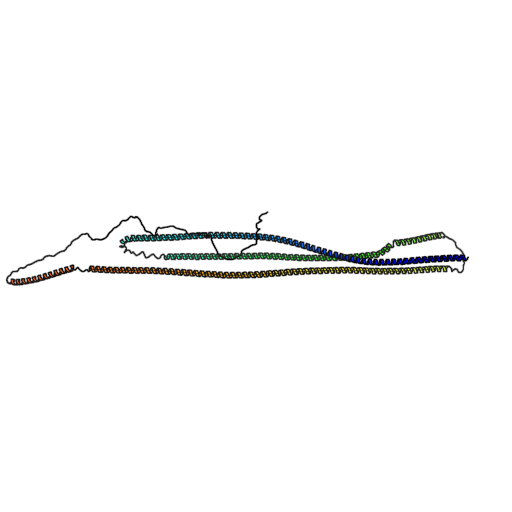4828 C C . SER A 1 592 ? -58.167 -4.028 63.146 1.00 93.94 592 SER A C 1
ATOM 4830 O O . SER A 1 592 ? -58.640 -4.444 64.199 1.00 93.94 592 SER A O 1
ATOM 4832 N N . LYS A 1 593 ? -58.620 -2.915 62.542 1.00 95.62 593 LYS A N 1
ATOM 4833 C CA . LYS A 1 593 ? -59.723 -2.085 63.067 1.00 95.62 593 LYS A CA 1
ATOM 4834 C C . LYS A 1 593 ? -61.015 -2.885 63.249 1.00 95.62 593 LYS A C 1
ATOM 4836 O O . LYS A 1 593 ? -61.725 -2.674 64.223 1.00 95.62 593 LYS A O 1
ATOM 4841 N N . LYS A 1 594 ? -61.343 -3.793 62.318 1.00 94.75 594 LYS A N 1
ATOM 4842 C CA . LYS A 1 594 ? -62.544 -4.639 62.432 1.00 94.75 594 LYS A CA 1
ATOM 4843 C C . LYS A 1 594 ? -62.455 -5.562 63.639 1.00 94.75 594 LYS A C 1
ATOM 4845 O O . LYS A 1 594 ? -63.341 -5.494 64.482 1.00 94.75 594 LYS A O 1
ATOM 4850 N N . HIS A 1 595 ? -61.367 -6.322 63.774 1.00 92.44 595 HIS A N 1
ATOM 4851 C CA . HIS A 1 595 ? -61.154 -7.177 64.944 1.00 92.44 595 HIS A CA 1
ATOM 4852 C C . HIS A 1 595 ? -61.145 -6.377 66.260 1.00 92.44 595 HIS A C 1
ATOM 4854 O O . HIS A 1 595 ? -61.715 -6.832 67.245 1.00 92.44 595 HIS A O 1
ATOM 4860 N N . GLU A 1 596 ? -60.561 -5.174 66.278 1.00 94.56 596 GLU A N 1
ATOM 4861 C CA . GLU A 1 596 ? -60.613 -4.250 67.421 1.00 94.56 596 GLU A CA 1
ATOM 4862 C C . GLU A 1 596 ? -62.068 -3.877 67.770 1.00 94.56 596 GLU A C 1
ATOM 4864 O O . GLU A 1 596 ? -62.505 -4.103 68.897 1.00 94.56 596 GLU A O 1
ATOM 4869 N N . THR A 1 597 ? -62.872 -3.440 66.792 1.00 94.69 597 THR A N 1
ATOM 4870 C CA . THR A 1 597 ? -64.297 -3.131 67.021 1.00 94.69 597 THR A CA 1
ATOM 4871 C C . THR A 1 597 ? -65.151 -4.351 67.387 1.00 94.69 597 THR A C 1
ATOM 4873 O O . THR A 1 597 ? -66.102 -4.220 68.152 1.00 94.69 597 THR A O 1
ATOM 4876 N N . GLU A 1 598 ? -64.828 -5.543 66.881 1.00 94.62 598 GLU A N 1
ATOM 4877 C CA . GLU A 1 598 ? -65.514 -6.795 67.227 1.00 94.62 598 GLU A CA 1
ATOM 4878 C C . GLU A 1 598 ? -65.204 -7.216 68.673 1.00 94.62 598 GLU A C 1
ATOM 4880 O O . GLU A 1 598 ? -66.110 -7.630 69.401 1.00 94.62 598 GLU A O 1
ATOM 4885 N N . LEU A 1 599 ? -63.956 -7.039 69.125 1.00 93.81 599 LEU A N 1
ATOM 4886 C CA . LEU A 1 599 ? -63.548 -7.253 70.516 1.00 93.81 599 LEU A CA 1
ATOM 4887 C C . LEU A 1 599 ? -64.180 -6.227 71.467 1.00 93.81 599 LEU A C 1
ATOM 4889 O O . LEU A 1 599 ? -64.626 -6.612 72.550 1.00 93.81 599 LEU A O 1
ATOM 4893 N N . ASP A 1 600 ? -64.274 -4.956 71.069 1.00 94.50 600 ASP A N 1
ATOM 4894 C CA . ASP A 1 600 ? -64.959 -3.911 71.842 1.00 94.50 600 ASP A CA 1
ATOM 4895 C C . ASP A 1 600 ? -66.461 -4.195 71.980 1.00 94.50 600 ASP A C 1
ATOM 4897 O O . ASP A 1 600 ? -67.002 -4.122 73.086 1.00 94.50 600 ASP A O 1
ATOM 4901 N N . VAL A 1 601 ? -67.140 -4.578 70.890 1.00 95.25 601 VAL A N 1
ATOM 4902 C CA . VAL A 1 601 ? -68.565 -4.956 70.914 1.00 95.25 601 VAL A CA 1
ATOM 4903 C C . VAL A 1 601 ? -68.787 -6.178 71.804 1.00 95.25 601 VAL A C 1
ATOM 4905 O O . VAL A 1 601 ? -69.635 -6.130 72.694 1.00 95.25 601 VAL A O 1
ATOM 4908 N N . LEU A 1 602 ? -67.985 -7.236 71.643 1.00 94.69 602 LEU A N 1
ATOM 4909 C CA . LEU A 1 602 ? -68.073 -8.439 72.475 1.00 94.69 602 LEU A CA 1
ATOM 4910 C C . LEU A 1 602 ? -67.799 -8.133 73.959 1.00 94.69 602 LEU A C 1
ATOM 4912 O O . LEU A 1 602 ? -68.454 -8.680 74.846 1.00 94.69 602 LEU A O 1
ATOM 4916 N N . THR A 1 603 ? -66.865 -7.226 74.250 1.00 95.31 603 THR A N 1
ATOM 4917 C CA . THR A 1 603 ? -66.573 -6.770 75.618 1.00 95.31 603 THR A CA 1
ATOM 4918 C C . THR A 1 603 ? -67.735 -5.960 76.196 1.00 95.31 603 THR A C 1
ATOM 4920 O O . THR A 1 603 ? -68.137 -6.191 77.339 1.00 95.31 603 THR A O 1
ATOM 4923 N N . ALA A 1 604 ? -68.325 -5.053 75.414 1.00 94.81 604 ALA A N 1
ATOM 4924 C CA . ALA A 1 604 ? -69.488 -4.268 75.814 1.00 94.81 604 ALA A CA 1
ATOM 4925 C C . ALA A 1 604 ? -70.732 -5.143 76.049 1.00 94.81 604 ALA A C 1
ATOM 4927 O O . ALA A 1 604 ? -71.476 -4.900 77.002 1.00 94.81 604 ALA A O 1
ATOM 4928 N N . ASP A 1 605 ? -70.941 -6.180 75.235 1.00 94.19 605 ASP A N 1
ATOM 4929 C CA . ASP A 1 605 ? -72.042 -7.131 75.396 1.00 94.19 605 ASP A CA 1
ATOM 4930 C C . ASP A 1 605 ? -71.840 -8.036 76.620 1.00 94.19 605 ASP A C 1
ATOM 4932 O O . ASP A 1 605 ? -72.742 -8.105 77.454 1.00 94.19 605 ASP A O 1
ATOM 4936 N N . HIS A 1 606 ? -70.644 -8.595 76.851 1.00 93.00 606 HIS A N 1
ATOM 4937 C CA . HIS A 1 606 ? -70.339 -9.311 78.101 1.00 93.00 606 HIS A CA 1
ATOM 4938 C C . HIS A 1 606 ? -70.535 -8.432 79.354 1.00 93.00 606 HIS A C 1
ATOM 4940 O O . HIS A 1 606 ? -71.019 -8.903 80.389 1.00 93.00 606 HIS A O 1
ATOM 4946 N N . ILE A 1 607 ? -70.181 -7.141 79.290 1.00 94.81 607 ILE A N 1
ATOM 4947 C CA . ILE A 1 607 ? -70.442 -6.181 80.375 1.00 94.81 607 ILE A CA 1
ATOM 4948 C C . ILE A 1 607 ? -71.952 -5.981 80.570 1.00 94.81 607 ILE A C 1
ATOM 4950 O O . ILE A 1 607 ? -72.417 -5.963 81.713 1.00 94.81 607 ILE A O 1
ATOM 4954 N N . ARG A 1 608 ? -72.725 -5.872 79.484 1.00 95.12 608 ARG A N 1
ATOM 4955 C CA . ARG A 1 608 ? -74.184 -5.682 79.503 1.00 95.12 608 ARG A CA 1
ATOM 4956 C C . ARG A 1 608 ? -74.921 -6.904 80.054 1.00 95.12 608 ARG A C 1
ATOM 4958 O O . ARG A 1 608 ? -75.783 -6.747 80.915 1.00 95.12 608 ARG A O 1
ATOM 4965 N N . GLU A 1 609 ? -74.549 -8.112 79.636 1.00 93.62 609 GLU A N 1
ATOM 4966 C CA . GLU A 1 609 ? -75.083 -9.369 80.178 1.00 93.62 609 GLU A CA 1
ATOM 4967 C C . GLU A 1 609 ? -74.790 -9.496 81.675 1.00 93.62 609 GLU A C 1
ATOM 4969 O O . GLU A 1 609 ? -75.688 -9.775 82.471 1.00 93.62 609 GLU A O 1
ATOM 4974 N N . LYS A 1 610 ? -73.550 -9.202 82.090 1.00 93.69 610 LYS A N 1
ATOM 4975 C CA . LYS A 1 610 ? -73.158 -9.175 83.504 1.00 93.69 610 LYS A CA 1
ATOM 4976 C C . LYS A 1 610 ? -73.960 -8.150 84.309 1.00 93.69 610 LYS A C 1
ATOM 4978 O O . LYS A 1 610 ? -74.348 -8.442 85.438 1.00 93.69 610 LYS A O 1
ATOM 4983 N N . GLN A 1 611 ? -74.229 -6.969 83.751 1.00 93.88 611 GLN A N 1
ATOM 4984 C CA . GLN A 1 611 ? -75.088 -5.963 84.382 1.00 93.88 611 GLN A CA 1
ATOM 4985 C C . GLN A 1 611 ? -76.551 -6.425 84.475 1.00 93.88 611 GLN A C 1
ATOM 4987 O O . GLN A 1 611 ? -77.160 -6.233 85.525 1.00 93.88 611 GLN A O 1
ATOM 4992 N N . SER A 1 612 ? -77.091 -7.091 83.446 1.00 95.06 612 SER A N 1
ATOM 4993 C CA . SER A 1 612 ? -78.444 -7.667 83.483 1.00 95.06 612 SER A CA 1
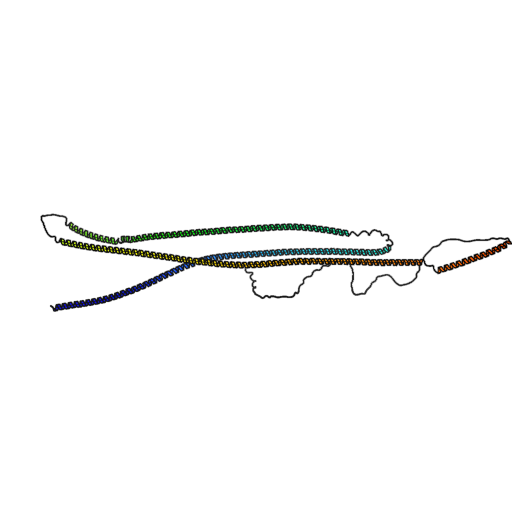ATOM 4994 C C . SER A 1 612 ? -78.559 -8.743 84.562 1.00 95.06 612 SER A C 1
ATOM 4996 O O . SER A 1 612 ? -79.415 -8.639 85.434 1.00 95.06 612 SER A O 1
ATOM 4998 N N . MET A 1 613 ? -77.635 -9.710 84.596 1.00 93.81 613 MET A N 1
ATOM 4999 C CA . MET A 1 613 ? -77.615 -10.757 85.627 1.00 93.81 613 MET A CA 1
ATOM 5000 C C . MET A 1 613 ? -77.501 -10.183 87.048 1.00 93.81 613 MET A C 1
ATOM 5002 O O . MET A 1 613 ? -78.128 -10.700 87.972 1.00 93.81 613 MET A O 1
ATOM 5006 N N . LEU A 1 614 ? -76.747 -9.094 87.241 1.00 94.06 614 LEU A N 1
ATOM 5007 C CA . LEU A 1 614 ? -76.684 -8.384 88.525 1.00 94.06 614 LEU A CA 1
ATOM 5008 C C . LEU A 1 614 ? -77.993 -7.649 88.860 1.00 94.06 614 LEU A C 1
ATOM 5010 O O . LEU A 1 614 ? -78.381 -7.614 90.028 1.00 94.06 614 LEU A O 1
ATOM 5014 N N . ALA A 1 615 ? -78.692 -7.085 87.873 1.00 94.19 615 ALA A N 1
ATOM 5015 C CA . ALA A 1 615 ? -80.000 -6.463 88.069 1.00 94.19 615 ALA A CA 1
ATOM 5016 C C . ALA A 1 615 ? -81.076 -7.502 88.433 1.00 94.19 615 ALA A C 1
ATOM 5018 O O . ALA A 1 615 ? -81.812 -7.303 89.400 1.00 94.19 615 ALA A O 1
ATOM 5019 N N . ASP A 1 616 ? -81.116 -8.641 87.739 1.00 93.81 616 ASP A N 1
ATOM 5020 C CA . ASP A 1 616 ? -82.037 -9.747 88.027 1.00 93.81 616 ASP A CA 1
ATOM 5021 C C . ASP A 1 616 ? -81.742 -10.405 89.387 1.00 93.81 616 ASP A C 1
ATOM 5023 O O . ASP A 1 616 ? -82.666 -10.722 90.146 1.00 93.81 616 ASP A O 1
ATOM 5027 N N . PHE A 1 617 ? -80.463 -10.531 89.764 1.00 93.25 617 PHE A N 1
ATOM 5028 C CA . PHE A 1 617 ? -80.059 -10.956 91.108 1.00 93.25 617 PHE A CA 1
ATOM 5029 C C . PHE A 1 617 ? -80.521 -9.966 92.189 1.00 93.25 617 PHE A C 1
ATOM 5031 O O . PHE A 1 617 ? -81.087 -10.372 93.203 1.00 93.25 617 PHE A O 1
ATOM 5038 N N . ASN A 1 618 ? -80.342 -8.658 91.976 1.00 94.25 618 ASN A N 1
ATOM 5039 C CA . ASN A 1 618 ? -80.810 -7.647 92.927 1.00 94.25 618 ASN A CA 1
ATOM 5040 C C . ASN A 1 618 ? -82.339 -7.662 93.063 1.00 94.25 618 ASN A C 1
ATOM 5042 O O . ASN A 1 618 ? -82.842 -7.665 94.183 1.00 94.25 618 ASN A O 1
ATOM 5046 N N . LYS A 1 619 ? -83.071 -7.773 91.949 1.00 94.69 619 LYS A N 1
ATOM 5047 C CA . LYS A 1 619 ? -84.538 -7.839 91.919 1.00 94.69 619 LYS A CA 1
ATOM 5048 C C . LYS A 1 619 ? -85.092 -9.090 92.608 1.00 94.69 619 LYS A C 1
ATOM 5050 O O . LYS A 1 619 ? -86.077 -9.010 93.338 1.00 94.69 619 LYS A O 1
ATOM 5055 N N . THR A 1 620 ? -84.455 -10.247 92.427 1.00 93.06 620 THR A N 1
ATOM 5056 C CA . THR A 1 620 ? -84.831 -11.478 93.148 1.00 93.06 620 THR A CA 1
ATOM 5057 C C . THR A 1 620 ? -84.460 -11.415 94.633 1.00 93.06 620 THR A C 1
ATOM 5059 O O . THR A 1 620 ? -85.220 -11.899 95.471 1.00 93.06 620 THR A O 1
ATOM 5062 N N . GLN A 1 621 ? -83.361 -10.747 94.993 1.00 93.69 621 GLN A N 1
ATOM 5063 C CA . GLN A 1 621 ? -83.004 -10.454 96.384 1.00 93.69 621 GLN A CA 1
ATOM 5064 C C . GLN A 1 621 ? -83.972 -9.448 97.044 1.00 93.69 621 GLN A C 1
ATOM 5066 O O . GLN A 1 621 ? -84.230 -9.548 98.243 1.00 93.69 621 GLN A O 1
ATOM 5071 N N . GLU A 1 622 ? -84.516 -8.484 96.300 1.00 93.38 622 GLU A N 1
ATOM 5072 C CA . GLU A 1 622 ? -85.553 -7.555 96.774 1.00 93.38 622 GLU A CA 1
ATOM 5073 C C . GLU A 1 622 ? -86.883 -8.272 97.002 1.00 93.38 622 GLU A C 1
ATOM 5075 O O . GLU A 1 622 ? -87.401 -8.215 98.115 1.00 93.38 622 GLU A O 1
ATOM 5080 N N . LEU A 1 623 ? -87.353 -9.067 96.034 1.00 93.94 623 LEU A N 1
ATOM 5081 C CA . LEU A 1 623 ? -88.530 -9.929 96.199 1.00 93.94 623 LEU A CA 1
ATOM 5082 C C . LEU A 1 623 ? -88.390 -10.860 97.420 1.00 93.94 623 LEU A C 1
ATOM 5084 O O . LEU A 1 623 ? -89.334 -11.055 98.182 1.00 93.94 623 LEU A O 1
ATOM 5088 N N . LEU A 1 624 ? -87.192 -11.408 97.658 1.00 92.12 624 LEU A N 1
ATOM 5089 C CA . LEU A 1 624 ? -86.913 -12.221 98.842 1.00 92.12 624 LEU A CA 1
ATOM 5090 C C . LEU A 1 624 ? -87.009 -11.409 100.148 1.00 92.12 624 LEU A C 1
ATOM 5092 O O . LEU A 1 624 ? -87.481 -11.942 101.152 1.00 92.12 624 LEU A O 1
ATOM 5096 N N . LYS A 1 625 ? -86.601 -10.133 100.165 1.00 93.31 625 LYS A N 1
ATOM 5097 C CA . LYS A 1 625 ? -86.787 -9.245 101.330 1.00 93.31 625 LYS A CA 1
ATOM 5098 C C . LYS A 1 625 ? -88.263 -8.918 101.557 1.00 93.31 625 LYS A C 1
ATOM 5100 O O . LYS A 1 625 ? -88.695 -8.960 102.704 1.00 93.31 625 LYS A O 1
ATOM 5105 N N . GLU A 1 626 ? -89.025 -8.646 100.498 1.00 93.12 626 GLU A N 1
ATOM 5106 C CA . GLU A 1 626 ? -90.475 -8.402 100.566 1.00 93.12 626 GLU A CA 1
ATOM 5107 C C . GLU A 1 626 ? -91.232 -9.620 101.109 1.00 93.12 626 GLU A C 1
ATOM 5109 O O . GLU A 1 626 ? -92.050 -9.493 102.017 1.00 93.12 626 GLU A O 1
ATOM 5114 N N . ILE A 1 627 ? -90.913 -10.826 100.627 1.00 92.81 627 ILE A N 1
ATOM 5115 C CA . ILE A 1 627 ? -91.502 -12.070 101.143 1.00 92.81 627 ILE A CA 1
ATOM 5116 C C . ILE A 1 627 ? -91.157 -12.258 102.627 1.00 92.81 627 ILE A C 1
ATOM 5118 O O . ILE A 1 627 ? -92.040 -12.574 103.422 1.00 92.81 627 ILE A O 1
ATOM 5122 N N . ASN A 1 628 ? -89.902 -12.027 103.031 1.00 90.00 628 ASN A N 1
ATOM 5123 C CA . ASN A 1 628 ? -89.519 -12.119 104.443 1.00 90.00 628 ASN A CA 1
ATOM 5124 C C . ASN A 1 628 ? -90.223 -11.063 105.314 1.00 90.00 628 ASN A C 1
ATOM 5126 O O . ASN A 1 628 ? -90.635 -11.395 106.423 1.00 90.00 628 ASN A O 1
ATOM 5130 N N . SER A 1 629 ? -90.413 -9.825 104.842 1.00 92.12 629 SER A N 1
ATOM 5131 C CA . SER A 1 629 ? -91.130 -8.800 105.613 1.00 92.12 629 SER A CA 1
ATOM 5132 C C . SER A 1 629 ? -92.629 -9.099 105.720 1.00 92.12 629 SER A C 1
ATOM 5134 O O . SER A 1 629 ? -93.189 -8.970 106.806 1.00 92.12 629 SER A O 1
ATOM 5136 N N . ALA A 1 630 ? -93.266 -9.593 104.654 1.00 91.50 630 ALA A N 1
ATOM 5137 C CA . ALA A 1 630 ? -94.660 -10.036 104.683 1.00 91.50 630 ALA A CA 1
ATOM 5138 C C . ALA A 1 630 ? -94.870 -11.241 105.622 1.00 91.50 630 ALA A C 1
ATOM 5140 O O . ALA A 1 630 ? -95.835 -11.268 106.387 1.00 91.50 630 ALA A O 1
ATOM 5141 N N . LEU A 1 631 ? -93.946 -12.210 105.619 1.00 89.88 631 LEU A N 1
ATOM 5142 C CA . LEU A 1 631 ? -93.951 -13.328 106.570 1.00 89.88 631 LEU A CA 1
ATOM 5143 C C . LEU A 1 631 ? -93.748 -12.850 108.015 1.00 89.88 631 LEU A C 1
ATOM 5145 O O . LEU A 1 631 ? -94.433 -13.342 108.907 1.00 89.88 631 LEU A O 1
ATOM 5149 N N . GLN A 1 632 ? -92.862 -11.877 108.247 1.00 89.88 632 GLN A N 1
ATOM 5150 C CA . GLN A 1 632 ? -92.626 -11.300 109.573 1.00 89.88 632 GLN A CA 1
ATOM 5151 C C . GLN A 1 632 ? -93.867 -10.566 110.108 1.00 89.88 632 GLN A C 1
ATOM 5153 O O . GLN A 1 632 ? -94.247 -10.785 111.255 1.00 89.88 632 GLN A O 1
ATOM 5158 N N . ILE A 1 633 ? -94.539 -9.764 109.272 1.00 90.75 633 ILE A N 1
ATOM 5159 C CA . ILE A 1 633 ? -95.798 -9.082 109.624 1.00 90.75 633 ILE A CA 1
ATOM 5160 C C . ILE A 1 633 ? -96.901 -10.108 109.914 1.00 90.75 633 ILE A C 1
ATOM 5162 O O . ILE A 1 633 ? -97.589 -10.009 110.926 1.00 90.75 633 ILE A O 1
ATOM 5166 N N . SER A 1 634 ? -97.045 -11.138 109.073 1.00 89.44 634 SER A N 1
ATOM 5167 C CA . SER A 1 634 ? -98.052 -12.187 109.277 1.00 89.44 634 SER A CA 1
ATOM 5168 C C . SER A 1 634 ? -97.799 -13.005 110.553 1.00 89.44 634 SER A C 1
ATOM 5170 O O . SER A 1 634 ? -98.747 -13.355 111.258 1.00 89.44 634 SER A O 1
ATOM 5172 N N . LEU A 1 635 ? -96.532 -13.261 110.897 1.00 87.38 635 LEU A N 1
ATOM 5173 C CA . LEU A 1 635 ? -96.140 -13.873 112.168 1.00 87.38 635 LEU A CA 1
ATOM 5174 C C . LEU A 1 635 ? -96.536 -12.983 113.357 1.00 87.38 635 LEU A C 1
ATOM 5176 O O . LEU A 1 635 ? -97.139 -13.470 114.311 1.00 87.38 635 LEU A O 1
ATOM 5180 N N . GLU A 1 636 ? -96.242 -11.684 113.281 1.00 89.00 636 GLU A N 1
ATOM 5181 C CA . GLU A 1 636 ? -96.519 -10.704 114.336 1.00 89.00 636 GLU A CA 1
ATOM 5182 C C . GLU A 1 636 ? -98.032 -10.498 114.552 1.00 89.00 636 GLU A C 1
ATOM 5184 O O . GLU A 1 636 ? -98.499 -10.534 115.692 1.00 89.00 636 GLU A O 1
ATOM 5189 N N . GLU A 1 637 ? -98.826 -10.440 113.476 1.00 87.38 637 GLU A N 1
ATOM 5190 C CA . GLU A 1 637 ? -100.296 -10.481 113.531 1.00 87.38 637 GLU A CA 1
ATOM 5191 C C . GLU A 1 637 ? -100.830 -11.752 114.212 1.00 87.38 637 GLU A C 1
ATOM 5193 O O . GLU A 1 637 ? -101.811 -11.704 114.957 1.00 87.38 637 GLU A O 1
ATOM 5198 N N . MET A 1 638 ? -100.245 -12.916 113.915 1.00 83.00 638 MET A N 1
ATOM 5199 C CA . MET A 1 638 ? -100.684 -14.194 114.485 1.00 83.00 638 MET A CA 1
ATOM 5200 C C . MET A 1 638 ? -100.281 -14.323 115.957 1.00 83.00 638 MET A C 1
ATOM 5202 O O . MET A 1 638 ? -101.052 -14.859 116.756 1.00 83.00 638 MET A O 1
ATOM 5206 N N . GLU A 1 639 ? -99.131 -13.769 116.346 1.00 86.38 639 GLU A N 1
ATOM 5207 C CA . GLU A 1 639 ? -98.781 -13.588 117.751 1.00 86.38 639 GLU A CA 1
ATOM 5208 C C . GLU A 1 639 ? -99.738 -12.624 118.466 1.00 86.38 639 GLU A C 1
ATOM 5210 O O . GLU A 1 639 ? -100.123 -12.898 119.601 1.00 86.38 639 GLU A O 1
ATOM 5215 N N . GLU A 1 640 ? -100.141 -11.512 117.845 1.00 86.25 640 GLU A N 1
ATOM 5216 C CA . GLU A 1 640 ? -101.105 -10.580 118.441 1.00 86.25 640 GLU A CA 1
ATOM 5217 C C . GLU A 1 640 ? -102.483 -11.231 118.619 1.00 86.25 640 GLU A C 1
ATOM 5219 O O . GLU A 1 640 ? -103.048 -11.180 119.712 1.00 86.25 640 GLU A O 1
ATOM 5224 N N . LYS A 1 641 ? -102.987 -11.944 117.604 1.00 83.81 641 LYS A N 1
ATOM 5225 C CA . LYS A 1 641 ? -104.234 -12.732 117.690 1.00 83.81 641 LYS A CA 1
ATOM 5226 C C . LYS A 1 641 ? -104.164 -13.820 118.771 1.00 83.81 641 LYS A C 1
ATOM 5228 O O . LYS A 1 641 ? -105.183 -14.146 119.375 1.00 83.81 641 LYS A O 1
ATOM 5233 N N . TYR A 1 642 ? -102.976 -14.364 119.051 1.00 79.94 642 TYR A N 1
ATOM 5234 C CA . TYR A 1 642 ? -102.758 -15.298 120.159 1.00 79.94 642 TYR A CA 1
ATOM 5235 C C . TYR A 1 642 ? -102.727 -14.598 121.531 1.00 79.94 642 TYR A C 1
ATOM 5237 O O . TYR A 1 642 ? -103.316 -15.105 122.485 1.00 79.94 642 TYR A O 1
ATOM 5245 N N . LYS A 1 643 ? -102.079 -13.427 121.634 1.00 81.25 643 LYS A N 1
ATOM 5246 C CA . LYS A 1 643 ? -101.995 -12.606 122.861 1.00 81.25 643 LYS A CA 1
ATOM 5247 C C . LYS A 1 643 ? -103.360 -12.024 123.261 1.00 81.25 643 LYS A C 1
ATOM 5249 O O . LYS A 1 643 ? -103.692 -12.028 124.442 1.00 81.25 643 LYS A O 1
ATOM 5254 N N . ASN A 1 644 ? -104.160 -11.596 122.284 1.00 79.62 644 ASN A N 1
ATOM 5255 C CA . ASN A 1 644 ? -105.471 -10.958 122.461 1.00 79.62 644 ASN A CA 1
ATOM 5256 C C . ASN A 1 644 ? -106.650 -11.953 122.375 1.00 79.62 644 ASN A C 1
ATOM 5258 O O . ASN A 1 644 ? -107.779 -11.562 122.078 1.00 79.62 644 ASN A O 1
ATOM 5262 N N . ARG A 1 645 ? -106.406 -13.250 122.600 1.00 80.44 645 ARG A N 1
ATOM 5263 C CA . ARG A 1 645 ? -107.435 -14.295 122.514 1.00 80.44 645 ARG A CA 1
ATOM 5264 C C . ARG A 1 645 ? -108.484 -14.148 123.625 1.00 80.44 645 ARG A C 1
ATOM 5266 O O . ARG A 1 645 ? -108.140 -14.109 124.803 1.00 80.44 645 ARG A O 1
ATOM 5273 N N . GLU A 1 646 ? -109.760 -14.161 123.244 1.00 75.56 646 GLU A N 1
ATOM 5274 C CA . GLU A 1 646 ? -110.893 -14.113 124.176 1.00 75.56 646 GLU A CA 1
ATOM 5275 C C . GLU A 1 646 ? -110.905 -15.298 125.166 1.00 75.56 646 GLU A C 1
ATOM 5277 O O . GLU A 1 646 ? -110.569 -16.437 124.813 1.00 75.56 646 GLU A O 1
ATOM 5282 N N . SER A 1 647 ? -111.325 -15.026 126.409 1.00 75.81 647 SER A N 1
ATOM 5283 C CA . SER A 1 647 ? -111.600 -16.045 127.433 1.00 75.81 647 SER A CA 1
ATOM 5284 C C . SER A 1 647 ? -112.689 -17.014 126.973 1.00 75.81 647 SER A C 1
ATOM 5286 O O . SER A 1 647 ? -113.539 -16.665 126.152 1.00 75.81 647 SER A O 1
ATOM 5288 N N . ARG A 1 648 ? -112.696 -18.242 127.499 1.00 79.69 648 ARG A N 1
ATOM 5289 C CA . ARG A 1 648 ? -113.597 -19.280 126.986 1.00 79.69 648 ARG A CA 1
ATOM 5290 C C . ARG A 1 648 ? -115.053 -19.015 127.378 1.00 79.69 648 ARG A C 1
ATOM 5292 O O . ARG A 1 648 ? -115.299 -18.442 128.442 1.00 79.69 648 ARG A O 1
ATOM 5299 N N . PRO A 1 649 ? -116.034 -19.496 126.590 1.00 75.00 649 PRO A N 1
ATOM 5300 C CA . PRO A 1 649 ? -117.436 -19.447 126.997 1.00 75.00 649 PRO A CA 1
ATOM 5301 C C . PRO A 1 649 ? -117.673 -20.199 128.317 1.00 75.00 649 PRO A C 1
ATOM 5303 O O . PRO A 1 649 ? -118.479 -19.736 129.119 1.00 75.00 649 PRO A O 1
ATOM 5306 N N . GLU A 1 650 ? -116.917 -21.276 128.588 1.00 79.00 650 GLU A N 1
ATOM 5307 C CA . GLU A 1 650 ? -116.904 -21.957 129.894 1.00 79.00 650 GLU A CA 1
ATOM 5308 C C . GLU A 1 650 ? -116.583 -20.988 131.054 1.00 79.00 650 GLU A C 1
ATOM 5310 O O . GLU A 1 650 ? -117.314 -20.924 132.044 1.00 79.00 650 GLU A O 1
ATOM 5315 N N . ASP A 1 651 ? -115.510 -20.198 130.912 1.00 80.62 651 ASP A N 1
ATOM 5316 C CA . ASP A 1 651 ? -115.048 -19.246 131.930 1.00 80.62 651 ASP A CA 1
ATOM 5317 C C . ASP A 1 651 ? -116.086 -18.130 132.147 1.00 80.62 651 ASP A C 1
ATOM 5319 O O . ASP A 1 651 ? -116.367 -17.727 133.277 1.00 80.62 651 ASP A O 1
ATOM 5323 N N . LEU A 1 652 ? -116.680 -17.636 131.054 1.00 81.50 652 LEU A N 1
ATOM 5324 C CA . LEU A 1 652 ? -117.683 -16.569 131.076 1.00 81.50 652 LEU A CA 1
ATOM 5325 C C . LEU A 1 652 ? -119.007 -17.019 131.713 1.00 81.50 652 LEU A C 1
ATOM 5327 O O . LEU A 1 652 ? -119.598 -16.245 132.469 1.00 81.50 652 LEU A O 1
ATOM 5331 N N . GLN A 1 653 ? -119.453 -18.255 131.460 1.00 80.50 653 GLN A N 1
ATOM 5332 C CA . GLN A 1 653 ? -120.643 -18.822 132.104 1.00 80.50 653 GLN A CA 1
ATOM 5333 C C . GLN A 1 653 ? -120.439 -18.978 133.613 1.00 80.50 653 GLN A C 1
ATOM 5335 O O . GLN A 1 653 ? -121.258 -18.479 134.385 1.00 80.50 653 GLN A O 1
ATOM 5340 N N . LEU A 1 654 ? -119.307 -19.550 134.043 1.00 85.31 654 LEU A N 1
ATOM 5341 C CA . LEU A 1 654 ? -118.972 -19.688 135.465 1.00 85.31 654 LEU A CA 1
ATOM 5342 C C . LEU A 1 654 ? -118.908 -18.323 136.180 1.00 85.31 654 LEU A C 1
ATOM 5344 O O . LEU A 1 654 ? -119.366 -18.183 137.314 1.00 85.31 654 LEU A O 1
ATOM 5348 N N . ILE A 1 655 ? -118.388 -17.288 135.511 1.00 79.81 655 ILE A N 1
ATOM 5349 C CA . ILE A 1 655 ? -118.383 -15.909 136.027 1.00 79.81 655 ILE A CA 1
ATOM 5350 C C . ILE A 1 655 ? -119.803 -15.323 136.140 1.00 79.81 655 ILE A C 1
ATOM 5352 O O . ILE A 1 655 ? -120.021 -14.473 137.006 1.00 79.81 655 ILE A O 1
ATOM 5356 N N . SER A 1 656 ? -120.765 -15.740 135.308 1.00 84.81 656 SER A N 1
ATOM 5357 C CA . SER A 1 656 ? -122.172 -15.331 135.453 1.00 84.81 656 SER A CA 1
ATOM 5358 C C . SER A 1 656 ? -122.832 -16.030 136.637 1.00 84.81 656 SER A C 1
ATOM 5360 O O . SER A 1 656 ? -123.296 -15.349 137.546 1.00 84.81 656 SER A O 1
ATOM 5362 N N . GLU A 1 657 ? -122.771 -17.364 136.699 1.00 83.06 657 GLU A N 1
ATOM 5363 C CA . GLU A 1 657 ? -123.382 -18.155 137.780 1.00 83.06 657 GLU A CA 1
ATOM 5364 C C . GLU A 1 657 ? -122.903 -17.701 139.170 1.00 83.06 657 GLU A C 1
ATOM 5366 O O . GLU A 1 657 ? -123.693 -17.581 140.108 1.00 83.06 657 GLU A O 1
ATOM 5371 N N . LEU A 1 658 ? -121.613 -17.367 139.298 1.00 82.00 658 LEU A N 1
ATOM 5372 C CA . LEU A 1 658 ? -121.045 -16.821 140.532 1.00 82.00 658 LEU A CA 1
ATOM 5373 C C . LEU A 1 658 ? -121.558 -15.411 140.873 1.00 82.00 658 LEU A C 1
ATOM 5375 O O . LEU A 1 658 ? -121.694 -15.098 142.055 1.00 82.00 658 LEU A O 1
ATOM 5379 N N . LYS A 1 659 ? -121.857 -14.555 139.885 1.00 82.56 659 LYS A N 1
ATOM 5380 C CA . LYS A 1 659 ? -122.470 -13.232 140.124 1.00 82.56 659 LYS A CA 1
ATOM 5381 C C . LYS A 1 659 ? -123.925 -13.363 140.557 1.00 82.56 659 LYS A C 1
ATOM 5383 O O . LYS A 1 659 ? -124.334 -12.678 141.494 1.00 82.56 659 LYS A O 1
ATOM 5388 N N . ASP A 1 660 ? -124.675 -14.251 139.915 1.00 85.06 660 ASP A N 1
ATOM 5389 C CA . ASP A 1 660 ? -126.089 -14.475 140.210 1.00 85.06 660 ASP A CA 1
ATOM 5390 C C . ASP A 1 660 ? -126.256 -15.057 141.629 1.00 85.06 660 ASP A C 1
ATOM 5392 O O . ASP A 1 660 ? -127.017 -14.520 142.438 1.00 85.06 660 ASP A O 1
ATOM 5396 N N . LEU A 1 661 ? -125.418 -16.034 142.008 1.00 85.31 661 LEU A N 1
ATOM 5397 C CA . LEU A 1 661 ? -125.331 -16.555 143.381 1.00 85.31 661 LEU A CA 1
ATOM 5398 C C . LEU A 1 661 ? -124.962 -15.492 144.431 1.00 85.31 661 LEU A C 1
ATOM 5400 O O . LEU A 1 661 ? -125.411 -15.587 145.574 1.00 85.31 661 LEU A O 1
ATOM 5404 N N . ILE A 1 662 ? -124.149 -14.487 144.089 1.00 82.56 662 ILE A N 1
ATOM 5405 C CA . ILE A 1 662 ? -123.850 -13.365 144.997 1.00 82.56 662 ILE A CA 1
ATOM 5406 C C . ILE A 1 662 ? -125.086 -12.465 145.152 1.00 82.56 662 ILE A C 1
ATOM 5408 O O . ILE A 1 662 ? -125.458 -12.125 146.278 1.00 82.56 662 ILE A O 1
ATOM 5412 N N . ALA A 1 663 ? -125.768 -12.137 144.050 1.00 82.19 663 ALA A N 1
ATOM 5413 C CA . ALA A 1 663 ? -126.953 -11.281 144.060 1.00 82.19 663 ALA A CA 1
ATOM 5414 C C . ALA A 1 663 ? -128.118 -11.877 144.879 1.00 82.19 663 ALA A C 1
ATOM 5416 O O . ALA A 1 663 ? -128.762 -11.152 145.644 1.00 82.19 663 ALA A O 1
ATOM 5417 N N . GLU A 1 664 ? -128.353 -13.192 144.792 1.00 85.31 664 GLU A N 1
ATOM 5418 C CA . GLU A 1 664 ? -129.337 -13.891 145.635 1.00 85.31 664 GLU A CA 1
ATOM 5419 C C . GLU A 1 664 ? -129.025 -13.751 147.135 1.00 85.31 664 GLU A C 1
ATOM 5421 O O . GLU A 1 664 ? -129.921 -13.518 147.955 1.00 85.31 664 GLU A O 1
ATOM 5426 N N . ARG A 1 665 ? -127.745 -13.867 147.517 1.00 82.25 665 ARG A N 1
ATOM 5427 C CA . ARG A 1 665 ? -127.319 -13.776 148.923 1.00 82.25 665 ARG A CA 1
ATOM 5428 C C . ARG A 1 665 ? -127.487 -12.364 149.476 1.00 82.25 665 ARG A C 1
ATOM 5430 O O . ARG A 1 665 ? -127.974 -12.226 150.598 1.00 82.25 665 ARG A O 1
ATOM 5437 N N . ASP A 1 666 ? -127.184 -11.333 148.692 1.00 83.31 666 ASP A N 1
ATOM 5438 C CA . ASP A 1 666 ? -127.405 -9.938 149.091 1.00 83.31 666 ASP A CA 1
ATOM 5439 C C . ASP A 1 666 ? -128.898 -9.603 149.266 1.00 83.31 666 ASP A C 1
ATOM 5441 O O . ASP A 1 666 ? -129.271 -8.866 150.187 1.00 83.31 666 ASP A O 1
ATOM 5445 N N . GLN A 1 667 ? -129.783 -10.176 148.442 1.00 81.19 667 GLN A N 1
ATOM 5446 C CA . GLN A 1 667 ? -131.234 -10.037 148.625 1.00 81.19 667 GLN A CA 1
ATOM 5447 C C . GLN A 1 667 ? -131.731 -10.748 149.894 1.00 81.19 667 GLN A C 1
ATOM 5449 O O . GLN A 1 667 ? -132.524 -10.173 150.647 1.00 81.19 667 GLN A O 1
ATOM 5454 N N . LEU A 1 668 ? -131.223 -11.950 150.188 1.00 82.12 668 LEU A N 1
ATOM 5455 C CA . LEU A 1 668 ? -131.542 -12.669 151.426 1.00 82.12 668 LEU A CA 1
ATOM 5456 C C . LEU A 1 668 ? -131.095 -11.880 152.672 1.00 82.12 668 LEU A C 1
ATOM 5458 O O . LEU A 1 668 ? -131.847 -11.770 153.642 1.00 82.12 668 LEU A O 1
ATOM 5462 N N . ILE A 1 669 ? -129.903 -11.274 152.626 1.00 81.06 669 ILE A N 1
ATOM 5463 C CA . ILE A 1 669 ? -129.366 -10.421 153.698 1.00 81.06 669 ILE A CA 1
ATOM 5464 C C . ILE A 1 669 ? -130.253 -9.189 153.927 1.00 81.06 669 ILE A C 1
ATOM 5466 O O . ILE A 1 669 ? -130.561 -8.877 155.080 1.00 81.06 669 ILE A O 1
ATOM 5470 N N . LYS A 1 670 ? -130.718 -8.510 152.865 1.00 83.00 670 LYS A N 1
ATOM 5471 C CA . LYS A 1 670 ? -131.650 -7.371 152.998 1.00 83.00 670 LYS A CA 1
ATOM 5472 C C . LYS A 1 670 ? -132.930 -7.753 153.737 1.00 83.00 670 LYS A C 1
ATOM 5474 O O . LYS A 1 670 ? -133.291 -7.071 154.694 1.00 83.00 670 LYS A O 1
ATOM 5479 N N . LYS A 1 671 ? -133.568 -8.864 153.354 1.00 83.31 671 LYS A N 1
ATOM 5480 C CA . LYS A 1 671 ? -134.812 -9.319 153.991 1.00 83.31 671 LYS A CA 1
ATOM 5481 C C . LYS A 1 671 ? -134.626 -9.585 155.491 1.00 83.31 671 LYS A C 1
ATOM 5483 O O . LYS A 1 671 ? -135.395 -9.084 156.305 1.00 83.31 671 LYS A O 1
ATOM 5488 N N . LEU A 1 672 ? -133.542 -10.266 155.870 1.00 79.25 672 LEU A N 1
ATOM 5489 C CA . LEU A 1 672 ? -133.210 -10.532 157.277 1.00 79.25 672 LEU A CA 1
ATOM 5490 C C . LEU A 1 672 ? -132.946 -9.250 158.096 1.00 79.25 672 LEU A C 1
ATOM 5492 O O . LEU A 1 672 ? -133.192 -9.224 159.303 1.00 79.25 672 LEU A O 1
ATOM 5496 N N . ILE A 1 673 ? -132.466 -8.172 157.463 1.00 79.19 673 ILE A N 1
ATOM 5497 C CA . ILE A 1 673 ? -132.289 -6.856 158.104 1.00 79.19 673 ILE A CA 1
ATOM 5498 C C . ILE A 1 673 ? -133.640 -6.152 158.327 1.00 79.19 673 ILE A C 1
ATOM 5500 O O . ILE A 1 673 ? -133.805 -5.452 159.331 1.00 79.19 673 ILE A O 1
ATOM 5504 N N . GLU A 1 674 ? -134.604 -6.332 157.426 1.00 79.44 674 GLU A N 1
ATOM 5505 C CA . GLU A 1 674 ? -135.955 -5.769 157.537 1.00 79.44 674 GLU A CA 1
ATOM 5506 C C . GLU A 1 674 ? -136.790 -6.511 158.590 1.00 79.44 674 GLU A C 1
ATOM 5508 O O . GLU A 1 674 ? -137.321 -5.866 159.499 1.00 79.44 674 GLU A O 1
ATOM 5513 N N . ASP A 1 675 ? -136.785 -7.848 158.570 1.00 79.06 675 ASP A N 1
ATOM 5514 C CA . ASP A 1 675 ? -137.418 -8.688 159.598 1.00 79.06 675 ASP A CA 1
ATOM 5515 C C . ASP A 1 675 ? -136.867 -8.349 161.000 1.00 79.06 675 ASP A C 1
ATOM 5517 O O . ASP A 1 675 ? -137.622 -8.145 161.955 1.00 79.06 675 ASP A O 1
ATOM 5521 N N . LYS A 1 676 ? -135.540 -8.179 161.130 1.00 76.50 676 LYS A N 1
ATOM 5522 C CA . LYS A 1 676 ? -134.903 -7.735 162.383 1.00 76.50 676 LYS A CA 1
ATOM 5523 C C . LYS A 1 676 ? -135.446 -6.385 162.868 1.00 76.50 676 LYS A C 1
ATOM 5525 O O . LYS A 1 676 ? -135.715 -6.242 164.062 1.00 76.50 676 LYS A O 1
ATOM 5530 N N . LYS A 1 677 ? -135.595 -5.393 161.981 1.00 76.81 677 LYS A N 1
ATOM 5531 C CA . LYS A 1 677 ? -136.134 -4.070 162.350 1.00 76.81 677 LYS A CA 1
ATOM 5532 C C . LYS A 1 677 ? -137.573 -4.168 162.852 1.00 76.81 677 LYS A C 1
ATOM 5534 O O . LYS A 1 677 ? -137.901 -3.499 163.830 1.00 76.81 677 LYS A O 1
ATOM 5539 N N . PHE A 1 678 ? -138.401 -5.001 162.219 1.00 76.31 678 PHE A N 1
ATOM 5540 C CA . PHE A 1 678 ? -139.787 -5.221 162.632 1.00 76.31 678 PHE A CA 1
ATOM 5541 C C . PHE A 1 678 ? -139.864 -5.748 164.074 1.00 76.31 678 PHE A C 1
ATOM 5543 O O . PHE A 1 678 ? -140.471 -5.105 164.933 1.00 76.31 678 PHE A O 1
ATOM 5550 N N . TYR A 1 679 ? -139.160 -6.845 164.379 1.00 75.25 679 TYR A N 1
ATOM 5551 C CA . TYR A 1 679 ? -139.169 -7.429 165.726 1.00 75.25 679 TYR A CA 1
ATOM 5552 C C . TYR A 1 679 ? -138.564 -6.507 166.796 1.00 75.25 679 TYR A C 1
ATOM 5554 O O . TYR A 1 679 ? -139.061 -6.474 167.923 1.00 75.25 679 TYR A O 1
ATOM 5562 N N . GLN A 1 680 ? -137.536 -5.712 166.465 1.00 70.62 680 GLN A N 1
ATOM 5563 C CA . GLN A 1 680 ? -137.006 -4.705 167.396 1.00 70.62 680 GLN A CA 1
ATOM 5564 C C . GLN A 1 680 ? -138.051 -3.633 167.749 1.00 70.62 680 GLN A C 1
ATOM 5566 O O . GLN A 1 680 ? -138.125 -3.219 168.905 1.00 70.62 680 GLN A O 1
ATOM 5571 N N . LEU A 1 681 ? -138.879 -3.206 166.791 1.00 71.38 681 LEU A N 1
ATOM 5572 C CA . LEU A 1 681 ? -139.914 -2.197 167.029 1.00 71.38 681 LEU A CA 1
ATOM 5573 C C . LEU A 1 681 ? -141.098 -2.754 167.843 1.00 71.38 681 LEU A C 1
ATOM 5575 O O . LEU A 1 681 ? -141.647 -2.058 168.698 1.00 71.38 681 LEU A O 1
ATOM 5579 N N . GLU A 1 682 ? -141.465 -4.020 167.621 1.00 72.94 682 GLU A N 1
ATOM 5580 C CA . GLU A 1 682 ? -142.540 -4.690 168.365 1.00 72.94 682 GLU A CA 1
ATOM 5581 C C . GLU A 1 682 ? -142.156 -4.974 169.833 1.00 72.94 682 GLU A C 1
ATOM 5583 O O . GLU A 1 682 ? -142.996 -4.853 170.730 1.00 72.94 682 GLU A O 1
ATOM 5588 N N . LEU A 1 683 ? -140.879 -5.284 170.100 1.00 65.25 683 LEU A N 1
ATOM 5589 C CA . LEU A 1 683 ? -140.338 -5.423 171.458 1.00 65.25 683 LEU A CA 1
ATOM 5590 C C . LEU A 1 683 ? -140.435 -4.110 172.250 1.00 65.25 683 LEU A C 1
ATOM 5592 O O . LEU A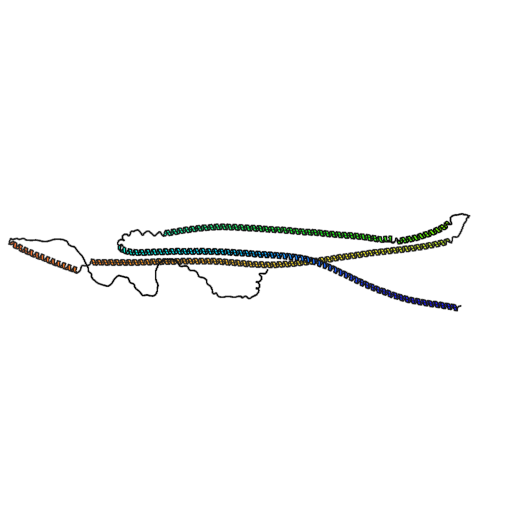 1 683 ? -141.041 -4.090 173.323 1.00 65.25 683 LEU A O 1
ATOM 5596 N N . VAL A 1 684 ? -139.928 -3.003 171.693 1.00 63.72 684 VAL A N 1
ATOM 5597 C CA . VAL A 1 684 ? -139.920 -1.683 172.359 1.00 63.72 684 VAL A CA 1
ATOM 5598 C C . VAL A 1 684 ? -141.342 -1.193 172.689 1.00 63.72 684 VAL A C 1
ATOM 5600 O O . VAL A 1 684 ? -141.570 -0.595 173.745 1.00 63.72 684 VAL A O 1
ATOM 5603 N N . ASN A 1 685 ? -142.330 -1.499 171.839 1.00 62.88 685 ASN A N 1
ATOM 5604 C CA . ASN A 1 685 ? -143.739 -1.155 172.085 1.00 62.88 685 ASN A CA 1
ATOM 5605 C C . ASN A 1 685 ? -144.399 -1.989 173.203 1.00 62.88 685 ASN A C 1
ATOM 5607 O O . ASN A 1 685 ? -145.320 -1.505 173.862 1.00 62.88 685 ASN A O 1
ATOM 5611 N N . ARG A 1 686 ? -143.947 -3.227 173.457 1.00 66.38 686 ARG A N 1
ATOM 5612 C CA . ARG A 1 686 ? -144.398 -4.005 174.630 1.00 66.38 686 ARG A CA 1
ATOM 5613 C C . ARG A 1 686 ? -143.691 -3.549 175.908 1.00 66.38 686 ARG A C 1
ATOM 5615 O O . ARG A 1 686 ? -144.341 -3.374 176.938 1.00 66.38 686 ARG A O 1
ATOM 5622 N N . GLU A 1 687 ? -142.388 -3.304 175.826 1.00 59.06 687 GLU A N 1
ATOM 5623 C CA . GLU A 1 687 ? -141.540 -2.864 176.940 1.00 59.06 687 GLU A CA 1
ATOM 5624 C C . GLU A 1 687 ? -141.992 -1.516 177.532 1.00 59.06 687 GLU A C 1
ATOM 5626 O O . GLU A 1 687 ? -142.152 -1.382 178.747 1.00 59.06 687 GLU A O 1
ATOM 5631 N N . THR A 1 688 ? -142.316 -0.535 176.682 1.00 60.00 688 THR A N 1
ATOM 5632 C CA . THR A 1 688 ? -142.822 0.783 177.128 1.00 60.00 688 THR A CA 1
ATOM 5633 C C . THR A 1 688 ? -144.187 0.738 177.821 1.00 60.00 688 THR A C 1
ATOM 5635 O O . THR A 1 688 ? -144.506 1.653 178.584 1.00 60.00 688 THR A O 1
ATOM 5638 N N . ASN A 1 689 ? -144.984 -0.313 177.609 1.00 58.94 689 ASN A N 1
ATOM 5639 C CA . ASN A 1 689 ? -146.269 -0.490 178.288 1.00 58.94 689 ASN A CA 1
ATOM 5640 C C . ASN A 1 689 ? -146.104 -1.245 179.624 1.00 58.94 689 ASN A C 1
ATOM 5642 O O . ASN A 1 689 ? -146.686 -0.857 180.636 1.00 58.94 689 ASN A O 1
ATOM 5646 N N . TYR A 1 690 ? -145.244 -2.271 179.665 1.00 53.38 690 TYR A N 1
ATOM 5647 C CA . TYR A 1 690 ? -144.972 -3.053 180.881 1.00 53.38 690 TYR A CA 1
ATOM 5648 C C . TYR A 1 690 ? -144.329 -2.209 181.999 1.00 53.38 690 TYR A C 1
ATOM 5650 O O . TYR A 1 690 ? -144.735 -2.289 183.163 1.00 53.38 690 TYR A O 1
ATOM 5658 N N . ASN A 1 691 ? -143.409 -1.309 181.630 1.00 55.78 691 ASN A N 1
ATOM 5659 C CA . ASN A 1 691 ? -142.701 -0.408 182.550 1.00 55.78 691 ASN A CA 1
ATOM 5660 C C . ASN A 1 691 ? -143.596 0.634 183.262 1.00 55.78 691 ASN A C 1
ATOM 5662 O O . ASN A 1 691 ? -143.098 1.397 184.087 1.00 55.78 691 ASN A O 1
ATOM 5666 N N . LYS A 1 692 ? -144.912 0.676 182.994 1.00 56.22 692 LYS A N 1
ATOM 5667 C CA . LYS A 1 692 ? -145.875 1.472 183.782 1.00 56.22 692 LYS A CA 1
ATOM 5668 C C . LYS A 1 692 ? -146.475 0.738 184.985 1.00 56.22 692 LYS A C 1
ATOM 5670 O O . LYS A 1 692 ? -147.114 1.399 185.800 1.00 56.22 692 LYS A O 1
ATOM 5675 N N . MET A 1 693 ? -146.311 -0.585 185.104 1.00 47.62 693 MET A N 1
ATOM 5676 C CA . MET A 1 693 ? -146.932 -1.368 186.189 1.00 47.62 693 MET A CA 1
ATOM 5677 C C . MET A 1 693 ? -145.947 -2.124 187.089 1.00 47.62 693 MET A C 1
ATOM 5679 O O . MET A 1 693 ? -146.309 -2.425 188.224 1.00 47.62 693 MET A O 1
ATOM 5683 N N . PHE A 1 694 ? -144.718 -2.409 186.642 1.00 38.53 694 PHE A N 1
ATOM 5684 C CA . PHE A 1 694 ? -143.731 -3.144 187.444 1.00 38.53 694 PHE A CA 1
ATOM 5685 C C . PHE A 1 694 ? -142.317 -2.557 187.336 1.00 38.53 694 PHE A C 1
ATOM 5687 O O . PHE A 1 694 ? -141.783 -2.398 186.243 1.00 38.53 694 PHE A O 1
ATOM 5694 N N . ASN A 1 695 ? -141.689 -2.297 188.488 1.00 47.72 695 ASN A N 1
ATOM 5695 C CA . ASN A 1 695 ? -140.285 -1.889 188.591 1.00 47.72 695 ASN A CA 1
ATOM 5696 C C . ASN A 1 695 ? -139.358 -3.118 188.629 1.00 47.72 695 ASN A C 1
ATOM 5698 O O . ASN A 1 695 ? -139.207 -3.726 189.689 1.00 47.72 695 ASN A O 1
ATOM 5702 N N . ALA A 1 696 ? -138.692 -3.443 187.518 1.00 43.47 696 ALA A N 1
ATOM 5703 C CA . ALA A 1 696 ? -137.486 -4.281 187.504 1.00 43.47 696 ALA A CA 1
ATOM 5704 C C . ALA A 1 696 ? -136.6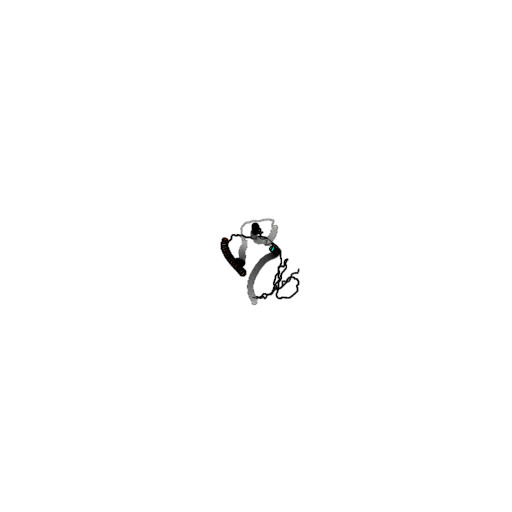84 -4.075 186.205 1.00 43.47 696 ALA A C 1
ATOM 5706 O O . ALA A 1 696 ? -137.262 -4.045 185.124 1.00 43.47 696 ALA A O 1
ATOM 5707 N N . SER A 1 697 ? -135.356 -3.982 186.303 1.00 54.75 697 SER A N 1
ATOM 5708 C CA . SER A 1 697 ? -134.429 -3.939 185.162 1.00 54.75 697 SER A CA 1
ATOM 5709 C C . SER A 1 697 ? -133.597 -5.225 185.062 1.00 54.75 697 SER A C 1
ATOM 5711 O O . SER A 1 697 ? -133.353 -5.887 186.074 1.00 54.75 697 SER A O 1
ATOM 5713 N N . PRO A 1 698 ? -133.150 -5.594 183.849 1.00 49.31 698 PRO A N 1
ATOM 5714 C CA . PRO A 1 698 ? -131.806 -6.168 183.686 1.00 49.31 698 PRO A CA 1
ATOM 5715 C C . PRO A 1 698 ? -131.082 -5.734 182.385 1.00 49.31 698 PRO A C 1
ATOM 5717 O O . PRO A 1 698 ? -131.652 -5.069 181.526 1.00 49.31 698 PRO A O 1
ATOM 5720 N N . ASN A 1 699 ? -129.800 -6.109 182.240 1.00 49.81 699 ASN A N 1
ATOM 5721 C CA . ASN A 1 699 ? -128.911 -5.713 181.130 1.00 49.81 699 ASN A CA 1
ATOM 5722 C C . ASN A 1 699 ? -127.832 -6.784 180.817 1.00 49.81 699 ASN A C 1
ATOM 5724 O O . ASN A 1 699 ? -127.134 -7.210 181.735 1.00 49.81 699 ASN A O 1
ATOM 5728 N N . VAL A 1 700 ? -127.666 -7.159 179.534 1.00 44.56 700 VAL A N 1
ATOM 5729 C CA . VAL A 1 700 ? -126.571 -7.965 178.906 1.00 44.56 700 VAL A CA 1
ATOM 5730 C C . VAL A 1 700 ? -126.714 -7.888 177.361 1.00 44.56 700 VAL A C 1
ATOM 5732 O O . VAL A 1 700 ? -127.795 -7.550 176.892 1.00 44.56 700 VAL A O 1
ATOM 5735 N N . GLY A 1 701 ? -125.739 -8.168 176.474 1.00 45.97 701 GLY A N 1
ATOM 5736 C CA . GLY A 1 701 ? -124.326 -8.582 176.615 1.00 45.97 701 GLY A CA 1
ATOM 5737 C C . GLY A 1 701 ? -124.013 -9.986 176.033 1.00 45.97 701 GLY A C 1
ATOM 5738 O O . GLY A 1 701 ? -124.825 -10.881 176.218 1.00 45.97 701 GLY A O 1
ATOM 5739 N N . VAL A 1 702 ? -122.878 -10.299 175.369 1.00 48.72 702 VAL A N 1
ATOM 5740 C CA . VAL A 1 702 ? -121.737 -9.511 174.817 1.00 48.72 702 VAL A CA 1
ATOM 5741 C C . VAL A 1 702 ? -120.924 -10.380 173.791 1.00 48.72 702 VAL A C 1
ATOM 5743 O O . VAL A 1 702 ? -121.129 -11.587 173.734 1.00 48.72 702 VAL A O 1
ATOM 5746 N N . ILE A 1 703 ? -119.902 -9.799 173.122 1.00 33.41 703 ILE A N 1
ATOM 5747 C CA . ILE A 1 703 ? -118.592 -10.413 172.716 1.00 33.41 703 ILE A CA 1
ATOM 5748 C C . ILE A 1 703 ? -118.333 -10.999 171.286 1.00 33.41 703 ILE A C 1
ATOM 5750 O O . ILE A 1 703 ? -119.222 -11.385 170.540 1.00 33.41 703 ILE A O 1
ATOM 5754 N N . ASN A 1 704 ? -117.033 -10.936 170.929 1.00 45.44 704 ASN A N 1
ATOM 5755 C CA . ASN A 1 704 ? -116.259 -11.133 169.673 1.00 45.44 704 ASN A CA 1
ATOM 5756 C C . ASN A 1 704 ? -115.661 -12.576 169.560 1.00 45.44 704 ASN A C 1
ATOM 5758 O O . ASN A 1 704 ? -115.629 -13.225 170.610 1.00 45.44 704 ASN A O 1
ATOM 5762 N N . PRO A 1 705 ? -115.135 -13.104 168.409 1.00 46.41 705 PRO A N 1
ATOM 5763 C CA . PRO A 1 705 ? -113.657 -13.069 168.175 1.00 46.41 705 PRO A CA 1
ATOM 5764 C C . PRO A 1 705 ? -113.069 -13.289 166.723 1.00 46.41 705 PRO A C 1
ATOM 5766 O O . PRO A 1 705 ? -113.734 -13.780 165.818 1.00 46.41 705 PRO A O 1
ATOM 5769 N N . LEU A 1 706 ? -111.729 -13.104 166.615 1.00 39.84 706 LEU A N 1
ATOM 5770 C CA . LEU A 1 706 ? -110.709 -13.666 165.664 1.00 39.84 706 LEU A CA 1
ATOM 5771 C C . LEU A 1 706 ? -110.213 -12.902 164.397 1.00 39.84 706 LEU A C 1
ATOM 5773 O O . LEU A 1 706 ? -110.943 -12.194 163.717 1.00 39.84 706 LEU A O 1
ATOM 5777 N N . VAL A 1 707 ? -108.891 -13.055 164.130 1.00 38.81 707 VAL A N 1
ATOM 5778 C CA . VAL A 1 707 ? -108.012 -12.398 163.112 1.00 38.81 707 VAL A CA 1
ATOM 5779 C C . VAL A 1 707 ? -106.710 -13.249 162.916 1.00 38.81 707 VAL A C 1
ATOM 5781 O O . VAL A 1 707 ? -106.425 -14.042 163.811 1.00 38.81 707 VAL A O 1
ATOM 5784 N N . LYS A 1 708 ? -105.858 -12.980 161.884 1.00 42.62 708 LYS A N 1
ATOM 5785 C CA . LYS A 1 708 ? -104.403 -13.371 161.678 1.00 42.62 708 LYS A CA 1
ATOM 5786 C C . LYS A 1 708 ? -104.128 -14.700 160.901 1.00 42.62 708 LYS A C 1
ATOM 5788 O O . LYS A 1 708 ? -105.007 -15.542 160.891 1.00 42.62 708 LYS A O 1
ATOM 5793 N N . GLN A 1 709 ? -102.982 -14.991 160.223 1.00 40.50 709 GLN A N 1
ATOM 5794 C CA . GLN A 1 709 ? -101.658 -14.333 159.945 1.00 40.50 709 GLN A CA 1
ATOM 5795 C C . GLN A 1 709 ? -100.924 -14.951 158.689 1.00 40.50 709 GLN A C 1
ATOM 5797 O O . GLN A 1 709 ? -101.507 -15.772 157.992 1.00 40.50 709 GLN A O 1
ATOM 5802 N N . LYS A 1 710 ? -99.655 -14.576 158.384 1.00 45.25 710 LYS A N 1
ATOM 5803 C CA . LYS A 1 710 ? -98.788 -15.055 157.252 1.00 45.25 710 LYS A CA 1
ATOM 5804 C C . LYS A 1 710 ? -97.965 -16.344 157.543 1.00 45.25 710 LYS A C 1
ATOM 5806 O O . LYS A 1 710 ? -97.485 -16.435 158.671 1.00 45.25 710 LYS A O 1
ATOM 5811 N N . LYS A 1 711 ? -97.580 -17.157 156.514 1.00 36.62 711 LYS A N 1
ATOM 5812 C CA . LYS A 1 711 ? -96.163 -17.556 156.142 1.00 36.62 711 LYS A CA 1
ATOM 5813 C C . LYS A 1 711 ? -95.956 -18.816 155.232 1.00 36.62 711 LYS A C 1
ATOM 5815 O O . LYS A 1 711 ? -96.501 -19.860 155.540 1.00 36.62 711 LYS A O 1
ATOM 5820 N N . LYS A 1 712 ? -94.944 -18.722 154.331 1.00 37.50 712 LYS A N 1
ATOM 5821 C CA . LYS A 1 712 ? -93.906 -19.720 153.881 1.00 37.50 712 LYS A CA 1
ATOM 5822 C C . LYS A 1 712 ? -94.258 -21.073 153.184 1.00 37.50 712 LYS A C 1
ATOM 5824 O O . LYS A 1 712 ? -95.375 -21.552 153.257 1.00 37.50 712 LYS A O 1
ATOM 5829 N N . ASN A 1 713 ? -93.177 -21.683 152.640 1.00 29.97 713 ASN A N 1
ATOM 5830 C CA . ASN A 1 713 ? -92.944 -23.078 152.181 1.00 29.97 713 ASN A CA 1
ATOM 5831 C C . ASN A 1 713 ? -93.416 -23.475 150.756 1.00 29.97 713 ASN A C 1
ATOM 5833 O O . ASN A 1 713 ? -94.379 -22.900 150.271 1.00 29.97 713 ASN A O 1
ATOM 5837 N N . ASP A 1 714 ? -92.776 -24.412 150.022 1.00 31.36 714 ASP A N 1
ATOM 5838 C CA . ASP A 1 714 ? -91.430 -25.050 150.148 1.00 31.36 714 ASP A CA 1
ATOM 5839 C C . ASP A 1 714 ? -90.875 -25.512 148.759 1.00 31.36 714 ASP A C 1
ATOM 5841 O O . ASP A 1 714 ? -91.413 -25.145 147.717 1.00 31.36 714 ASP A O 1
ATOM 5845 N N . LYS A 1 715 ? -89.774 -26.282 148.729 1.00 34.56 715 LYS A N 1
ATOM 5846 C CA . LYS A 1 715 ? -89.025 -26.759 147.543 1.00 34.56 715 LYS A CA 1
ATOM 5847 C C . LYS A 1 715 ? -89.517 -28.107 146.964 1.00 34.56 715 LYS A C 1
ATOM 5849 O O . LYS A 1 715 ? -89.965 -28.965 147.716 1.00 34.56 715 LYS A O 1
ATOM 5854 N N . SER A 1 716 ? -89.159 -28.368 145.693 1.00 32.16 716 SER A N 1
ATOM 5855 C CA . SER A 1 716 ? -88.275 -29.486 145.235 1.00 32.16 716 SER A CA 1
ATOM 5856 C C . SER A 1 716 ? -88.740 -30.431 144.093 1.00 32.16 716 SER A C 1
ATOM 5858 O O . SER A 1 716 ? -89.861 -30.912 144.050 1.00 32.16 716 SER A O 1
ATOM 5860 N N . THR A 1 717 ? -87.757 -30.768 143.234 1.00 27.97 717 THR A N 1
ATOM 5861 C CA . THR A 1 717 ? -87.528 -32.038 142.486 1.00 27.97 717 THR A CA 1
ATOM 5862 C C . THR A 1 717 ? -88.449 -32.560 141.353 1.00 27.97 717 THR A C 1
ATOM 5864 O O . THR A 1 717 ? -89.424 -33.250 141.593 1.00 27.97 717 THR A O 1
ATOM 5867 N N . ASN A 1 718 ? -87.900 -32.473 140.126 1.00 28.42 718 ASN A N 1
ATOM 5868 C CA . ASN A 1 718 ? -87.533 -33.593 139.218 1.00 28.42 718 ASN A CA 1
ATOM 5869 C C . ASN A 1 718 ? -88.573 -34.525 138.522 1.00 28.42 718 ASN A C 1
ATOM 5871 O O . ASN A 1 718 ? -89.180 -35.370 139.164 1.00 28.42 718 ASN A O 1
ATOM 5875 N N . ARG A 1 719 ? -88.404 -34.592 137.178 1.00 31.30 719 ARG A N 1
ATOM 5876 C CA . ARG A 1 719 ? -88.111 -35.788 136.320 1.00 31.30 719 ARG A CA 1
ATOM 5877 C C . ARG A 1 719 ? -89.206 -36.506 135.483 1.00 31.30 719 ARG A C 1
ATOM 5879 O O . ARG A 1 719 ? -90.182 -37.001 136.018 1.00 31.30 719 ARG A O 1
ATOM 5886 N N . PHE A 1 720 ? -88.822 -36.734 134.208 1.00 24.23 720 PHE A N 1
ATOM 5887 C CA . PHE A 1 720 ? -89.310 -37.692 133.177 1.00 24.23 720 PHE A CA 1
ATOM 5888 C C . PHE A 1 720 ? -90.731 -37.418 132.606 1.00 24.23 720 PHE A C 1
ATOM 5890 O O . PHE A 1 720 ? -91.649 -37.126 133.355 1.00 24.23 720 PHE A O 1
ATOM 5897 N N . VAL A 1 721 ? -90.933 -37.240 131.282 1.00 31.97 721 VAL A N 1
ATOM 5898 C CA . VAL A 1 721 ? -90.826 -38.177 130.119 1.00 31.97 721 VAL A CA 1
ATOM 5899 C C . VAL A 1 721 ? -91.993 -39.185 130.121 1.00 31.97 721 VAL A C 1
ATOM 5901 O O . VAL A 1 721 ? -92.129 -39.964 131.057 1.00 31.97 721 VAL A O 1
ATOM 5904 N N . SER A 1 722 ? -92.881 -39.192 129.113 1.00 35.38 722 SER A N 1
ATOM 5905 C CA . SER A 1 722 ? -92.729 -40.031 127.898 1.00 35.38 722 SER A CA 1
ATOM 5906 C C . SER A 1 722 ? -93.612 -39.617 126.698 1.00 35.38 722 SER A C 1
ATOM 5908 O O . SER A 1 722 ? -94.614 -38.928 126.859 1.00 35.38 722 SER A O 1
ATOM 5910 N N . VAL A 1 723 ? -93.222 -40.092 125.506 1.00 38.47 723 VAL A N 1
ATOM 5911 C CA . VAL A 1 723 ? -93.917 -40.002 124.194 1.00 38.47 723 VAL A CA 1
ATOM 5912 C C . VAL A 1 723 ? -95.074 -41.026 124.087 1.00 38.47 723 VAL A C 1
ATOM 5914 O O . VAL A 1 723 ? -95.142 -41.920 124.936 1.00 38.47 723 VAL A O 1
ATOM 5917 N N . PRO A 1 724 ? -96.000 -40.914 123.104 1.00 48.00 724 PRO A N 1
ATOM 5918 C CA . PRO A 1 724 ? -95.831 -41.531 121.761 1.00 48.00 724 PRO A CA 1
ATOM 5919 C C . PRO A 1 724 ? -96.338 -40.600 120.603 1.00 48.00 724 PRO A C 1
ATOM 5921 O O . PRO A 1 724 ? -96.668 -39.452 120.876 1.00 48.00 724 PRO A O 1
ATOM 5924 N N . ASN A 1 725 ? -96.399 -40.944 119.301 1.00 35.62 725 ASN A N 1
ATOM 5925 C CA . ASN A 1 725 ? -96.366 -42.255 118.630 1.00 35.62 725 ASN A CA 1
ATOM 5926 C C . ASN A 1 725 ? -95.827 -42.241 117.161 1.00 35.62 725 ASN A C 1
ATOM 5928 O O . ASN A 1 725 ? -95.494 -41.206 116.598 1.00 35.62 725 ASN A O 1
ATOM 5932 N N . LEU A 1 726 ? -95.785 -43.452 116.595 1.00 42.62 726 LEU A N 1
ATOM 5933 C CA . LEU A 1 726 ? -95.523 -43.989 115.242 1.00 42.62 726 LEU A CA 1
ATOM 5934 C C . LEU A 1 726 ? -96.353 -43.415 114.065 1.00 42.62 726 LEU A C 1
ATOM 5936 O O . LEU A 1 726 ? -97.462 -42.940 114.288 1.00 42.62 726 LEU A O 1
ATOM 5940 N N . SER A 1 727 ? -95.957 -43.530 112.780 1.00 38.66 727 SER A N 1
ATOM 5941 C CA . SER A 1 727 ? -94.756 -44.086 112.073 1.00 38.66 727 SER A CA 1
ATOM 5942 C C . SER A 1 727 ? -94.740 -43.534 110.613 1.00 38.66 727 SER A C 1
ATOM 5944 O O . SER A 1 727 ? -95.568 -42.674 110.331 1.00 38.66 727 SER A O 1
ATOM 5946 N N . ALA A 1 728 ? -93.902 -43.887 109.620 1.00 32.88 728 ALA A N 1
ATOM 5947 C CA . ALA A 1 728 ? -92.865 -44.920 109.371 1.00 32.88 728 ALA A CA 1
ATOM 5948 C C . ALA A 1 728 ? -91.789 -44.320 108.399 1.00 32.88 728 ALA A C 1
ATOM 5950 O O . ALA A 1 728 ? -91.792 -43.104 108.231 1.00 32.88 728 ALA A O 1
ATOM 5951 N N . LEU A 1 729 ? -90.846 -45.001 107.721 1.00 30.66 729 LEU A N 1
ATOM 5952 C CA . LEU A 1 729 ? -90.430 -46.410 107.559 1.00 30.66 729 LEU A CA 1
ATOM 5953 C C . LEU A 1 729 ? -88.894 -46.432 107.292 1.00 30.66 729 LEU A C 1
ATOM 5955 O O . LEU A 1 729 ? -88.402 -45.546 106.606 1.00 30.66 729 LEU A O 1
ATOM 5959 N N . GLU A 1 730 ? -88.193 -47.416 107.871 1.00 31.73 730 GLU A N 1
ATOM 5960 C CA . GLU A 1 730 ? -86.880 -48.061 107.560 1.00 31.73 730 GLU A CA 1
ATOM 5961 C C . GLU A 1 730 ? -85.950 -47.532 106.420 1.00 31.73 730 GLU A C 1
ATOM 5963 O O . GLU A 1 730 ? -86.415 -47.093 105.377 1.00 31.73 730 GLU A O 1
ATOM 5968 N N . SER A 1 731 ? -84.605 -47.651 106.468 1.00 29.42 731 SER A N 1
ATOM 5969 C CA . SER A 1 731 ? -83.680 -48.221 107.479 1.00 29.42 731 SER A CA 1
ATOM 5970 C C . SER A 1 731 ? -82.197 -47.830 107.243 1.00 29.42 731 SER A C 1
ATOM 5972 O O . SER A 1 731 ? -81.865 -47.241 106.222 1.00 29.42 731 SER A O 1
ATOM 5974 N N . SER A 1 732 ? -81.336 -48.193 108.210 1.00 30.75 732 SER A N 1
ATOM 5975 C CA . SER A 1 732 ? -79.855 -48.349 108.245 1.00 30.75 732 SER A CA 1
ATOM 5976 C C . SER A 1 732 ? -78.992 -48.084 106.985 1.00 30.75 732 SER A C 1
ATOM 5978 O O . SER A 1 732 ? -79.353 -48.444 105.877 1.00 30.75 732 SER A O 1
ATOM 5980 N N . GLY A 1 733 ? -77.739 -47.614 107.070 1.00 29.98 733 GLY A N 1
ATOM 5981 C CA . GLY A 1 733 ? -76.871 -47.441 108.243 1.00 29.98 733 GLY A CA 1
ATOM 5982 C C . GLY A 1 733 ? -75.570 -48.270 108.201 1.00 29.98 733 GLY A C 1
ATOM 5983 O O . GLY A 1 733 ? -75.518 -49.323 108.818 1.00 29.98 733 GLY A O 1
ATOM 5984 N N . VAL A 1 734 ? -74.509 -47.689 107.611 1.00 33.16 734 VAL A N 1
ATOM 5985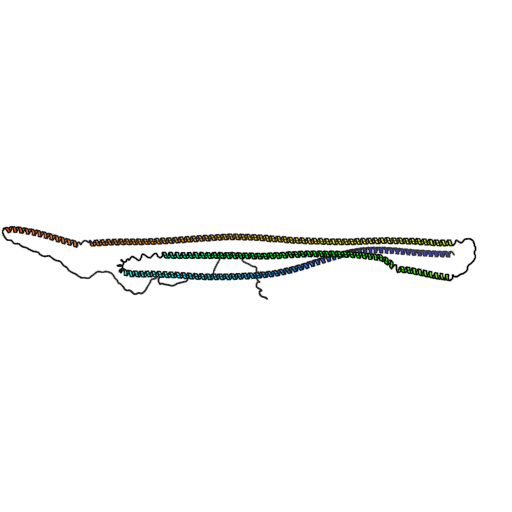 C CA . VAL A 1 734 ? -73.059 -47.926 107.873 1.00 33.16 734 VAL A CA 1
ATOM 5986 C C . VAL A 1 734 ? -72.411 -49.272 107.442 1.00 33.16 734 VAL A C 1
ATOM 5988 O O . VAL A 1 734 ? -73.012 -50.335 107.489 1.00 33.16 734 VAL A O 1
ATOM 5991 N N . VAL A 1 735 ? -71.097 -49.176 107.155 1.00 32.34 735 VAL A N 1
ATOM 5992 C CA . VAL A 1 735 ? -70.060 -50.210 106.888 1.00 32.34 735 VAL A CA 1
ATOM 5993 C C . VAL A 1 735 ? -69.833 -50.529 105.398 1.00 32.34 735 VAL A C 1
ATOM 5995 O O . VAL A 1 735 ? -70.767 -50.581 104.609 1.00 32.34 735 VAL A O 1
ATOM 5998 N N . GLY A 1 736 ? -68.557 -50.664 105.008 1.00 29.25 736 GLY A N 1
ATOM 5999 C CA . GLY A 1 736 ? -68.102 -50.849 103.621 1.00 29.25 736 GLY A CA 1
ATOM 6000 C C . GLY A 1 736 ? -67.170 -52.055 103.420 1.00 29.25 736 GLY A C 1
ATOM 6001 O O . GLY A 1 736 ? -67.206 -52.999 104.203 1.00 29.25 736 GLY A O 1
ATOM 6002 N N . ASN A 1 737 ? -66.303 -51.961 102.400 1.00 30.84 737 ASN A N 1
ATOM 6003 C CA . ASN A 1 737 ? -65.468 -53.014 101.783 1.00 30.84 737 ASN A CA 1
ATOM 6004 C C . ASN A 1 737 ? -66.229 -54.094 100.985 1.00 30.84 737 ASN A C 1
ATOM 6006 O O . ASN A 1 737 ? -67.183 -54.687 101.472 1.00 30.84 737 ASN A O 1
ATOM 6010 N N . GLY A 1 738 ? -65.709 -54.423 99.790 1.00 27.36 738 GLY A N 1
ATOM 6011 C CA . GLY A 1 738 ? -66.047 -55.655 99.055 1.00 27.36 738 GLY A CA 1
ATOM 6012 C C . GLY A 1 738 ? -66.494 -55.474 97.598 1.00 27.36 738 GLY A C 1
ATOM 6013 O O . GLY A 1 738 ? -67.684 -55.504 97.309 1.00 27.36 738 GLY A O 1
ATOM 6014 N N . HIS A 1 739 ? -65.544 -55.385 96.660 1.00 42.28 739 HIS A N 1
ATOM 6015 C CA . HIS A 1 739 ? -65.793 -55.726 95.245 1.00 42.28 739 HIS A CA 1
ATOM 6016 C C . HIS A 1 739 ? -66.056 -57.242 95.111 1.00 42.28 739 HIS A C 1
ATOM 6018 O O . HIS A 1 739 ? -65.460 -58.011 95.872 1.00 42.28 739 HIS A O 1
ATOM 6024 N N . PRO A 1 740 ? -66.887 -57.698 94.145 1.00 43.66 740 PRO A N 1
ATOM 6025 C CA . PRO A 1 740 ? -66.316 -58.085 92.842 1.00 43.66 740 PRO A CA 1
ATOM 6026 C C . PRO A 1 740 ? -67.216 -57.930 91.584 1.00 43.66 740 PRO A C 1
ATOM 6028 O O . PRO A 1 740 ? -68.432 -58.025 91.650 1.00 43.66 740 PRO A O 1
ATOM 6031 N N . ASN A 1 741 ? -66.548 -57.838 90.423 1.00 33.50 741 ASN A N 1
ATOM 6032 C CA . ASN A 1 741 ? -66.921 -58.379 89.096 1.00 33.50 741 ASN A CA 1
ATOM 6033 C C . ASN A 1 741 ? -68.214 -57.948 88.340 1.00 33.50 741 ASN A C 1
ATOM 6035 O O . ASN A 1 741 ? -69.306 -58.361 88.697 1.00 33.50 741 ASN A O 1
ATOM 6039 N N . ARG A 1 742 ? -67.981 -57.314 87.161 1.00 34.84 742 ARG A N 1
ATOM 6040 C CA . ARG A 1 742 ? -68.380 -57.714 85.767 1.00 34.84 742 ARG A CA 1
ATOM 6041 C C . ARG A 1 742 ? -69.876 -57.971 85.444 1.00 34.84 742 ARG A C 1
ATOM 6043 O O . ARG A 1 742 ? -70.512 -58.724 86.162 1.00 34.84 742 ARG A O 1
ATOM 6050 N N . LEU A 1 743 ? -70.481 -57.552 84.315 1.00 36.44 743 LEU A N 1
ATOM 6051 C CA . LEU A 1 743 ? -70.111 -56.947 82.994 1.00 36.44 743 LEU A CA 1
ATOM 6052 C C . LEU A 1 743 ? -71.426 -56.361 82.364 1.00 36.44 743 LEU A C 1
ATOM 6054 O O . LEU A 1 743 ? -72.489 -56.751 82.836 1.00 36.44 743 LEU A O 1
ATOM 6058 N N . GLU A 1 744 ? -71.536 -55.510 81.323 1.00 39.62 744 GLU A N 1
ATOM 6059 C CA . GLU A 1 744 ? -70.639 -54.688 80.456 1.00 39.62 744 GLU A CA 1
ATOM 6060 C C . GLU A 1 744 ? -71.107 -53.192 80.483 1.00 39.62 744 GLU A C 1
ATOM 6062 O O . GLU A 1 744 ? -71.883 -52.856 81.382 1.00 39.62 744 GLU A O 1
ATOM 6067 N N . PRO A 1 745 ? -70.645 -52.263 79.599 1.00 44.44 745 PRO A N 1
ATOM 6068 C CA . PRO A 1 745 ? -71.277 -52.073 78.267 1.00 44.44 745 PRO A CA 1
ATOM 6069 C C . PRO A 1 745 ? -70.328 -51.637 77.107 1.00 44.44 745 PRO A C 1
ATOM 6071 O O . PRO A 1 745 ? -69.179 -51.262 77.328 1.00 44.44 745 PRO A O 1
ATOM 6074 N N . ILE A 1 746 ? -70.832 -51.657 75.860 1.00 42.34 746 ILE A N 1
ATOM 6075 C CA . ILE A 1 746 ? -70.156 -51.351 74.565 1.00 42.34 746 ILE A CA 1
ATOM 6076 C C . ILE A 1 746 ? -71.229 -50.793 73.580 1.00 42.34 746 ILE A C 1
ATOM 6078 O O . ILE A 1 746 ? -72.389 -51.168 73.780 1.00 42.34 746 ILE A O 1
ATOM 6082 N N . PRO A 1 747 ? -70.960 -50.006 72.497 1.00 45.22 747 PRO A N 1
ATOM 6083 C CA . PRO A 1 747 ? -69.780 -49.221 72.054 1.00 45.22 747 PRO A CA 1
ATOM 6084 C C . PRO A 1 747 ? -70.058 -47.684 72.086 1.00 45.22 747 PRO A C 1
ATOM 6086 O O . PRO A 1 747 ? -71.157 -47.271 72.431 1.00 45.22 747 PRO A O 1
ATOM 6089 N N . ASN A 1 748 ? -69.173 -46.744 71.719 1.00 30.39 748 ASN A N 1
ATOM 6090 C CA . ASN A 1 748 ? -67.782 -46.770 71.233 1.00 30.39 748 ASN A CA 1
ATOM 6091 C C . ASN A 1 748 ? -66.979 -45.672 71.972 1.00 30.39 748 ASN A C 1
ATOM 6093 O O . ASN A 1 748 ? -67.550 -44.694 72.447 1.00 30.39 748 ASN A O 1
ATOM 6097 N N . SER A 1 749 ? -65.663 -45.843 72.072 1.00 39.72 749 SER A N 1
ATOM 6098 C CA . SER A 1 749 ? -64.743 -45.115 72.970 1.00 39.72 749 SER A CA 1
ATOM 6099 C C . SER A 1 749 ? -63.622 -44.399 72.152 1.00 39.72 749 SER A C 1
ATOM 6101 O O . SER A 1 749 ? -63.709 -44.458 70.921 1.00 39.72 749 SER A O 1
ATOM 6103 N N . PRO A 1 750 ? -62.580 -43.733 72.728 1.00 44.84 750 PRO A N 1
ATOM 6104 C CA . PRO A 1 750 ? -62.181 -43.709 74.142 1.00 44.84 750 PRO A CA 1
ATOM 6105 C C . PRO A 1 750 ? -61.750 -42.369 74.788 1.00 44.84 750 PRO A C 1
ATOM 6107 O O . PRO A 1 750 ? -61.387 -41.389 74.146 1.00 44.84 750 PRO A O 1
ATOM 6110 N N . ILE A 1 751 ? -61.740 -42.430 76.123 1.00 38.25 751 ILE A N 1
ATOM 6111 C CA . ILE A 1 751 ? -61.117 -41.544 77.127 1.00 38.25 751 ILE A CA 1
ATOM 6112 C C . ILE A 1 751 ? -59.859 -42.313 77.642 1.00 38.25 751 ILE A C 1
ATOM 6114 O O . ILE A 1 751 ? -59.836 -43.538 77.513 1.00 38.25 751 ILE A O 1
ATOM 6118 N N . HIS A 1 752 ? -58.749 -41.738 78.128 1.00 37.09 752 HIS A N 1
ATOM 6119 C CA . HIS A 1 752 ? -58.584 -41.090 79.443 1.00 37.09 752 HIS A CA 1
ATOM 6120 C C . HIS A 1 752 ? -57.159 -40.502 79.632 1.00 37.09 752 HIS A C 1
ATOM 6122 O O . HIS A 1 752 ? -56.178 -41.135 79.258 1.00 37.09 752 HIS A O 1
ATOM 6128 N N . ASP A 1 753 ? -57.097 -39.310 80.235 1.00 34.72 753 ASP A N 1
ATOM 6129 C CA . ASP A 1 753 ? -56.368 -38.914 81.465 1.00 34.72 753 ASP A CA 1
ATOM 6130 C C . ASP A 1 753 ? -54.980 -39.475 81.884 1.00 34.72 753 ASP A C 1
ATOM 6132 O O . ASP A 1 753 ? -54.806 -40.681 82.015 1.00 34.72 753 ASP A O 1
ATOM 6136 N N . ILE A 1 754 ? -54.129 -38.529 82.352 1.00 39.06 754 ILE A N 1
ATOM 6137 C CA . ILE A 1 754 ? -53.130 -38.612 83.464 1.00 39.06 754 ILE A CA 1
ATOM 6138 C C . ILE A 1 754 ? -51.900 -39.534 83.198 1.00 39.06 754 ILE A C 1
ATOM 6140 O O . ILE A 1 754 ? -52.037 -40.669 82.773 1.00 39.06 754 ILE A O 1
ATOM 6144 N N . GLU A 1 755 ? -50.628 -39.133 83.377 1.00 29.53 755 GLU A N 1
ATOM 6145 C CA . GLU A 1 755 ? -50.001 -38.333 84.454 1.00 29.53 755 GLU A CA 1
ATOM 6146 C C . GLU A 1 755 ? -48.806 -37.452 83.969 1.00 29.53 755 GLU A C 1
ATOM 6148 O O . GLU A 1 755 ? -48.610 -37.259 82.771 1.00 29.53 755 GLU A O 1
ATOM 6153 N N . PHE A 1 756 ? -48.024 -36.853 84.884 1.00 34.44 756 PHE A N 1
ATOM 6154 C CA . PHE A 1 756 ? -47.109 -35.724 84.607 1.00 34.44 756 PHE A CA 1
ATOM 6155 C C . PHE A 1 756 ? -45.614 -36.053 84.346 1.00 34.44 756 PHE A C 1
ATOM 6157 O O . PHE A 1 756 ? -45.006 -36.884 85.013 1.00 34.44 756 PHE A O 1
ATOM 6164 N N . ASN A 1 757 ? -45.013 -35.166 83.534 1.00 32.12 757 ASN A N 1
ATOM 6165 C CA . ASN A 1 757 ? -43.662 -34.567 83.623 1.00 32.12 757 ASN A CA 1
ATOM 6166 C C . ASN A 1 757 ? -42.449 -35.018 82.754 1.00 32.12 757 ASN A C 1
ATOM 6168 O O . ASN A 1 757 ? -42.014 -36.163 82.722 1.00 32.12 757 ASN A O 1
ATOM 6172 N N . SER A 1 758 ? -41.832 -33.981 82.158 1.00 33.03 758 SER A N 1
ATOM 6173 C CA . SER A 1 758 ? -40.420 -33.791 81.757 1.00 33.03 758 SER A CA 1
ATOM 6174 C C . SER A 1 758 ? -39.669 -34.812 80.868 1.00 33.03 758 SER A C 1
ATOM 6176 O O . SER A 1 758 ? -39.013 -35.720 81.374 1.00 33.03 758 SER A O 1
ATOM 6178 N N . SER A 1 759 ? -39.545 -34.521 79.559 1.00 30.91 759 SER A N 1
ATOM 6179 C CA . SER A 1 759 ? -38.238 -34.295 78.874 1.00 30.91 759 SER A CA 1
ATOM 6180 C C . SER A 1 759 ? -38.370 -33.901 77.379 1.00 30.91 759 SER A C 1
ATOM 6182 O O . SER A 1 759 ? -39.359 -34.203 76.718 1.00 30.91 759 SER A O 1
ATOM 6184 N N . LYS A 1 760 ? -37.367 -33.174 76.854 1.00 42.09 760 LYS A N 1
ATOM 6185 C CA . LYS A 1 760 ? -37.163 -32.797 75.428 1.00 42.09 760 LYS A CA 1
ATOM 6186 C C . LYS A 1 760 ? -36.448 -33.929 74.649 1.00 42.09 760 LYS A C 1
ATOM 6188 O O . LYS A 1 760 ? -35.737 -34.696 75.295 1.00 42.09 760 LYS A O 1
ATOM 6193 N N . PRO A 1 761 ? -36.362 -33.882 73.298 1.00 43.38 761 PRO A N 1
ATOM 6194 C CA . PRO A 1 761 ? -37.321 -33.407 72.286 1.00 43.38 761 PRO A CA 1
ATOM 6195 C C . PRO A 1 761 ? -37.527 -34.464 71.158 1.00 43.38 761 PRO A C 1
ATOM 6197 O O . PRO A 1 761 ? -36.950 -35.548 71.205 1.00 43.38 761 PRO A O 1
ATOM 6200 N N . LEU A 1 762 ? -38.278 -34.139 70.095 1.00 34.06 762 LEU A N 1
ATOM 6201 C CA . LEU A 1 762 ? -38.260 -34.884 68.817 1.00 34.06 762 LEU A CA 1
ATOM 6202 C C . LEU A 1 762 ? -37.867 -33.962 67.638 1.00 34.06 762 LEU A C 1
ATOM 6204 O O . LEU A 1 762 ? -38.028 -32.747 67.766 1.00 34.06 762 LEU A O 1
ATOM 6208 N N . PRO A 1 763 ? -37.302 -34.493 66.529 1.00 41.03 763 PRO A N 1
ATOM 6209 C CA . PRO A 1 763 ? -36.499 -33.701 65.590 1.00 41.03 763 PRO A CA 1
ATOM 6210 C C . PRO A 1 763 ? -37.285 -33.076 64.427 1.00 41.03 763 PRO A C 1
ATOM 6212 O O . PRO A 1 763 ? -38.371 -33.526 64.066 1.00 41.03 763 PRO A O 1
ATOM 6215 N N . GLN A 1 764 ? -36.668 -32.079 63.785 1.00 35.94 764 GLN A N 1
ATOM 6216 C CA . GLN A 1 764 ? -37.129 -31.489 62.522 1.00 35.94 764 GLN A CA 1
ATOM 6217 C C . GLN A 1 764 ? -36.899 -32.438 61.315 1.00 35.94 764 GLN A C 1
ATOM 6219 O O . GLN A 1 764 ? -35.989 -33.271 61.364 1.00 35.94 764 GLN A O 1
ATOM 6224 N N . PRO A 1 765 ? -37.683 -32.327 60.221 1.00 38.19 765 PRO A N 1
ATOM 6225 C CA . PRO A 1 765 ? -37.608 -33.234 59.071 1.00 38.19 765 PRO A CA 1
ATOM 6226 C C . PRO A 1 765 ? -36.701 -32.741 57.925 1.00 38.19 765 PRO A C 1
ATOM 6228 O O . PRO A 1 765 ? -36.804 -31.596 57.497 1.00 38.19 765 PRO A O 1
ATOM 6231 N N . MET A 1 766 ? -35.900 -33.644 57.345 1.00 37.44 766 MET A N 1
ATOM 6232 C CA . MET A 1 766 ? -35.250 -33.539 56.021 1.00 37.44 766 MET A CA 1
ATOM 6233 C C . MET A 1 766 ? -34.686 -34.919 55.602 1.00 37.44 766 MET A C 1
ATOM 6235 O O . MET A 1 766 ? -34.444 -35.738 56.490 1.00 37.44 766 MET A O 1
ATOM 6239 N N . PRO A 1 767 ? -34.356 -35.186 54.317 1.00 44.72 767 PRO A N 1
ATOM 6240 C CA . PRO A 1 767 ? -34.789 -34.542 53.065 1.00 44.72 767 PRO A CA 1
ATOM 6241 C C . PRO A 1 767 ? -35.311 -35.561 52.006 1.00 44.72 767 PRO A C 1
ATOM 6243 O O . PRO A 1 767 ? -35.087 -36.766 52.134 1.00 44.72 767 PRO A O 1
ATOM 6246 N N . PRO A 1 768 ? -35.930 -35.115 50.894 1.00 39.72 768 PRO A N 1
ATOM 6247 C CA . PRO A 1 768 ? -36.123 -35.948 49.702 1.00 39.72 768 PRO A CA 1
ATOM 6248 C C . PRO A 1 768 ? -34.849 -36.019 48.829 1.00 39.72 768 PRO A C 1
ATOM 6250 O O . PRO A 1 768 ? -34.052 -35.080 48.800 1.00 39.72 768 PRO A O 1
ATOM 6253 N N . LYS A 1 769 ? -34.680 -37.102 48.053 1.00 36.28 769 LYS A N 1
ATOM 6254 C CA . LYS A 1 769 ? -33.654 -37.227 46.996 1.00 36.28 769 LYS A CA 1
ATOM 6255 C C . LYS A 1 769 ? -34.244 -37.748 45.681 1.00 36.28 769 LYS A C 1
ATOM 6257 O O . LYS A 1 769 ? -35.058 -38.658 45.701 1.00 36.28 769 LYS A O 1
ATOM 6262 N N . GLU A 1 770 ? -33.728 -37.195 44.579 1.00 33.19 770 GLU A N 1
ATOM 6263 C CA . GLU A 1 770 ? -33.774 -37.674 43.181 1.00 33.19 770 GLU A CA 1
ATOM 6264 C C . GLU A 1 770 ? -35.132 -38.069 42.554 1.00 33.19 770 GLU A C 1
ATOM 6266 O O . GLU A 1 770 ? -35.633 -39.169 42.779 1.00 33.19 770 GLU A O 1
ATOM 6271 N N . PRO A 1 771 ? -35.641 -37.271 41.594 1.00 37.38 771 PRO A N 1
ATOM 6272 C CA . PRO A 1 771 ? -36.486 -37.767 40.511 1.00 37.38 771 PRO A CA 1
ATOM 6273 C C . PRO A 1 771 ? -35.635 -38.242 39.314 1.00 37.38 771 PRO A C 1
ATOM 6275 O O . PRO A 1 771 ? -34.645 -37.606 38.948 1.00 37.38 771 PRO A O 1
ATOM 6278 N N . LYS A 1 772 ? -36.057 -39.317 38.637 1.00 30.52 772 LYS A N 1
ATOM 6279 C CA . LYS A 1 772 ? -35.523 -39.735 37.328 1.00 30.52 772 LYS A CA 1
ATOM 6280 C C . LYS A 1 772 ? -36.657 -40.156 36.397 1.00 30.52 772 LYS A C 1
ATOM 6282 O O . LYS A 1 772 ? -37.345 -41.127 36.694 1.00 30.52 772 LYS A O 1
ATOM 6287 N N . THR A 1 773 ? -36.739 -39.502 35.231 1.00 29.94 773 THR A N 1
ATOM 6288 C CA . THR A 1 773 ? -37.621 -39.820 34.080 1.00 29.94 773 THR A CA 1
ATOM 6289 C C . THR A 1 773 ? -39.142 -39.739 34.364 1.00 29.94 773 THR A C 1
ATOM 6291 O O . THR A 1 773 ? -39.563 -39.854 35.505 1.00 29.94 773 THR A O 1
ATOM 6294 N N . PHE A 1 774 ? -40.039 -39.466 33.408 1.00 30.58 774 PHE A N 1
ATOM 6295 C CA . PHE A 1 774 ? -39.990 -39.583 31.938 1.00 30.58 774 PHE A CA 1
ATOM 6296 C C . PHE A 1 774 ? -40.934 -38.551 31.253 1.00 30.58 774 PHE A C 1
ATOM 6298 O O . PHE A 1 774 ? -41.795 -37.986 31.917 1.00 30.58 774 PHE A O 1
ATOM 6305 N N . LEU A 1 775 ? -40.834 -38.440 29.916 1.00 36.47 775 LEU A N 1
ATOM 6306 C CA . LEU A 1 775 ? -41.823 -37.921 28.937 1.00 36.47 775 LEU A CA 1
ATOM 6307 C C . LEU A 1 775 ? -42.030 -36.396 28.759 1.00 36.47 775 LEU A C 1
ATOM 6309 O O . LEU A 1 775 ? -42.654 -35.729 29.576 1.00 36.47 775 LEU A O 1
ATOM 6313 N N . SER A 1 776 ? -41.685 -35.934 27.546 1.00 35.78 776 SER A N 1
ATOM 6314 C CA . SER A 1 776 ? -42.292 -34.789 26.840 1.00 35.78 776 SER A CA 1
ATOM 6315 C C . SER A 1 776 ? -42.690 -35.228 25.421 1.00 35.78 776 SER A C 1
ATOM 6317 O O . SER A 1 776 ? -41.889 -35.875 24.743 1.00 35.78 776 SER A O 1
ATOM 6319 N N . PRO A 1 777 ? -43.920 -34.935 24.974 1.00 47.28 777 PRO A N 1
ATOM 6320 C CA . PRO A 1 777 ? -44.180 -34.381 23.626 1.00 47.28 777 PRO A CA 1
ATOM 6321 C C . PRO A 1 777 ? -45.243 -33.240 23.681 1.00 47.28 777 PRO A C 1
ATOM 6323 O O . PRO A 1 777 ? -45.794 -33.041 24.767 1.00 47.28 777 PRO A O 1
ATOM 6326 N N . PRO A 1 778 ? -45.587 -32.495 22.591 1.00 48.19 778 PRO A N 1
ATOM 6327 C CA . PRO A 1 778 ? -45.355 -32.779 21.158 1.00 48.19 778 PRO A CA 1
ATOM 6328 C C . PRO A 1 778 ? -44.846 -31.602 20.264 1.00 48.19 778 PRO A C 1
ATOM 6330 O O . PRO A 1 778 ? -44.746 -30.476 20.726 1.00 48.19 778 PRO A O 1
ATOM 6333 N N . GLN A 1 779 ? -44.542 -31.931 18.988 1.00 33.03 779 GLN A N 1
ATOM 6334 C CA . GLN A 1 779 ? -44.803 -31.234 17.684 1.00 33.03 779 GLN A CA 1
ATOM 6335 C C . GLN A 1 779 ? -44.819 -29.680 17.590 1.00 33.03 779 GLN A C 1
ATOM 6337 O O . GLN A 1 779 ? -45.366 -29.021 18.462 1.00 33.03 779 GLN A O 1
ATOM 6342 N N . THR A 1 780 ? -44.364 -28.992 16.526 1.00 31.56 780 THR A N 1
ATOM 6343 C CA . THR A 1 780 ? -43.747 -29.286 15.193 1.00 31.56 780 THR A CA 1
ATOM 6344 C C . THR A 1 780 ? -42.975 -27.998 14.742 1.00 31.56 780 THR A C 1
ATOM 6346 O O . THR A 1 780 ? -43.051 -27.003 15.456 1.00 31.56 780 THR A O 1
ATOM 6349 N N . ASP A 1 781 ? -42.185 -27.864 13.658 1.00 32.62 781 ASP A N 1
ATOM 6350 C CA . ASP A 1 781 ? -42.193 -28.499 12.325 1.00 32.62 781 ASP A CA 1
ATOM 6351 C C . ASP A 1 781 ? -40.848 -28.373 11.542 1.00 32.62 781 ASP A C 1
ATOM 6353 O O . ASP A 1 781 ? -39.986 -27.573 11.889 1.00 32.62 781 ASP A O 1
ATOM 6357 N N . ALA A 1 782 ? -40.737 -29.133 10.441 1.00 31.56 782 ALA A N 1
ATOM 6358 C CA . ALA A 1 782 ? -39.943 -28.904 9.209 1.00 31.56 782 ALA A CA 1
ATOM 6359 C C . ALA A 1 782 ? -38.418 -28.534 9.194 1.00 31.56 782 ALA A C 1
ATOM 6361 O O . ALA A 1 782 ? -38.053 -27.370 9.064 1.00 31.56 782 ALA A O 1
ATOM 6362 N N . SER A 1 783 ? -37.586 -29.570 8.949 1.00 36.41 783 SER A N 1
ATOM 6363 C CA . SER A 1 783 ? -36.600 -29.656 7.825 1.00 36.41 783 SER A CA 1
ATOM 6364 C C . SER A 1 783 ? -35.286 -28.823 7.808 1.00 36.41 783 SER A C 1
ATOM 6366 O O . SER A 1 783 ? -35.189 -27.807 8.487 1.00 36.41 783 SER A O 1
ATOM 6368 N N . PRO A 1 784 ? -34.267 -29.193 6.978 1.00 48.19 784 PRO A N 1
ATOM 6369 C CA . PRO A 1 784 ? -34.164 -30.346 6.064 1.00 48.19 784 PRO A CA 1
ATOM 6370 C C . PRO A 1 784 ? -33.054 -31.376 6.404 1.00 48.19 784 PRO A C 1
ATOM 6372 O O . PRO A 1 784 ? -32.228 -31.189 7.292 1.00 48.19 784 PRO A O 1
ATOM 6375 N N . VAL A 1 785 ? -33.046 -32.487 5.656 1.00 32.72 785 VAL A N 1
ATOM 6376 C CA . VAL A 1 785 ? -32.117 -33.631 5.776 1.00 32.72 785 VAL A CA 1
ATOM 6377 C C . VAL A 1 785 ? -30.818 -33.414 4.981 1.00 32.72 785 VAL A C 1
ATOM 6379 O O . VAL A 1 785 ? -30.840 -32.829 3.901 1.00 32.72 785 VAL A O 1
ATOM 6382 N N . ALA A 1 786 ? -29.697 -33.947 5.482 1.00 35.69 786 ALA A N 1
ATOM 6383 C CA . ALA A 1 786 ? -28.401 -33.949 4.798 1.00 35.69 786 ALA A CA 1
ATOM 6384 C C . ALA A 1 786 ? -28.198 -35.169 3.872 1.00 35.69 786 ALA A C 1
ATOM 6386 O O . ALA A 1 786 ? -28.652 -36.277 4.163 1.00 35.69 786 ALA A O 1
ATOM 6387 N N . SER A 1 787 ? -27.458 -34.979 2.778 1.00 35.88 787 SER A N 1
ATOM 6388 C CA . SER A 1 787 ? -26.899 -36.027 1.904 1.00 35.88 787 SER A CA 1
ATOM 6389 C C . SER A 1 787 ? -25.738 -35.443 1.071 1.00 35.88 787 SER A C 1
ATOM 6391 O O . SER A 1 787 ? -25.635 -34.219 0.991 1.00 35.88 787 SER A O 1
ATOM 6393 N N . PRO A 1 788 ? -24.782 -36.266 0.595 1.00 49.19 788 PRO A N 1
ATOM 6394 C CA . PRO A 1 788 ? -23.403 -36.091 1.073 1.00 49.19 788 PRO A CA 1
ATOM 6395 C C . PRO A 1 788 ? -22.361 -35.790 -0.018 1.00 49.19 788 PRO A C 1
ATOM 6397 O O . PRO A 1 788 ? -22.633 -35.966 -1.201 1.00 49.19 788 PRO A O 1
ATOM 6400 N N . ASP A 1 789 ? -21.131 -35.474 0.407 1.00 30.39 789 ASP A N 1
ATOM 6401 C CA . ASP A 1 789 ? -19.926 -35.573 -0.432 1.00 30.39 789 ASP A CA 1
ATOM 6402 C C . ASP A 1 789 ? -18.715 -36.095 0.397 1.00 30.39 789 ASP A C 1
ATOM 6404 O O . ASP A 1 789 ? -18.600 -35.718 1.572 1.00 30.39 789 ASP A O 1
ATOM 6408 N N . PRO A 1 790 ? -17.842 -37.002 -0.109 1.00 44.94 790 PRO A N 1
ATOM 6409 C CA . PRO A 1 790 ? -16.967 -37.809 0.749 1.00 44.94 790 PRO A CA 1
ATOM 6410 C C . PRO A 1 790 ? -15.463 -37.511 0.583 1.00 44.94 790 PRO A C 1
ATOM 6412 O O . PRO A 1 790 ? -14.772 -38.178 -0.187 1.00 44.94 790 PRO A O 1
ATOM 6415 N N . GLN A 1 791 ? -14.899 -36.582 1.368 1.00 38.19 791 GLN A N 1
ATOM 6416 C CA . GLN A 1 791 ? -13.447 -36.324 1.315 1.00 38.19 791 GLN A CA 1
ATOM 6417 C C . GLN A 1 791 ? -12.796 -35.949 2.663 1.00 38.19 791 GLN A C 1
ATOM 6419 O O . GLN A 1 791 ? -12.245 -34.862 2.828 1.00 38.19 791 GLN A O 1
ATOM 6424 N N . ARG A 1 792 ? -12.838 -36.863 3.652 1.00 34.94 792 ARG A N 1
ATOM 6425 C CA . ARG A 1 792 ? -12.041 -36.758 4.902 1.00 34.94 792 ARG A CA 1
ATOM 6426 C C . ARG A 1 792 ? -11.751 -38.097 5.609 1.00 34.94 792 ARG A C 1
ATOM 6428 O O . ARG A 1 792 ? -11.994 -38.263 6.801 1.00 34.94 792 ARG A O 1
ATOM 6435 N N . GLN A 1 793 ? -11.175 -39.046 4.874 1.00 36.94 793 GLN A N 1
ATOM 6436 C CA . GLN A 1 793 ? -10.270 -40.054 5.456 1.00 36.94 793 GLN A CA 1
ATOM 6437 C C . GLN A 1 793 ? -8.809 -39.657 5.141 1.00 36.94 793 GLN A C 1
ATOM 6439 O O . GLN A 1 793 ? -8.599 -38.732 4.363 1.00 36.94 793 GLN A O 1
ATOM 6444 N N . GLU A 1 794 ? -7.826 -40.318 5.770 1.00 40.75 794 GLU A N 1
ATOM 6445 C CA . GLU A 1 794 ? -6.365 -40.051 5.681 1.00 40.75 794 GLU A CA 1
ATOM 6446 C C . GLU A 1 794 ? -5.760 -38.901 6.526 1.00 40.75 794 GLU A C 1
ATOM 6448 O O . GLU A 1 794 ? -4.917 -38.150 6.049 1.00 40.75 794 GLU A O 1
ATOM 6453 N N . TRP A 1 795 ? -6.080 -38.809 7.826 1.00 40.88 795 TRP A N 1
ATOM 6454 C CA . TRP A 1 795 ? -5.257 -38.051 8.805 1.00 40.88 795 TRP A CA 1
ATOM 6455 C C . TRP A 1 795 ? -4.895 -38.873 10.063 1.00 40.88 795 TRP A C 1
ATOM 6457 O O . TRP A 1 795 ? -4.970 -38.391 11.188 1.00 40.88 795 TRP A O 1
ATOM 6467 N N . PHE A 1 796 ? -4.492 -40.138 9.874 1.00 40.16 796 PHE A N 1
ATOM 6468 C CA . PHE A 1 796 ? -3.979 -41.012 10.947 1.00 40.16 796 PHE A CA 1
ATOM 6469 C C . PHE A 1 796 ? -2.829 -41.931 10.480 1.00 40.16 796 PHE A C 1
ATOM 6471 O O . PHE A 1 796 ? -2.940 -43.155 10.481 1.00 40.16 796 PHE A O 1
ATOM 6478 N N . ALA A 1 797 ? -1.692 -41.339 10.101 1.00 41.09 797 ALA A N 1
ATOM 6479 C CA . ALA A 1 797 ? -0.401 -42.032 10.012 1.00 41.09 797 ALA A CA 1
ATOM 6480 C C . ALA A 1 797 ? 0.772 -41.037 10.129 1.00 41.09 797 ALA A C 1
ATOM 6482 O O . ALA A 1 797 ? 0.642 -39.895 9.700 1.00 41.09 797 ALA A O 1
ATOM 6483 N N . ARG A 1 798 ? 1.928 -41.518 10.623 1.00 38.12 798 ARG A N 1
ATOM 6484 C CA . ARG A 1 798 ? 3.232 -40.816 10.756 1.00 38.12 798 ARG A CA 1
ATOM 6485 C C . ARG A 1 798 ? 3.420 -39.882 11.963 1.00 38.12 798 ARG A C 1
ATOM 6487 O O . ARG A 1 798 ? 3.769 -38.716 11.825 1.00 38.12 798 ARG A O 1
ATOM 6494 N N . TYR A 1 799 ? 3.379 -40.482 13.151 1.00 43.16 799 TYR A N 1
ATOM 6495 C CA . TYR A 1 799 ? 4.467 -40.276 14.118 1.00 43.16 799 TYR A CA 1
ATOM 6496 C C . TYR A 1 799 ? 5.400 -41.502 14.076 1.00 43.16 799 TYR A C 1
ATOM 6498 O O . TYR A 1 799 ? 4.938 -42.594 13.750 1.00 43.16 799 TYR A O 1
ATOM 6506 N N . PHE A 1 800 ? 6.680 -41.303 14.414 1.00 41.50 800 PHE A N 1
ATOM 6507 C CA . PHE A 1 800 ? 7.791 -42.276 14.376 1.00 41.50 800 PHE A CA 1
ATOM 6508 C C . PHE A 1 800 ? 8.240 -42.788 12.992 1.00 41.50 800 PHE A C 1
ATOM 6510 O O . PHE A 1 800 ? 7.727 -43.779 12.485 1.00 41.50 800 PHE A O 1
ATOM 6517 N N . THR A 1 801 ? 9.328 -42.200 12.489 1.00 37.81 801 THR A N 1
ATOM 6518 C CA . THR A 1 801 ? 10.614 -42.900 12.259 1.00 37.81 801 THR A CA 1
ATOM 6519 C C . THR A 1 801 ? 11.763 -41.911 12.515 1.00 37.81 801 THR A C 1
ATOM 6521 O O . THR A 1 801 ? 11.492 -40.725 12.702 1.00 37.81 801 THR A O 1
ATOM 6524 N N . PHE A 1 802 ? 12.998 -42.422 12.607 1.00 39.75 802 PHE A N 1
ATOM 6525 C CA . PHE A 1 802 ? 14.241 -41.645 12.753 1.00 39.75 802 PHE A CA 1
ATOM 6526 C C . PHE A 1 802 ? 14.495 -40.698 11.569 1.00 39.75 802 PHE A C 1
ATOM 6528 O O . PHE A 1 802 ? 14.108 -41.082 10.442 1.00 39.75 802 PHE A O 1
#